Protein AF-0000000086527010 (afdb_homodimer)

Nearest PDB structures (foldseek):
  4ed9-assembly1_A-2  TM=9.487E-01  e=3.272E-45  Brucella suis 1330
  9br6-assembly1_A  TM=9.455E-01  e=1.677E-43  Homo sapiens
  9br7-assembly1_A  TM=9.357E-01  e=1.897E-43  Homo sapiens
  4hl6-assembly3_E  TM=9.313E-01  e=2.791E-39  Escherichia coli K-12
  1pt8-assembly1_B  TM=9.186E-01  e=3.761E-34  unclassified

Radius of gyration: 26.62 Å; Cα contacts (8 Å, |Δi|>4): 1874; chains: 2; bounding box: 64×83×53 Å

Solvent-accessible surface area (backbone atoms only — not comparable to full-atom values): 39474 Å² total; per-residue (Å²): 127,84,74,74,55,20,36,34,49,86,41,30,35,39,32,56,30,54,80,47,26,48,28,43,22,51,21,53,44,17,27,23,27,20,48,30,42,36,44,27,43,68,86,44,51,72,37,33,68,58,47,84,32,51,62,85,84,33,7,20,53,39,49,50,36,32,32,42,32,40,18,30,17,39,23,66,91,38,71,70,28,42,52,51,50,54,60,56,52,74,71,32,44,32,41,36,33,48,61,60,67,60,51,50,44,75,71,64,47,26,53,80,80,38,39,37,77,76,38,52,52,36,28,35,37,41,40,36,21,46,38,67,57,59,88,53,29,48,40,88,59,49,49,71,34,36,34,20,44,36,14,51,12,38,28,14,27,43,56,90,52,63,70,21,46,68,57,43,55,53,35,33,55,51,31,7,51,43,46,41,39,43,52,39,40,48,54,55,30,21,74,75,72,61,38,35,42,44,33,48,36,20,35,40,46,35,33,44,57,55,41,53,54,51,48,26,34,25,72,54,60,69,52,69,67,59,28,51,32,54,43,46,94,82,42,36,60,23,29,73,41,56,30,56,58,48,36,31,30,34,54,30,84,46,57,68,36,45,35,52,50,35,40,74,65,73,41,52,64,52,41,68,32,80,60,41,47,38,45,71,35,18,54,75,34,44,71,60,50,51,52,57,49,31,67,55,34,42,78,32,54,25,64,69,48,29,52,54,38,40,75,72,62,29,50,43,22,36,50,26,41,54,60,52,42,78,66,29,69,44,42,59,64,68,51,43,61,40,77,51,90,90,41,58,36,70,31,77,44,51,40,37,70,78,39,36,61,52,87,83,45,56,42,50,50,78,6,57,32,27,66,63,54,37,52,77,71,64,52,51,67,67,58,51,52,51,35,41,75,70,58,35,31,34,61,49,78,70,89,125,126,86,73,76,55,21,36,32,50,85,40,29,32,41,32,56,30,54,82,46,25,48,28,43,22,51,22,54,44,16,25,22,25,21,47,30,43,34,43,26,43,68,85,44,50,73,35,34,68,57,47,86,32,50,62,85,86,34,6,21,54,39,48,48,36,32,33,42,32,41,17,30,18,37,23,65,91,40,71,71,28,42,52,53,49,55,58,56,52,73,70,33,42,33,38,36,34,49,62,59,68,61,50,49,45,76,72,63,49,27,52,80,81,38,39,37,77,77,38,51,54,36,28,36,37,42,41,35,22,45,38,66,57,59,88,52,29,47,42,88,59,49,48,71,33,35,35,21,44,34,14,51,12,38,28,14,27,43,55,89,52,63,69,21,46,68,58,42,55,53,35,32,54,50,30,7,51,43,47,43,40,44,52,40,39,48,54,54,30,20,74,76,71,61,39,36,43,44,32,48,35,22,34,41,46,34,35,44,59,54,40,51,55,52,49,27,32,25,73,53,61,70,52,69,66,60,28,51,33,56,43,47,94,80,42,37,61,22,29,74,39,57,30,56,58,48,35,31,31,35,54,30,86,45,58,68,34,45,36,52,52,35,40,73,66,71,42,51,65,52,41,69,32,79,58,41,46,37,46,71,35,19,53,77,33,43,71,59,50,51,52,58,49,32,67,54,34,42,79,32,55,25,65,69,49,29,52,52,37,41,74,71,63,28,50,43,22,35,51,26,41,54,60,53,40,80,67,28,68,45,43,58,65,68,52,44,61,40,76,51,89,92,41,58,36,72,32,76,44,52,40,37,69,78,38,36,60,54,88,82,44,57,42,49,49,78,6,55,33,26,65,64,55,38,53,77,71,64,53,50,66,67,57,52,52,52,34,42,75,70,54,35,33,37,61,49,75,70,87,123

Foldseek 3Di:
DPPQQFPLAPAEEEQAAADFQRLQLVLVVLLRHYAYEYEAELVGHPQLCVDPVHDVSGHVSLLARFFNYHFWHFHLVDPVRVVVVVLSLLSHQEYEYADQPPPCVVSQNDVVRHVCVNPFNHAYEYEAAADQDDPCHRPHHDLQVLCVVLCVQFAADAQPDGRDGDPDSVLSNQLNVVSNVVSVVQVVVCVPVVGYDYHYGHSNVSSNVVCPPQVVVCVVPVDHHGYHAQCDQQFPPAGWADALEFIKGFDAHWLVLVLLLCVVLVRSCQCVPQCNVTGNSCSVVVVVVRVVNNVSRHHDDFQVSCVVSVVVVTDMHGDDDPVCLVVPPVCVVQVQWDDDPVRIYGADPDQDPSRGGDGDGGRADNQACNVVSCVVSVNDPVVVVVCCVVSSTDYDDDPD/DPPQQFPLAPAEEEQAAADFQRLQLVLVVLLRHYAYEYEAELVGHPQLCVDPVHDVSGHVSLLARFFNYHAWHFHLVDPVRVVVVVLSLLSHQEYEYADQPPPCVVSQNDCVRHVCVNPFNHAYEYEAAADQDDPCHRPHHDLQVLCVVLCVQFAADAQPDGRDGDPDSVLSNQLNVVSNVVSVVQVVVCVPVVGYDYHYGHSNVSSNVVCPPQVVVCVVPVDHHGYHAQCDLQFPPAGWADALEFIKGFDAHWLVLVLLLVVVLVRSCQCVPQCHVTGNSCSVVVVVRRVVNNVSRHHDDFQVSCVVSVVVVTDMHGDDDPVCLVVPPVCVVQVQWDDDPVRIYGADPDQDPSRGGDGDGGRADNQACNVVSCVVSVNDPVVVVVCCVVSSTDYPDDPD

Organism: NCBI:txid488447

pLDDT: mean 96.11, std 7.43, range [28.11, 99.0]

Sequence (800 aa):
MSTTRGALDGLKVVDLSRVLGGPYCTQALADHGATVVKIEPPDGDETRGWGPPFLGDTAWYFMGVNRNKEGLALDLSRDEGRAILWRLLEEADVLVENFKPGTLARWGMDYARDLQPRFPRLIHCAVTGFGEGGPLGGLPGYDAVIQAMAGLMSVNGERDGDATRIGLPIVDMVTGLNALAGILLALAERERSGQGQSIDIALYDCGVSLLHPHLPNFFGSGRVPARSGNAHPNIAPYDSYRTASVPIFLAVGNDRQFARLVAYLGVPALASDPRFVDNRSRCAHRPELKAELEARLAAHACEPLARDLMAAGVPCGPVRTVADVAHDPHALHRNLFVEIGAYRGTASPVKLSRTPATYRSPPPALGGDTRAVLERLGVDPALQQQLLDAGVLKAEPEATMSTTRGALDGLKVVDLSRVLGGPYCTQALADHGATVVKIEPPDGDETRGWGPPFLGDTAWYFMGVNRNKEGLALDLSRDEGRAILWRLLEEADVLVENFKPGTLARWGMDYARDLQPRFPRLIHCAVTGFGEGGPLGGLPGYDAVIQAMAGLMSVNGERDGDATRIGLPIVDMVTGLNALAGILLALAERERSGQGQSIDIALYDCGVSLLHPHLPNFFGSGRVPARSGNAHPNIAPYDSYRTASVPIFLAVGNDRQFARLVAYLGVPALASDPRFVDNRSRCAHRPELKAELEARLAAHACEPLARDLMAAGVPCGPVRTVADVAHDPHALHRNLFVEIGAYRGTASPVKLSRTPATYRSPPPALGGDTRAVLERLGVDPALQQQLLDAGVLKAEPEAT

Structure (mmCIF, N/CA/C/O backbone):
data_AF-0000000086527010-model_v1
#
loop_
_entity.id
_entity.type
_entity.pdbx_description
1 polymer 'CoA transferase'
#
loop_
_atom_site.group_PDB
_atom_site.id
_atom_site.type_symbol
_atom_site.label_atom_id
_atom_site.label_alt_id
_atom_site.label_comp_id
_atom_site.label_asym_id
_atom_site.label_entity_id
_atom_site.label_seq_id
_atom_site.pdbx_PDB_ins_code
_atom_site.Cartn_x
_atom_site.Cartn_y
_atom_site.Cartn_z
_atom_site.occupancy
_atom_site.B_iso_or_equiv
_atom_site.auth_seq_id
_atom_site.auth_comp_id
_atom_site.auth_asym_id
_atom_site.auth_atom_id
_atom_site.pdbx_PDB_model_num
ATOM 1 N N . MET A 1 1 ? -20.641 -15.57 25.156 1 28.11 1 MET A N 1
ATOM 2 C CA . MET A 1 1 ? -19.859 -14.469 24.609 1 28.11 1 MET A CA 1
ATOM 3 C C . MET A 1 1 ? -20.016 -14.391 23.094 1 28.11 1 MET A C 1
ATOM 5 O O . MET A 1 1 ? -19.766 -15.375 22.391 1 28.11 1 MET A O 1
ATOM 9 N N . SER A 1 2 ? -20.906 -13.734 22.453 1 39.81 2 SER A N 1
ATOM 10 C CA . SER A 1 2 ? -21.297 -13.805 21.047 1 39.81 2 SER A CA 1
ATOM 11 C C . SER A 1 2 ? -20.094 -13.789 20.125 1 39.81 2 SER A C 1
ATOM 13 O O . SER A 1 2 ? -19.266 -12.883 20.203 1 39.81 2 SER A O 1
ATOM 15 N N . THR A 1 3 ? -19.469 -14.75 19.734 1 50.06 3 THR A N 1
ATOM 16 C CA . THR A 1 3 ? -18.266 -14.938 18.938 1 50.06 3 THR A CA 1
ATOM 17 C C . THR A 1 3 ? -18.234 -13.977 17.766 1 50.06 3 THR A C 1
ATOM 19 O O . THR A 1 3 ? -19.141 -13.992 16.922 1 50.06 3 THR A O 1
ATOM 22 N N . THR A 1 4 ? -17.719 -12.828 17.906 1 63.12 4 THR A N 1
ATOM 23 C CA . THR A 1 4 ? -17.656 -11.758 16.922 1 63.12 4 THR A CA 1
ATOM 24 C C . THR A 1 4 ? -17.25 -12.305 15.555 1 63.12 4 THR A C 1
ATOM 26 O O . THR A 1 4 ? -16.188 -12.914 15.406 1 63.12 4 THR A O 1
ATOM 29 N N . ARG A 1 5 ? -18.203 -12.617 14.555 1 73.81 5 ARG A N 1
ATOM 30 C CA . ARG A 1 5 ? -18.094 -13.328 13.289 1 73.81 5 ARG A CA 1
ATOM 31 C C . ARG A 1 5 ? -17.344 -12.5 12.258 1 73.81 5 ARG A C 1
ATOM 33 O O . ARG A 1 5 ? -16.938 -13.016 11.211 1 73.81 5 ARG A O 1
ATOM 40 N N . GLY A 1 6 ? -16.672 -11.32 12.461 1 94.56 6 GLY A N 1
ATOM 41 C CA . GLY A 1 6 ? -15.93 -10.445 11.57 1 94.56 6 GLY A CA 1
ATOM 42 C C . GLY A 1 6 ? -16.812 -9.719 10.57 1 94.56 6 GLY A C 1
ATOM 43 O O . GLY A 1 6 ? -17.953 -10.117 10.344 1 94.56 6 GLY A O 1
ATOM 44 N N . ALA A 1 7 ? -16.406 -8.734 9.922 1 98.31 7 ALA A N 1
ATOM 45 C CA . ALA A 1 7 ? -17.172 -7.855 9.031 1 98.31 7 ALA A CA 1
ATOM 46 C C . ALA A 1 7 ? -17.656 -8.609 7.801 1 98.31 7 ALA A C 1
ATOM 48 O O . ALA A 1 7 ? -18.641 -8.219 7.18 1 98.31 7 ALA A O 1
ATOM 49 N N . LEU A 1 8 ? -16.984 -9.766 7.504 1 98.56 8 LEU A N 1
ATOM 50 C CA . LEU A 1 8 ? -17.297 -10.484 6.273 1 98.56 8 LEU A CA 1
ATOM 51 C C . LEU A 1 8 ? -17.828 -11.883 6.578 1 98.56 8 LEU A C 1
ATOM 53 O O . LEU A 1 8 ? -17.703 -12.789 5.75 1 98.56 8 LEU A O 1
ATOM 57 N N . ASP A 1 9 ? -18.312 -12.023 7.77 1 97.06 9 ASP A N 1
ATOM 58 C CA . ASP A 1 9 ? -18.906 -13.305 8.148 1 97.06 9 ASP A CA 1
ATOM 59 C C . ASP A 1 9 ? -19.906 -13.773 7.094 1 97.06 9 ASP A C 1
ATOM 61 O O . ASP A 1 9 ? -20.766 -13 6.645 1 97.06 9 ASP A O 1
ATOM 65 N N . GLY A 1 10 ? -19.781 -15.031 6.676 1 96.62 10 GLY A N 1
ATOM 66 C CA . GLY A 1 10 ? -20.688 -15.609 5.699 1 96.62 10 GLY A CA 1
ATOM 67 C C . GLY A 1 10 ? -20.141 -15.57 4.281 1 96.62 10 GLY A C 1
ATOM 68 O O . GLY A 1 10 ? -20.656 -16.266 3.402 1 96.62 10 GLY A O 1
ATOM 69 N N . LEU A 1 11 ? -19.156 -14.719 4.012 1 98.44 11 LEU A N 1
ATOM 70 C CA . LEU A 1 11 ? -18.562 -14.625 2.684 1 98.44 11 LEU A CA 1
ATOM 71 C C . LEU A 1 11 ? -17.703 -15.852 2.389 1 98.44 11 LEU A C 1
ATOM 73 O O . LEU A 1 11 ? -16.891 -16.266 3.227 1 98.44 11 LEU A O 1
ATOM 77 N N . LYS A 1 12 ? -17.828 -16.453 1.253 1 98.81 12 LYS A N 1
ATOM 78 C CA . LYS A 1 12 ? -17.062 -17.625 0.837 1 98.81 12 LYS A CA 1
ATOM 79 C C . LYS A 1 12 ? -16.109 -17.281 -0.304 1 98.81 12 LYS A C 1
ATOM 81 O O . LYS A 1 12 ? -16.547 -16.812 -1.361 1 98.81 12 LYS A O 1
ATOM 86 N N . VAL A 1 13 ? -14.82 -17.531 -0.104 1 98.94 13 VAL A N 1
ATOM 87 C CA . VAL A 1 13 ? -13.773 -17.141 -1.05 1 98.94 13 VAL A CA 1
ATOM 88 C C . VAL A 1 13 ? -13 -18.375 -1.492 1 98.94 13 VAL A C 1
ATOM 90 O O . VAL A 1 13 ? -12.57 -19.188 -0.66 1 98.94 13 VAL A O 1
ATOM 93 N N . VAL A 1 14 ? -12.875 -18.562 -2.781 1 98.94 14 VAL A N 1
ATOM 94 C CA . VAL A 1 14 ? -11.961 -19.531 -3.363 1 98.94 14 VAL A CA 1
ATOM 95 C C . VAL A 1 14 ? -10.664 -18.844 -3.795 1 98.94 14 VAL A C 1
ATOM 97 O O . VAL A 1 14 ? -10.688 -17.938 -4.637 1 98.94 14 VAL A O 1
ATOM 100 N N . ASP A 1 15 ? -9.57 -19.266 -3.191 1 98.94 15 ASP A N 1
ATOM 101 C CA . ASP A 1 15 ? -8.266 -18.641 -3.426 1 98.94 15 ASP A CA 1
ATOM 102 C C . ASP A 1 15 ? -7.359 -19.562 -4.242 1 98.94 15 ASP A C 1
ATOM 104 O O . ASP A 1 15 ? -6.82 -20.531 -3.717 1 98.94 15 ASP A O 1
ATOM 108 N N . LEU A 1 16 ? -7.18 -19.188 -5.504 1 98.81 16 LEU A N 1
ATOM 109 C CA . LEU A 1 16 ? -6.281 -19.922 -6.391 1 98.81 16 LEU A CA 1
ATOM 110 C C . LEU A 1 16 ? -4.934 -19.219 -6.5 1 98.81 16 LEU A C 1
ATOM 112 O O . LEU A 1 16 ? -4.074 -19.625 -7.281 1 98.81 16 LEU A O 1
ATOM 116 N N . SER A 1 17 ? -4.758 -18.141 -5.703 1 98.62 17 SER A N 1
ATOM 117 C CA . SER A 1 17 ? -3.562 -17.312 -5.859 1 98.62 17 SER A CA 1
ATOM 118 C C . SER A 1 17 ? -2.383 -17.891 -5.086 1 98.62 17 SER A C 1
ATOM 120 O O . SER A 1 17 ? -2.568 -18.703 -4.184 1 98.62 17 SER A O 1
ATOM 122 N N . ARG A 1 18 ? -1.232 -17.453 -5.5 1 97.81 18 ARG A N 1
ATOM 123 C CA . ARG A 1 18 ? 0.017 -17.891 -4.887 1 97.81 18 ARG A CA 1
ATOM 124 C C . ARG A 1 18 ? 0.953 -16.719 -4.641 1 97.81 18 ARG A C 1
ATOM 126 O O . ARG A 1 18 ? 0.635 -15.578 -4.996 1 97.81 18 ARG A O 1
ATOM 133 N N . VAL A 1 19 ? 2.021 -16.922 -3.904 1 97.06 19 VAL A N 1
ATOM 134 C CA . VAL A 1 19 ? 3.164 -16.047 -3.678 1 97.06 19 VAL A CA 1
ATOM 135 C C . VAL A 1 19 ? 2.785 -14.945 -2.686 1 97.06 19 VAL A C 1
ATOM 137 O O . VAL A 1 19 ? 2.822 -15.156 -1.472 1 97.06 19 VAL A O 1
ATOM 140 N N . LEU A 1 20 ? 2.281 -13.727 -3.15 1 98.44 20 LEU A N 1
ATOM 141 C CA . LEU A 1 20 ? 2.148 -12.719 -2.105 1 98.44 20 LEU A CA 1
ATOM 142 C C . LEU A 1 20 ? 0.922 -11.844 -2.346 1 98.44 20 LEU A C 1
ATOM 144 O O . LEU A 1 20 ? 0.017 -11.797 -1.51 1 98.44 20 LEU A O 1
ATOM 148 N N . GLY A 1 21 ? 0.76 -11.227 -3.504 1 98.56 21 GLY A N 1
ATOM 149 C CA . GLY A 1 21 ? -0.334 -10.297 -3.732 1 98.56 21 GLY A CA 1
ATOM 150 C C . GLY A 1 21 ? -1.695 -10.891 -3.414 1 98.56 21 GLY A C 1
ATOM 151 O O . GLY A 1 21 ? -2.404 -10.391 -2.537 1 98.56 21 GLY A O 1
ATOM 152 N N . GLY A 1 22 ? -2.037 -11.969 -4.09 1 98.81 22 GLY A N 1
ATOM 153 C CA . GLY A 1 22 ? -3.295 -12.672 -3.873 1 98.81 22 GLY A CA 1
ATOM 154 C C . GLY A 1 22 ? -3.459 -13.172 -2.453 1 98.81 22 GLY A C 1
ATOM 155 O O . GLY A 1 22 ? -4.426 -12.828 -1.771 1 98.81 22 GLY A O 1
ATOM 156 N N . PRO A 1 23 ? -2.475 -13.914 -1.962 1 98.88 23 PRO A N 1
ATOM 157 C CA . PRO A 1 23 ? -2.555 -14.469 -0.609 1 98.88 23 PRO A CA 1
ATOM 158 C C . PRO A 1 23 ? -2.678 -13.391 0.466 1 98.88 23 PRO A C 1
ATOM 160 O O . PRO A 1 23 ? -3.385 -13.586 1.46 1 98.88 23 PRO A O 1
ATOM 163 N N . TYR A 1 24 ? -1.979 -12.258 0.341 1 98.88 24 TYR A N 1
ATOM 164 C CA . TYR A 1 24 ? -2.105 -11.156 1.286 1 98.88 24 TYR A CA 1
ATOM 165 C C . TYR A 1 24 ? -3.529 -10.617 1.31 1 98.88 24 TYR A C 1
ATOM 167 O O . TYR A 1 24 ? -4.094 -10.383 2.381 1 98.88 24 TYR A O 1
ATOM 175 N N . CYS A 1 25 ? -4.082 -10.477 0.115 1 98.88 25 CYS A N 1
ATOM 176 C CA . CYS A 1 25 ? -5.473 -10.055 -0.035 1 98.88 25 CYS A CA 1
ATOM 177 C C . CYS A 1 25 ? -6.414 -11.031 0.661 1 98.88 25 CYS A C 1
ATOM 179 O O . CYS A 1 25 ? -7.234 -10.633 1.488 1 98.88 25 CYS A O 1
ATOM 181 N N . THR A 1 26 ? -6.312 -12.336 0.405 1 98.94 26 THR A N 1
ATOM 182 C CA . THR A 1 26 ? -7.277 -13.312 0.893 1 98.94 26 THR A CA 1
ATOM 183 C C . THR A 1 26 ? -7.074 -13.57 2.383 1 98.94 26 THR A C 1
ATOM 185 O O . THR A 1 26 ? -8.023 -13.93 3.088 1 98.94 26 THR A O 1
ATOM 188 N N . GLN A 1 27 ? -5.84 -13.375 2.906 1 98.88 27 GLN A N 1
ATOM 189 C CA . GLN A 1 27 ? -5.672 -13.414 4.355 1 98.88 27 GLN A CA 1
ATOM 190 C C . GLN A 1 27 ? -6.465 -12.297 5.031 1 98.88 27 GLN A C 1
ATOM 192 O O . GLN A 1 27 ? -7.086 -12.516 6.074 1 98.88 27 GLN A O 1
ATOM 197 N N . ALA A 1 28 ? -6.367 -11.086 4.453 1 98.94 28 ALA A N 1
ATOM 198 C CA . ALA A 1 28 ? -7.121 -9.969 5.027 1 98.94 28 ALA A CA 1
ATOM 199 C C . ALA A 1 28 ? -8.617 -10.266 5.039 1 98.94 28 ALA A C 1
ATOM 201 O O . ALA A 1 28 ? -9.305 -9.984 6.023 1 98.94 28 ALA A O 1
ATOM 202 N N . LEU A 1 29 ? -9.133 -10.859 3.918 1 98.94 29 LEU A N 1
ATOM 203 C CA . LEU A 1 29 ? -10.531 -11.258 3.881 1 98.94 29 LEU A CA 1
ATOM 204 C C . LEU A 1 29 ? -10.836 -12.266 4.988 1 98.94 29 LEU A C 1
ATOM 206 O O . LEU A 1 29 ? -11.836 -12.133 5.695 1 98.94 29 LEU A O 1
ATOM 210 N N . ALA A 1 30 ? -9.961 -13.211 5.156 1 98.81 30 ALA A N 1
ATOM 211 C CA . ALA A 1 30 ? -10.141 -14.258 6.156 1 98.81 30 ALA A CA 1
ATOM 212 C C . ALA A 1 30 ? -10.102 -13.68 7.566 1 98.81 30 ALA A C 1
ATOM 214 O O . ALA A 1 30 ? -10.93 -14.031 8.406 1 98.81 30 ALA A O 1
ATOM 215 N N . ASP A 1 31 ? -9.141 -12.812 7.836 1 98.75 31 ASP A N 1
ATOM 216 C CA . ASP A 1 31 ? -9.016 -12.172 9.148 1 98.75 31 ASP A CA 1
ATOM 217 C C . ASP A 1 31 ? -10.305 -11.445 9.523 1 98.75 31 ASP A C 1
ATOM 219 O O . ASP A 1 31 ? -10.648 -11.352 10.703 1 98.75 31 ASP A O 1
ATOM 223 N N . HIS A 1 32 ? -11 -10.977 8.492 1 98.81 32 HIS A N 1
ATOM 224 C CA . HIS A 1 32 ? -12.195 -10.188 8.773 1 98.81 32 HIS A CA 1
ATOM 225 C C . HIS A 1 32 ? -13.453 -11.031 8.625 1 98.81 32 HIS A C 1
ATOM 227 O O . HIS A 1 32 ? -14.555 -10.5 8.453 1 98.81 32 HIS A O 1
ATOM 233 N N . GLY A 1 33 ? -13.297 -12.383 8.578 1 98.44 33 GLY A N 1
ATOM 234 C CA . GLY A 1 33 ? -14.445 -13.234 8.844 1 98.44 33 GLY A CA 1
ATOM 235 C C . GLY A 1 33 ? -14.812 -14.117 7.664 1 98.44 33 GLY A C 1
ATOM 236 O O . GLY A 1 33 ? -15.617 -15.039 7.801 1 98.44 33 GLY A O 1
ATOM 237 N N . ALA A 1 34 ? -14.234 -13.922 6.477 1 98.75 34 ALA A N 1
ATOM 238 C CA . ALA A 1 34 ? -14.555 -14.742 5.309 1 98.75 34 ALA A CA 1
ATOM 239 C C . ALA A 1 34 ? -14.039 -16.172 5.48 1 98.75 34 ALA A C 1
ATOM 241 O O . ALA A 1 34 ? -13.016 -16.391 6.133 1 98.75 34 ALA A O 1
ATOM 242 N N . THR A 1 35 ? -14.773 -17.094 4.973 1 98.44 35 THR A N 1
ATOM 243 C CA . THR A 1 35 ? -14.25 -18.438 4.812 1 98.44 35 THR A CA 1
ATOM 244 C C . THR A 1 35 ? -13.445 -18.562 3.521 1 98.44 35 THR A C 1
ATOM 246 O O . THR A 1 35 ? -13.992 -18.391 2.426 1 98.44 35 THR A O 1
ATOM 249 N N . VAL A 1 36 ? -12.172 -18.812 3.678 1 98.88 36 VAL A N 1
ATOM 250 C CA . VAL A 1 36 ? -11.289 -18.859 2.52 1 98.88 36 VAL A CA 1
ATOM 251 C C . VAL A 1 36 ? -10.719 -20.266 2.352 1 98.88 36 VAL A C 1
ATOM 253 O O . VAL A 1 36 ? -10.094 -20.812 3.268 1 98.88 36 VAL A O 1
ATOM 256 N N . VAL A 1 37 ? -10.961 -20.875 1.219 1 98.88 37 VAL A N 1
ATOM 257 C CA . VAL A 1 37 ? -10.312 -22.125 0.837 1 98.88 37 VAL A CA 1
ATOM 258 C C . VAL A 1 37 ? -9.18 -21.844 -0.144 1 98.88 37 VAL A C 1
ATOM 260 O O . VAL A 1 37 ? -9.422 -21.453 -1.291 1 98.88 37 VAL A O 1
ATOM 263 N N . LYS A 1 38 ? -7.984 -21.953 0.325 1 98.88 38 LYS A N 1
ATOM 264 C CA . LYS A 1 38 ? -6.812 -21.844 -0.54 1 98.88 38 LYS A CA 1
ATOM 265 C C . LYS A 1 38 ? -6.535 -23.156 -1.267 1 98.88 38 LYS A C 1
ATOM 267 O O . LYS A 1 38 ? -6.363 -24.188 -0.633 1 98.88 38 LYS A O 1
ATOM 272 N N . ILE A 1 39 ? -6.531 -23.078 -2.539 1 98.81 39 ILE A N 1
ATOM 273 C CA . ILE A 1 39 ? -6.25 -24.25 -3.363 1 98.81 39 ILE A CA 1
ATOM 274 C C . ILE A 1 39 ? -4.828 -24.172 -3.904 1 98.81 39 ILE A C 1
ATOM 276 O O . ILE A 1 39 ? -4.445 -23.172 -4.531 1 98.81 39 ILE A O 1
ATOM 280 N N . GLU A 1 40 ? -4.066 -25.156 -3.609 1 98.5 40 GLU A N 1
ATOM 281 C CA . GLU A 1 40 ? -2.691 -25.281 -4.09 1 98.5 40 GLU A CA 1
ATOM 282 C C . GLU A 1 40 ? -2.514 -26.531 -4.953 1 98.5 40 GLU A C 1
ATOM 284 O O . GLU A 1 40 ? -3.188 -27.531 -4.742 1 98.5 40 GLU A O 1
ATOM 289 N N . PRO A 1 41 ? -1.628 -26.453 -5.996 1 97.62 41 PRO A N 1
ATOM 290 C CA . PRO A 1 41 ? -1.276 -27.703 -6.664 1 97.62 41 PRO A CA 1
ATOM 291 C C . PRO A 1 41 ? -0.636 -28.719 -5.719 1 97.62 41 PRO A C 1
ATOM 293 O O . PRO A 1 41 ? -0.202 -28.359 -4.621 1 97.62 41 PRO A O 1
ATOM 296 N N . PRO A 1 42 ? -0.574 -29.922 -6.145 1 95.5 42 PRO A N 1
ATOM 297 C CA . PRO A 1 42 ? -0.053 -30.953 -5.254 1 95.5 42 PRO A CA 1
ATOM 298 C C . PRO A 1 42 ? 1.364 -30.672 -4.77 1 95.5 42 PRO A C 1
ATOM 300 O O . PRO A 1 42 ? 1.734 -31.062 -3.66 1 95.5 42 PRO A O 1
ATOM 303 N N . ASP A 1 43 ? 2.125 -29.906 -5.527 1 94.69 43 ASP A N 1
ATOM 304 C CA . ASP A 1 43 ? 3.488 -29.562 -5.137 1 94.69 43 ASP A CA 1
ATOM 305 C C . ASP A 1 43 ? 3.506 -28.328 -4.246 1 94.69 43 ASP A C 1
ATOM 307 O O . ASP A 1 43 ? 4.551 -27.953 -3.701 1 94.69 43 ASP A O 1
ATOM 311 N N . GLY A 1 44 ? 2.383 -27.703 -4.09 1 97.25 44 GLY A N 1
ATOM 312 C CA . GLY A 1 44 ? 2.227 -26.594 -3.164 1 97.25 44 GLY A CA 1
ATOM 313 C C . GLY A 1 44 ? 2.6 -25.25 -3.771 1 97.25 44 GLY A C 1
ATOM 314 O O . GLY A 1 44 ? 3.146 -25.203 -4.875 1 97.25 44 GLY A O 1
ATOM 315 N N . ASP A 1 45 ? 2.248 -24.172 -3.121 1 97.44 45 ASP A N 1
ATOM 316 C CA . ASP A 1 45 ? 2.76 -22.828 -3.379 1 97.44 45 ASP A CA 1
ATOM 317 C C . ASP A 1 45 ? 4.281 -22.781 -3.252 1 97.44 45 ASP A C 1
ATOM 319 O O . ASP A 1 45 ? 4.84 -23.281 -2.27 1 97.44 45 ASP A O 1
ATOM 323 N N . GLU A 1 46 ? 4.918 -22.203 -4.219 1 94.75 46 GLU A N 1
ATOM 324 C CA . GLU A 1 46 ? 6.379 -22.219 -4.242 1 94.75 46 GLU A CA 1
ATOM 325 C C . GLU A 1 46 ? 6.957 -21.547 -2.996 1 94.75 46 GLU A C 1
ATOM 327 O O . GLU A 1 46 ? 8.07 -21.875 -2.57 1 94.75 46 GLU A O 1
ATOM 332 N N . THR A 1 47 ? 6.234 -20.656 -2.361 1 97.19 47 THR A N 1
ATOM 333 C CA . THR A 1 47 ? 6.738 -19.906 -1.217 1 97.19 47 THR A CA 1
ATOM 334 C C . THR A 1 47 ? 6.855 -20.812 0.011 1 97.19 47 THR A C 1
ATOM 336 O O . THR A 1 47 ? 7.492 -20.438 1 1 97.19 47 THR A O 1
ATOM 339 N N . ARG A 1 48 ? 6.227 -22.016 0.015 1 97.06 48 ARG A N 1
ATOM 340 C CA . ARG A 1 48 ? 6.43 -22.984 1.09 1 97.06 48 ARG A CA 1
ATOM 341 C C . ARG A 1 48 ? 7.898 -23.375 1.199 1 97.06 48 ARG A C 1
ATOM 343 O O . ARG A 1 48 ? 8.367 -23.766 2.273 1 97.06 48 ARG A O 1
ATOM 350 N N . GLY A 1 49 ? 8.609 -23.266 0.073 1 94.88 49 GLY A N 1
ATOM 351 C CA . GLY A 1 49 ? 10.008 -23.672 0.044 1 94.88 49 GLY A CA 1
ATOM 352 C C . GLY A 1 49 ? 10.969 -22.5 0.147 1 94.88 49 GLY A C 1
ATOM 353 O O . GLY A 1 49 ? 12.188 -22.688 0.116 1 94.88 49 GLY A O 1
ATOM 354 N N . TRP A 1 50 ? 10.477 -21.234 0.279 1 93.38 50 TRP A N 1
ATOM 355 C CA . TRP A 1 50 ? 11.32 -20.047 0.284 1 93.38 50 TRP A CA 1
ATOM 356 C C . TRP A 1 50 ? 11.922 -19.812 1.665 1 93.38 50 TRP A C 1
ATOM 358 O O . TRP A 1 50 ? 11.766 -18.734 2.246 1 93.38 50 TRP A O 1
ATOM 368 N N . GLY A 1 51 ? 12.5 -20.797 2.297 1 91.5 51 GLY A N 1
ATOM 369 C CA . GLY A 1 51 ? 13.266 -20.734 3.529 1 91.5 51 GLY A CA 1
ATOM 370 C C . GLY A 1 51 ? 14.766 -20.766 3.299 1 91.5 51 GLY A C 1
ATOM 371 O O . GLY A 1 51 ? 15.219 -20.781 2.154 1 91.5 51 GLY A O 1
ATOM 372 N N . PRO A 1 52 ? 15.578 -20.859 4.41 1 93.25 52 PRO A N 1
ATOM 373 C CA . PRO A 1 52 ? 15.172 -20.703 5.812 1 93.25 52 PRO A CA 1
ATOM 374 C C . PRO A 1 52 ? 14.742 -19.266 6.137 1 93.25 52 PRO A C 1
ATOM 376 O O . PRO A 1 52 ? 15.102 -18.328 5.422 1 93.25 52 PRO A O 1
ATOM 379 N N . PRO A 1 53 ? 13.961 -19.047 7.238 1 96.81 53 PRO A N 1
ATOM 380 C CA . PRO A 1 53 ? 13.625 -20.062 8.242 1 96.81 53 PRO A CA 1
ATOM 381 C C . PRO A 1 53 ? 12.359 -20.844 7.895 1 96.81 53 PRO A C 1
ATOM 383 O O . PRO A 1 53 ? 11.562 -20.406 7.062 1 96.81 53 PRO A O 1
ATOM 386 N N . PHE A 1 54 ? 12.234 -22.047 8.555 1 97.06 54 PHE A N 1
ATOM 387 C CA . PHE A 1 54 ? 11.086 -22.922 8.352 1 97.06 54 PHE A CA 1
ATOM 388 C C . PHE A 1 54 ? 10.367 -23.172 9.672 1 97.06 54 PHE A C 1
ATOM 390 O O . PHE A 1 54 ? 10.992 -23.172 10.734 1 97.06 54 PHE A O 1
ATOM 397 N N . LEU A 1 55 ? 9.102 -23.234 9.703 1 96.62 55 LEU A N 1
ATOM 398 C CA . LEU A 1 55 ? 8.281 -23.875 10.734 1 96.62 55 LEU A CA 1
ATOM 399 C C . LEU A 1 55 ? 7.812 -25.25 10.281 1 96.62 55 LEU A C 1
ATOM 401 O O . LEU A 1 55 ? 6.922 -25.359 9.43 1 96.62 55 LEU A O 1
ATOM 405 N N . GLY A 1 56 ? 8.422 -26.266 10.82 1 95 56 GLY A N 1
ATOM 406 C CA . GLY A 1 56 ? 8.289 -27.562 10.172 1 95 56 GLY A CA 1
ATOM 407 C C . GLY A 1 56 ? 8.883 -27.594 8.773 1 95 56 GLY A C 1
ATOM 408 O O . GLY A 1 56 ? 10.047 -27.234 8.586 1 95 56 GLY A O 1
ATOM 409 N N . ASP A 1 57 ? 8.031 -27.891 7.773 1 93.88 57 ASP A N 1
ATOM 410 C CA . ASP A 1 57 ? 8.508 -28 6.398 1 93.88 57 ASP A CA 1
ATOM 411 C C . ASP A 1 57 ? 8.047 -26.812 5.559 1 93.88 57 ASP A C 1
ATOM 413 O O . ASP A 1 57 ? 8.219 -26.812 4.34 1 93.88 57 ASP A O 1
ATOM 417 N N . THR A 1 58 ? 7.484 -25.875 6.223 1 97.31 58 THR A N 1
ATOM 418 C CA . THR A 1 58 ? 6.93 -24.734 5.5 1 97.31 58 THR A CA 1
ATOM 419 C C . THR A 1 58 ? 7.691 -23.453 5.836 1 97.31 58 THR A C 1
ATOM 421 O O . THR A 1 58 ? 7.93 -23.156 7.008 1 97.31 58 THR A O 1
ATOM 424 N N . ALA A 1 59 ? 8.117 -22.719 4.82 1 98 59 ALA A N 1
ATOM 425 C CA . ALA A 1 59 ? 8.883 -21.5 5.012 1 98 59 ALA A CA 1
ATOM 426 C C . ALA A 1 59 ? 8.055 -20.438 5.727 1 98 59 ALA A C 1
ATOM 428 O O . ALA A 1 59 ? 6.855 -20.281 5.461 1 98 59 ALA A O 1
ATOM 429 N N . TRP A 1 60 ? 8.68 -19.625 6.543 1 98.12 60 TRP A N 1
ATOM 430 C CA . TRP A 1 60 ? 8.031 -18.547 7.27 1 98.12 60 TRP A CA 1
ATOM 431 C C . TRP A 1 60 ? 7.488 -17.484 6.305 1 98.12 60 TRP A C 1
ATOM 433 O O . TRP A 1 60 ? 6.547 -16.766 6.637 1 98.12 60 TRP A O 1
ATOM 443 N N . TYR A 1 61 ? 8.086 -17.453 5.086 1 97.69 61 TYR A N 1
ATOM 444 C CA . TYR A 1 61 ? 7.52 -16.578 4.059 1 97.69 61 TYR A CA 1
ATOM 445 C C . TYR A 1 61 ? 6.047 -16.906 3.83 1 97.69 61 TYR A C 1
ATOM 447 O O . TYR A 1 61 ? 5.195 -16.016 3.879 1 97.69 61 TYR A O 1
ATOM 455 N N . PHE A 1 62 ? 5.703 -18.188 3.662 1 98.5 62 PHE A N 1
ATOM 456 C CA . PHE A 1 62 ? 4.336 -18.656 3.463 1 98.5 62 PHE A CA 1
ATOM 457 C C . PHE A 1 62 ? 3.5 -18.438 4.719 1 98.5 62 PHE A C 1
ATOM 459 O O . PHE A 1 62 ? 2.355 -17.984 4.641 1 98.5 62 PHE A O 1
ATOM 466 N N . MET A 1 63 ? 4.07 -18.688 5.867 1 98.5 63 MET A N 1
ATOM 467 C CA . MET A 1 63 ? 3.385 -18.562 7.152 1 98.5 63 MET A CA 1
ATOM 468 C C . MET A 1 63 ? 2.947 -17.125 7.402 1 98.5 63 MET A C 1
ATOM 470 O O . MET A 1 63 ? 1.982 -16.891 8.133 1 98.5 63 MET A O 1
ATOM 474 N N . GLY A 1 64 ? 3.557 -16.203 6.758 1 98.38 64 GLY A N 1
ATOM 475 C CA . GLY A 1 64 ? 3.324 -14.797 7.035 1 98.38 64 GLY A CA 1
ATOM 476 C C . GLY A 1 64 ? 2.057 -14.266 6.398 1 98.38 64 GLY A C 1
ATOM 477 O O . GLY A 1 64 ? 1.569 -13.195 6.77 1 98.38 64 GLY A O 1
ATOM 478 N N . VAL A 1 65 ? 1.421 -15.016 5.402 1 98.31 65 VAL A N 1
ATOM 479 C CA . VAL A 1 65 ? 0.356 -14.352 4.66 1 98.31 65 VAL A CA 1
ATOM 480 C C . VAL A 1 65 ? -0.763 -15.344 4.352 1 98.31 65 VAL A C 1
ATOM 482 O O . VAL A 1 65 ? -1.486 -15.188 3.367 1 98.31 65 VAL A O 1
ATOM 485 N N . ASN A 1 66 ? -0.98 -16.453 5.176 1 98.81 66 ASN A N 1
ATOM 486 C CA . ASN A 1 66 ? -1.994 -17.438 4.812 1 98.81 66 ASN A CA 1
ATOM 487 C C . ASN A 1 66 ? -2.77 -17.922 6.035 1 98.81 66 ASN A C 1
ATOM 489 O O . ASN A 1 66 ? -3.434 -18.969 5.984 1 98.81 66 ASN A O 1
ATOM 493 N N . ARG A 1 67 ? -2.701 -17.219 7.133 1 98.69 67 ARG A N 1
ATOM 494 C CA . ARG A 1 67 ? -3.457 -17.625 8.32 1 98.69 67 ARG A CA 1
ATOM 495 C C . ARG A 1 67 ? -4.957 -17.547 8.055 1 98.69 67 ARG A C 1
ATOM 497 O O . ARG A 1 67 ? -5.402 -16.891 7.117 1 98.69 67 ARG A O 1
ATOM 504 N N . ASN A 1 68 ? -5.723 -18.25 8.859 1 98.5 68 ASN A N 1
ATOM 505 C CA . ASN A 1 68 ? -7.184 -18.234 8.883 1 98.5 68 ASN A CA 1
ATOM 506 C C . ASN A 1 68 ? -7.773 -18.891 7.645 1 98.5 68 ASN A C 1
ATOM 508 O O . ASN A 1 68 ? -8.992 -18.922 7.469 1 98.5 68 ASN A O 1
ATOM 512 N N . LYS A 1 69 ? -6.953 -19.531 6.75 1 98.75 69 LYS A N 1
ATOM 513 C CA . LYS A 1 69 ? -7.453 -20.188 5.551 1 98.75 69 LYS A CA 1
ATOM 514 C C . LYS A 1 69 ? -7.492 -21.703 5.734 1 98.75 69 LYS A C 1
ATOM 516 O O . LYS A 1 69 ? -6.762 -22.25 6.562 1 98.75 69 LYS A O 1
ATOM 521 N N . GLU A 1 70 ? -8.344 -22.344 4.973 1 98.56 70 GLU A N 1
ATOM 522 C CA . GLU A 1 70 ? -8.312 -23.797 4.793 1 98.56 70 GLU A CA 1
ATOM 523 C C . GLU A 1 70 ? -7.488 -24.172 3.568 1 98.56 70 GLU A C 1
ATOM 525 O O . GLU A 1 70 ? -7.547 -23.5 2.537 1 98.56 70 GLU A O 1
ATOM 530 N N . GLY A 1 71 ? -6.719 -25.25 3.701 1 98.5 71 GLY A N 1
ATOM 531 C CA . GLY A 1 71 ? -5.84 -25.672 2.619 1 98.5 71 GLY A CA 1
ATOM 532 C C . GLY A 1 71 ? -6.328 -26.906 1.885 1 98.5 71 GLY A C 1
ATOM 533 O O . GLY A 1 71 ? -6.449 -27.969 2.479 1 98.5 71 GLY A O 1
ATOM 534 N N . LEU A 1 72 ? -6.625 -26.734 0.612 1 98.44 72 LEU A N 1
ATOM 535 C CA . LEU A 1 72 ? -6.988 -27.812 -0.299 1 98.44 72 LEU A CA 1
ATOM 536 C C . LEU A 1 72 ? -5.91 -28.031 -1.357 1 98.44 72 LEU A C 1
ATOM 538 O O . LEU A 1 72 ? -5.547 -27.094 -2.07 1 98.44 72 LEU A O 1
ATOM 542 N N . ALA A 1 73 ? -5.328 -29.203 -1.415 1 98.38 73 ALA A N 1
ATOM 543 C CA . ALA A 1 73 ? -4.395 -29.531 -2.49 1 98.38 73 ALA A CA 1
ATOM 544 C C . ALA A 1 73 ? -5.109 -30.203 -3.654 1 98.38 73 ALA A C 1
ATOM 546 O O . ALA A 1 73 ? -5.664 -31.297 -3.496 1 98.38 73 ALA A O 1
ATOM 547 N N . LEU A 1 74 ? -5.113 -29.578 -4.773 1 98.25 74 LEU A N 1
ATOM 548 C CA . LEU A 1 74 ? -5.926 -29.984 -5.914 1 98.25 74 LEU A CA 1
ATOM 549 C C . LEU A 1 74 ? -5.191 -29.734 -7.227 1 98.25 74 LEU A C 1
ATOM 551 O O . LEU A 1 74 ? -4.703 -28.625 -7.461 1 98.25 74 LEU A O 1
ATOM 555 N N . ASP A 1 75 ? -5.047 -30.75 -8.07 1 98.12 75 ASP A N 1
ATOM 556 C CA . ASP A 1 75 ? -4.406 -30.609 -9.367 1 98.12 75 ASP A CA 1
ATOM 557 C C . ASP A 1 75 ? -5.402 -30.109 -10.414 1 98.12 75 ASP A C 1
ATOM 559 O O . ASP A 1 75 ? -6.168 -30.891 -10.977 1 98.12 75 ASP A O 1
ATOM 563 N N . LEU A 1 76 ? -5.316 -28.891 -10.781 1 97.69 76 LEU A N 1
ATOM 564 C CA . LEU A 1 76 ? -6.285 -28.281 -11.688 1 97.69 76 LEU A CA 1
ATOM 565 C C . LEU A 1 76 ? -5.93 -28.562 -13.141 1 97.69 76 LEU A C 1
ATOM 567 O O . LEU A 1 76 ? -6.691 -28.203 -14.047 1 97.69 76 LEU A O 1
ATOM 571 N N . SER A 1 77 ? -4.754 -29.203 -13.367 1 95.75 77 SER A N 1
ATOM 572 C CA . SER A 1 77 ? -4.422 -29.594 -14.734 1 95.75 77 SER A CA 1
ATOM 573 C C . SER A 1 77 ? -5.23 -30.812 -15.172 1 95.75 77 SER A C 1
ATOM 575 O O . SER A 1 77 ? -5.277 -31.141 -16.359 1 95.75 77 SER A O 1
ATOM 577 N N . ARG A 1 78 ? -5.82 -31.453 -14.195 1 96.5 78 ARG A N 1
ATOM 578 C CA . ARG A 1 78 ? -6.641 -32.625 -14.445 1 96.5 78 ARG A CA 1
ATOM 579 C C . ARG A 1 78 ? -8.125 -32.281 -14.477 1 96.5 78 ARG A C 1
ATOM 581 O O . ARG A 1 78 ? -8.586 -31.453 -13.695 1 96.5 78 ARG A O 1
ATOM 588 N N . ASP A 1 79 ? -8.875 -32.969 -15.297 1 96.88 79 ASP A N 1
ATOM 589 C CA . ASP A 1 79 ? -10.305 -32.719 -15.422 1 96.88 79 ASP A CA 1
ATOM 590 C C . ASP A 1 79 ? -11.023 -32.969 -14.102 1 96.88 79 ASP A C 1
ATOM 592 O O . ASP A 1 79 ? -11.945 -32.219 -13.742 1 96.88 79 ASP A O 1
ATOM 596 N N . GLU A 1 80 ? -10.578 -33.969 -13.406 1 96.69 80 GLU A N 1
ATOM 597 C CA . GLU A 1 80 ? -11.203 -34.312 -12.125 1 96.69 80 GLU A CA 1
ATOM 598 C C . GLU A 1 80 ? -10.992 -33.188 -11.102 1 96.69 80 GLU A C 1
ATOM 600 O O . GLU A 1 80 ? -11.883 -32.906 -10.297 1 96.69 80 GLU A O 1
ATOM 605 N N . GLY A 1 81 ? -9.797 -32.594 -11.109 1 97.5 81 GLY A N 1
ATOM 606 C CA . GLY A 1 81 ? -9.523 -31.469 -10.234 1 97.5 81 GLY A CA 1
ATOM 607 C C . GLY A 1 81 ? -10.391 -30.25 -10.539 1 97.5 81 GLY A C 1
ATOM 608 O O . GLY A 1 81 ? -10.922 -29.625 -9.625 1 97.5 81 GLY A O 1
ATOM 609 N N . ARG A 1 82 ? -10.594 -29.969 -11.828 1 98.06 82 ARG A N 1
ATOM 610 C CA . ARG A 1 82 ? -11.414 -28.844 -12.25 1 98.06 82 ARG A CA 1
ATOM 611 C C . ARG A 1 82 ? -12.883 -29.078 -11.914 1 98.06 82 ARG A C 1
ATOM 613 O O . ARG A 1 82 ? -13.617 -28.125 -11.602 1 98.06 82 ARG A O 1
ATOM 620 N N . ALA A 1 83 ? -13.312 -30.359 -11.938 1 97.25 83 ALA A N 1
ATOM 621 C CA . ALA A 1 83 ? -14.68 -30.688 -11.539 1 97.25 83 ALA A CA 1
ATOM 622 C C . ALA A 1 83 ? -14.922 -30.328 -10.078 1 97.25 83 ALA A C 1
ATOM 624 O O . ALA A 1 83 ? -16 -29.828 -9.727 1 97.25 83 ALA A O 1
ATOM 625 N N . ILE A 1 84 ? -13.953 -30.594 -9.25 1 97.25 84 ILE A N 1
ATOM 626 C CA . ILE A 1 84 ? -14.055 -30.25 -7.84 1 97.25 84 ILE A CA 1
ATOM 627 C C . ILE A 1 84 ? -14.094 -28.734 -7.688 1 97.25 84 ILE A C 1
ATOM 629 O O . ILE A 1 84 ? -14.875 -28.203 -6.887 1 97.25 84 ILE A O 1
ATOM 633 N N . LEU A 1 85 ? -13.289 -28 -8.477 1 98.31 85 LEU A N 1
ATOM 634 C CA . LEU A 1 85 ? -13.297 -26.531 -8.438 1 98.31 85 LEU A CA 1
ATOM 635 C C . LEU A 1 85 ? -14.672 -25.984 -8.82 1 98.31 85 LEU A C 1
ATOM 637 O O . LEU A 1 85 ? -15.18 -25.062 -8.18 1 98.31 85 LEU A O 1
ATOM 641 N N . TRP A 1 86 ? -15.289 -26.578 -9.836 1 98.12 86 TRP A N 1
ATOM 642 C CA . TRP A 1 86 ? -16.625 -26.156 -10.25 1 98.12 86 TRP A CA 1
ATOM 643 C C . TRP A 1 86 ? -17.625 -26.328 -9.109 1 98.12 86 TRP A C 1
ATOM 645 O O . TRP A 1 86 ? -18.484 -25.469 -8.891 1 98.12 86 TRP A O 1
ATOM 655 N N . ARG A 1 87 ? -17.516 -27.391 -8.359 1 97.19 87 ARG A N 1
ATOM 656 C CA . ARG A 1 87 ? -18.391 -27.625 -7.219 1 97.19 87 ARG A CA 1
ATOM 657 C C . ARG A 1 87 ? -18.172 -26.578 -6.137 1 97.19 87 ARG A C 1
ATOM 659 O O . ARG A 1 87 ? -19.141 -26.078 -5.551 1 97.19 87 ARG A O 1
ATOM 666 N N . LEU A 1 88 ? -16.922 -26.266 -5.883 1 97.94 88 LEU A N 1
ATOM 667 C CA . LEU A 1 88 ? -16.594 -25.234 -4.891 1 97.94 88 LEU A CA 1
ATOM 668 C C . LEU A 1 88 ? -17.188 -23.891 -5.285 1 97.94 88 LEU A C 1
ATOM 670 O O . LEU A 1 88 ? -17.656 -23.141 -4.426 1 97.94 88 LEU A O 1
ATOM 674 N N . LEU A 1 89 ? -17.188 -23.562 -6.598 1 98.44 89 LEU A N 1
ATOM 675 C CA . LEU A 1 89 ? -17.609 -22.25 -7.098 1 98.44 89 LEU A CA 1
ATOM 676 C C . LEU A 1 89 ? -19.125 -22.109 -6.992 1 98.44 89 LEU A C 1
ATOM 678 O O . LEU A 1 89 ? -19.656 -20.984 -7.035 1 98.44 89 LEU A O 1
ATOM 682 N N . GLU A 1 90 ? -19.859 -23.219 -6.828 1 97.5 90 GLU A N 1
ATOM 683 C CA . GLU A 1 90 ? -21.312 -23.172 -6.719 1 97.5 90 GLU A CA 1
ATOM 684 C C . GLU A 1 90 ? -21.75 -22.359 -5.508 1 97.5 90 GLU A C 1
ATOM 686 O O . GLU A 1 90 ? -22.797 -21.719 -5.531 1 97.5 90 GLU A O 1
ATOM 691 N N . GLU A 1 91 ? -20.906 -22.359 -4.508 1 95.81 91 GLU A N 1
ATOM 692 C CA . GLU A 1 91 ? -21.297 -21.641 -3.297 1 95.81 91 GLU A CA 1
ATOM 693 C C . GLU A 1 91 ? -20.375 -20.422 -3.061 1 95.81 91 GLU A C 1
ATOM 695 O O . GLU A 1 91 ? -20.547 -19.719 -2.072 1 95.81 91 GLU A O 1
ATOM 700 N N . ALA A 1 92 ? -19.484 -20.188 -3.939 1 98.69 92 ALA A N 1
ATOM 701 C CA . ALA A 1 92 ? -18.469 -19.156 -3.715 1 98.69 92 ALA A CA 1
ATOM 702 C C . ALA A 1 92 ? -19.031 -17.766 -4.027 1 98.69 92 ALA A C 1
ATOM 704 O O . ALA A 1 92 ? -19.812 -17.609 -4.969 1 98.69 92 ALA A O 1
ATOM 705 N N . ASP A 1 93 ? -18.594 -16.781 -3.238 1 98.81 93 ASP A N 1
ATOM 706 C CA . ASP A 1 93 ? -18.875 -15.383 -3.512 1 98.81 93 ASP A CA 1
ATOM 707 C C . ASP A 1 93 ? -17.75 -14.734 -4.316 1 98.81 93 ASP A C 1
ATOM 709 O O . ASP A 1 93 ? -18 -13.836 -5.121 1 98.81 93 ASP A O 1
ATOM 713 N N . VAL A 1 94 ? -16.547 -15.141 -4.07 1 98.94 94 VAL A N 1
ATOM 714 C CA . VAL A 1 94 ? -15.359 -14.508 -4.648 1 98.94 94 VAL A CA 1
ATOM 715 C C . VAL A 1 94 ? -14.383 -15.586 -5.113 1 98.94 94 VAL A C 1
ATOM 717 O O . VAL A 1 94 ? -14.164 -16.578 -4.414 1 98.94 94 VAL A O 1
ATOM 720 N N . LEU A 1 95 ? -13.859 -15.453 -6.289 1 98.94 95 LEU A N 1
ATOM 721 C CA . LEU A 1 95 ? -12.742 -16.219 -6.828 1 98.94 95 LEU A CA 1
ATOM 722 C C . LEU A 1 95 ? -11.531 -15.32 -7.07 1 98.94 95 LEU A C 1
ATOM 724 O O . LEU A 1 95 ? -11.617 -14.336 -7.809 1 98.94 95 LEU A O 1
ATOM 728 N N . VAL A 1 96 ? -10.398 -15.609 -6.418 1 98.94 96 VAL A N 1
ATOM 729 C CA . VAL A 1 96 ? -9.156 -14.875 -6.602 1 98.94 96 VAL A CA 1
ATOM 730 C C . VAL A 1 96 ? -8.125 -15.758 -7.301 1 98.94 96 VAL A C 1
ATOM 732 O O . VAL A 1 96 ? -7.926 -16.906 -6.91 1 98.94 96 VAL A O 1
ATOM 735 N N . GLU A 1 97 ? -7.516 -15.242 -8.336 1 98.69 97 GLU A N 1
ATOM 736 C CA . GLU A 1 97 ? -6.504 -16.016 -9.039 1 98.69 97 GLU A CA 1
ATOM 737 C C . GLU A 1 97 ? -5.383 -15.133 -9.562 1 98.69 97 GLU A C 1
ATOM 739 O O . GLU A 1 97 ? -5.562 -13.922 -9.711 1 98.69 97 GLU A O 1
ATOM 744 N N . ASN A 1 98 ? -4.203 -15.656 -9.742 1 98.25 98 ASN A N 1
ATOM 745 C CA . ASN A 1 98 ? -3.102 -14.922 -10.359 1 98.25 98 ASN A CA 1
ATOM 746 C C . ASN A 1 98 ? -2.357 -15.789 -11.375 1 98.25 98 ASN A C 1
ATOM 748 O O . ASN A 1 98 ? -1.127 -15.75 -11.438 1 98.25 98 ASN A O 1
ATOM 752 N N . PHE A 1 99 ? -3.129 -16.578 -12.141 1 96.19 99 PHE A N 1
ATOM 753 C CA . PHE A 1 99 ? -2.566 -17.328 -13.266 1 96.19 99 PHE A CA 1
ATOM 754 C C . PHE A 1 99 ? -2.146 -16.375 -14.375 1 96.19 99 PHE A C 1
ATOM 756 O O . PHE A 1 99 ? -2.582 -15.219 -14.414 1 96.19 99 PHE A O 1
ATOM 763 N N . LYS A 1 100 ? -1.269 -16.891 -15.234 1 93 100 LYS A N 1
ATOM 764 C CA . LYS A 1 100 ? -1.057 -16.172 -16.484 1 93 100 LYS A CA 1
ATOM 765 C C . LYS A 1 100 ? -2.369 -15.969 -17.234 1 93 100 LYS A C 1
ATOM 767 O O . LYS A 1 100 ? -3.199 -16.875 -17.297 1 93 100 LYS A O 1
ATOM 772 N N . PRO A 1 101 ? -2.525 -14.742 -17.766 1 93.12 101 PRO A N 1
ATOM 773 C CA . PRO A 1 101 ? -3.754 -14.523 -18.531 1 93.12 101 PRO A CA 1
ATOM 774 C C . PRO A 1 101 ? -3.982 -15.594 -19.594 1 93.12 101 PRO A C 1
ATOM 776 O O . PRO A 1 101 ? -3.045 -15.977 -20.297 1 93.12 101 PRO A O 1
ATOM 779 N N . GLY A 1 102 ? -5.219 -16.172 -19.641 1 92.38 102 GLY A N 1
ATOM 780 C CA . GLY A 1 102 ? -5.551 -17.188 -20.609 1 92.38 102 GLY A CA 1
ATOM 781 C C . GLY A 1 102 ? -5.645 -18.578 -20.016 1 92.38 102 GLY A C 1
ATOM 782 O O . GLY A 1 102 ? -6.281 -19.469 -20.578 1 92.38 102 GLY A O 1
ATOM 783 N N . THR A 1 103 ? -5.055 -18.781 -18.844 1 94.12 103 THR A N 1
ATOM 784 C CA . THR A 1 103 ? -5.02 -20.094 -18.234 1 94.12 103 THR A CA 1
ATOM 785 C C . THR A 1 103 ? -6.422 -20.547 -17.828 1 94.12 103 THR A C 1
ATOM 787 O O . THR A 1 103 ? -6.867 -21.625 -18.203 1 94.12 103 THR A O 1
ATOM 790 N N . LEU A 1 104 ? -7.176 -19.766 -17.062 1 95.25 104 LEU A N 1
ATOM 791 C CA . LEU A 1 104 ? -8.531 -20.109 -16.656 1 95.25 104 LEU A CA 1
ATOM 792 C C . LEU A 1 104 ? -9.422 -20.328 -17.875 1 95.25 104 LEU A C 1
ATOM 794 O O . LEU A 1 104 ? -10.258 -21.234 -17.875 1 95.25 104 LEU A O 1
ATOM 798 N N . ALA A 1 105 ? -9.18 -19.531 -18.891 1 95.12 105 ALA A N 1
ATOM 799 C CA . ALA A 1 105 ? -9.961 -19.656 -20.109 1 95.12 105 ALA A CA 1
ATOM 800 C C . ALA A 1 105 ? -9.727 -21 -20.781 1 95.12 105 ALA A C 1
ATOM 802 O O . ALA A 1 105 ? -10.664 -21.641 -21.281 1 95.12 105 ALA A O 1
ATOM 803 N N . ARG A 1 106 ? -8.508 -21.438 -20.828 1 95.69 106 ARG A N 1
ATOM 804 C CA . ARG A 1 106 ? -8.156 -22.719 -21.422 1 95.69 106 ARG A CA 1
ATOM 805 C C . ARG A 1 106 ? -8.812 -23.859 -20.656 1 95.69 106 ARG A C 1
ATOM 807 O O . ARG A 1 106 ? -9.086 -24.922 -21.219 1 95.69 106 ARG A O 1
ATOM 814 N N . TRP A 1 107 ? -9.055 -23.625 -19.406 1 96.19 107 TRP A N 1
ATOM 815 C CA . TRP A 1 107 ? -9.68 -24.641 -18.562 1 96.19 107 TRP A CA 1
ATOM 816 C C . TRP A 1 107 ? -11.203 -24.516 -18.609 1 96.19 107 TRP A C 1
ATOM 818 O O . TRP A 1 107 ? -11.906 -25.156 -17.812 1 96.19 107 TRP A O 1
ATOM 828 N N . GLY A 1 108 ? -11.75 -23.609 -19.469 1 96.62 108 GLY A N 1
ATOM 829 C CA . GLY A 1 108 ? -13.18 -23.422 -19.562 1 96.62 108 GLY A CA 1
ATOM 830 C C . GLY A 1 108 ? -13.758 -22.609 -18.422 1 96.62 108 GLY A C 1
ATOM 831 O O . GLY A 1 108 ? -14.906 -22.812 -18.016 1 96.62 108 GLY A O 1
ATOM 832 N N . MET A 1 109 ? -12.992 -21.766 -17.875 1 97.69 109 MET A N 1
ATOM 833 C CA . MET A 1 109 ? -13.414 -20.984 -16.703 1 97.69 109 MET A CA 1
ATOM 834 C C . MET A 1 109 ? -13.172 -19.5 -16.938 1 97.69 109 MET A C 1
ATOM 836 O O . MET A 1 109 ? -12.797 -18.781 -16.016 1 97.69 109 MET A O 1
ATOM 840 N N . ASP A 1 110 ? -13.273 -19.109 -18.203 1 97.5 110 ASP A N 1
ATOM 841 C CA . ASP A 1 110 ? -13.273 -17.688 -18.484 1 97.5 110 ASP A CA 1
ATOM 842 C C . ASP A 1 110 ? -14.422 -16.984 -17.781 1 97.5 110 ASP A C 1
ATOM 844 O O . ASP A 1 110 ? -15.547 -17.484 -17.75 1 97.5 110 ASP A O 1
ATOM 848 N N . TYR A 1 111 ? -14.125 -15.82 -17.266 1 97.75 111 TYR A N 1
ATOM 849 C CA . TYR A 1 111 ? -15.148 -15.18 -16.453 1 97.75 111 TYR A CA 1
ATOM 850 C C . TYR A 1 111 ? -16.391 -14.859 -17.281 1 97.75 111 TYR A C 1
ATOM 852 O O . TYR A 1 111 ? -17.5 -15.281 -16.953 1 97.75 111 TYR A O 1
ATOM 860 N N . ALA A 1 112 ? -16.188 -14.117 -18.375 1 97 112 ALA A N 1
ATOM 861 C CA . ALA A 1 112 ? -17.312 -13.625 -19.156 1 97 112 ALA A CA 1
ATOM 862 C C . ALA A 1 112 ? -18.031 -14.773 -19.875 1 97 112 ALA A C 1
ATOM 864 O O . ALA A 1 112 ? -19.266 -14.82 -19.891 1 97 112 ALA A O 1
ATOM 865 N N . ARG A 1 113 ? -17.266 -15.75 -20.344 1 97.5 113 ARG A N 1
ATOM 866 C CA . ARG A 1 113 ? -17.812 -16.797 -21.188 1 97.5 113 ARG A CA 1
ATOM 867 C C . ARG A 1 113 ? -18.375 -17.938 -20.344 1 97.5 113 ARG A C 1
ATOM 869 O O . ARG A 1 113 ? -19.406 -18.531 -20.688 1 97.5 113 ARG A O 1
ATOM 876 N N . ASP A 1 114 ? -17.734 -18.219 -19.25 1 98.25 114 ASP A N 1
ATOM 877 C CA . ASP A 1 114 ? -18.031 -19.469 -18.562 1 98.25 114 ASP A CA 1
ATOM 878 C C . ASP A 1 114 ? -18.578 -19.219 -17.156 1 98.25 114 ASP A C 1
ATOM 880 O O . ASP A 1 114 ? -19.656 -19.688 -16.812 1 98.25 114 ASP A O 1
ATOM 884 N N . LEU A 1 115 ? -17.922 -18.406 -16.359 1 98.62 115 LEU A N 1
ATOM 885 C CA . LEU A 1 115 ? -18.234 -18.281 -14.938 1 98.62 115 LEU A CA 1
ATOM 886 C C . LEU A 1 115 ? -19.469 -17.406 -14.742 1 98.62 115 LEU A C 1
ATOM 888 O O . LEU A 1 115 ? -20.391 -17.781 -14.008 1 98.62 115 LEU A O 1
ATOM 892 N N . GLN A 1 116 ? -19.5 -16.281 -15.422 1 98.38 116 GLN A N 1
ATOM 893 C CA . GLN A 1 116 ? -20.562 -15.289 -15.211 1 98.38 116 GLN A CA 1
ATOM 894 C C . GLN A 1 116 ? -21.938 -15.867 -15.555 1 98.38 116 GLN A C 1
ATOM 896 O O . GLN A 1 116 ? -22.891 -15.688 -14.805 1 98.38 116 GLN A O 1
ATOM 901 N N . PRO A 1 117 ? -22.062 -16.562 -16.703 1 98.19 117 PRO A N 1
ATOM 902 C CA . PRO A 1 117 ? -23.391 -17.109 -17.031 1 98.19 117 PRO A CA 1
ATOM 903 C C . PRO A 1 117 ? -23.844 -18.156 -16 1 98.19 117 PRO A C 1
ATOM 905 O O . PRO A 1 117 ? -25.047 -18.25 -15.727 1 98.19 117 PRO A O 1
ATOM 908 N N . ARG A 1 118 ? -23.031 -18.875 -15.383 1 98.12 118 ARG A N 1
ATOM 909 C CA . ARG A 1 118 ? -23.359 -19.953 -14.438 1 98.12 118 ARG A CA 1
ATOM 910 C C . ARG A 1 118 ? -23.516 -19.406 -13.023 1 98.12 118 ARG A C 1
ATOM 912 O O . ARG A 1 118 ? -24.359 -19.875 -12.258 1 98.12 118 ARG A O 1
ATOM 919 N N . PHE A 1 119 ? -22.688 -18.438 -12.68 1 98.69 119 PHE A N 1
ATOM 920 C CA . PHE A 1 119 ? -22.688 -17.828 -11.359 1 98.69 119 PHE A CA 1
ATOM 921 C C . PHE A 1 119 ? -22.766 -16.312 -11.461 1 98.69 119 PHE A C 1
ATOM 923 O O . PHE A 1 119 ? -21.797 -15.609 -11.203 1 98.69 119 PHE A O 1
ATOM 930 N N . PRO A 1 120 ? -23.922 -15.734 -11.711 1 98.56 120 PRO A N 1
ATOM 931 C CA . PRO A 1 120 ? -24.062 -14.312 -12.023 1 98.56 120 PRO A CA 1
ATOM 932 C C . PRO A 1 120 ? -23.641 -13.414 -10.867 1 98.56 120 PRO A C 1
ATOM 934 O O . PRO A 1 120 ? -23.344 -12.234 -11.07 1 98.56 120 PRO A O 1
ATOM 937 N N . ARG A 1 121 ? -23.594 -13.93 -9.609 1 98.62 121 ARG A N 1
ATOM 938 C CA . ARG A 1 121 ? -23.266 -13.109 -8.445 1 98.62 121 ARG A CA 1
ATOM 939 C C . ARG A 1 121 ? -21.781 -13.219 -8.094 1 98.62 121 ARG A C 1
ATOM 941 O O . ARG A 1 121 ? -21.297 -12.539 -7.191 1 98.62 121 ARG A O 1
ATOM 948 N N . LEU A 1 122 ? -20.969 -14.047 -8.867 1 98.88 122 LEU A N 1
ATOM 949 C CA . LEU A 1 122 ? -19.578 -14.312 -8.547 1 98.88 122 LEU A CA 1
ATOM 950 C C . LEU A 1 122 ? -18.703 -13.094 -8.828 1 98.88 122 LEU A C 1
ATOM 952 O O . LEU A 1 122 ? -18.812 -12.484 -9.898 1 98.88 122 LEU A O 1
ATOM 956 N N . ILE A 1 123 ? -17.922 -12.727 -7.891 1 98.94 123 ILE A N 1
ATOM 957 C CA . ILE A 1 123 ? -16.875 -11.734 -8.07 1 98.94 123 ILE A CA 1
ATOM 958 C C . ILE A 1 123 ? -15.555 -12.43 -8.391 1 98.94 123 ILE A C 1
ATOM 960 O O . ILE A 1 123 ? -15.117 -13.312 -7.641 1 98.94 123 ILE A O 1
ATOM 964 N N . HIS A 1 124 ? -15.008 -12.109 -9.508 1 98.94 124 HIS A N 1
ATOM 965 C CA . HIS A 1 124 ? -13.727 -12.648 -9.961 1 98.94 124 HIS A CA 1
ATOM 966 C C . HIS A 1 124 ? -12.617 -11.602 -9.859 1 98.94 124 HIS A C 1
ATOM 968 O O . HIS A 1 124 ? -12.781 -10.477 -10.32 1 98.94 124 HIS A O 1
ATOM 974 N N . CYS A 1 125 ? -11.539 -11.922 -9.195 1 98.94 125 CYS A N 1
ATOM 975 C CA . CYS A 1 125 ? -10.391 -11.031 -9.086 1 98.94 125 CYS A CA 1
ATOM 976 C C . CYS A 1 125 ? -9.148 -11.664 -9.703 1 98.94 125 CYS A C 1
ATOM 978 O O . CYS A 1 125 ? -8.656 -12.672 -9.203 1 98.94 125 CYS A O 1
ATOM 980 N N . ALA A 1 126 ? -8.672 -11.078 -10.758 1 98.81 126 ALA A N 1
ATOM 981 C CA . ALA A 1 126 ? -7.453 -11.531 -11.422 1 98.81 126 ALA A CA 1
ATOM 982 C C . ALA A 1 126 ? -6.277 -10.617 -11.078 1 98.81 126 ALA A C 1
ATOM 984 O O . ALA A 1 126 ? -6.324 -9.414 -11.328 1 98.81 126 ALA A O 1
ATOM 985 N N . VAL A 1 127 ? -5.254 -11.148 -10.5 1 98.69 127 VAL A N 1
ATOM 986 C CA . VAL A 1 127 ? -4.008 -10.445 -10.219 1 98.69 127 VAL A CA 1
ATOM 987 C C . VAL A 1 127 ? -2.943 -10.852 -11.234 1 98.69 127 VAL A C 1
ATOM 989 O O . VAL A 1 127 ? -2.588 -12.031 -11.336 1 98.69 127 VAL A O 1
ATOM 992 N N . THR A 1 128 ? -2.424 -9.922 -12.016 1 98.38 128 THR A N 1
ATOM 993 C CA . THR A 1 128 ? -1.469 -10.203 -13.078 1 98.38 128 THR A CA 1
ATOM 994 C C . THR A 1 128 ? -0.271 -9.266 -13 1 98.38 128 THR A C 1
ATOM 996 O O . THR A 1 128 ? -0.247 -8.352 -12.172 1 98.38 128 THR A O 1
ATOM 999 N N . GLY A 1 129 ? 0.743 -9.516 -13.797 1 97.44 129 GLY A N 1
ATOM 1000 C CA . GLY A 1 129 ? 1.893 -8.633 -13.852 1 97.44 129 GLY A CA 1
ATOM 1001 C C . GLY A 1 129 ? 1.595 -7.312 -14.539 1 97.44 129 GLY A C 1
ATOM 1002 O O . GLY A 1 129 ? 1.803 -6.242 -13.961 1 97.44 129 GLY A O 1
ATOM 1003 N N . PHE A 1 130 ? 0.994 -7.453 -15.773 1 97.5 130 PHE A N 1
ATOM 1004 C CA . PHE A 1 130 ? 0.867 -6.273 -16.625 1 97.5 130 PHE A CA 1
ATOM 1005 C C . PHE A 1 130 ? -0.538 -6.172 -17.203 1 97.5 130 PHE A C 1
ATOM 1007 O O . PHE A 1 130 ? -0.81 -5.305 -18.031 1 97.5 130 PHE A O 1
ATOM 1014 N N . GLY A 1 131 ? -1.477 -7.016 -16.812 1 97.06 131 GLY A N 1
ATOM 1015 C CA . GLY A 1 131 ? -2.77 -7.113 -17.469 1 97.06 131 GLY A CA 1
ATOM 1016 C C . GLY A 1 131 ? -2.762 -8.047 -18.672 1 97.06 131 GLY A C 1
ATOM 1017 O O . GLY A 1 131 ? -1.741 -8.664 -18.969 1 97.06 131 GLY A O 1
ATOM 1018 N N . GLU A 1 132 ? -3.854 -8.164 -19.312 1 94.75 132 GLU A N 1
ATOM 1019 C CA . GLU A 1 132 ? -4.008 -9.094 -20.422 1 94.75 132 GLU A CA 1
ATOM 1020 C C . GLU A 1 132 ? -3.6 -8.453 -21.75 1 94.75 132 GLU A C 1
ATOM 1022 O O . GLU A 1 132 ? -3.041 -9.125 -22.625 1 94.75 132 GLU A O 1
ATOM 1027 N N . GLY A 1 133 ? -3.832 -7.219 -21.828 1 94.69 133 GLY A N 1
ATOM 1028 C CA . GLY A 1 133 ? -3.611 -6.543 -23.094 1 94.69 133 GLY A CA 1
ATOM 1029 C C . GLY A 1 133 ? -2.477 -5.535 -23.047 1 94.69 133 GLY A C 1
ATOM 1030 O O . GLY A 1 133 ? -1.873 -5.324 -21.984 1 94.69 133 GLY A O 1
ATOM 1031 N N . GLY A 1 134 ? -2.156 -5.012 -24.281 1 95.31 134 GLY A N 1
ATOM 1032 C CA . GLY A 1 134 ? -1.115 -4.004 -24.375 1 95.31 134 GLY A CA 1
ATOM 1033 C C . GLY A 1 134 ? 0.251 -4.582 -24.688 1 95.31 134 GLY A C 1
ATOM 1034 O O . GLY A 1 134 ? 0.41 -5.801 -24.781 1 95.31 134 GLY A O 1
ATOM 1035 N N . PRO A 1 135 ? 1.294 -3.707 -24.828 1 95 135 PRO A N 1
ATOM 1036 C CA . PRO A 1 135 ? 2.641 -4.113 -25.234 1 95 135 PRO A CA 1
ATOM 1037 C C . PRO A 1 135 ? 3.248 -5.16 -24.312 1 95 135 PRO A C 1
ATOM 1039 O O . PRO A 1 135 ? 4.039 -6 -24.75 1 95 135 PRO A O 1
ATOM 1042 N N . LEU A 1 136 ? 2.896 -5.078 -23.031 1 94.94 136 LEU A N 1
ATOM 1043 C CA . LEU A 1 136 ? 3.486 -5.996 -22.062 1 94.94 136 LEU A CA 1
ATOM 1044 C C . LEU A 1 136 ? 2.451 -7.004 -21.562 1 94.94 136 LEU A C 1
ATOM 1046 O O . LEU A 1 136 ? 2.713 -7.758 -20.625 1 94.94 136 LEU A O 1
ATOM 1050 N N . GLY A 1 137 ? 1.28 -7.023 -22.234 1 95.5 137 GLY A N 1
ATOM 1051 C CA . GLY A 1 137 ? 0.188 -7.891 -21.828 1 95.5 137 GLY A CA 1
ATOM 1052 C C . GLY A 1 137 ? 0.565 -9.359 -21.812 1 95.5 137 GLY A C 1
ATOM 1053 O O . GLY A 1 137 ? 1.237 -9.844 -22.719 1 95.5 137 GLY A O 1
ATOM 1054 N N . GLY A 1 138 ? 0.169 -10.016 -20.672 1 94.12 138 GLY A N 1
ATOM 1055 C CA . GLY A 1 138 ? 0.356 -11.453 -20.609 1 94.12 138 GLY A CA 1
ATOM 1056 C C . GLY A 1 138 ? 1.717 -11.852 -20.062 1 94.12 138 GLY A C 1
ATOM 1057 O O . GLY A 1 138 ? 1.942 -13.016 -19.75 1 94.12 138 GLY A O 1
ATOM 1058 N N . LEU A 1 139 ? 2.627 -10.898 -19.922 1 93.12 139 LEU A N 1
ATOM 1059 C CA . LEU A 1 139 ? 3.947 -11.211 -19.391 1 93.12 139 LEU A CA 1
ATOM 1060 C C . LEU A 1 139 ? 3.889 -11.422 -17.875 1 93.12 139 LEU A C 1
ATOM 1062 O O . LEU A 1 139 ? 3.061 -10.805 -17.188 1 93.12 139 LEU A O 1
ATOM 1066 N N . PRO A 1 140 ? 4.77 -12.289 -17.375 1 90.69 140 PRO A N 1
ATOM 1067 C CA . PRO A 1 140 ? 4.82 -12.453 -15.922 1 90.69 140 PRO A CA 1
ATOM 1068 C C . PRO A 1 140 ? 5.344 -11.211 -15.203 1 90.69 140 PRO A C 1
ATOM 1070 O O . PRO A 1 140 ? 6.113 -10.438 -15.781 1 90.69 140 PRO A O 1
ATOM 1073 N N . GLY A 1 141 ? 4.844 -11.016 -14.055 1 92.56 141 GLY A N 1
ATOM 1074 C CA . GLY A 1 141 ? 5.289 -9.898 -13.242 1 92.56 141 GLY A CA 1
ATOM 1075 C C . GLY A 1 141 ? 6.031 -10.328 -11.992 1 92.56 141 GLY A C 1
ATOM 1076 O O . GLY A 1 141 ? 5.609 -11.258 -11.305 1 92.56 141 GLY A O 1
ATOM 1077 N N . TYR A 1 142 ? 7.148 -9.703 -11.758 1 94.88 142 TYR A N 1
ATOM 1078 C CA . TYR A 1 142 ? 7.945 -9.852 -10.547 1 94.88 142 TYR A CA 1
ATOM 1079 C C . TYR A 1 142 ? 8.109 -8.516 -9.828 1 94.88 142 TYR A C 1
ATOM 1081 O O . TYR A 1 142 ? 8.344 -7.492 -10.469 1 94.88 142 TYR A O 1
ATOM 1089 N N . ASP A 1 143 ? 8.016 -8.555 -8.523 1 97.75 143 ASP A N 1
ATOM 1090 C CA . ASP A 1 143 ? 8 -7.32 -7.746 1 97.75 143 ASP A CA 1
ATOM 1091 C C . ASP A 1 143 ? 9.195 -6.438 -8.094 1 97.75 143 ASP A C 1
ATOM 1093 O O . ASP A 1 143 ? 9.031 -5.297 -8.523 1 97.75 143 ASP A O 1
ATOM 1097 N N . ALA A 1 144 ? 10.398 -6.984 -8.047 1 97.31 144 ALA A N 1
ATOM 1098 C CA . ALA A 1 144 ? 11.609 -6.191 -8.25 1 97.31 144 ALA A CA 1
ATOM 1099 C C . ALA A 1 144 ? 11.664 -5.637 -9.672 1 97.31 144 ALA A C 1
ATOM 1101 O O . ALA A 1 144 ? 12.094 -4.5 -9.883 1 97.31 144 ALA A O 1
ATOM 1102 N N . VAL A 1 145 ? 11.258 -6.449 -10.633 1 97.88 145 VAL A N 1
ATOM 1103 C CA . VAL A 1 145 ? 11.258 -6.02 -12.031 1 97.88 145 VAL A CA 1
ATOM 1104 C C . VAL A 1 145 ? 10.273 -4.871 -12.219 1 97.88 145 VAL A C 1
ATOM 1106 O O . VAL A 1 145 ? 10.578 -3.881 -12.883 1 97.88 145 VAL A O 1
ATOM 1109 N N . ILE A 1 146 ? 9.125 -5.016 -11.609 1 98.44 146 ILE A N 1
ATOM 1110 C CA . ILE A 1 146 ? 8.117 -3.975 -11.734 1 98.44 146 ILE A CA 1
ATOM 1111 C C . ILE A 1 146 ? 8.586 -2.707 -11.023 1 98.44 146 ILE A C 1
ATOM 1113 O O . ILE A 1 146 ? 8.305 -1.594 -11.477 1 98.44 146 ILE A O 1
ATOM 1117 N N . GLN A 1 147 ? 9.25 -2.83 -9.875 1 98.56 147 GLN A N 1
ATOM 1118 C CA . GLN A 1 147 ? 9.828 -1.654 -9.234 1 98.56 147 GLN A CA 1
ATOM 1119 C C . GLN A 1 147 ? 10.727 -0.885 -10.203 1 98.56 147 GLN A C 1
ATOM 1121 O O . GLN A 1 147 ? 10.711 0.347 -10.227 1 98.56 147 GLN A O 1
ATOM 1126 N N . ALA A 1 148 ? 11.523 -1.612 -10.938 1 98.56 148 ALA A N 1
ATOM 1127 C CA . ALA A 1 148 ? 12.414 -0.993 -11.914 1 98.56 148 ALA A CA 1
ATOM 1128 C C . ALA A 1 148 ? 11.625 -0.287 -13.016 1 98.56 148 ALA A C 1
ATOM 1130 O O . ALA A 1 148 ? 11.898 0.868 -13.344 1 98.56 148 ALA A O 1
ATOM 1131 N N . MET A 1 149 ? 10.602 -0.942 -13.469 1 98.5 149 MET A N 1
ATOM 1132 C CA . MET A 1 149 ? 9.906 -0.502 -14.672 1 98.5 149 MET A CA 1
ATOM 1133 C C . MET A 1 149 ? 8.891 0.591 -14.352 1 98.5 149 MET A C 1
ATOM 1135 O O . MET A 1 149 ? 8.555 1.402 -15.211 1 98.5 149 MET A O 1
ATOM 1139 N N . ALA A 1 150 ? 8.375 0.634 -13.109 1 98.69 150 ALA A N 1
ATOM 1140 C CA . ALA A 1 150 ? 7.312 1.564 -12.734 1 98.69 150 ALA A CA 1
ATOM 1141 C C . ALA A 1 150 ? 7.891 2.844 -12.133 1 98.69 150 ALA A C 1
ATOM 1143 O O . ALA A 1 150 ? 7.156 3.656 -11.57 1 98.69 150 ALA A O 1
ATOM 1144 N N . GLY A 1 151 ? 9.195 2.99 -12.227 1 98.56 151 GLY A N 1
ATOM 1145 C CA . GLY A 1 151 ? 9.836 4.238 -11.836 1 98.56 151 GLY A CA 1
ATOM 1146 C C . GLY A 1 151 ? 10.188 4.293 -10.359 1 98.56 151 GLY A C 1
ATOM 1147 O O . GLY A 1 151 ? 10.797 5.258 -9.898 1 98.56 151 GLY A O 1
ATOM 1148 N N . LEU A 1 152 ? 9.859 3.316 -9.602 1 98.69 152 LEU A N 1
ATOM 1149 C CA . LEU A 1 152 ? 10.039 3.336 -8.156 1 98.69 152 LEU A CA 1
ATOM 1150 C C . LEU A 1 152 ? 11.516 3.359 -7.789 1 98.69 152 LEU A C 1
ATOM 1152 O O . LEU A 1 152 ? 11.93 4.113 -6.902 1 98.69 152 LEU A O 1
ATOM 1156 N N . MET A 1 153 ? 12.352 2.578 -8.484 1 98.38 153 MET A N 1
ATOM 1157 C CA . MET A 1 153 ? 13.781 2.525 -8.195 1 98.38 153 MET A CA 1
ATOM 1158 C C . MET A 1 153 ? 14.438 3.881 -8.438 1 98.38 153 MET A C 1
ATOM 1160 O O . MET A 1 153 ? 15.359 4.27 -7.719 1 98.38 153 MET A O 1
ATOM 1164 N N . SER A 1 154 ? 13.93 4.59 -9.414 1 98.25 154 SER A N 1
ATOM 1165 C CA . SER A 1 154 ? 14.555 5.84 -9.836 1 98.25 154 SER A CA 1
ATOM 1166 C C . SER A 1 154 ? 14.438 6.91 -8.758 1 98.25 154 SER A C 1
ATOM 1168 O O . SER A 1 154 ? 15.172 7.898 -8.773 1 98.25 154 SER A O 1
ATOM 1170 N N . VAL A 1 155 ? 13.492 6.742 -7.832 1 97.94 155 VAL A N 1
ATOM 1171 C CA . VAL A 1 155 ? 13.273 7.773 -6.824 1 97.94 155 VAL A CA 1
ATOM 1172 C C . VAL A 1 155 ? 13.625 7.23 -5.441 1 97.94 155 VAL A C 1
ATOM 1174 O O . VAL A 1 155 ? 13.297 7.844 -4.426 1 97.94 155 VAL A O 1
ATOM 1177 N N . ASN A 1 156 ? 14.234 6.078 -5.344 1 98 156 ASN A N 1
ATOM 1178 C CA . ASN A 1 156 ? 14.648 5.445 -4.098 1 98 156 ASN A CA 1
ATOM 1179 C C . ASN A 1 156 ? 16.156 5.238 -4.051 1 98 156 ASN A C 1
ATOM 1181 O O . ASN A 1 156 ? 16.75 4.711 -4.996 1 98 156 ASN A O 1
ATOM 1185 N N . GLY A 1 157 ? 16.766 5.559 -2.941 1 96.44 157 GLY A N 1
ATOM 1186 C CA . GLY A 1 157 ? 18.203 5.41 -2.779 1 96.44 157 GLY A CA 1
ATOM 1187 C C . GLY A 1 157 ? 18.906 6.723 -2.506 1 96.44 157 GLY A C 1
ATOM 1188 O O . GLY A 1 157 ? 18.266 7.77 -2.389 1 96.44 157 GLY A O 1
ATOM 1189 N N . GLU A 1 158 ? 20.219 6.672 -2.395 1 94.38 158 GLU A N 1
ATOM 1190 C CA . GLU A 1 158 ? 21.047 7.84 -2.088 1 94.38 158 GLU A CA 1
ATOM 1191 C C . GLU A 1 158 ? 21.031 8.844 -3.242 1 94.38 158 GLU A C 1
ATOM 1193 O O . GLU A 1 158 ? 21 8.445 -4.41 1 94.38 158 GLU A O 1
ATOM 1198 N N . ARG A 1 159 ? 21.094 10.102 -2.895 1 91.5 159 ARG A N 1
ATOM 1199 C CA . ARG A 1 159 ? 21.016 11.195 -3.857 1 91.5 159 ARG A CA 1
ATOM 1200 C C . ARG A 1 159 ? 22 10.984 -5.008 1 91.5 159 ARG A C 1
ATOM 1202 O O . ARG A 1 159 ? 21.625 11.148 -6.176 1 91.5 159 ARG A O 1
ATOM 1209 N N . ASP A 1 160 ? 23.188 10.555 -4.699 1 91.62 160 ASP A N 1
ATOM 1210 C CA . ASP A 1 160 ? 24.219 10.422 -5.719 1 91.62 160 ASP A CA 1
ATOM 1211 C C . ASP A 1 160 ? 24.516 8.953 -6.012 1 91.62 160 ASP A C 1
ATOM 1213 O O . ASP A 1 160 ? 25.547 8.641 -6.617 1 91.62 160 ASP A O 1
ATOM 1217 N N . GLY A 1 161 ? 23.672 8.109 -5.52 1 92.19 161 GLY A N 1
ATOM 1218 C CA . GLY A 1 161 ? 23.875 6.68 -5.738 1 92.19 161 GLY A CA 1
ATOM 1219 C C . GLY A 1 161 ? 23.062 6.145 -6.906 1 92.19 161 GLY A C 1
ATOM 1220 O O . GLY A 1 161 ? 22.406 6.906 -7.613 1 92.19 161 GLY A O 1
ATOM 1221 N N . ASP A 1 162 ? 23.125 4.859 -7.094 1 93.12 162 ASP A N 1
ATOM 1222 C CA . ASP A 1 162 ? 22.359 4.188 -8.141 1 93.12 162 ASP A CA 1
ATOM 1223 C C . ASP A 1 162 ? 20.891 4.035 -7.746 1 93.12 162 ASP A C 1
ATOM 1225 O O . ASP A 1 162 ? 20.562 4.07 -6.562 1 93.12 162 ASP A O 1
ATOM 1229 N N . ALA A 1 163 ? 20.031 3.949 -8.797 1 96.69 163 ALA A N 1
ATOM 1230 C CA . ALA A 1 163 ? 18.656 3.551 -8.531 1 96.69 163 ALA A CA 1
ATOM 1231 C C . ALA A 1 163 ? 18.594 2.271 -7.703 1 96.69 163 ALA A C 1
ATOM 1233 O O . ALA A 1 163 ? 19.266 1.289 -8.023 1 96.69 163 ALA A O 1
ATOM 1234 N N . THR A 1 164 ? 17.844 2.33 -6.625 1 97.19 164 THR A N 1
ATOM 1235 C CA . THR A 1 164 ? 17.859 1.235 -5.66 1 97.19 164 THR A CA 1
ATOM 1236 C C . THR A 1 164 ? 16.453 0.687 -5.457 1 97.19 164 THR A C 1
ATOM 1238 O O . THR A 1 164 ? 15.492 1.453 -5.309 1 97.19 164 THR A O 1
ATOM 1241 N N . ARG A 1 165 ? 16.375 -0.581 -5.492 1 97.12 165 ARG A N 1
ATOM 1242 C CA . ARG A 1 165 ? 15.078 -1.208 -5.238 1 97.12 165 ARG A CA 1
ATOM 1243 C C . ARG A 1 165 ? 14.617 -0.962 -3.807 1 97.12 165 ARG A C 1
ATOM 1245 O O . ARG A 1 165 ? 15.438 -0.933 -2.883 1 97.12 165 ARG A O 1
ATOM 1252 N N . ILE A 1 166 ? 13.352 -0.744 -3.557 1 98.06 166 ILE A N 1
ATOM 1253 C CA . ILE A 1 166 ? 12.773 -0.673 -2.221 1 98.06 166 ILE A CA 1
ATOM 1254 C C . ILE A 1 166 ? 12.914 -2.025 -1.524 1 98.06 166 ILE A C 1
ATOM 1256 O O . ILE A 1 166 ? 12.609 -3.066 -2.111 1 98.06 166 ILE A O 1
ATOM 1260 N N . GLY A 1 167 ? 13.32 -2.021 -0.338 1 97.06 167 GLY A N 1
ATOM 1261 C CA . GLY A 1 167 ? 13.727 -3.223 0.373 1 97.06 167 GLY A CA 1
ATOM 1262 C C . GLY A 1 167 ? 12.555 -4.113 0.751 1 97.06 167 GLY A C 1
ATOM 1263 O O . GLY A 1 167 ? 12.75 -5.172 1.354 1 97.06 167 GLY A O 1
ATOM 1264 N N . LEU A 1 168 ? 11.367 -3.77 0.439 1 97.19 168 LEU A N 1
ATOM 1265 C CA . LEU A 1 168 ? 10.141 -4.531 0.643 1 97.19 168 LEU A CA 1
ATOM 1266 C C . LEU A 1 168 ? 9.539 -4.969 -0.69 1 97.19 168 LEU A C 1
ATOM 1268 O O . LEU A 1 168 ? 9.727 -4.297 -1.707 1 97.19 168 LEU A O 1
ATOM 1272 N N . PRO A 1 169 ? 8.867 -6.16 -0.684 1 97.69 169 PRO A N 1
ATOM 1273 C CA . PRO A 1 169 ? 8.062 -6.422 -1.879 1 97.69 169 PRO A CA 1
ATOM 1274 C C . PRO A 1 169 ? 6.828 -5.523 -1.969 1 97.69 169 PRO A C 1
ATOM 1276 O O . PRO A 1 169 ? 5.695 -6.02 -1.953 1 97.69 169 PRO A O 1
ATOM 1279 N N . ILE A 1 170 ? 7.059 -4.234 -2.131 1 98.62 170 ILE A N 1
ATOM 1280 C CA . ILE A 1 170 ? 6.062 -3.186 -1.957 1 98.62 170 ILE A CA 1
ATOM 1281 C C . ILE A 1 170 ? 5.004 -3.291 -3.055 1 98.62 170 ILE A C 1
ATOM 1283 O O . ILE A 1 170 ? 3.82 -3.051 -2.809 1 98.62 170 ILE A O 1
ATOM 1287 N N . VAL A 1 171 ? 5.41 -3.674 -4.27 1 98.69 171 VAL A N 1
ATOM 1288 C CA . VAL A 1 171 ? 4.461 -3.783 -5.371 1 98.69 171 VAL A CA 1
ATOM 1289 C C . VAL A 1 171 ? 3.455 -4.898 -5.078 1 98.69 171 VAL A C 1
ATOM 1291 O O . VAL A 1 171 ? 2.246 -4.703 -5.227 1 98.69 171 VAL A O 1
ATOM 1294 N N . ASP A 1 172 ? 3.934 -6.023 -4.613 1 98.69 172 ASP A N 1
ATOM 1295 C CA . ASP A 1 172 ? 3.055 -7.141 -4.277 1 98.69 172 ASP A CA 1
ATOM 1296 C C . ASP A 1 172 ? 2.105 -6.77 -3.141 1 98.69 172 ASP A C 1
ATOM 1298 O O . ASP A 1 172 ? 0.914 -7.078 -3.193 1 98.69 172 ASP A O 1
ATOM 1302 N N . MET A 1 173 ? 2.664 -6.133 -2.098 1 98.62 173 MET A N 1
ATOM 1303 C CA . MET A 1 173 ? 1.861 -5.777 -0.931 1 98.62 173 MET A CA 1
ATOM 1304 C C . MET A 1 173 ? 0.738 -4.82 -1.315 1 98.62 173 MET A C 1
ATOM 1306 O O . MET A 1 173 ? -0.42 -5.039 -0.954 1 98.62 173 MET A O 1
ATOM 1310 N N . VAL A 1 174 ? 1.08 -3.826 -2.076 1 98.81 174 VAL A N 1
ATOM 1311 C CA . VAL A 1 174 ? 0.095 -2.824 -2.471 1 98.81 174 VAL A CA 1
ATOM 1312 C C . VAL A 1 174 ? -0.896 -3.434 -3.459 1 98.81 174 VAL A C 1
ATOM 1314 O O . VAL A 1 174 ? -2.084 -3.105 -3.438 1 98.81 174 VAL A O 1
ATOM 1317 N N . THR A 1 175 ? -0.422 -4.355 -4.301 1 98.88 175 THR A N 1
ATOM 1318 C CA . THR A 1 175 ? -1.32 -5.094 -5.184 1 98.88 175 THR A CA 1
ATOM 1319 C C . THR A 1 175 ? -2.359 -5.863 -4.375 1 98.88 175 THR A C 1
ATOM 1321 O O . THR A 1 175 ? -3.549 -5.844 -4.703 1 98.88 175 THR A O 1
ATOM 1324 N N . GLY A 1 176 ? -1.911 -6.527 -3.281 1 98.94 176 GLY A N 1
ATOM 1325 C CA . GLY A 1 176 ? -2.842 -7.219 -2.402 1 98.94 176 GLY A CA 1
ATOM 1326 C C . GLY A 1 176 ? -3.885 -6.301 -1.796 1 98.94 176 GLY A C 1
ATOM 1327 O O . GLY A 1 176 ? -5.062 -6.656 -1.709 1 98.94 176 GLY A O 1
ATOM 1328 N N . LEU A 1 177 ? -3.471 -5.113 -1.392 1 98.94 177 LEU A N 1
ATOM 1329 C CA . LEU A 1 177 ? -4.383 -4.148 -0.788 1 98.94 177 LEU A CA 1
ATOM 1330 C C . LEU A 1 177 ? -5.379 -3.625 -1.817 1 98.94 177 LEU A C 1
ATOM 1332 O O . LEU A 1 177 ? -6.559 -3.436 -1.507 1 98.94 177 LEU A O 1
ATOM 1336 N N . ASN A 1 178 ? -4.902 -3.395 -3.041 1 98.94 178 ASN A N 1
ATOM 1337 C CA . ASN A 1 178 ? -5.812 -2.951 -4.09 1 98.94 178 ASN A CA 1
ATOM 1338 C C . ASN A 1 178 ? -6.785 -4.055 -4.492 1 98.94 178 ASN A C 1
ATOM 1340 O O . ASN A 1 178 ? -7.945 -3.783 -4.809 1 98.94 178 ASN A O 1
ATOM 1344 N N . ALA A 1 179 ? -6.312 -5.289 -4.527 1 98.94 179 ALA A N 1
ATOM 1345 C CA . ALA A 1 179 ? -7.211 -6.414 -4.773 1 98.94 179 ALA A CA 1
ATOM 1346 C C . ALA A 1 179 ? -8.297 -6.492 -3.705 1 98.94 179 ALA A C 1
ATOM 1348 O O . ALA A 1 179 ? -9.477 -6.691 -4.02 1 98.94 179 ALA A O 1
ATOM 1349 N N . LEU A 1 180 ? -7.895 -6.312 -2.426 1 98.94 180 LEU A N 1
ATOM 1350 C CA . LEU A 1 180 ? -8.844 -6.277 -1.317 1 98.94 180 LEU A CA 1
ATOM 1351 C C . LEU A 1 180 ? -9.883 -5.188 -1.53 1 98.94 180 LEU A C 1
ATOM 1353 O O . LEU A 1 180 ? -11.086 -5.441 -1.43 1 98.94 180 LEU A O 1
ATOM 1357 N N . ALA A 1 181 ? -9.438 -4 -1.899 1 98.94 181 ALA A N 1
ATOM 1358 C CA . ALA A 1 181 ? -10.352 -2.887 -2.145 1 98.94 181 ALA A CA 1
ATOM 1359 C C . ALA A 1 181 ? -11.297 -3.195 -3.303 1 98.94 181 ALA A C 1
ATOM 1361 O O . ALA A 1 181 ? -12.492 -2.932 -3.219 1 98.94 181 ALA A O 1
ATOM 1362 N N . GLY A 1 182 ? -10.711 -3.768 -4.395 1 98.94 182 GLY A N 1
ATOM 1363 C CA . GLY A 1 182 ? -11.523 -4.117 -5.547 1 98.94 182 GLY A CA 1
ATOM 1364 C C . GLY A 1 182 ? -12.641 -5.086 -5.211 1 98.94 182 GLY A C 1
ATOM 1365 O O . GLY A 1 182 ? -13.789 -4.895 -5.633 1 98.94 182 GLY A O 1
ATOM 1366 N N . ILE A 1 183 ? -12.32 -6.113 -4.445 1 99 183 ILE A N 1
ATOM 1367 C CA . ILE A 1 183 ? -13.305 -7.121 -4.055 1 99 183 ILE A CA 1
ATOM 1368 C C . ILE A 1 183 ? -14.383 -6.48 -3.186 1 99 183 ILE A C 1
ATOM 1370 O O . ILE A 1 183 ? -15.578 -6.711 -3.395 1 99 183 ILE A O 1
ATOM 1374 N N . LEU A 1 184 ? -13.977 -5.613 -2.24 1 98.94 184 LEU A N 1
ATOM 1375 C CA . LEU A 1 184 ? -14.922 -4.977 -1.335 1 98.94 184 LEU A CA 1
ATOM 1376 C C . LEU A 1 184 ? -15.805 -3.979 -2.082 1 98.94 184 LEU A C 1
ATOM 1378 O O . LEU A 1 184 ? -16.984 -3.834 -1.771 1 98.94 184 LEU A O 1
ATOM 1382 N N . LEU A 1 185 ? -15.242 -3.273 -3.09 1 98.94 185 LEU A N 1
ATOM 1383 C CA . LEU A 1 185 ? -16.031 -2.393 -3.949 1 98.94 185 LEU A CA 1
ATOM 1384 C C . LEU A 1 185 ? -17.078 -3.182 -4.723 1 98.94 185 LEU A C 1
ATOM 1386 O O . LEU A 1 185 ? -18.234 -2.771 -4.801 1 98.94 185 LEU A O 1
ATOM 1390 N N . ALA A 1 186 ? -16.625 -4.324 -5.281 1 98.88 186 ALA A N 1
ATOM 1391 C CA . ALA A 1 186 ? -17.531 -5.176 -6.035 1 98.88 186 ALA A CA 1
ATOM 1392 C C . ALA A 1 186 ? -18.641 -5.715 -5.141 1 98.88 186 ALA A C 1
ATOM 1394 O O . ALA A 1 186 ? -19.797 -5.797 -5.559 1 98.88 186 ALA A O 1
ATOM 1395 N N . LEU A 1 187 ? -18.328 -6.109 -3.879 1 98.81 187 LEU A N 1
ATOM 1396 C CA . LEU A 1 187 ? -19.328 -6.586 -2.922 1 98.81 187 LEU A CA 1
ATOM 1397 C C . LEU A 1 187 ? -20.328 -5.488 -2.604 1 98.81 187 LEU A C 1
ATOM 1399 O O . LEU A 1 187 ? -21.531 -5.75 -2.541 1 98.81 187 LEU A O 1
ATOM 1403 N N . ALA A 1 188 ? -19.875 -4.258 -2.408 1 98.38 188 ALA A N 1
ATOM 1404 C CA . ALA A 1 188 ? -20.75 -3.133 -2.117 1 98.38 188 ALA A CA 1
ATOM 1405 C C . ALA A 1 188 ? -21.734 -2.898 -3.26 1 98.38 188 ALA A C 1
ATOM 1407 O O . ALA A 1 188 ? -22.938 -2.711 -3.029 1 98.38 188 ALA A O 1
ATOM 1408 N N . GLU A 1 189 ? -21.219 -2.955 -4.449 1 98.12 189 GLU A N 1
ATOM 1409 C CA . GLU A 1 189 ? -22.062 -2.732 -5.621 1 98.12 189 GLU A CA 1
ATOM 1410 C C . GLU A 1 189 ? -23.078 -3.855 -5.789 1 98.12 189 GLU A C 1
ATOM 1412 O O . GLU A 1 189 ? -24.234 -3.607 -6.145 1 98.12 189 GLU A O 1
ATOM 1417 N N . ARG A 1 190 ? -22.656 -5.066 -5.578 1 97.94 190 ARG A N 1
ATOM 1418 C CA . ARG A 1 190 ? -23.484 -6.258 -5.742 1 97.94 190 ARG A CA 1
ATOM 1419 C C . ARG A 1 190 ? -24.719 -6.195 -4.852 1 97.94 190 ARG A C 1
ATOM 1421 O O . ARG A 1 190 ? -25.766 -6.738 -5.199 1 97.94 190 ARG A O 1
ATOM 1428 N N . GLU A 1 191 ? -24.609 -5.508 -3.703 1 95.5 191 GLU A N 1
ATOM 1429 C CA . GLU A 1 191 ? -25.766 -5.375 -2.807 1 95.5 191 GLU A CA 1
ATOM 1430 C C . GLU A 1 191 ? -26.922 -4.672 -3.496 1 95.5 191 GLU A C 1
ATOM 1432 O O . GLU A 1 191 ? -28.094 -4.957 -3.209 1 95.5 191 GLU A O 1
ATOM 1437 N N . ARG A 1 192 ? -26.656 -3.852 -4.414 1 94.94 192 ARG A N 1
ATOM 1438 C CA . ARG A 1 192 ? -27.688 -3.094 -5.117 1 94.94 192 ARG A CA 1
ATOM 1439 C C . ARG A 1 192 ? -28.125 -3.811 -6.395 1 94.94 192 ARG A C 1
ATOM 1441 O O . ARG A 1 192 ? -29.312 -3.934 -6.668 1 94.94 192 ARG A O 1
ATOM 1448 N N . SER A 1 193 ? -27.156 -4.406 -7.113 1 96.56 193 SER A N 1
ATOM 1449 C CA . SER A 1 193 ? -27.438 -4.922 -8.445 1 96.56 193 SER A CA 1
ATOM 1450 C C . SER A 1 193 ? -27.766 -6.414 -8.406 1 96.56 193 SER A C 1
ATOM 1452 O O . SER A 1 193 ? -28.406 -6.945 -9.312 1 96.56 193 SER A O 1
ATOM 1454 N N . GLY A 1 194 ? -27.172 -7.098 -7.375 1 97.81 194 GLY A N 1
ATOM 1455 C CA . GLY A 1 194 ? -27.281 -8.547 -7.312 1 97.81 194 GLY A CA 1
ATOM 1456 C C . GLY A 1 194 ? -26.328 -9.258 -8.258 1 97.81 194 GLY A C 1
ATOM 1457 O O . GLY A 1 194 ? -26.375 -10.484 -8.391 1 97.81 194 GLY A O 1
ATOM 1458 N N . GLN A 1 195 ? -25.422 -8.508 -8.883 1 98.25 195 GLN A N 1
ATOM 1459 C CA . GLN A 1 195 ? -24.547 -9.062 -9.906 1 98.25 195 GLN A CA 1
ATOM 1460 C C . GLN A 1 195 ? -23.094 -8.992 -9.484 1 98.25 195 GLN A C 1
ATOM 1462 O O . GLN A 1 195 ? -22.656 -8.008 -8.883 1 98.25 195 GLN A O 1
ATOM 1467 N N . GLY A 1 196 ? -22.375 -10.047 -9.758 1 98.56 196 GLY A N 1
ATOM 1468 C CA . GLY A 1 196 ? -20.922 -9.984 -9.609 1 98.56 196 GLY A CA 1
ATOM 1469 C C . GLY A 1 196 ? -20.25 -9.195 -10.711 1 98.56 196 GLY A C 1
ATOM 1470 O O . GLY A 1 196 ? -20.906 -8.492 -11.484 1 98.56 196 GLY A O 1
ATOM 1471 N N . GLN A 1 197 ? -18.969 -9.219 -10.727 1 98.56 197 GLN A N 1
ATOM 1472 C CA . GLN A 1 197 ? -18.156 -8.641 -11.789 1 98.56 197 GLN A CA 1
ATOM 1473 C C . GLN A 1 197 ? -16.703 -9.094 -11.688 1 98.56 197 GLN A C 1
ATOM 1475 O O . GLN A 1 197 ? -16.312 -9.711 -10.688 1 98.56 197 GLN A O 1
ATOM 1480 N N . SER A 1 198 ? -15.977 -8.859 -12.703 1 98.81 198 SER A N 1
ATOM 1481 C CA . SER A 1 198 ? -14.555 -9.188 -12.727 1 98.81 198 SER A CA 1
ATOM 1482 C C . SER A 1 198 ? -13.703 -7.965 -12.398 1 98.81 198 SER A C 1
ATOM 1484 O O . SER A 1 198 ? -14.016 -6.852 -12.812 1 98.81 198 SER A O 1
ATOM 1486 N N . ILE A 1 199 ? -12.664 -8.203 -11.625 1 98.88 199 ILE A N 1
ATOM 1487 C CA . ILE A 1 199 ? -11.703 -7.184 -11.211 1 98.88 199 ILE A CA 1
ATOM 1488 C C . ILE A 1 199 ? -10.336 -7.492 -11.805 1 98.88 199 ILE A C 1
ATOM 1490 O O . ILE A 1 199 ? -9.828 -8.609 -11.664 1 98.88 199 ILE A O 1
ATOM 1494 N N . ASP A 1 200 ? -9.773 -6.527 -12.445 1 98.69 200 ASP A N 1
ATOM 1495 C CA . ASP A 1 200 ? -8.43 -6.621 -13.023 1 98.69 200 ASP A CA 1
ATOM 1496 C C . ASP A 1 200 ? -7.43 -5.812 -12.203 1 98.69 200 ASP A C 1
ATOM 1498 O O . ASP A 1 200 ? -7.488 -4.582 -12.18 1 98.69 200 ASP A O 1
ATOM 1502 N N . ILE A 1 201 ? -6.512 -6.477 -11.531 1 98.81 201 ILE A N 1
ATOM 1503 C CA . ILE A 1 201 ? -5.461 -5.863 -10.734 1 98.81 201 ILE A CA 1
ATOM 1504 C C . ILE A 1 201 ? -4.094 -6.242 -11.297 1 98.81 201 ILE A C 1
ATOM 1506 O O . ILE A 1 201 ? -3.68 -7.402 -11.219 1 98.81 201 ILE A O 1
ATOM 1510 N N . ALA A 1 202 ? -3.34 -5.297 -11.797 1 98.88 202 ALA A N 1
ATOM 1511 C CA . ALA A 1 202 ? -2.018 -5.559 -12.359 1 98.88 202 ALA A CA 1
ATOM 1512 C C . ALA A 1 202 ? -0.918 -4.98 -11.477 1 98.88 202 ALA A C 1
ATOM 1514 O O . ALA A 1 202 ? -1.033 -3.854 -10.992 1 98.88 202 ALA A O 1
ATOM 1515 N N . LEU A 1 203 ? 0.155 -5.73 -11.297 1 98.81 203 LEU A N 1
ATOM 1516 C CA . LEU A 1 203 ? 1.296 -5.273 -10.516 1 98.81 203 LEU A CA 1
ATOM 1517 C C . LEU A 1 203 ? 1.831 -3.949 -11.047 1 98.81 203 LEU A C 1
ATOM 1519 O O . LEU A 1 203 ? 2.129 -3.035 -10.273 1 98.81 203 LEU A O 1
ATOM 1523 N N . TYR A 1 204 ? 1.929 -3.84 -12.336 1 98.75 204 TYR A N 1
ATOM 1524 C CA . TYR A 1 204 ? 2.467 -2.637 -12.961 1 98.75 204 TYR A CA 1
ATOM 1525 C C . TYR A 1 204 ? 1.624 -1.416 -12.609 1 98.75 204 TYR A C 1
ATOM 1527 O O . TYR A 1 204 ? 2.16 -0.376 -12.219 1 98.75 204 TYR A O 1
ATOM 1535 N N . ASP A 1 205 ? 0.256 -1.554 -12.75 1 98.88 205 ASP A N 1
ATOM 1536 C CA . ASP A 1 205 ? -0.652 -0.463 -12.406 1 98.88 205 ASP A CA 1
ATOM 1537 C C . ASP A 1 205 ? -0.471 -0.035 -10.953 1 98.88 205 ASP A C 1
ATOM 1539 O O . ASP A 1 205 ? -0.443 1.16 -10.656 1 98.88 205 ASP A O 1
ATOM 1543 N N . CYS A 1 206 ? -0.369 -1.025 -10.109 1 98.88 206 CYS A N 1
ATOM 1544 C CA . CYS A 1 206 ? -0.235 -0.765 -8.68 1 98.88 206 CYS A CA 1
ATOM 1545 C C . CYS A 1 206 ? 1.092 -0.083 -8.367 1 98.88 206 CYS A C 1
ATOM 1547 O O . CYS A 1 206 ? 1.152 0.817 -7.531 1 98.88 206 CYS A O 1
ATOM 1549 N N . GLY A 1 207 ? 2.189 -0.486 -9.047 1 98.88 207 GLY A N 1
ATOM 1550 C CA . GLY A 1 207 ? 3.467 0.192 -8.891 1 98.88 207 GLY A CA 1
ATOM 1551 C C . GLY A 1 207 ? 3.414 1.656 -9.289 1 98.88 207 GLY A C 1
ATOM 1552 O O . GLY A 1 207 ? 3.893 2.52 -8.547 1 98.88 207 GLY A O 1
ATOM 1553 N N . VAL A 1 208 ? 2.76 1.928 -10.406 1 98.88 208 VAL A N 1
ATOM 1554 C CA . VAL A 1 208 ? 2.66 3.291 -10.914 1 98.88 208 VAL A CA 1
ATOM 1555 C C . VAL A 1 208 ? 1.821 4.141 -9.953 1 98.88 208 VAL A C 1
ATOM 1557 O O . VAL A 1 208 ? 2.104 5.324 -9.758 1 98.88 208 VAL A O 1
ATOM 1560 N N . SER A 1 209 ? 0.837 3.533 -9.32 1 98.75 209 SER A N 1
ATOM 1561 C CA . SER A 1 209 ? -0.065 4.25 -8.422 1 98.75 209 SER A CA 1
ATOM 1562 C C . SER A 1 209 ? 0.677 4.789 -7.203 1 98.75 209 SER A C 1
ATOM 1564 O O . SER A 1 209 ? 0.184 5.684 -6.516 1 98.75 209 SER A O 1
ATOM 1566 N N . LEU A 1 210 ? 1.864 4.297 -6.938 1 98.56 210 LEU A N 1
ATOM 1567 C CA . LEU A 1 210 ? 2.621 4.652 -5.742 1 98.56 210 LEU A CA 1
ATOM 1568 C C . LEU A 1 210 ? 3.424 5.93 -5.969 1 98.56 210 LEU A C 1
ATOM 1570 O O . LEU A 1 210 ? 4.016 6.469 -5.031 1 98.56 210 LEU A O 1
ATOM 1574 N N . LEU A 1 211 ? 3.426 6.473 -7.199 1 98.56 211 LEU A N 1
ATOM 1575 C CA . LEU A 1 211 ? 4.324 7.562 -7.559 1 98.56 211 LEU A CA 1
ATOM 1576 C C . LEU A 1 211 ? 3.732 8.906 -7.16 1 98.56 211 LEU A C 1
ATOM 1578 O O . LEU A 1 211 ? 3.703 9.844 -7.969 1 98.56 211 LEU A O 1
ATOM 1582 N N . HIS A 1 212 ? 3.168 9.008 -6.07 1 97.94 212 HIS A N 1
ATOM 1583 C CA . HIS A 1 212 ? 2.848 10.289 -5.449 1 97.94 212 HIS A CA 1
ATOM 1584 C C . HIS A 1 212 ? 3.922 10.695 -4.445 1 97.94 212 HIS A C 1
ATOM 1586 O O . HIS A 1 212 ? 4.301 9.906 -3.58 1 97.94 212 HIS A O 1
ATOM 1592 N N . PRO A 1 213 ? 4.406 11.883 -4.504 1 97.38 213 PRO A N 1
ATOM 1593 C CA . PRO A 1 213 ? 3.934 12.969 -5.371 1 97.38 213 PRO A CA 1
ATOM 1594 C C . PRO A 1 213 ? 4.758 13.102 -6.652 1 97.38 213 PRO A C 1
ATOM 1596 O O . PRO A 1 213 ? 4.664 14.117 -7.348 1 97.38 213 PRO A O 1
ATOM 1599 N N . HIS A 1 214 ? 5.566 12.156 -6.984 1 98.06 214 HIS A N 1
ATOM 1600 C CA . HIS A 1 214 ? 6.547 12.281 -8.055 1 98.06 214 HIS A CA 1
ATOM 1601 C C . HIS A 1 214 ? 5.867 12.508 -9.406 1 98.06 214 HIS A C 1
ATOM 1603 O O . HIS A 1 214 ? 6.273 13.383 -10.172 1 98.06 214 HIS A O 1
ATOM 1609 N N . LEU A 1 215 ? 4.809 11.766 -9.688 1 98.38 215 LEU A N 1
ATOM 1610 C CA . LEU A 1 215 ? 4.125 11.898 -10.969 1 98.38 215 LEU A CA 1
ATOM 1611 C C . LEU A 1 215 ? 3.379 13.227 -11.055 1 98.38 215 LEU A C 1
ATOM 1613 O O . LEU A 1 215 ? 3.549 13.977 -12.016 1 98.38 215 LEU A O 1
ATOM 1617 N N . PRO A 1 216 ? 2.6 13.57 -10.016 1 98.06 216 PRO A N 1
ATOM 1618 C CA . PRO A 1 216 ? 1.967 14.891 -10.07 1 98.06 216 PRO A CA 1
ATOM 1619 C C . PRO A 1 216 ? 2.977 16.031 -10.25 1 98.06 216 PRO A C 1
ATOM 1621 O O . PRO A 1 216 ? 2.746 16.938 -11.047 1 98.06 216 PRO A O 1
ATOM 1624 N N . ASN A 1 217 ? 4.055 15.953 -9.5 1 97.69 217 ASN A N 1
ATOM 1625 C CA . ASN A 1 217 ? 5.07 16.984 -9.641 1 97.69 217 ASN A CA 1
ATOM 1626 C C . ASN A 1 217 ? 5.664 17.016 -11.047 1 97.69 217 ASN A C 1
ATOM 1628 O O . ASN A 1 217 ? 5.941 18.078 -11.594 1 97.69 217 ASN A O 1
ATOM 1632 N N . PHE A 1 218 ? 5.891 15.859 -11.609 1 98.31 218 PHE A N 1
ATOM 1633 C CA . PHE A 1 218 ? 6.371 15.789 -12.984 1 98.31 218 PHE A CA 1
ATOM 1634 C C . PHE A 1 218 ? 5.355 16.391 -13.945 1 98.31 218 PHE A C 1
ATOM 1636 O O . PHE A 1 218 ? 5.727 17.125 -14.867 1 98.31 218 PHE A O 1
ATOM 1643 N N . PHE A 1 219 ? 4.066 16.094 -13.789 1 97.88 219 PHE A N 1
ATOM 1644 C CA . PHE A 1 219 ? 3.02 16.656 -14.625 1 97.88 219 PHE A CA 1
ATOM 1645 C C . PHE A 1 219 ? 3.045 18.172 -14.57 1 97.88 219 PHE A C 1
ATOM 1647 O O . PHE A 1 219 ? 2.82 18.844 -15.578 1 97.88 219 PHE A O 1
ATOM 1654 N N . GLY A 1 220 ? 3.311 18.703 -13.438 1 97.38 220 GLY A N 1
ATOM 1655 C CA . GLY A 1 220 ? 3.252 20.141 -13.234 1 97.38 220 GLY A CA 1
ATOM 1656 C C . GLY A 1 220 ? 4.48 20.875 -13.75 1 97.38 220 GLY A C 1
ATOM 1657 O O . GLY A 1 220 ? 4.387 22 -14.234 1 97.38 220 GLY A O 1
ATOM 1658 N N . SER A 1 221 ? 5.672 20.25 -13.648 1 96.81 221 SER A N 1
ATOM 1659 C CA . SER A 1 221 ? 6.898 21 -13.898 1 96.81 221 SER A CA 1
ATOM 1660 C C . SER A 1 221 ? 7.664 20.422 -15.086 1 96.81 221 SER A C 1
ATOM 1662 O O . SER A 1 221 ? 8.539 21.094 -15.641 1 96.81 221 SER A O 1
ATOM 1664 N N . GLY A 1 222 ? 7.422 19.156 -15.398 1 97.12 222 GLY A N 1
ATOM 1665 C CA . GLY A 1 222 ? 8.203 18.469 -16.422 1 97.12 222 GLY A CA 1
ATOM 1666 C C . GLY A 1 222 ? 9.578 18.062 -15.93 1 97.12 222 GLY A C 1
ATOM 1667 O O . GLY A 1 222 ? 10.336 17.422 -16.656 1 97.12 222 GLY A O 1
ATOM 1668 N N . ARG A 1 223 ? 9.922 18.391 -14.703 1 97.19 223 ARG A N 1
ATOM 1669 C CA . ARG A 1 223 ? 11.219 18 -14.141 1 97.19 223 ARG A CA 1
ATOM 1670 C C . ARG A 1 223 ? 11.203 16.562 -13.648 1 97.19 223 ARG A C 1
ATOM 1672 O O . ARG A 1 223 ? 10.281 16.156 -12.93 1 97.19 223 ARG A O 1
ATOM 1679 N N . VAL A 1 224 ? 12.18 15.828 -14.008 1 97.69 224 VAL A N 1
ATOM 1680 C CA . VAL A 1 224 ? 12.25 14.414 -13.656 1 97.69 224 VAL A CA 1
ATOM 1681 C C . VAL A 1 224 ? 12.656 14.258 -12.195 1 97.69 224 VAL A C 1
ATOM 1683 O O . VAL A 1 224 ? 13.727 14.703 -11.789 1 97.69 224 VAL A O 1
ATOM 1686 N N . PRO A 1 225 ? 11.797 13.688 -11.375 1 95.88 225 PRO A N 1
ATOM 1687 C CA . PRO A 1 225 ? 12.164 13.445 -9.977 1 95.88 225 PRO A CA 1
ATOM 1688 C C . PRO A 1 225 ? 13.406 12.57 -9.828 1 95.88 225 PRO A C 1
ATOM 1690 O O . PRO A 1 225 ? 13.648 11.695 -10.664 1 95.88 225 PRO A O 1
ATOM 1693 N N . ALA A 1 226 ? 14.148 12.805 -8.773 1 94.38 226 ALA A N 1
ATOM 1694 C CA . ALA A 1 226 ? 15.391 12.07 -8.531 1 94.38 226 ALA A CA 1
ATOM 1695 C C . ALA A 1 226 ? 15.422 11.508 -7.109 1 94.38 226 ALA A C 1
ATOM 1697 O O . ALA A 1 226 ? 14.539 11.805 -6.301 1 94.38 226 ALA A O 1
ATOM 1698 N N . ARG A 1 227 ? 16.375 10.641 -6.84 1 95.25 227 ARG A N 1
ATOM 1699 C CA . ARG A 1 227 ? 16.609 10.117 -5.496 1 95.25 227 ARG A CA 1
ATOM 1700 C C . ARG A 1 227 ? 17.062 11.227 -4.551 1 95.25 227 ARG A C 1
ATOM 1702 O O . ARG A 1 227 ? 17.797 12.133 -4.949 1 95.25 227 ARG A O 1
ATOM 1709 N N . SER A 1 228 ? 16.594 11.141 -3.324 1 91.56 228 SER A N 1
ATOM 1710 C CA . SER A 1 228 ? 16.938 12.211 -2.387 1 91.56 228 SER A CA 1
ATOM 1711 C C . SER A 1 228 ? 17.719 11.664 -1.196 1 91.56 228 SER A C 1
ATOM 1713 O O . SER A 1 228 ? 18.312 12.43 -0.436 1 91.56 228 SER A O 1
ATOM 1715 N N . GLY A 1 229 ? 17.734 10.32 -1.054 1 93.62 229 GLY A N 1
ATOM 1716 C CA . GLY A 1 229 ? 18.266 9.781 0.188 1 93.62 229 GLY A CA 1
ATOM 1717 C C . GLY A 1 229 ? 17.406 10.102 1.396 1 93.62 229 GLY A C 1
ATOM 1718 O O . GLY A 1 229 ? 16.188 10.148 1.297 1 93.62 229 GLY A O 1
ATOM 1719 N N . ASN A 1 230 ? 18.031 10.32 2.574 1 94.88 230 ASN A N 1
ATOM 1720 C CA . ASN A 1 230 ? 17.281 10.586 3.805 1 94.88 230 ASN A CA 1
ATOM 1721 C C . ASN A 1 230 ? 16.938 12.07 3.945 1 94.88 230 ASN A C 1
ATOM 1723 O O . ASN A 1 230 ? 15.93 12.414 4.547 1 94.88 230 ASN A O 1
ATOM 1727 N N . ALA A 1 231 ? 17.75 12.93 3.391 1 92.31 231 ALA A N 1
ATOM 1728 C CA . ALA A 1 231 ? 17.594 14.367 3.582 1 92.31 231 ALA A CA 1
ATOM 1729 C C . ALA A 1 231 ? 16.469 14.922 2.719 1 92.31 231 ALA A C 1
ATOM 1731 O O . ALA A 1 231 ? 16.328 14.547 1.552 1 92.31 231 ALA A O 1
ATOM 1732 N N . HIS A 1 232 ? 15.617 15.719 3.344 1 90.38 232 HIS A N 1
ATOM 1733 C CA . HIS A 1 232 ? 14.641 16.469 2.559 1 90.38 232 HIS A CA 1
ATOM 1734 C C . HIS A 1 232 ? 15.32 17.562 1.738 1 90.38 232 HIS A C 1
ATOM 1736 O O . HIS A 1 232 ? 16.188 18.281 2.248 1 90.38 232 HIS A O 1
ATOM 1742 N N . PRO A 1 233 ? 14.938 17.734 0.562 1 83.88 233 PRO A N 1
ATOM 1743 C CA . PRO A 1 233 ? 15.664 18.672 -0.302 1 83.88 233 PRO A CA 1
ATOM 1744 C C . PRO A 1 233 ? 15.492 20.125 0.127 1 83.88 233 PRO A C 1
ATOM 1746 O O . PRO A 1 233 ? 16.391 20.938 -0.091 1 83.88 233 PRO A O 1
ATOM 1749 N N . ASN A 1 234 ? 14.375 20.391 0.827 1 87.5 234 ASN A N 1
ATOM 1750 C CA . ASN A 1 234 ? 14.07 21.797 1.031 1 87.5 234 ASN A CA 1
ATOM 1751 C C . ASN A 1 234 ? 13.867 22.125 2.51 1 87.5 234 ASN A C 1
ATOM 1753 O O . ASN A 1 234 ? 13.398 23.203 2.854 1 87.5 234 ASN A O 1
ATOM 1757 N N . ILE A 1 235 ? 14.078 21.172 3.336 1 93.19 235 ILE A N 1
ATOM 1758 C CA . ILE A 1 235 ? 13.859 21.391 4.762 1 93.19 235 ILE A CA 1
ATOM 1759 C C . ILE A 1 235 ? 15.055 20.875 5.555 1 93.19 235 ILE A C 1
ATOM 1761 O O . ILE A 1 235 ? 15.57 19.797 5.273 1 93.19 235 ILE A O 1
ATOM 1765 N N . ALA A 1 236 ? 15.547 21.641 6.527 1 95.81 236 ALA A N 1
ATOM 1766 C CA . ALA A 1 236 ? 16.625 21.234 7.43 1 95.81 236 ALA A CA 1
ATOM 1767 C C . ALA A 1 236 ? 16.375 21.75 8.844 1 95.81 236 ALA A C 1
ATOM 1769 O O . ALA A 1 236 ? 15.984 22.906 9.023 1 95.81 236 ALA A O 1
ATOM 1770 N N . PRO A 1 237 ? 16.531 20.906 9.922 1 97.06 237 PRO A N 1
ATOM 1771 C CA . PRO A 1 237 ? 17.031 19.531 9.82 1 97.06 237 PRO A CA 1
ATOM 1772 C C . PRO A 1 237 ? 15.914 18.531 9.523 1 97.06 237 PRO A C 1
ATOM 1774 O O . PRO A 1 237 ? 14.93 18.453 10.266 1 97.06 237 PRO A O 1
ATOM 1777 N N . TYR A 1 238 ? 16.016 17.812 8.547 1 96.81 238 TYR A N 1
ATOM 1778 C CA . TYR A 1 238 ? 15.172 16.688 8.102 1 96.81 238 TYR A CA 1
ATOM 1779 C C . TYR A 1 238 ? 16.016 15.586 7.48 1 96.81 238 TYR A C 1
ATOM 1781 O O . TYR A 1 238 ? 16.266 15.594 6.273 1 96.81 238 TYR A O 1
ATOM 1789 N N . ASP A 1 239 ? 16.484 14.766 8.336 1 96.94 239 ASP A N 1
ATOM 1790 C CA . ASP A 1 239 ? 17.469 13.75 7.984 1 96.94 239 ASP A CA 1
ATOM 1791 C C . ASP A 1 239 ? 17.734 12.805 9.156 1 96.94 239 ASP A C 1
ATOM 1793 O O . ASP A 1 239 ? 17.141 12.953 10.227 1 96.94 239 ASP A O 1
ATOM 1797 N N . SER A 1 240 ? 18.562 11.82 8.875 1 97.31 240 SER A N 1
ATOM 1798 C CA . SER A 1 240 ? 19.078 10.969 9.93 1 97.31 240 SER A CA 1
ATOM 1799 C C . SER A 1 240 ? 20.328 11.57 10.562 1 97.31 240 SER A C 1
ATOM 1801 O O . SER A 1 240 ? 21.203 12.086 9.852 1 97.31 240 SER A O 1
ATOM 1803 N N . TYR A 1 241 ? 20.438 11.562 11.898 1 98.12 241 TYR A N 1
ATOM 1804 C CA . TYR A 1 241 ? 21.578 12.078 12.656 1 98.12 241 TYR A CA 1
ATOM 1805 C C . TYR A 1 241 ? 22.109 11.031 13.633 1 98.12 241 TYR A C 1
ATOM 1807 O O . TYR A 1 241 ? 21.328 10.32 14.273 1 98.12 241 TYR A O 1
ATOM 1815 N N . ARG A 1 242 ? 23.391 10.969 13.711 1 97.69 242 ARG A N 1
ATOM 1816 C CA . ARG A 1 242 ? 24.016 10.039 14.641 1 97.69 242 ARG A CA 1
ATOM 1817 C C . ARG A 1 242 ? 23.781 10.477 16.094 1 97.69 242 ARG A C 1
ATOM 1819 O O . ARG A 1 242 ? 23.828 11.672 16.391 1 97.69 242 ARG A O 1
ATOM 1826 N N . THR A 1 243 ? 23.562 9.547 16.922 1 98.25 243 THR A N 1
ATOM 1827 C CA . THR A 1 243 ? 23.484 9.742 18.375 1 98.25 243 THR A CA 1
ATOM 1828 C C . THR A 1 243 ? 24.5 8.852 19.094 1 98.25 243 THR A C 1
ATOM 1830 O O . THR A 1 243 ? 25.453 8.367 18.484 1 98.25 243 THR A O 1
ATOM 1833 N N . ALA A 1 244 ? 24.328 8.695 20.438 1 97.88 244 ALA A N 1
ATOM 1834 C CA . ALA A 1 244 ? 25.219 7.824 21.203 1 97.88 244 ALA A CA 1
ATOM 1835 C C . ALA A 1 244 ? 24.906 6.352 20.953 1 97.88 244 ALA A C 1
ATOM 1837 O O . ALA A 1 244 ? 25.703 5.477 21.281 1 97.88 244 ALA A O 1
ATOM 1838 N N . SER A 1 245 ? 23.734 6.043 20.469 1 97.31 245 SER A N 1
ATOM 1839 C CA . SER A 1 245 ? 23.281 4.691 20.156 1 97.31 245 SER A CA 1
ATOM 1840 C C . SER A 1 245 ? 22.828 4.57 18.719 1 97.31 245 SER A C 1
ATOM 1842 O O . SER A 1 245 ? 23.641 4.66 17.797 1 97.31 245 SER A O 1
ATOM 1844 N N . VAL A 1 246 ? 21.547 4.293 18.422 1 96.31 246 VAL A N 1
ATOM 1845 C CA . VAL A 1 246 ? 21.047 4.242 17.047 1 96.31 246 VAL A CA 1
ATOM 1846 C C . VAL A 1 246 ? 20.766 5.656 16.562 1 96.31 246 VAL A C 1
ATOM 1848 O O . VAL A 1 246 ? 20.562 6.574 17.359 1 96.31 246 VAL A O 1
ATOM 1851 N N . PRO A 1 247 ? 20.781 5.828 15.297 1 97.88 247 PRO A N 1
ATOM 1852 C CA . PRO A 1 247 ? 20.5 7.168 14.773 1 97.88 247 PRO A CA 1
ATOM 1853 C C . PRO A 1 247 ? 19.078 7.637 15.094 1 97.88 247 PRO A C 1
ATOM 1855 O O . PRO A 1 247 ? 18.203 6.812 15.367 1 97.88 247 PRO A O 1
ATOM 1858 N N . ILE A 1 248 ? 18.938 8.945 15.094 1 98.5 248 ILE A N 1
ATOM 1859 C CA . ILE A 1 248 ? 17.641 9.578 15.211 1 98.5 248 ILE A CA 1
ATOM 1860 C C . ILE A 1 248 ? 17.25 10.234 13.883 1 98.5 248 ILE A C 1
ATOM 1862 O O . ILE A 1 248 ? 18.094 10.875 13.242 1 98.5 248 ILE A O 1
ATOM 1866 N N . PHE A 1 249 ? 16.078 10 13.422 1 98.5 249 PHE A N 1
ATOM 1867 C CA . PHE A 1 249 ? 15.555 10.75 12.289 1 98.5 249 PHE A CA 1
ATOM 1868 C C . PHE A 1 249 ? 14.82 12 12.766 1 98.5 249 PHE A C 1
ATOM 1870 O O . PHE A 1 249 ? 13.844 11.906 13.5 1 98.5 249 PHE A O 1
ATOM 1877 N N . LEU A 1 250 ? 15.273 13.156 12.359 1 98.31 250 LEU A N 1
ATOM 1878 C CA . LEU A 1 250 ? 14.641 14.43 12.672 1 98.31 250 LEU A CA 1
ATOM 1879 C C . LEU A 1 250 ? 13.812 14.938 11.492 1 98.31 250 LEU A C 1
ATOM 1881 O O . LEU A 1 250 ? 14.297 14.961 10.359 1 98.31 250 LEU A O 1
ATOM 1885 N N . ALA A 1 251 ? 12.57 15.25 11.742 1 97.31 251 ALA A N 1
ATOM 1886 C CA . ALA A 1 251 ? 11.695 15.844 10.734 1 97.31 251 ALA A CA 1
ATOM 1887 C C . ALA A 1 251 ? 11.211 17.219 11.164 1 97.31 251 ALA A C 1
ATOM 1889 O O . ALA A 1 251 ? 10.008 17.484 11.211 1 97.31 251 ALA A O 1
ATOM 1890 N N . VAL A 1 252 ? 12.172 18.109 11.375 1 96.81 252 VAL A N 1
ATOM 1891 C CA . VAL A 1 252 ? 11.891 19.453 11.875 1 96.81 252 VAL A CA 1
ATOM 1892 C C . VAL A 1 252 ? 11.445 20.359 10.727 1 96.81 252 VAL A C 1
ATOM 1894 O O . VAL A 1 252 ? 12.266 20.781 9.914 1 96.81 252 VAL A O 1
ATOM 1897 N N . GLY A 1 253 ? 10.188 20.766 10.742 1 93.12 253 GLY A N 1
ATOM 1898 C CA . GLY A 1 253 ? 9.586 21.359 9.555 1 93.12 253 GLY A CA 1
ATOM 1899 C C . GLY A 1 253 ? 9.484 22.859 9.633 1 93.12 253 GLY A C 1
ATOM 1900 O O . GLY A 1 253 ? 9.148 23.516 8.641 1 93.12 253 GLY A O 1
ATOM 1901 N N . ASN A 1 254 ? 9.789 23.438 10.867 1 93.88 254 ASN A N 1
ATOM 1902 C CA . ASN A 1 254 ? 9.664 24.891 10.977 1 93.88 254 ASN A CA 1
ATOM 1903 C C . ASN A 1 254 ? 10.602 25.453 12.039 1 93.88 254 ASN A C 1
ATOM 1905 O O . ASN A 1 254 ? 11.25 24.688 12.766 1 93.88 254 ASN A O 1
ATOM 1909 N N . ASP A 1 255 ? 10.641 26.75 12.07 1 97.19 255 ASP A N 1
ATOM 1910 C CA . ASP A 1 255 ? 11.609 27.438 12.914 1 97.19 255 ASP A CA 1
ATOM 1911 C C . ASP A 1 255 ? 11.281 27.234 14.398 1 97.19 255 ASP A C 1
ATOM 1913 O O . ASP A 1 255 ? 12.188 27.156 15.227 1 97.19 255 ASP A O 1
ATOM 1917 N N . ARG A 1 256 ? 10.047 27.141 14.734 1 96.88 256 ARG A N 1
ATOM 1918 C CA . ARG A 1 256 ? 9.641 26.922 16.125 1 96.88 256 ARG A CA 1
ATOM 1919 C C . ARG A 1 256 ? 10.125 25.562 16.625 1 96.88 256 ARG A C 1
ATOM 1921 O O . ARG A 1 256 ? 10.656 25.469 17.719 1 96.88 256 ARG A O 1
ATOM 1928 N N . GLN A 1 257 ? 9.922 24.594 15.812 1 97 257 GLN A N 1
ATOM 1929 C CA . GLN A 1 257 ? 10.391 23.25 16.141 1 97 257 GLN A CA 1
ATOM 1930 C C . GLN A 1 257 ? 11.906 23.219 16.266 1 97 257 GLN A C 1
ATOM 1932 O O . GLN A 1 257 ? 12.445 22.562 17.156 1 97 257 GLN A O 1
ATOM 1937 N N . PHE A 1 258 ? 12.625 23.938 15.406 1 98.19 258 PHE A N 1
ATOM 1938 C CA . PHE A 1 258 ? 14.078 24 15.469 1 98.19 258 PHE A CA 1
ATOM 1939 C C . PHE A 1 258 ? 14.547 24.625 16.781 1 98.19 258 PHE A C 1
ATOM 1941 O O . PHE A 1 258 ? 15.445 24.109 17.438 1 98.19 258 PHE A O 1
ATOM 1948 N N . ALA A 1 259 ? 13.891 25.641 17.094 1 98.31 259 ALA A N 1
ATOM 1949 C CA . ALA A 1 259 ? 14.219 26.328 18.344 1 98.31 259 ALA A CA 1
ATOM 1950 C C . ALA A 1 259 ? 14.039 25.391 19.531 1 98.31 259 ALA A C 1
ATOM 1952 O O . ALA A 1 259 ? 14.867 25.375 20.453 1 98.31 259 ALA A O 1
ATOM 1953 N N . ARG A 1 260 ? 12.992 24.594 19.547 1 98.06 260 ARG A N 1
ATOM 1954 C CA . ARG A 1 260 ? 12.742 23.625 20.625 1 98.06 260 ARG A CA 1
ATOM 1955 C C . ARG A 1 260 ? 13.828 22.562 20.656 1 98.06 260 ARG A C 1
ATOM 1957 O O . ARG A 1 260 ? 14.281 22.172 21.734 1 98.06 260 ARG A O 1
ATOM 1964 N N . LEU A 1 261 ? 14.195 22.094 19.453 1 98.38 261 LEU A N 1
ATOM 1965 C CA . LEU A 1 261 ? 15.234 21.078 19.344 1 98.38 261 LEU A CA 1
ATOM 1966 C C . LEU A 1 261 ? 16.547 21.562 19.953 1 98.38 261 LEU A C 1
ATOM 1968 O O . LEU A 1 261 ? 17.109 20.906 20.844 1 98.38 261 LEU A O 1
ATOM 1972 N N . VAL A 1 262 ? 17 22.719 19.547 1 98.12 262 VAL A N 1
ATOM 1973 C CA . VAL A 1 262 ? 18.312 23.172 19.969 1 98.12 262 VAL A CA 1
ATOM 1974 C C . VAL A 1 262 ? 18.266 23.641 21.422 1 98.12 262 VAL A C 1
ATOM 1976 O O . VAL A 1 262 ? 19.266 23.531 22.156 1 98.12 262 VAL A O 1
ATOM 1979 N N . ALA A 1 263 ? 17.109 24.125 21.875 1 97.88 263 ALA A N 1
ATOM 1980 C CA . ALA A 1 263 ? 16.953 24.422 23.297 1 97.88 263 ALA A CA 1
ATOM 1981 C C . ALA A 1 263 ? 17.094 23.156 24.141 1 97.88 263 ALA A C 1
ATOM 1983 O O . ALA A 1 263 ? 17.781 23.172 25.156 1 97.88 263 ALA A O 1
ATOM 1984 N N . TYR A 1 264 ? 16.469 22.094 23.734 1 97.25 264 TYR A N 1
ATOM 1985 C CA . TYR A 1 264 ? 16.578 20.828 24.438 1 97.25 264 TYR A CA 1
ATOM 1986 C C . TYR A 1 264 ? 18.016 20.344 24.484 1 97.25 264 TYR A C 1
ATOM 1988 O O . TYR A 1 264 ? 18.453 19.75 25.469 1 97.25 264 TYR A O 1
ATOM 1996 N N . LEU A 1 265 ? 18.766 20.641 23.422 1 97.19 265 LEU A N 1
ATOM 1997 C CA . LEU A 1 265 ? 20.141 20.156 23.312 1 97.19 265 LEU A CA 1
ATOM 1998 C C . LEU A 1 265 ? 21.109 21.078 24.047 1 97.19 265 LEU A C 1
ATOM 2000 O O . LEU A 1 265 ? 22.328 20.875 24.016 1 97.19 265 LEU A O 1
ATOM 2004 N N . GLY A 1 266 ? 20.609 22.141 24.656 1 96.25 266 GLY A N 1
ATOM 2005 C CA . GLY A 1 266 ? 21.406 23 25.547 1 96.25 266 GLY A CA 1
ATOM 2006 C C . GLY A 1 266 ? 22.125 24.109 24.812 1 96.25 266 GLY A C 1
ATOM 2007 O O . GLY A 1 266 ? 23.047 24.719 25.344 1 96.25 266 GLY A O 1
ATOM 2008 N N . VAL A 1 267 ? 21.719 24.328 23.594 1 97.06 267 VAL A N 1
ATOM 2009 C CA . VAL A 1 267 ? 22.375 25.375 22.812 1 97.06 267 VAL A CA 1
ATOM 2010 C C . VAL A 1 267 ? 21.312 26.266 22.156 1 97.06 267 VAL A C 1
ATOM 2012 O O . VAL A 1 267 ? 21.344 26.484 20.938 1 97.06 267 VAL A O 1
ATOM 2015 N N . PRO A 1 268 ? 20.453 26.875 22.906 1 97.5 268 PRO A N 1
ATOM 2016 C CA . PRO A 1 268 ? 19.359 27.672 22.344 1 97.5 268 PRO A CA 1
ATOM 2017 C C . PRO A 1 268 ? 19.844 28.797 21.438 1 97.5 268 PRO A C 1
ATOM 2019 O O . PRO A 1 268 ? 19.094 29.25 20.547 1 97.5 268 PRO A O 1
ATOM 2022 N N . ALA A 1 269 ? 21.125 29.188 21.562 1 97.31 269 ALA A N 1
ATOM 2023 C CA . ALA A 1 269 ? 21.672 30.281 20.766 1 97.31 269 ALA A CA 1
ATOM 2024 C C . ALA A 1 269 ? 21.734 29.922 19.281 1 97.31 269 ALA A C 1
ATOM 2026 O O . ALA A 1 269 ? 21.75 30.797 18.422 1 97.31 269 ALA A O 1
ATOM 2027 N N . LEU A 1 270 ? 21.75 28.641 18.953 1 97.56 270 LEU A N 1
ATOM 2028 C CA . LEU A 1 270 ? 21.812 28.188 17.578 1 97.56 270 LEU A CA 1
ATOM 2029 C C . LEU A 1 270 ? 20.578 28.641 16.797 1 97.56 270 LEU A C 1
ATOM 2031 O O . LEU A 1 270 ? 20.641 28.812 15.578 1 97.56 270 LEU A O 1
ATOM 2035 N N . ALA A 1 271 ? 19.453 28.828 17.5 1 97.94 271 ALA A N 1
ATOM 2036 C CA . ALA A 1 271 ? 18.203 29.219 16.844 1 97.94 271 ALA A CA 1
ATOM 2037 C C . ALA A 1 271 ? 18.297 30.641 16.312 1 97.94 271 ALA A C 1
ATOM 2039 O O . ALA A 1 271 ? 17.531 31.031 15.422 1 97.94 271 ALA A O 1
ATOM 2040 N N . SER A 1 272 ? 19.234 31.422 16.891 1 97.62 272 SER A N 1
ATOM 2041 C CA . SER A 1 272 ? 19.406 32.812 16.453 1 97.62 272 SER A CA 1
ATOM 2042 C C . SER A 1 272 ? 20.672 32.969 15.633 1 97.62 272 SER A C 1
ATOM 2044 O O . SER A 1 272 ? 21 34.062 15.188 1 97.62 272 SER A O 1
ATOM 2046 N N . ASP A 1 273 ? 21.438 31.922 15.484 1 97.88 273 ASP A N 1
ATOM 2047 C CA . ASP A 1 273 ? 22.609 31.938 14.633 1 97.88 273 ASP A CA 1
ATOM 2048 C C . ASP A 1 273 ? 22.234 32.25 13.188 1 97.88 273 ASP A C 1
ATOM 2050 O O . ASP A 1 273 ? 21.359 31.609 12.609 1 97.88 273 ASP A O 1
ATOM 2054 N N . PRO A 1 274 ? 22.906 33.188 12.586 1 97.81 274 PRO A N 1
ATOM 2055 C CA . PRO A 1 274 ? 22.562 33.594 11.219 1 97.81 274 PRO A CA 1
ATOM 2056 C C . PRO A 1 274 ? 22.609 32.406 10.242 1 97.81 274 PRO A C 1
ATOM 2058 O O . PRO A 1 274 ? 21.922 32.406 9.219 1 97.81 274 PRO A O 1
ATOM 2061 N N . ARG A 1 275 ? 23.375 31.453 10.539 1 96.5 275 ARG A N 1
ATOM 2062 C CA . ARG A 1 275 ? 23.5 30.297 9.664 1 96.5 275 ARG A CA 1
ATOM 2063 C C . ARG A 1 275 ? 22.266 29.406 9.758 1 96.5 275 ARG A C 1
ATOM 2065 O O . ARG A 1 275 ? 22 28.594 8.867 1 96.5 275 ARG A O 1
ATOM 2072 N N . PHE A 1 276 ? 21.406 29.594 10.852 1 98.5 276 PHE A N 1
ATOM 2073 C CA . PHE A 1 276 ? 20.406 28.562 11.117 1 98.5 276 PHE A CA 1
ATOM 2074 C C . PHE A 1 276 ? 19.078 29.188 11.5 1 98.5 276 PHE A C 1
ATOM 2076 O O . PHE A 1 276 ? 18.141 28.5 11.922 1 98.5 276 PHE A O 1
ATOM 2083 N N . VAL A 1 277 ? 18.922 30.484 11.328 1 97.38 277 VAL A N 1
ATOM 2084 C CA . VAL A 1 277 ? 17.844 31.266 11.922 1 97.38 277 VAL A CA 1
ATOM 2085 C C . VAL A 1 277 ? 16.516 30.906 11.25 1 97.38 277 VAL A C 1
ATOM 2087 O O . VAL A 1 277 ? 15.453 30.984 11.875 1 97.38 277 VAL A O 1
ATOM 2090 N N . ASP A 1 278 ? 16.625 30.516 9.977 1 96.44 278 ASP A N 1
ATOM 2091 C CA . ASP A 1 278 ? 15.438 30.094 9.234 1 96.44 278 ASP A CA 1
ATOM 2092 C C . ASP A 1 278 ? 15.734 28.906 8.336 1 96.44 278 ASP A C 1
ATOM 2094 O O . ASP A 1 278 ? 16.891 28.484 8.219 1 96.44 278 ASP A O 1
ATOM 2098 N N . ASN A 1 279 ? 14.727 28.297 7.828 1 96.19 279 ASN A N 1
ATOM 2099 C CA . ASN A 1 279 ? 14.883 27.078 7.027 1 96.19 279 ASN A CA 1
ATOM 2100 C C . ASN A 1 279 ? 15.82 27.312 5.844 1 96.19 279 ASN A C 1
ATOM 2102 O O . ASN A 1 279 ? 16.688 26.484 5.562 1 96.19 279 ASN A O 1
ATOM 2106 N N . ARG A 1 280 ? 15.633 28.438 5.195 1 94.69 280 ARG A N 1
ATOM 2107 C CA . ARG A 1 280 ? 16.469 28.75 4.047 1 94.69 280 ARG A CA 1
ATOM 2108 C C . ARG A 1 280 ? 17.953 28.781 4.434 1 94.69 280 ARG A C 1
ATOM 2110 O O . ARG A 1 280 ? 18.781 28.188 3.742 1 94.69 280 ARG A O 1
ATOM 2117 N N . SER A 1 281 ? 18.219 29.422 5.527 1 97.19 281 SER A N 1
ATOM 2118 C CA . SER A 1 281 ? 19.594 29.516 6.02 1 97.19 281 SER A CA 1
ATOM 2119 C C . SER A 1 281 ? 20.125 28.141 6.438 1 97.19 281 SER A C 1
ATOM 2121 O O . SER A 1 281 ? 21.266 27.797 6.129 1 97.19 281 SER A O 1
ATOM 2123 N N . ARG A 1 282 ? 19.297 27.344 7.02 1 97.62 282 ARG A N 1
ATOM 2124 C CA . ARG A 1 282 ? 19.703 26.016 7.449 1 97.62 282 ARG A CA 1
ATOM 2125 C C . ARG A 1 282 ? 20 25.125 6.25 1 97.62 282 ARG A C 1
ATOM 2127 O O . ARG A 1 282 ? 20.969 24.375 6.254 1 97.62 282 ARG A O 1
ATOM 2134 N N . CYS A 1 283 ? 19.188 25.219 5.223 1 95.62 283 CYS A N 1
ATOM 2135 C CA . CYS A 1 283 ? 19.422 24.453 4.008 1 95.62 283 CYS A CA 1
ATOM 2136 C C . CYS A 1 283 ? 20.734 24.844 3.346 1 95.62 283 CYS A C 1
ATOM 2138 O O . CYS A 1 283 ? 21.438 23.984 2.803 1 95.62 283 CYS A O 1
ATOM 2140 N N . ALA A 1 284 ? 21.047 26.078 3.428 1 96 284 ALA A N 1
ATOM 2141 C CA . ALA A 1 284 ? 22.281 26.578 2.818 1 96 284 ALA A CA 1
ATOM 2142 C C . ALA A 1 284 ? 23.5 26.125 3.602 1 96 284 ALA A C 1
ATOM 2144 O O . ALA A 1 284 ? 24.625 26.141 3.074 1 96 284 ALA A O 1
ATOM 2145 N N . HIS A 1 285 ? 23.344 25.734 4.801 1 97.69 285 HIS A N 1
ATOM 2146 C CA . HIS A 1 285 ? 24.453 25.359 5.668 1 97.69 285 HIS A CA 1
ATOM 2147 C C . HIS A 1 285 ? 24.25 23.953 6.25 1 97.69 285 HIS A C 1
ATOM 2149 O O . HIS A 1 285 ? 24.531 23.719 7.426 1 97.69 285 HIS A O 1
ATOM 2155 N N . ARG A 1 286 ? 23.703 23.047 5.512 1 96 286 ARG A N 1
ATOM 2156 C CA . ARG A 1 286 ? 23.312 21.719 5.949 1 96 286 ARG A CA 1
ATOM 2157 C C . ARG A 1 286 ? 24.484 20.969 6.574 1 96 286 ARG A C 1
ATOM 2159 O O . ARG A 1 286 ? 24.359 20.359 7.637 1 96 286 ARG A O 1
ATOM 2166 N N . PRO A 1 287 ? 25.672 21 5.906 1 96.25 287 PRO A N 1
ATOM 2167 C CA . PRO A 1 287 ? 26.781 20.25 6.504 1 96.25 287 PRO A CA 1
ATOM 2168 C C . PRO A 1 287 ? 27.188 20.781 7.879 1 96.25 287 PRO A C 1
ATOM 2170 O O . PRO A 1 287 ? 27.453 20 8.797 1 96.25 287 PRO A O 1
ATOM 2173 N N . GLU A 1 288 ? 27.188 22.078 7.953 1 97.62 288 GLU A N 1
ATOM 2174 C CA . GLU A 1 288 ? 27.516 22.703 9.227 1 97.62 288 GLU A CA 1
ATOM 2175 C C . GLU A 1 288 ? 26.469 22.391 10.289 1 97.62 288 GLU A C 1
ATOM 2177 O O . GLU A 1 288 ? 26.797 22.094 11.438 1 97.62 288 GLU A O 1
ATOM 2182 N N . LEU A 1 289 ? 25.234 22.516 9.891 1 98.19 289 LEU A N 1
ATOM 2183 C CA . LEU A 1 289 ? 24.141 22.203 10.805 1 98.19 289 LEU A CA 1
ATOM 2184 C C . LEU A 1 289 ? 24.219 20.766 11.305 1 98.19 289 LEU A C 1
ATOM 2186 O O . LEU A 1 289 ? 24.078 20.5 12.5 1 98.19 289 LEU A O 1
ATOM 2190 N N . LYS A 1 290 ? 24.438 19.844 10.414 1 97.5 290 LYS A N 1
ATOM 2191 C CA . LYS A 1 290 ? 24.531 18.422 10.773 1 97.5 290 LYS A CA 1
ATOM 2192 C C . LYS A 1 290 ? 25.672 18.203 11.766 1 97.5 290 LYS A C 1
ATOM 2194 O O . LYS A 1 290 ? 25.5 17.484 12.758 1 97.5 290 LYS A O 1
ATOM 2199 N N . ALA A 1 291 ? 26.781 18.812 11.5 1 97.62 291 ALA A N 1
ATOM 2200 C CA . ALA A 1 291 ? 27.922 18.672 12.391 1 97.62 291 ALA A CA 1
ATOM 2201 C C . ALA A 1 291 ? 27.594 19.219 13.781 1 97.62 291 ALA A C 1
ATOM 2203 O O . ALA A 1 291 ? 27.922 18.594 14.789 1 97.62 291 ALA A O 1
ATOM 2204 N N . GLU A 1 292 ? 26.969 20.391 13.812 1 97.69 292 GLU A N 1
ATOM 2205 C CA . GLU A 1 292 ? 26.609 21.016 15.078 1 97.69 292 GLU A CA 1
ATOM 2206 C C . GLU A 1 292 ? 25.641 20.141 15.867 1 97.69 292 GLU A C 1
ATOM 2208 O O . GLU A 1 292 ? 25.797 19.969 17.078 1 97.69 292 GLU A O 1
ATOM 2213 N N . LEU A 1 293 ? 24.641 19.641 15.195 1 98.25 293 LEU A N 1
ATOM 2214 C CA . LEU A 1 293 ? 23.625 18.828 15.859 1 98.25 293 LEU A CA 1
ATOM 2215 C C . LEU A 1 293 ? 24.203 17.5 16.328 1 98.25 293 LEU A C 1
ATOM 2217 O O . LEU A 1 293 ? 23.953 17.078 17.453 1 98.25 293 LEU A O 1
ATOM 2221 N N . GLU A 1 294 ? 25 16.844 15.5 1 98.12 294 GLU A N 1
ATOM 2222 C CA . GLU A 1 294 ? 25.531 15.539 15.852 1 98.12 294 GLU A CA 1
ATOM 2223 C C . GLU A 1 294 ? 26.531 15.633 17.016 1 98.12 294 GLU A C 1
ATOM 2225 O O . GLU A 1 294 ? 26.625 14.711 17.828 1 98.12 294 GLU A O 1
ATOM 2230 N N . ALA A 1 295 ? 27.25 16.766 17.094 1 97.81 295 ALA A N 1
ATOM 2231 C CA . ALA A 1 295 ? 28.156 16.984 18.219 1 97.81 295 ALA A CA 1
ATOM 2232 C C . ALA A 1 295 ? 27.391 16.953 19.531 1 97.81 295 ALA A C 1
ATOM 2234 O O . ALA A 1 295 ? 27.922 16.484 20.547 1 97.81 295 ALA A O 1
ATOM 2235 N N . ARG A 1 296 ? 26.172 17.469 19.562 1 97.88 296 ARG A N 1
ATOM 2236 C CA . ARG A 1 296 ? 25.344 17.5 20.766 1 97.88 296 ARG A CA 1
ATOM 2237 C C . ARG A 1 296 ? 24.594 16.188 20.953 1 97.88 296 ARG A C 1
ATOM 2239 O O . ARG A 1 296 ? 24.484 15.695 22.078 1 97.88 296 ARG A O 1
ATOM 2246 N N . LEU A 1 297 ? 24.094 15.625 19.875 1 98.25 297 LEU A N 1
ATOM 2247 C CA . LEU A 1 297 ? 23.297 14.406 19.906 1 98.25 297 LEU A CA 1
ATOM 2248 C C . LEU A 1 297 ? 24.141 13.219 20.359 1 98.25 297 LEU A C 1
ATOM 2250 O O . LEU A 1 297 ? 23.609 12.266 20.938 1 98.25 297 LEU A O 1
ATOM 2254 N N . ALA A 1 298 ? 25.453 13.305 20.156 1 97.06 298 ALA A N 1
ATOM 2255 C CA . ALA A 1 298 ? 26.391 12.227 20.469 1 97.06 298 ALA A CA 1
ATOM 2256 C C . ALA A 1 298 ? 26.391 11.922 21.969 1 97.06 298 ALA A C 1
ATOM 2258 O O . ALA A 1 298 ? 26.812 10.844 22.391 1 97.06 298 ALA A O 1
ATOM 2259 N N . ALA A 1 299 ? 25.891 12.781 22.75 1 96.44 299 ALA A N 1
ATOM 2260 C CA . ALA A 1 299 ? 25.891 12.609 24.203 1 96.44 299 ALA A CA 1
ATOM 2261 C C . ALA A 1 299 ? 24.594 11.938 24.672 1 96.44 299 ALA A C 1
ATOM 2263 O O . ALA A 1 299 ? 24.453 11.617 25.844 1 96.44 299 ALA A O 1
ATOM 2264 N N . HIS A 1 300 ? 23.672 11.68 23.781 1 97.69 300 HIS A N 1
ATOM 2265 C CA . HIS A 1 300 ? 22.344 11.211 24.156 1 97.69 300 HIS A CA 1
ATOM 2266 C C . HIS A 1 300 ? 22.047 9.844 23.547 1 97.69 300 HIS A C 1
ATOM 2268 O O . HIS A 1 300 ? 22.312 9.609 22.375 1 97.69 300 HIS A O 1
ATOM 2274 N N . ALA A 1 301 ? 21.516 8.992 24.453 1 97.56 301 ALA A N 1
ATOM 2275 C CA . ALA A 1 301 ? 20.891 7.797 23.891 1 97.56 301 ALA A CA 1
ATOM 2276 C C . ALA A 1 301 ? 19.641 8.148 23.094 1 97.56 301 ALA A C 1
ATOM 2278 O O . ALA A 1 301 ? 18.859 9 23.516 1 97.56 301 ALA A O 1
ATOM 2279 N N . CYS A 1 302 ? 19.391 7.52 22.016 1 97.75 302 CYS A N 1
ATOM 2280 C CA . CYS A 1 302 ? 18.391 7.941 21.031 1 97.75 302 CYS A CA 1
ATOM 2281 C C . CYS A 1 302 ? 16.984 7.805 21.594 1 97.75 302 CYS A C 1
ATOM 2283 O O . CYS A 1 302 ? 16.188 8.742 21.531 1 97.75 302 CYS A O 1
ATOM 2285 N N . GLU A 1 303 ? 16.641 6.668 22.234 1 96.19 303 GLU A N 1
ATOM 2286 C CA . GLU A 1 303 ? 15.266 6.348 22.594 1 96.19 303 GLU A CA 1
ATOM 2287 C C . GLU A 1 303 ? 14.719 7.348 23.609 1 96.19 303 GLU A C 1
ATOM 2289 O O . GLU A 1 303 ? 13.695 7.988 23.375 1 96.19 303 GLU A O 1
ATOM 2294 N N . PRO A 1 304 ? 15.43 7.547 24.719 1 96 304 PRO A N 1
ATOM 2295 C CA . PRO A 1 304 ? 14.93 8.555 25.656 1 96 304 PRO A CA 1
ATOM 2296 C C . PRO A 1 304 ? 14.93 9.961 25.062 1 96 304 PRO A C 1
ATOM 2298 O O . PRO A 1 304 ? 14.016 10.75 25.328 1 96 304 PRO A O 1
ATOM 2301 N N . LEU A 1 305 ? 15.953 10.234 24.281 1 97.25 305 LEU A N 1
ATOM 2302 C CA . LEU A 1 305 ? 16.047 11.531 23.609 1 97.25 305 LEU A CA 1
ATOM 2303 C C . LEU A 1 305 ? 14.82 11.766 22.734 1 97.25 305 LEU A C 1
ATOM 2305 O O . LEU A 1 305 ? 14.18 12.812 22.812 1 97.25 305 LEU A O 1
ATOM 2309 N N . ALA A 1 306 ? 14.492 10.805 21.875 1 97.5 306 ALA A N 1
ATOM 2310 C CA . ALA A 1 306 ? 13.375 10.906 20.938 1 97.5 306 ALA A CA 1
ATOM 2311 C C . ALA A 1 306 ? 12.055 11.078 21.688 1 97.5 306 ALA A C 1
ATOM 2313 O O . ALA A 1 306 ? 11.211 11.891 21.297 1 97.5 306 ALA A O 1
ATOM 2314 N N . ARG A 1 307 ? 11.891 10.336 22.719 1 93.69 307 ARG A N 1
ATOM 2315 C CA . ARG A 1 307 ? 10.68 10.43 23.516 1 93.69 307 ARG A CA 1
ATOM 2316 C C . ARG A 1 307 ? 10.484 11.852 24.047 1 93.69 307 ARG A C 1
ATOM 2318 O O . ARG A 1 307 ? 9.391 12.414 23.969 1 93.69 307 ARG A O 1
ATOM 2325 N N . ASP A 1 308 ? 11.516 12.406 24.562 1 95.5 308 ASP A N 1
ATOM 2326 C CA . ASP A 1 308 ? 11.453 13.742 25.141 1 95.5 308 ASP A CA 1
ATOM 2327 C C . ASP A 1 308 ? 11.172 14.789 24.062 1 95.5 308 ASP A C 1
ATOM 2329 O O . ASP A 1 308 ? 10.367 15.703 24.266 1 95.5 308 ASP A O 1
ATOM 2333 N N . LEU A 1 309 ? 11.883 14.656 22.969 1 97.44 309 LEU A N 1
ATOM 2334 C CA . LEU A 1 309 ? 11.727 15.617 21.875 1 97.44 309 LEU A CA 1
ATOM 2335 C C . LEU A 1 309 ? 10.32 15.547 21.297 1 97.44 309 LEU A C 1
ATOM 2337 O O . LEU A 1 309 ? 9.703 16.578 21.047 1 97.44 309 LEU A O 1
ATOM 2341 N N . MET A 1 310 ? 9.797 14.32 21.078 1 95 310 MET A N 1
ATOM 2342 C CA . MET A 1 310 ? 8.445 14.164 20.562 1 95 310 MET A CA 1
ATOM 2343 C C . MET A 1 310 ? 7.422 14.766 21.516 1 95 310 MET A C 1
ATOM 2345 O O . MET A 1 310 ? 6.484 15.445 21.094 1 95 310 MET A O 1
ATOM 2349 N N . ALA A 1 311 ? 7.617 14.578 22.766 1 90.69 311 ALA A N 1
ATOM 2350 C CA . ALA A 1 311 ? 6.727 15.141 23.781 1 90.69 311 ALA A CA 1
ATOM 2351 C C . ALA A 1 311 ? 6.75 16.656 23.75 1 90.69 311 ALA A C 1
ATOM 2353 O O . ALA A 1 311 ? 5.742 17.312 24.031 1 90.69 311 ALA A O 1
ATOM 2354 N N . ALA A 1 312 ? 7.875 17.203 23.344 1 93.56 312 ALA A N 1
ATOM 2355 C CA . ALA A 1 312 ? 8.055 18.641 23.281 1 93.56 312 ALA A CA 1
ATOM 2356 C C . ALA A 1 312 ? 7.574 19.203 21.938 1 93.56 312 ALA A C 1
ATOM 2358 O O . ALA A 1 312 ? 7.668 20.406 21.688 1 93.56 312 ALA A O 1
ATOM 2359 N N . GLY A 1 313 ? 7.148 18.297 21.094 1 92.69 313 GLY A N 1
ATOM 2360 C CA . GLY A 1 313 ? 6.57 18.75 19.844 1 92.69 313 GLY A CA 1
ATOM 2361 C C . GLY A 1 313 ? 7.574 18.781 18.703 1 92.69 313 GLY A C 1
ATOM 2362 O O . GLY A 1 313 ? 7.344 19.438 17.688 1 92.69 313 GLY A O 1
ATOM 2363 N N . VAL A 1 314 ? 8.711 18.172 18.875 1 97.06 314 VAL A N 1
ATOM 2364 C CA . VAL A 1 314 ? 9.703 18.047 17.797 1 97.06 314 VAL A CA 1
ATOM 2365 C C . VAL A 1 314 ? 9.531 16.703 17.094 1 97.06 314 VAL A C 1
ATOM 2367 O O . VAL A 1 314 ? 9.781 15.648 17.688 1 97.06 314 VAL A O 1
ATOM 2370 N N . PRO A 1 315 ? 9.141 16.703 15.852 1 96.69 315 PRO A N 1
ATOM 2371 C CA . PRO A 1 315 ? 8.961 15.445 15.133 1 96.69 315 PRO A CA 1
ATOM 2372 C C . PRO A 1 315 ? 10.273 14.688 14.938 1 96.69 315 PRO A C 1
ATOM 2374 O O . PRO A 1 315 ? 11.211 15.211 14.32 1 96.69 315 PRO A O 1
ATOM 2377 N N . CYS A 1 316 ? 10.344 13.555 15.469 1 98.25 316 CYS A N 1
ATOM 2378 C CA . CYS A 1 316 ? 11.539 12.727 15.352 1 98.25 316 CYS A CA 1
ATOM 2379 C C . CYS A 1 316 ? 11.25 11.297 15.781 1 98.25 316 CYS A C 1
ATOM 2381 O O . CYS A 1 316 ? 10.148 10.984 16.234 1 98.25 316 CYS A O 1
ATOM 2383 N N . GLY A 1 317 ? 12.156 10.398 15.547 1 97.88 317 GLY A N 1
ATOM 2384 C CA . GLY A 1 317 ? 12.055 9.023 16.016 1 97.88 317 GLY A CA 1
ATOM 2385 C C . GLY A 1 317 ? 13.336 8.234 15.812 1 97.88 317 GLY A C 1
ATOM 2386 O O . GLY A 1 317 ? 14.141 8.555 14.938 1 97.88 317 GLY A O 1
ATOM 2387 N N . PRO A 1 318 ? 13.5 7.262 16.672 1 98.25 318 PRO A N 1
ATOM 2388 C CA . PRO A 1 318 ? 14.672 6.398 16.5 1 98.25 318 PRO A CA 1
ATOM 2389 C C . PRO A 1 318 ? 14.594 5.547 15.227 1 98.25 318 PRO A C 1
ATOM 2391 O O . PRO A 1 318 ? 13.516 5.086 14.852 1 98.25 318 PRO A O 1
ATOM 2394 N N . VAL A 1 319 ? 15.719 5.363 14.562 1 98.31 319 VAL A N 1
ATOM 2395 C CA . VAL A 1 319 ? 15.805 4.383 13.484 1 98.31 319 VAL A CA 1
ATOM 2396 C C . VAL A 1 319 ? 15.875 2.975 14.07 1 98.31 319 VAL A C 1
ATOM 2398 O O . VAL A 1 319 ? 16.938 2.549 14.555 1 98.31 319 VAL A O 1
ATOM 2401 N N . ARG A 1 320 ? 14.797 2.26 14 1 98.38 320 ARG A N 1
ATOM 2402 C CA . ARG A 1 320 ? 14.68 0.967 14.664 1 98.38 320 ARG A CA 1
ATOM 2403 C C . ARG A 1 320 ? 14.859 -0.178 13.672 1 98.38 320 ARG A C 1
ATOM 2405 O O . ARG A 1 320 ? 14.523 -0.048 12.492 1 98.38 320 ARG A O 1
ATOM 2412 N N . THR A 1 321 ? 15.344 -1.303 14.164 1 98.31 321 THR A N 1
ATOM 2413 C CA . THR A 1 321 ? 15.398 -2.545 13.398 1 98.31 321 THR A CA 1
ATOM 2414 C C . THR A 1 321 ? 14.086 -3.312 13.531 1 98.31 321 THR A C 1
ATOM 2416 O O . THR A 1 321 ? 13.234 -2.963 14.352 1 98.31 321 THR A O 1
ATOM 2419 N N . VAL A 1 322 ? 13.953 -4.355 12.727 1 98.56 322 VAL A N 1
ATOM 2420 C CA . VAL A 1 322 ? 12.797 -5.238 12.797 1 98.56 322 VAL A CA 1
ATOM 2421 C C . VAL A 1 322 ? 12.719 -5.895 14.172 1 98.56 322 VAL A C 1
ATOM 2423 O O . VAL A 1 322 ? 11.633 -6.059 14.734 1 98.56 322 VAL A O 1
ATOM 2426 N N . ALA A 1 323 ? 13.859 -6.242 14.734 1 98.5 323 ALA A N 1
ATOM 2427 C CA . ALA A 1 323 ? 13.914 -6.824 16.078 1 98.5 323 ALA A CA 1
ATOM 2428 C C . ALA A 1 323 ? 13.375 -5.852 17.125 1 98.5 323 ALA A C 1
ATOM 2430 O O . ALA A 1 323 ? 12.609 -6.246 18 1 98.5 323 ALA A O 1
ATOM 2431 N N . ASP A 1 324 ? 13.797 -4.578 17.016 1 98.12 324 ASP A N 1
ATOM 2432 C CA . ASP A 1 324 ? 13.305 -3.549 17.938 1 98.12 324 ASP A CA 1
ATOM 2433 C C . ASP A 1 324 ? 11.781 -3.457 17.875 1 98.12 324 ASP A C 1
ATOM 2435 O O . ASP A 1 324 ? 11.125 -3.355 18.922 1 98.12 324 ASP A O 1
ATOM 2439 N N . VAL A 1 325 ? 11.203 -3.516 16.703 1 98.5 325 VAL A N 1
ATOM 2440 C CA . VAL A 1 325 ? 9.766 -3.379 16.484 1 98.5 325 VAL A CA 1
ATOM 2441 C C . VAL A 1 325 ? 9.031 -4.566 17.109 1 98.5 325 VAL A C 1
ATOM 2443 O O . VAL A 1 325 ? 8.008 -4.391 17.766 1 98.5 325 VAL A O 1
ATOM 2446 N N . ALA A 1 326 ? 9.555 -5.754 16.953 1 98.44 326 ALA A N 1
ATOM 2447 C CA . ALA A 1 326 ? 8.93 -6.98 17.438 1 98.44 326 ALA A CA 1
ATOM 2448 C C . ALA A 1 326 ? 8.781 -6.945 18.969 1 98.44 326 ALA A C 1
ATOM 2450 O O . ALA A 1 326 ? 7.965 -7.668 19.531 1 98.44 326 ALA A O 1
ATOM 2451 N N . HIS A 1 327 ? 9.586 -6.078 19.594 1 97.38 327 HIS A N 1
ATOM 2452 C CA . HIS A 1 327 ? 9.562 -6 21.047 1 97.38 327 HIS A CA 1
ATOM 2453 C C . HIS A 1 327 ? 9.133 -4.613 21.516 1 97.38 327 HIS A C 1
ATOM 2455 O O . HIS A 1 327 ? 9.242 -4.293 22.703 1 97.38 327 HIS A O 1
ATOM 2461 N N . ASP A 1 328 ? 8.719 -3.771 20.641 1 97.5 328 ASP A N 1
ATOM 2462 C CA . ASP A 1 328 ? 8.336 -2.395 20.953 1 97.5 328 ASP A CA 1
ATOM 2463 C C . ASP A 1 328 ? 7.086 -2.354 21.828 1 97.5 328 ASP A C 1
ATOM 2465 O O . ASP A 1 328 ? 6.043 -2.893 21.453 1 97.5 328 ASP A O 1
ATOM 2469 N N . PRO A 1 329 ? 7.145 -1.657 22.953 1 97.62 329 PRO A N 1
ATOM 2470 C CA . PRO A 1 329 ? 5.988 -1.595 23.859 1 97.62 329 PRO A CA 1
ATOM 2471 C C . PRO A 1 329 ? 4.746 -1.018 23.188 1 97.62 329 PRO A C 1
ATOM 2473 O O . PRO A 1 329 ? 3.623 -1.423 23.484 1 97.62 329 PRO A O 1
ATOM 2476 N N . HIS A 1 330 ? 4.934 -0.106 22.297 1 97.88 330 HIS A N 1
ATOM 2477 C CA . HIS A 1 330 ? 3.775 0.471 21.625 1 97.88 330 HIS A CA 1
ATOM 2478 C C . HIS A 1 330 ? 3.17 -0.515 20.625 1 97.88 330 HIS A C 1
ATOM 2480 O O . HIS A 1 330 ? 1.946 -0.612 20.516 1 97.88 330 HIS A O 1
ATOM 2486 N N . ALA A 1 331 ? 3.984 -1.252 19.891 1 98.56 331 ALA A N 1
ATOM 2487 C CA . ALA A 1 331 ? 3.48 -2.283 18.984 1 98.56 331 ALA A CA 1
ATOM 2488 C C . ALA A 1 331 ? 2.678 -3.334 19.75 1 98.56 331 ALA A C 1
ATOM 24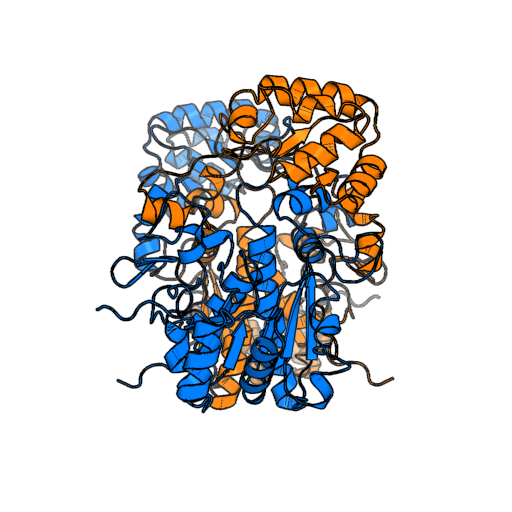90 O O . ALA A 1 331 ? 1.63 -3.783 19.266 1 98.56 331 ALA A O 1
ATOM 2491 N N . LEU A 1 332 ? 3.213 -3.701 20.891 1 98.38 332 LEU A N 1
ATOM 2492 C CA . LEU A 1 332 ? 2.525 -4.676 21.734 1 98.38 332 LEU A CA 1
ATOM 2493 C C . LEU A 1 332 ? 1.191 -4.125 22.219 1 98.38 332 LEU A C 1
ATOM 2495 O O . LEU A 1 332 ? 0.177 -4.824 22.203 1 98.38 332 LEU A O 1
ATOM 2499 N N . HIS A 1 333 ? 1.184 -2.852 22.609 1 98.25 333 HIS A N 1
ATOM 2500 C CA . HIS A 1 333 ? -0.047 -2.211 23.062 1 98.25 333 HIS A CA 1
ATOM 2501 C C . HIS A 1 333 ? -1.089 -2.176 21.953 1 98.25 333 HIS A C 1
ATOM 2503 O O . HIS A 1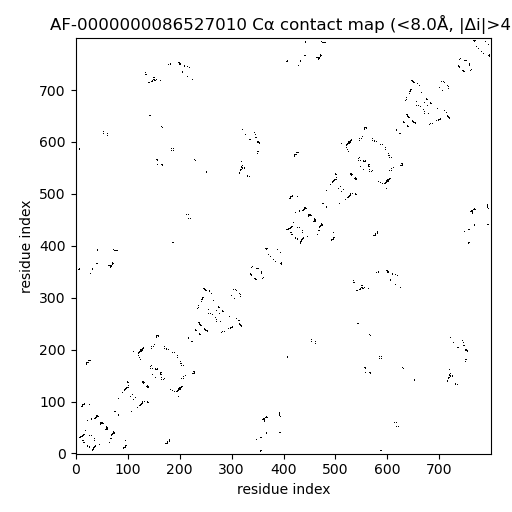 333 ? -2.281 -2.363 22.203 1 98.25 333 HIS A O 1
ATOM 2509 N N . ARG A 1 334 ? -0.62 -1.938 20.734 1 98.44 334 ARG A N 1
ATOM 2510 C CA . ARG A 1 334 ? -1.495 -1.837 19.578 1 98.44 334 ARG A CA 1
ATOM 2511 C C . ARG A 1 334 ? -1.884 -3.219 19.062 1 98.44 334 ARG A C 1
ATOM 2513 O O . ARG A 1 334 ? -2.568 -3.338 18.047 1 98.44 334 ARG A O 1
ATOM 2520 N N . ASN A 1 335 ? -1.443 -4.316 19.719 1 98.19 335 ASN A N 1
ATOM 2521 C CA . ASN A 1 335 ? -1.738 -5.699 19.344 1 98.19 335 ASN A CA 1
ATOM 2522 C C . ASN A 1 335 ? -1.371 -5.984 17.891 1 98.19 335 ASN A C 1
ATOM 2524 O O . ASN A 1 335 ? -2.186 -6.516 17.141 1 98.19 335 ASN A O 1
ATOM 2528 N N . LEU A 1 336 ? -0.113 -5.719 17.547 1 98.69 336 LEU A N 1
ATOM 2529 C CA . LEU A 1 336 ? 0.281 -5.797 16.141 1 98.69 336 LEU A CA 1
ATOM 2530 C C . LEU A 1 336 ? 0.849 -7.172 15.82 1 98.69 336 LEU A C 1
ATOM 2532 O O . LEU A 1 336 ? 1.257 -7.426 14.68 1 98.69 336 LEU A O 1
ATOM 2536 N N . PHE A 1 337 ? 0.796 -8.109 16.797 1 98.62 337 PHE A N 1
ATOM 2537 C CA . PHE A 1 337 ? 1.334 -9.445 16.547 1 98.62 337 PHE A CA 1
ATOM 2538 C C . PHE A 1 337 ? 0.328 -10.516 16.953 1 98.62 337 PHE A C 1
ATOM 2540 O O . PHE A 1 337 ? -0.401 -10.352 17.938 1 98.62 337 PHE A O 1
ATOM 2547 N N . VAL A 1 338 ? 0.275 -11.547 16.156 1 98.12 338 VAL A N 1
ATOM 2548 C CA . VAL A 1 338 ? -0.597 -12.695 16.344 1 98.12 338 VAL A CA 1
ATOM 2549 C C . VAL A 1 338 ? 0.23 -13.906 16.797 1 98.12 338 VAL A C 1
ATOM 2551 O O . VAL A 1 338 ? 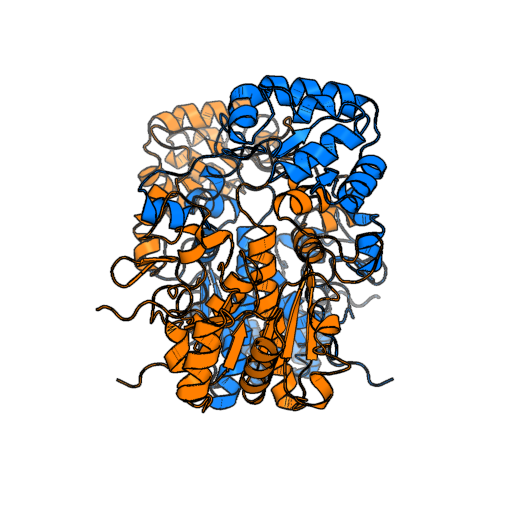1.289 -14.18 16.234 1 98.12 338 VAL A O 1
ATOM 2554 N N . GLU A 1 339 ? -0.216 -14.539 17.812 1 97.81 339 GLU A N 1
ATOM 2555 C CA . GLU A 1 339 ? 0.422 -15.766 18.281 1 97.81 339 GLU A CA 1
ATOM 2556 C C . GLU A 1 339 ? -0.59 -16.906 18.406 1 97.81 339 GLU A C 1
ATOM 2558 O O . GLU A 1 339 ? -1.574 -16.781 19.141 1 97.81 339 GLU A O 1
ATOM 2563 N N . ILE A 1 340 ? -0.388 -17.922 17.703 1 98.06 340 ILE A N 1
ATOM 2564 C CA . ILE A 1 340 ? -1.184 -19.156 17.75 1 98.06 340 ILE A CA 1
ATOM 2565 C C . ILE A 1 340 ? -0.26 -20.359 17.812 1 98.06 340 ILE A C 1
ATOM 2567 O O . ILE A 1 340 ? 0.24 -20.828 16.781 1 98.06 340 ILE A O 1
ATOM 2571 N N . GLY A 1 341 ? -0.138 -20.922 19 1 97.19 341 GLY A N 1
ATOM 2572 C CA . GLY A 1 341 ? 0.854 -21.969 19.156 1 97.19 341 GLY A CA 1
ATOM 2573 C C . GLY A 1 341 ? 2.256 -21.531 18.781 1 97.19 341 GLY A C 1
ATOM 2574 O O . GLY A 1 341 ? 2.752 -20.516 19.281 1 97.19 341 GLY A O 1
ATOM 2575 N N . ALA A 1 342 ? 2.799 -22.234 17.812 1 96.94 342 ALA A N 1
ATOM 2576 C CA . ALA A 1 342 ? 4.156 -21.922 17.359 1 96.94 342 ALA A CA 1
ATOM 2577 C C . ALA A 1 342 ? 4.148 -20.828 16.297 1 96.94 342 ALA A C 1
ATOM 2579 O O . ALA A 1 342 ? 5.195 -20.281 15.961 1 96.94 342 ALA A O 1
ATOM 2580 N N . TYR A 1 343 ? 2.982 -20.516 15.82 1 97.62 343 TYR A N 1
ATOM 2581 C CA . TYR A 1 343 ? 2.861 -19.531 14.758 1 97.62 343 TYR A CA 1
ATOM 2582 C C . TYR A 1 343 ? 2.83 -18.109 15.328 1 97.62 343 TYR A C 1
ATOM 2584 O O . TYR A 1 343 ? 2.16 -17.844 16.328 1 97.62 343 TYR A O 1
ATOM 2592 N N . ARG A 1 344 ? 3.594 -17.234 14.68 1 98.12 344 ARG A N 1
ATOM 2593 C CA . ARG A 1 344 ? 3.535 -15.805 14.93 1 98.12 344 ARG A CA 1
ATOM 2594 C C . ARG A 1 344 ? 3.34 -15.023 13.633 1 98.12 344 ARG A C 1
ATOM 2596 O O . ARG A 1 344 ? 3.92 -15.375 12.602 1 98.12 344 ARG A O 1
ATOM 2603 N N . GLY A 1 345 ? 2.523 -14.078 13.594 1 98.31 345 GLY A N 1
ATOM 2604 C CA . GLY A 1 345 ? 2.264 -13.266 12.422 1 98.31 345 GLY A CA 1
ATOM 2605 C C . GLY A 1 345 ? 2.023 -11.805 12.742 1 98.31 345 GLY A C 1
ATOM 2606 O O . GLY A 1 345 ? 2.008 -11.414 13.914 1 98.31 345 GLY A O 1
ATOM 2607 N N . THR A 1 346 ? 1.927 -10.969 11.742 1 98.69 346 THR A N 1
ATOM 2608 C CA . THR A 1 346 ? 1.603 -9.555 11.875 1 98.69 346 THR A CA 1
ATOM 2609 C C . THR A 1 346 ? 0.093 -9.336 11.82 1 98.69 346 THR A C 1
ATOM 2611 O O . THR A 1 346 ? -0.566 -9.781 10.875 1 98.69 346 THR A O 1
ATOM 2614 N N . ALA A 1 347 ? -0.455 -8.633 12.742 1 98.62 347 ALA A N 1
ATOM 2615 C CA . ALA A 1 347 ? -1.896 -8.422 12.844 1 98.62 347 ALA A CA 1
ATOM 2616 C C . ALA A 1 347 ? -2.377 -7.391 11.828 1 98.62 347 ALA A C 1
ATOM 2618 O O . ALA A 1 347 ? -1.572 -6.641 11.273 1 98.62 347 ALA A O 1
ATOM 2619 N N . SER A 1 348 ? -3.658 -7.418 11.555 1 98.62 348 SER A N 1
ATOM 2620 C CA . SER A 1 348 ? -4.273 -6.441 10.664 1 98.62 348 SER A CA 1
ATOM 2621 C C . SER A 1 348 ? -4.109 -5.023 11.203 1 98.62 348 SER A C 1
ATOM 2623 O O . SER A 1 348 ? -4.355 -4.77 12.383 1 98.62 348 SER A O 1
ATOM 2625 N N . PRO A 1 349 ? -3.686 -4.105 10.359 1 98.75 349 PRO A N 1
ATOM 2626 C CA . PRO A 1 349 ? -3.617 -2.707 10.789 1 98.75 349 PRO A CA 1
ATOM 2627 C C . PRO A 1 349 ? -4.984 -2.027 10.797 1 98.75 349 PRO A C 1
ATOM 2629 O O . PRO A 1 349 ? -5.105 -0.881 11.234 1 98.75 349 PRO A O 1
ATOM 2632 N N . VAL A 1 350 ? -6.039 -2.68 10.312 1 98.88 350 VAL A N 1
ATOM 2633 C CA . VAL A 1 350 ? -7.402 -2.156 10.281 1 98.88 350 VAL A CA 1
ATOM 2634 C C . VAL A 1 350 ? -8.141 -2.578 11.547 1 98.88 350 VAL A C 1
ATOM 2636 O O . VAL A 1 350 ? -8.422 -3.762 11.742 1 98.88 350 VAL A O 1
ATOM 2639 N N . LYS A 1 351 ? -8.469 -1.607 12.406 1 98.44 351 LYS A N 1
ATOM 2640 C CA . LYS A 1 351 ? -9.156 -1.906 13.656 1 98.44 351 LYS A CA 1
ATOM 2641 C C . LYS A 1 351 ? -10.602 -1.407 13.625 1 98.44 351 LYS A C 1
ATOM 2643 O O . LYS A 1 351 ? -10.844 -0.203 13.727 1 98.44 351 LYS A O 1
ATOM 2648 N N . LEU A 1 352 ? -11.531 -2.314 13.492 1 98.62 352 LEU A N 1
ATOM 2649 C CA . LEU A 1 352 ? -12.961 -2.037 13.523 1 98.62 352 LEU A CA 1
ATOM 2650 C C . LEU A 1 352 ? -13.5 -2.143 14.945 1 98.62 352 LEU A C 1
ATOM 2652 O O . LEU A 1 352 ? -13.203 -3.102 15.656 1 98.62 352 LEU A O 1
ATOM 2656 N N . SER A 1 353 ? -14.32 -1.211 15.312 1 98.12 353 SER A N 1
ATOM 2657 C CA . SER A 1 353 ? -14.75 -1.128 16.703 1 98.12 353 SER A CA 1
ATOM 2658 C C . SER A 1 353 ? -15.742 -2.236 17.047 1 98.12 353 SER A C 1
ATOM 2660 O O . SER A 1 353 ? -15.711 -2.787 18.141 1 98.12 353 SER A O 1
ATOM 2662 N N . ARG A 1 354 ? -16.594 -2.625 16.094 1 97.56 354 ARG A N 1
ATOM 2663 C CA . ARG A 1 354 ? -17.656 -3.588 16.391 1 97.56 354 ARG A CA 1
ATOM 2664 C C . ARG A 1 354 ? -17.281 -4.977 15.883 1 97.56 354 ARG A C 1
ATOM 2666 O O . ARG A 1 354 ? -17.656 -5.984 16.5 1 97.56 354 ARG A O 1
ATOM 2673 N N . THR A 1 355 ? -16.609 -5.047 14.812 1 98.12 355 THR A N 1
ATOM 2674 C CA . THR A 1 355 ? -16.312 -6.316 14.156 1 98.12 355 THR A CA 1
ATOM 2675 C C . THR A 1 355 ? -14.836 -6.426 13.828 1 98.12 355 THR A C 1
ATOM 2677 O O . THR A 1 355 ? -14.461 -6.562 12.656 1 98.12 355 THR A O 1
ATOM 2680 N N . PRO A 1 356 ? -13.969 -6.438 14.805 1 97.94 356 PRO A N 1
ATOM 2681 C CA . PRO A 1 356 ? -12.523 -6.488 14.586 1 97.94 356 PRO A CA 1
ATOM 2682 C C . PRO A 1 356 ? -12.07 -7.773 13.898 1 97.94 356 PRO A C 1
ATOM 2684 O O . PRO A 1 356 ? -12.805 -8.766 13.898 1 97.94 356 PRO A O 1
ATOM 2687 N N . ALA A 1 357 ? -10.922 -7.75 13.297 1 98.19 357 ALA A N 1
ATOM 2688 C CA . ALA A 1 357 ? -10.281 -8.961 12.781 1 98.19 357 ALA A CA 1
ATOM 2689 C C . ALA A 1 357 ? -10.117 -10 13.883 1 98.19 357 ALA A C 1
ATOM 2691 O O . ALA A 1 357 ? -9.945 -9.656 15.055 1 98.19 357 ALA A O 1
ATOM 2692 N N . THR A 1 358 ? -10.219 -11.211 13.508 1 97.56 358 THR A N 1
ATOM 2693 C CA . THR A 1 358 ? -9.984 -12.328 14.414 1 97.56 358 THR A CA 1
ATOM 2694 C C . THR A 1 358 ? -8.93 -13.273 13.852 1 97.56 358 THR A C 1
ATOM 2696 O O . THR A 1 358 ? -8.797 -13.414 12.633 1 97.56 358 THR A O 1
ATOM 2699 N N . TYR A 1 359 ? -8.203 -13.828 14.695 1 97.88 359 TYR A N 1
ATOM 2700 C CA . TYR A 1 359 ? -7.129 -14.758 14.352 1 97.88 359 TYR A CA 1
ATOM 2701 C C . TYR A 1 359 ? -7.383 -16.141 14.945 1 97.88 359 TYR A C 1
ATOM 2703 O O . TYR A 1 359 ? -7.223 -16.328 16.156 1 97.88 359 TYR A O 1
ATOM 2711 N N . ARG A 1 360 ? -7.719 -17 14.094 1 97.69 360 ARG A N 1
ATOM 2712 C CA . ARG A 1 360 ? -8.344 -18.234 14.562 1 97.69 360 ARG A CA 1
ATOM 2713 C C . ARG A 1 360 ? -7.453 -19.438 14.289 1 97.69 360 ARG A C 1
ATOM 2715 O O . ARG A 1 360 ? -7.469 -20.422 15.039 1 97.69 360 ARG A O 1
ATOM 2722 N N . SER A 1 361 ? -6.707 -19.469 13.188 1 98.19 361 SER A N 1
ATOM 2723 C CA . SER A 1 361 ? -5.855 -20.594 12.844 1 98.19 361 SER A CA 1
ATOM 2724 C C . SER A 1 361 ? -4.574 -20.141 12.156 1 98.19 361 SER A C 1
ATOM 2726 O O . SER A 1 361 ? -4.566 -19.125 11.461 1 98.19 361 SER A O 1
ATOM 2728 N N . PRO A 1 362 ? -3.426 -20.891 12.422 1 98.44 362 PRO A N 1
ATOM 2729 C CA . PRO A 1 362 ? -2.234 -20.656 11.602 1 98.44 362 PRO A CA 1
ATOM 2730 C C . PRO A 1 362 ? -2.453 -21 10.125 1 98.44 362 PRO A C 1
ATOM 2732 O O . PRO A 1 362 ? -3.498 -21.547 9.766 1 98.44 362 PRO A O 1
ATOM 2735 N N . PRO A 1 363 ? -1.528 -20.625 9.273 1 98.62 363 PRO A N 1
ATOM 2736 C CA . PRO A 1 363 ? -1.626 -21.062 7.879 1 98.62 363 PRO A CA 1
ATOM 2737 C C . PRO A 1 363 ? -1.74 -22.578 7.75 1 98.62 363 PRO A C 1
ATOM 2739 O O . PRO A 1 363 ? -1.108 -23.328 8.508 1 98.62 363 PRO A O 1
ATOM 2742 N N . PRO A 1 364 ? -2.545 -23.062 6.867 1 98 364 PRO A N 1
ATOM 2743 C CA . PRO A 1 364 ? -2.787 -24.5 6.77 1 98 364 PRO A CA 1
ATOM 2744 C C . PRO A 1 364 ? -1.592 -25.266 6.207 1 98 364 PRO A C 1
ATOM 2746 O O . PRO A 1 364 ? -0.832 -24.719 5.402 1 98 364 PRO A O 1
ATOM 2749 N N . ALA A 1 365 ? -1.506 -26.516 6.621 1 97.31 365 ALA A N 1
ATOM 2750 C CA . ALA A 1 365 ? -0.587 -27.438 5.949 1 97.31 365 ALA A CA 1
ATOM 2751 C C . ALA A 1 365 ? -1.039 -27.703 4.52 1 97.31 365 ALA A C 1
ATOM 2753 O O . ALA A 1 365 ? -2.217 -27.547 4.191 1 97.31 365 ALA A O 1
ATOM 2754 N N . LEU A 1 366 ? -0.074 -28.109 3.648 1 97.44 366 LEU A N 1
ATOM 2755 C CA . LEU A 1 366 ? -0.44 -28.469 2.281 1 97.44 366 LEU A CA 1
ATOM 2756 C C . LEU A 1 366 ? -1.474 -29.578 2.27 1 97.44 366 LEU A C 1
ATOM 2758 O O . LEU A 1 366 ? -1.192 -30.703 2.719 1 97.44 366 LEU A O 1
ATOM 2762 N N . GLY A 1 367 ? -2.641 -29.281 1.845 1 97.19 367 GLY A N 1
ATOM 2763 C CA . GLY A 1 367 ? -3.721 -30.25 1.806 1 97.19 367 GLY A CA 1
ATOM 2764 C C . GLY A 1 367 ? -4.262 -30.594 3.18 1 97.19 367 GLY A C 1
ATOM 2765 O O . GLY A 1 367 ? -4.91 -31.625 3.355 1 97.19 367 GLY A O 1
ATOM 2766 N N . GLY A 1 368 ? -4.004 -29.781 4.145 1 96.38 368 GLY A N 1
ATOM 2767 C CA . GLY A 1 368 ? -4.371 -30.078 5.52 1 96.38 368 GLY A CA 1
ATOM 2768 C C . GLY A 1 368 ? -5.867 -30.203 5.727 1 96.38 368 GLY A C 1
ATOM 2769 O O . GLY A 1 368 ? -6.316 -30.906 6.633 1 96.38 368 GLY A O 1
ATOM 2770 N N . ASP A 1 369 ? -6.66 -29.547 4.863 1 97.62 369 ASP A N 1
ATOM 2771 C CA . ASP A 1 369 ? -8.109 -29.531 5.035 1 97.62 369 ASP A CA 1
ATOM 2772 C C . ASP A 1 369 ? -8.805 -30.188 3.852 1 97.62 369 ASP A C 1
ATOM 2774 O O . ASP A 1 369 ? -10.008 -30 3.645 1 97.62 369 ASP A O 1
ATOM 2778 N N . THR A 1 370 ? -8.078 -30.938 3.064 1 97.38 370 THR A N 1
ATOM 2779 C CA . THR A 1 370 ? -8.609 -31.516 1.832 1 97.38 370 THR A CA 1
ATOM 2780 C C . THR A 1 370 ? -9.836 -32.375 2.121 1 97.38 370 THR A C 1
ATOM 2782 O O . THR A 1 370 ? -10.898 -32.156 1.526 1 97.38 370 THR A O 1
ATOM 2785 N N . ARG A 1 371 ? -9.766 -33.281 3.078 1 95.25 371 ARG A N 1
ATOM 2786 C CA . ARG A 1 371 ? -10.859 -34.219 3.377 1 95.25 371 ARG A CA 1
ATOM 2787 C C . ARG A 1 371 ? -12.07 -33.469 3.914 1 95.25 371 ARG A C 1
ATOM 2789 O O . ARG A 1 371 ? -13.203 -33.688 3.477 1 95.25 371 ARG A O 1
ATOM 2796 N N . ALA A 1 372 ? -11.836 -32.531 4.824 1 96.44 372 ALA A N 1
ATOM 2797 C CA . ALA A 1 372 ? -12.93 -31.766 5.422 1 96.44 372 ALA A CA 1
ATOM 2798 C C . ALA A 1 372 ? -13.664 -30.938 4.371 1 96.44 372 ALA A C 1
ATOM 2800 O O . ALA A 1 372 ? -14.898 -30.891 4.375 1 96.44 372 ALA A O 1
ATOM 2801 N N . VAL A 1 373 ? -12.906 -30.297 3.453 1 97.5 373 VAL A N 1
ATOM 2802 C CA . VAL A 1 373 ? -13.5 -29.469 2.406 1 97.5 373 VAL A CA 1
ATOM 2803 C C . VAL A 1 373 ? -14.328 -30.344 1.469 1 97.5 373 VAL A C 1
ATOM 2805 O O . VAL A 1 373 ? -15.461 -30 1.12 1 97.5 373 VAL A O 1
ATOM 2808 N N . LEU A 1 374 ? -13.797 -31.531 1.101 1 97.06 374 LEU A N 1
ATOM 2809 C CA . LEU A 1 374 ? -14.492 -32.438 0.17 1 97.06 374 LEU A CA 1
ATOM 2810 C C . LEU A 1 374 ? -15.742 -33.031 0.812 1 97.06 374 LEU A C 1
ATOM 2812 O O . LEU A 1 374 ? -16.75 -33.219 0.142 1 97.06 374 LEU A O 1
ATOM 2816 N N . GLU A 1 375 ? -15.625 -33.312 2.109 1 96 375 GLU A N 1
ATOM 2817 C CA . GLU A 1 375 ? -16.797 -33.812 2.834 1 96 375 GLU A CA 1
ATOM 2818 C C . GLU A 1 375 ? -17.922 -32.781 2.834 1 96 375 GLU A C 1
ATOM 2820 O O . GLU A 1 375 ? -19.078 -33.094 2.592 1 96 375 GLU A O 1
ATOM 2825 N N . ARG A 1 376 ? -17.562 -31.5 3.049 1 96.19 376 ARG A N 1
ATOM 2826 C CA . ARG A 1 376 ? -18.547 -30.422 3.049 1 96.19 376 ARG A CA 1
ATOM 2827 C C . ARG A 1 376 ? -19.172 -30.25 1.669 1 96.19 376 ARG A C 1
ATOM 2829 O O . ARG A 1 376 ? -20.344 -29.859 1.553 1 96.19 376 ARG A O 1
ATOM 2836 N N . LEU A 1 377 ? -18.406 -30.656 0.589 1 95.75 377 LEU A N 1
ATOM 2837 C CA . LEU A 1 377 ? -18.891 -30.531 -0.783 1 95.75 377 LEU A CA 1
ATOM 2838 C C . LEU A 1 377 ? -19.734 -31.75 -1.17 1 95.75 377 LEU A C 1
ATOM 2840 O O . LEU A 1 377 ? -20.312 -31.781 -2.252 1 95.75 377 LEU A O 1
ATOM 2844 N N . GLY A 1 378 ? -19.688 -32.812 -0.34 1 95.19 378 GLY A N 1
ATOM 2845 C CA . GLY A 1 378 ? -20.484 -34.031 -0.597 1 95.19 378 GLY A CA 1
ATOM 2846 C C . GLY A 1 378 ? -19.797 -35 -1.544 1 95.19 378 GLY A C 1
ATOM 2847 O O . GLY A 1 378 ? -20.453 -35.781 -2.205 1 95.19 378 GLY A O 1
ATOM 2848 N N . VAL A 1 379 ? -18.5 -34.844 -1.584 1 94.44 379 VAL A N 1
ATOM 2849 C CA . VAL A 1 379 ? -17.781 -35.781 -2.447 1 94.44 379 VAL A CA 1
ATOM 2850 C C . VAL A 1 379 ? -17.688 -37.156 -1.777 1 94.44 379 VAL A C 1
ATOM 2852 O O . VAL A 1 379 ? -17.281 -37.25 -0.619 1 94.44 379 VAL A O 1
ATOM 2855 N N . ASP A 1 380 ? -18.062 -38.188 -2.502 1 94.56 380 ASP A N 1
ATOM 2856 C CA . ASP A 1 380 ? -18.094 -39.562 -2.006 1 94.56 380 ASP A CA 1
ATOM 2857 C C . ASP A 1 380 ? -16.703 -39.969 -1.534 1 94.56 380 ASP A C 1
ATOM 2859 O O . ASP A 1 380 ? -15.703 -39.719 -2.207 1 94.56 380 ASP A O 1
ATOM 2863 N N . PRO A 1 381 ? -16.672 -40.625 -0.384 1 94.25 381 PRO A N 1
ATOM 2864 C CA . PRO A 1 381 ? -15.383 -41.094 0.139 1 94.25 381 PRO A CA 1
ATOM 2865 C C . PRO A 1 381 ? -14.633 -42 -0.84 1 94.25 381 PRO A C 1
ATOM 2867 O O . PRO A 1 381 ? -13.406 -41.938 -0.92 1 94.25 381 PRO A O 1
ATOM 2870 N N . ALA A 1 382 ? -15.383 -42.719 -1.525 1 95.75 382 ALA A N 1
ATOM 2871 C CA . ALA A 1 382 ? -14.734 -43.594 -2.5 1 95.75 382 ALA A CA 1
ATOM 2872 C C . ALA A 1 382 ? -14.086 -42.812 -3.619 1 95.75 382 ALA A C 1
ATOM 2874 O O . ALA A 1 382 ? -12.969 -43.125 -4.043 1 95.75 382 ALA A O 1
ATOM 2875 N N . LEU A 1 383 ? -14.781 -41.812 -4.051 1 95.12 383 LEU A N 1
ATOM 2876 C CA . LEU A 1 383 ? -14.227 -40.938 -5.078 1 95.12 383 LEU A CA 1
ATOM 2877 C C . LEU A 1 383 ? -13.023 -40.188 -4.547 1 95.12 383 LEU A C 1
ATOM 2879 O O . LEU A 1 383 ? -12.023 -40 -5.254 1 95.12 383 LEU A O 1
ATOM 2883 N N . GLN A 1 384 ? -13.07 -39.75 -3.301 1 95.38 384 GLN A N 1
ATOM 2884 C CA . GLN A 1 384 ? -11.945 -39.062 -2.682 1 95.38 384 GLN A CA 1
ATOM 2885 C C . GLN A 1 384 ? -10.688 -39.906 -2.705 1 95.38 384 GLN A C 1
ATOM 2887 O O . GLN A 1 384 ? -9.617 -39.438 -3.096 1 95.38 384 GLN A O 1
ATOM 2892 N N . GLN A 1 385 ? -10.914 -41.156 -2.301 1 95 385 GLN A N 1
ATOM 2893 C CA . GLN A 1 385 ? -9.773 -42.062 -2.246 1 95 385 GLN A CA 1
ATOM 2894 C C . GLN A 1 385 ? -9.195 -42.312 -3.639 1 95 385 GLN A C 1
ATOM 2896 O O . GLN A 1 385 ? -7.973 -42.344 -3.811 1 95 385 GLN A O 1
ATOM 2901 N N . GLN A 1 386 ? -10.07 -42.438 -4.617 1 96.06 386 GLN A N 1
ATOM 2902 C CA . GLN A 1 386 ? -9.633 -42.625 -5.996 1 96.06 386 GLN A CA 1
ATOM 2903 C C . GLN A 1 386 ? -8.789 -41.438 -6.465 1 96.06 386 GLN A C 1
ATOM 2905 O O . GLN A 1 386 ? -7.754 -41.625 -7.109 1 96.06 386 GLN A O 1
ATOM 2910 N N . LEU A 1 387 ? -9.211 -40.25 -6.145 1 96.31 387 LEU A N 1
ATOM 2911 C CA . LEU A 1 387 ? -8.531 -39.031 -6.562 1 96.31 387 LEU A CA 1
ATOM 2912 C C . LEU A 1 387 ? -7.203 -38.844 -5.828 1 96.31 387 LEU A C 1
ATOM 2914 O O . LEU A 1 387 ? -6.23 -38.344 -6.395 1 96.31 387 LEU A O 1
ATOM 2918 N N . LEU A 1 388 ? -7.148 -39.281 -4.562 1 95.56 388 LEU A N 1
ATOM 2919 C CA . LEU A 1 388 ? -5.906 -39.281 -3.797 1 95.56 388 LEU A CA 1
ATOM 2920 C C . LEU A 1 388 ? -4.895 -40.25 -4.398 1 95.56 388 LEU A C 1
ATOM 2922 O O . LEU A 1 388 ? -3.727 -39.906 -4.582 1 95.56 388 LEU A O 1
ATOM 2926 N N . ASP A 1 389 ? -5.402 -41.438 -4.777 1 95.5 389 ASP A N 1
ATOM 2927 C CA . ASP A 1 389 ? -4.543 -42.469 -5.355 1 95.5 389 ASP A CA 1
ATOM 2928 C C . ASP A 1 389 ? -3.998 -42.031 -6.715 1 95.5 389 ASP A C 1
ATOM 2930 O O . ASP A 1 389 ? -2.879 -42.375 -7.086 1 95.5 389 ASP A O 1
ATOM 2934 N N . ALA A 1 390 ? -4.809 -41.219 -7.406 1 96.06 390 ALA A N 1
ATOM 2935 C CA . ALA A 1 390 ? -4.438 -40.781 -8.75 1 96.06 390 ALA A CA 1
ATOM 2936 C C . ALA A 1 390 ? -3.533 -39.562 -8.68 1 96.06 390 ALA A C 1
ATOM 2938 O O . ALA A 1 390 ? -3.039 -39.094 -9.703 1 96.06 390 ALA A O 1
ATOM 2939 N N . GLY A 1 391 ? -3.369 -38.906 -7.547 1 95.12 391 GLY A N 1
ATOM 2940 C CA . GLY A 1 391 ? -2.502 -37.75 -7.375 1 95.12 391 GLY A CA 1
ATOM 2941 C C . GLY A 1 391 ? -3.18 -36.438 -7.723 1 95.12 391 GLY A C 1
ATOM 2942 O O . GLY A 1 391 ? -2.521 -35.406 -7.824 1 95.12 391 GLY A O 1
ATOM 2943 N N . VAL A 1 392 ? -4.492 -36.5 -7.906 1 96.69 392 VAL A N 1
ATOM 2944 C CA . VAL A 1 392 ? -5.27 -35.312 -8.203 1 96.69 392 VAL A CA 1
ATOM 2945 C C . VAL A 1 392 ? -5.441 -34.469 -6.926 1 96.69 392 VAL A C 1
ATOM 2947 O O . VAL A 1 392 ? -5.516 -33.25 -6.984 1 96.69 392 VAL A O 1
ATOM 2950 N N . LEU A 1 393 ? -5.5 -35.25 -5.789 1 95.5 393 LEU A N 1
ATOM 2951 C CA . LEU A 1 393 ? -5.582 -34.656 -4.453 1 95.5 393 LEU A CA 1
ATOM 2952 C C . LEU A 1 393 ? -4.352 -35.031 -3.625 1 95.5 393 LEU A C 1
ATOM 2954 O O . LEU A 1 393 ? -3.705 -36.031 -3.877 1 95.5 393 LEU A O 1
ATOM 2958 N N . LYS A 1 394 ? -4.043 -34.156 -2.742 1 93.5 394 LYS A N 1
ATOM 2959 C CA . LYS A 1 394 ? -3.111 -34.469 -1.665 1 93.5 394 LYS A CA 1
ATOM 2960 C C . LYS A 1 394 ? -3.711 -34.156 -0.302 1 93.5 394 LYS A C 1
ATOM 2962 O O . LYS A 1 394 ? -4.387 -33.125 -0.148 1 93.5 394 LYS A O 1
ATOM 2967 N N . ALA A 1 395 ? -3.584 -35.094 0.626 1 89.75 395 ALA A N 1
ATOM 2968 C CA . ALA A 1 395 ? -4.047 -34.875 1.992 1 89.75 395 ALA A CA 1
ATOM 2969 C C . ALA A 1 395 ? -2.924 -35.125 2.998 1 89.75 395 ALA A C 1
ATOM 2971 O O . ALA A 1 395 ? -1.952 -35.812 2.699 1 89.75 395 ALA A O 1
ATOM 2972 N N . GLU A 1 396 ? -2.969 -34.281 4.02 1 81.75 396 GLU A N 1
ATOM 2973 C CA . GLU A 1 396 ? -2.006 -34.531 5.086 1 81.75 396 GLU A CA 1
ATOM 2974 C C . GLU A 1 396 ? -2.119 -35.969 5.617 1 81.75 396 GLU A C 1
ATOM 2976 O O . GLU A 1 396 ? -3.223 -36.5 5.754 1 81.75 396 GLU A O 1
ATOM 2981 N N . PRO A 1 397 ? -0.89 -36.531 5.652 1 65.44 397 PRO A N 1
ATOM 2982 C CA . PRO A 1 397 ? -0.961 -37.906 6.188 1 65.44 397 PRO A CA 1
ATOM 2983 C C . PRO A 1 397 ? -1.68 -37.969 7.531 1 65.44 397 PRO A C 1
ATOM 2985 O O . PRO A 1 397 ? -1.594 -37.031 8.336 1 65.44 397 PRO A O 1
ATOM 2988 N N . GLU A 1 398 ? -2.721 -38.688 7.648 1 57.41 398 GLU A N 1
ATOM 2989 C CA . GLU A 1 398 ? -3.359 -38.906 8.938 1 57.41 398 GLU A CA 1
ATOM 2990 C C . GLU A 1 398 ? -2.33 -39.25 10.016 1 57.41 398 GLU A C 1
ATOM 2992 O O . GLU A 1 398 ? -1.376 -40 9.75 1 57.41 398 GLU A O 1
ATOM 2997 N N . ALA A 1 399 ? -2.123 -38.344 11.008 1 51.34 399 ALA A N 1
ATOM 2998 C CA . ALA A 1 399 ? -1.295 -38.75 12.141 1 51.34 399 ALA A CA 1
ATOM 2999 C C . ALA A 1 399 ? -1.555 -40.219 12.523 1 51.34 399 ALA A C 1
ATOM 3001 O O . ALA A 1 399 ? -2.684 -40.594 12.852 1 51.34 399 ALA A O 1
ATOM 3002 N N . THR A 1 400 ? -0.713 -41.219 11.805 1 32.88 400 THR A N 1
ATOM 3003 C CA . THR A 1 400 ? -0.78 -42.562 12.352 1 32.88 400 THR A CA 1
ATOM 3004 C C . THR A 1 400 ? -0.5 -42.562 13.852 1 32.88 400 THR A C 1
ATOM 3006 O O . THR A 1 400 ? 0.446 -41.906 14.305 1 32.88 400 THR A O 1
ATOM 3009 N N . MET B 1 1 ? -26.703 6.938 -22.906 1 28.3 1 MET B N 1
ATOM 3010 C CA . MET B 1 1 ? -25.578 6.129 -22.453 1 28.3 1 MET B CA 1
ATOM 3011 C C . MET B 1 1 ? -25.578 6.004 -20.922 1 28.3 1 MET B C 1
ATOM 3013 O O . MET B 1 1 ? -25.594 7.012 -20.219 1 28.3 1 MET B O 1
ATOM 3017 N N . SER B 1 2 ? -26.125 5.102 -20.25 1 40.16 2 SER B N 1
ATOM 3018 C CA . SER B 1 2 ? -26.406 5.027 -18.812 1 40.16 2 SER B CA 1
ATOM 3019 C C . SER B 1 2 ? -25.172 5.402 -17.984 1 40.16 2 SER B C 1
ATOM 3021 O O . SER B 1 2 ? -24.094 4.82 -18.156 1 40.16 2 SER B O 1
ATOM 3023 N N . THR B 1 3 ? -24.875 6.52 -17.641 1 50.16 3 THR B N 1
ATOM 3024 C CA . THR B 1 3 ? -23.719 7.105 -16.953 1 50.16 3 THR B CA 1
ATOM 3025 C C . THR B 1 3 ? -23.281 6.227 -15.797 1 50.16 3 THR B C 1
ATOM 3027 O O . THR B 1 3 ? -24.047 5.965 -14.875 1 50.16 3 THR B O 1
ATOM 3030 N N . THR B 1 4 ? -22.422 5.32 -16 1 63.16 4 THR B N 1
ATOM 3031 C CA . THR B 1 4 ? -21.922 4.344 -15.031 1 63.16 4 THR B CA 1
ATOM 3032 C C . THR B 1 4 ? -21.594 5.02 -13.703 1 63.16 4 THR B C 1
ATOM 3034 O O . THR B 1 4 ? -20.75 5.918 -13.656 1 63.16 4 THR B O 1
ATOM 3037 N N . ARG B 1 5 ? -22.484 5.047 -12.648 1 74.56 5 ARG B N 1
ATOM 3038 C CA . ARG B 1 5 ? -22.484 5.793 -11.391 1 74.56 5 ARG B CA 1
ATOM 3039 C C . ARG B 1 5 ? -21.375 5.32 -10.461 1 74.56 5 ARG B C 1
ATOM 3041 O O . ARG B 1 5 ? -21.016 6.02 -9.508 1 74.56 5 ARG B O 1
ATOM 3048 N N . GLY B 1 6 ? -20.5 4.285 -10.719 1 94.56 6 GLY B N 1
ATOM 3049 C CA . GLY B 1 6 ? -19.422 3.73 -9.898 1 94.56 6 GLY B CA 1
ATOM 3050 C C . GLY B 1 6 ? -19.922 2.764 -8.844 1 94.56 6 GLY B C 1
ATOM 3051 O O . GLY B 1 6 ? -21.109 2.74 -8.523 1 94.56 6 GLY B O 1
ATOM 3052 N N . ALA B 1 7 ? -19.141 2.004 -8.258 1 98.31 7 ALA B N 1
ATOM 3053 C CA . ALA B 1 7 ? -19.469 0.932 -7.316 1 98.31 7 ALA B CA 1
ATOM 3054 C C . ALA B 1 7 ? -20.078 1.489 -6.039 1 98.31 7 ALA B C 1
ATOM 3056 O O . ALA B 1 7 ? -20.828 0.789 -5.34 1 98.31 7 ALA B O 1
ATOM 3057 N N . LEU B 1 8 ? -19.828 2.816 -5.785 1 98.56 8 LEU B N 1
ATOM 3058 C CA . LEU B 1 8 ? -20.266 3.398 -4.52 1 98.56 8 LEU B CA 1
ATOM 3059 C C . LEU B 1 8 ? -21.266 4.52 -4.754 1 98.56 8 LEU B C 1
ATOM 3061 O O . LEU B 1 8 ? -21.406 5.422 -3.922 1 98.56 8 LEU B O 1
ATOM 3065 N N . ASP B 1 9 ? -21.875 4.469 -5.902 1 97.06 9 ASP B N 1
ATOM 3066 C CA . ASP B 1 9 ? -22.906 5.453 -6.207 1 97.06 9 ASP B CA 1
ATOM 3067 C C . ASP B 1 9 ? -23.922 5.562 -5.062 1 97.06 9 ASP B C 1
ATOM 3069 O O . ASP B 1 9 ? -24.406 4.547 -4.559 1 97.06 9 ASP B O 1
ATOM 3073 N N . GLY B 1 10 ? -24.188 6.797 -4.633 1 96.62 10 GLY B N 1
ATOM 3074 C CA . GLY B 1 10 ? -25.156 7.027 -3.574 1 96.62 10 GLY B CA 1
ATOM 3075 C C . GLY B 1 10 ? -24.516 7.203 -2.209 1 96.62 10 GLY B C 1
ATOM 3076 O O . GLY B 1 10 ? -25.156 7.695 -1.277 1 96.62 10 GLY B O 1
ATOM 3077 N N . LEU B 1 11 ? -23.266 6.766 -2.035 1 98.44 11 LEU B N 1
ATOM 3078 C CA . LEU B 1 11 ? -22.562 6.902 -0.766 1 98.44 11 LEU B CA 1
ATOM 3079 C C . LEU B 1 11 ? -22.156 8.352 -0.526 1 98.44 11 LEU B C 1
ATOM 3081 O O . LEU B 1 11 ? -21.625 9.008 -1.423 1 98.44 11 LEU B O 1
ATOM 3085 N N . LYS B 1 12 ? -22.406 8.898 0.63 1 98.81 12 LYS B N 1
ATOM 3086 C CA . LYS B 1 12 ? -22.047 10.266 0.998 1 98.81 12 LYS B CA 1
ATOM 3087 C C . LYS B 1 12 ? -20.938 10.281 2.047 1 98.81 12 LYS B C 1
ATOM 3089 O O . LYS B 1 12 ? -21.094 9.711 3.129 1 98.81 12 LYS B O 1
ATOM 3094 N N . VAL B 1 13 ? -19.844 10.953 1.738 1 98.94 13 VAL B N 1
ATOM 3095 C CA . VAL B 1 13 ? -18.656 10.977 2.584 1 98.94 13 VAL B CA 1
ATOM 3096 C C . VAL B 1 13 ? -18.312 12.414 2.977 1 98.94 13 VAL B C 1
ATOM 3098 O O . VAL B 1 13 ? -18.266 13.297 2.123 1 98.94 13 VAL B O 1
ATOM 3101 N N . VAL B 1 14 ? -18.156 12.648 4.258 1 98.94 14 VAL B N 1
ATOM 3102 C CA . VAL B 1 14 ? -17.594 13.891 4.773 1 98.94 14 VAL B CA 1
ATOM 3103 C C . VAL B 1 14 ? -16.109 13.695 5.082 1 98.94 14 VAL B C 1
ATOM 3105 O O . VAL B 1 14 ? -15.742 12.852 5.906 1 98.94 14 VAL B O 1
ATOM 3108 N N . ASP B 1 15 ? -15.266 14.453 4.383 1 98.94 15 ASP B N 1
ATOM 3109 C CA . ASP B 1 15 ? -13.82 14.32 4.496 1 98.94 15 ASP B CA 1
ATOM 3110 C C . ASP B 1 15 ? -13.219 15.508 5.242 1 98.94 15 ASP B C 1
ATOM 3112 O O . ASP B 1 15 ? -13.094 16.609 4.688 1 98.94 15 ASP B O 1
ATOM 3116 N N . LEU B 1 16 ? -12.82 15.25 6.48 1 98.81 16 LEU B N 1
ATOM 3117 C CA . LEU B 1 16 ? -12.156 16.266 7.297 1 98.81 16 LEU B CA 1
ATOM 3118 C C . LEU B 1 16 ? -10.648 16.062 7.281 1 98.81 16 LEU B C 1
ATOM 3120 O O . LEU B 1 16 ? -9.914 16.766 7.988 1 98.81 16 LEU B O 1
ATOM 3124 N N . SER B 1 17 ? -10.164 15.102 6.457 1 98.56 17 SER B N 1
ATOM 3125 C CA . SER B 1 17 ? -8.75 14.742 6.5 1 98.56 17 SER B CA 1
ATOM 3126 C C . SER B 1 17 ? -7.918 15.688 5.637 1 98.56 17 SER B C 1
ATOM 3128 O O . SER B 1 17 ? -8.453 16.375 4.762 1 98.56 17 SER B O 1
ATOM 3130 N N . ARG B 1 18 ? -6.66 15.672 5.938 1 97.81 18 ARG B N 1
ATOM 3131 C CA . ARG B 1 18 ? -5.699 16.516 5.227 1 97.81 18 ARG B CA 1
ATOM 3132 C C . ARG B 1 18 ? -4.438 15.727 4.879 1 97.81 18 ARG B C 1
ATOM 3134 O O . ARG B 1 18 ? -4.309 14.562 5.242 1 97.81 18 ARG B O 1
ATOM 3141 N N . VAL B 1 19 ? -3.566 16.281 4.062 1 97 19 VAL B N 1
ATOM 3142 C CA . VAL B 1 19 ? -2.215 15.852 3.721 1 97 19 VAL B CA 1
ATOM 3143 C C . VAL B 1 19 ? -2.279 14.68 2.746 1 97 19 VAL B C 1
ATOM 3145 O O . VAL B 1 19 ? -2.439 14.867 1.539 1 97 19 VAL B O 1
ATOM 3148 N N . LEU B 1 20 ? -2.287 13.375 3.232 1 98.44 20 LEU B N 1
ATOM 3149 C CA . LEU B 1 20 ? -2.152 12.367 2.188 1 98.44 20 LEU B CA 1
ATOM 3150 C C . LEU B 1 20 ? -2.977 11.125 2.518 1 98.44 20 LEU B C 1
ATOM 3152 O O . LEU B 1 20 ? -3.879 10.758 1.763 1 98.44 20 LEU B O 1
ATOM 3156 N N . GLY B 1 21 ? -2.811 10.5 3.68 1 98.56 21 GLY B N 1
ATOM 3157 C CA . GLY B 1 21 ? -3.49 9.258 3.988 1 98.56 21 GLY B CA 1
ATOM 3158 C C . GLY B 1 21 ? -4.992 9.328 3.797 1 98.56 21 GLY B C 1
ATOM 3159 O O . GLY B 1 21 ? -5.555 8.602 2.975 1 98.56 21 GLY B O 1
ATOM 3160 N N . GLY B 1 22 ? -5.629 10.242 4.523 1 98.81 22 GLY B N 1
ATOM 3161 C CA . GLY B 1 22 ? -7.066 10.453 4.426 1 98.81 22 GLY B CA 1
ATOM 3162 C C . GLY B 1 22 ? -7.516 10.852 3.031 1 98.81 22 GLY B C 1
ATOM 3163 O O . GLY B 1 22 ? -8.359 10.172 2.434 1 98.81 22 GLY B O 1
ATOM 3164 N N . PRO B 1 23 ? -6.902 11.875 2.465 1 98.88 23 PRO B N 1
ATOM 3165 C CA . PRO B 1 23 ? -7.289 12.344 1.134 1 98.88 23 PRO B CA 1
ATOM 3166 C C . PRO B 1 23 ? -7.121 11.273 0.057 1 98.88 23 PRO B C 1
ATOM 3168 O O . PRO B 1 23 ? -7.934 11.195 -0.868 1 98.88 23 PRO B O 1
ATOM 3171 N N . TYR B 1 24 ? -6.062 10.461 0.102 1 98.88 24 TYR B N 1
ATOM 3172 C CA . TYR B 1 24 ? -5.879 9.367 -0.846 1 98.88 24 TYR B CA 1
ATOM 3173 C C . TYR B 1 24 ? -7.023 8.367 -0.755 1 98.88 24 TYR B C 1
ATOM 3175 O O . TYR B 1 24 ? -7.562 7.938 -1.777 1 98.88 24 TYR B O 1
ATOM 3183 N N . CYS B 1 25 ? -7.387 8.062 0.483 1 98.88 25 CYS B N 1
ATOM 3184 C CA . CYS B 1 25 ? -8.531 7.191 0.746 1 98.88 25 CYS B CA 1
ATOM 3185 C C . CYS B 1 25 ? -9.805 7.773 0.148 1 98.88 25 CYS B C 1
ATOM 3187 O O . CYS B 1 25 ? -10.5 7.098 -0.612 1 98.88 25 CYS B O 1
ATOM 3189 N N . THR B 1 26 ? -10.133 9.031 0.413 1 98.94 26 THR B N 1
ATOM 3190 C CA . THR B 1 26 ? -11.414 9.609 0.024 1 98.94 26 THR B CA 1
ATOM 3191 C C . THR B 1 26 ? -11.445 9.898 -1.474 1 98.94 26 THR B C 1
ATOM 3193 O O . THR B 1 26 ? -12.516 9.898 -2.09 1 98.94 26 THR B O 1
ATOM 3196 N N . GLN B 1 27 ? -10.273 10.125 -2.104 1 98.88 27 GLN B N 1
ATOM 3197 C CA . GLN B 1 27 ? -10.258 10.203 -3.561 1 98.88 27 GLN B CA 1
ATOM 3198 C C . GLN B 1 27 ? -10.672 8.867 -4.184 1 98.88 27 GLN B C 1
ATOM 3200 O O . GLN B 1 27 ? -11.414 8.844 -5.164 1 98.88 27 GLN B O 1
ATOM 3205 N N . ALA B 1 28 ? -10.102 7.773 -3.633 1 98.94 28 ALA B N 1
ATOM 3206 C CA . ALA B 1 28 ? -10.469 6.457 -4.156 1 98.94 28 ALA B CA 1
ATOM 3207 C C . ALA B 1 28 ? -11.969 6.215 -4.035 1 98.94 28 ALA B C 1
ATOM 3209 O O . ALA B 1 28 ? -12.602 5.699 -4.961 1 98.94 28 ALA B O 1
ATOM 3210 N N . LEU B 1 29 ? -12.555 6.605 -2.861 1 98.94 29 LEU B N 1
ATOM 3211 C CA . LEU B 1 29 ? -14 6.5 -2.697 1 98.94 29 LEU B CA 1
ATOM 3212 C C . LEU B 1 29 ? -14.734 7.32 -3.758 1 98.94 29 LEU B C 1
ATOM 3214 O O . LEU B 1 29 ? -15.688 6.836 -4.375 1 98.94 29 LEU B O 1
ATOM 3218 N N . ALA B 1 30 ? -14.258 8.508 -3.986 1 98.81 30 ALA B N 1
ATOM 3219 C CA . ALA B 1 30 ? -14.875 9.414 -4.953 1 98.81 30 ALA B CA 1
ATOM 3220 C C . ALA B 1 30 ? -14.758 8.867 -6.371 1 98.81 30 ALA B C 1
ATOM 3222 O O . ALA B 1 30 ? -15.727 8.891 -7.133 1 98.81 30 ALA B O 1
ATOM 3223 N N . ASP B 1 31 ? -13.586 8.383 -6.738 1 98.75 31 ASP B N 1
ATOM 3224 C CA . ASP B 1 31 ? -13.359 7.805 -8.062 1 98.75 31 ASP B CA 1
ATOM 3225 C C . ASP B 1 31 ? -14.344 6.668 -8.336 1 98.75 31 ASP B C 1
ATOM 3227 O O . ASP B 1 31 ? -14.734 6.441 -9.484 1 98.75 31 ASP B O 1
ATOM 3231 N N . HIS B 1 32 ? -14.742 6.008 -7.266 1 98.81 32 HIS B N 1
ATOM 3232 C CA . HIS B 1 32 ? -15.609 4.852 -7.453 1 98.81 32 HIS B CA 1
ATOM 3233 C C . HIS B 1 32 ? -17.062 5.211 -7.188 1 98.81 32 HIS B C 1
ATOM 3235 O O . HIS B 1 32 ? -17.891 4.328 -6.938 1 98.81 32 HIS B O 1
ATOM 3241 N N . GLY B 1 33 ? -17.391 6.527 -7.129 1 98.38 33 GLY B N 1
ATOM 3242 C CA . GLY B 1 33 ? -18.781 6.918 -7.277 1 98.38 33 GLY B CA 1
ATOM 3243 C C . GLY B 1 33 ? -19.328 7.637 -6.059 1 98.38 33 GLY B C 1
ATOM 3244 O O . GLY B 1 33 ? -20.406 8.219 -6.113 1 98.38 33 GLY B O 1
ATOM 3245 N N . ALA B 1 34 ? -18.625 7.676 -4.93 1 98.75 34 ALA B N 1
ATOM 3246 C CA . ALA B 1 34 ? -19.109 8.352 -3.729 1 98.75 34 ALA B CA 1
ATOM 3247 C C . ALA B 1 34 ? -19.125 9.867 -3.922 1 98.75 34 ALA B C 1
ATOM 3249 O O . ALA B 1 34 ? -18.312 10.414 -4.656 1 98.75 34 ALA B O 1
ATOM 3250 N N . THR B 1 35 ? -20.094 10.484 -3.334 1 98.44 35 THR B N 1
ATOM 3251 C CA . THR B 1 35 ? -20.062 11.93 -3.197 1 98.44 35 THR B CA 1
ATOM 3252 C C . THR B 1 35 ? -19.234 12.344 -1.98 1 98.44 35 THR B C 1
ATOM 3254 O O . THR B 1 35 ? -19.594 12.023 -0.846 1 98.44 35 THR B O 1
ATOM 3257 N N . VAL B 1 36 ? -18.141 13.023 -2.244 1 98.88 36 VAL B N 1
ATOM 3258 C CA . VAL B 1 36 ? -17.234 13.391 -1.166 1 98.88 36 VAL B CA 1
ATOM 3259 C C . VAL B 1 36 ? -17.172 14.906 -1.027 1 98.88 36 VAL B C 1
ATOM 3261 O O . VAL B 1 36 ? -16.844 15.617 -1.986 1 98.88 36 VAL B O 1
ATOM 3264 N N . VAL B 1 37 ? -17.516 15.414 0.13 1 98.88 37 VAL B N 1
ATOM 3265 C CA . VAL B 1 37 ? -17.312 16.812 0.473 1 98.88 37 VAL B CA 1
ATOM 3266 C C . VAL B 1 37 ? -16.062 16.953 1.349 1 98.88 37 VAL B C 1
ATOM 3268 O O . VAL B 1 37 ? -16.062 16.531 2.504 1 98.88 37 VAL B O 1
ATOM 3271 N N . LYS B 1 38 ? -15.023 17.469 0.784 1 98.88 38 LYS B N 1
ATOM 3272 C CA . LYS B 1 38 ? -13.82 17.781 1.544 1 98.88 38 LYS B CA 1
ATOM 3273 C C . LYS B 1 38 ? -13.953 19.125 2.266 1 98.88 38 LYS B C 1
ATOM 3275 O O . LYS B 1 38 ? -14.211 20.141 1.636 1 98.88 38 LYS B O 1
ATOM 3280 N N . ILE B 1 39 ? -13.82 19.078 3.533 1 98.81 39 ILE B N 1
ATOM 3281 C CA . ILE B 1 39 ? -13.891 20.281 4.348 1 98.81 39 ILE B CA 1
ATOM 3282 C C . ILE B 1 39 ? -12.484 20.703 4.766 1 98.81 39 ILE B C 1
ATOM 3284 O O . ILE B 1 39 ? -11.734 19.922 5.344 1 98.81 39 ILE B O 1
ATOM 3288 N N . GLU B 1 40 ? -12.141 21.906 4.418 1 98.5 40 GLU B N 1
ATOM 3289 C CA . GLU B 1 40 ? -10.859 22.5 4.781 1 98.5 40 GLU B CA 1
ATOM 3290 C C . GLU B 1 40 ? -11.047 23.734 5.645 1 98.5 40 GLU B C 1
ATOM 3292 O O . GLU B 1 40 ? -12.047 24.453 5.508 1 98.5 40 GLU B O 1
ATOM 3297 N N . PRO B 1 41 ? -10.109 23.984 6.605 1 97.62 41 PRO B N 1
ATOM 3298 C CA . PRO B 1 41 ? -10.164 25.297 7.258 1 97.62 41 PRO B CA 1
ATOM 3299 C C . PRO B 1 41 ? -10 26.453 6.273 1 97.62 41 PRO B C 1
ATOM 3301 O O . PRO B 1 41 ? -9.562 26.25 5.141 1 97.62 41 PRO B O 1
ATOM 3304 N N . PRO B 1 42 ? -10.312 27.609 6.723 1 95.5 42 PRO B N 1
ATOM 3305 C CA . PRO B 1 42 ? -10.266 28.75 5.809 1 95.5 42 PRO B CA 1
ATOM 3306 C C . PRO B 1 42 ? -8.883 28.953 5.199 1 95.5 42 PRO B C 1
ATOM 3308 O O . PRO B 1 42 ? -8.773 29.438 4.07 1 95.5 42 PRO B O 1
ATOM 3311 N N . ASP B 1 43 ? -7.844 28.531 5.883 1 94.75 43 ASP B N 1
ATOM 3312 C CA . ASP B 1 43 ? -6.484 28.672 5.371 1 94.75 43 ASP B CA 1
ATOM 3313 C C . ASP B 1 43 ? -6.113 27.5 4.461 1 94.75 43 ASP B C 1
ATOM 3315 O O . ASP B 1 43 ? -5.059 27.516 3.822 1 94.75 43 ASP B O 1
ATOM 3319 N N . GLY B 1 44 ? -6.961 26.531 4.387 1 97.31 44 GLY B N 1
ATOM 3320 C CA . GLY B 1 44 ? -6.805 25.422 3.463 1 97.31 44 GLY B CA 1
ATOM 3321 C C . GLY B 1 44 ? -5.938 24.297 4.016 1 97.31 44 GLY B C 1
ATOM 3322 O O . GLY B 1 44 ? -5.312 24.453 5.066 1 97.31 44 GLY B O 1
ATOM 3323 N N . ASP B 1 45 ? -5.949 23.156 3.375 1 97.44 45 ASP B N 1
ATOM 3324 C CA . ASP B 1 45 ? -4.98 22.078 3.564 1 97.44 45 ASP B CA 1
ATOM 3325 C C . ASP B 1 45 ? -3.559 22.562 3.301 1 97.44 45 ASP B C 1
ATOM 3327 O O . ASP B 1 45 ? -3.293 23.203 2.277 1 97.44 45 ASP B O 1
ATOM 3331 N N . GLU B 1 46 ? -2.664 22.266 4.207 1 94.75 46 GLU B N 1
ATOM 3332 C CA . GLU B 1 46 ? -1.307 22.781 4.098 1 94.75 46 GLU B CA 1
ATOM 3333 C C . GLU B 1 46 ? -0.646 22.344 2.795 1 94.75 46 GLU B C 1
ATOM 3335 O O . GLU B 1 46 ? 0.239 23.031 2.277 1 94.75 46 GLU B O 1
ATOM 3340 N N . THR B 1 47 ? -1.068 21.234 2.209 1 97.19 47 THR B N 1
ATOM 3341 C CA . THR B 1 47 ? -0.437 20.688 1.015 1 97.19 47 THR B CA 1
ATOM 3342 C C . THR B 1 47 ? -0.747 21.547 -0.206 1 97.19 47 THR B C 1
ATOM 3344 O O . THR B 1 47 ? -0.109 21.406 -1.251 1 97.19 47 THR B O 1
ATOM 3347 N N . ARG B 1 48 ? -1.762 22.469 -0.137 1 97.06 48 ARG B N 1
ATOM 3348 C CA . ARG B 1 48 ? -1.999 23.422 -1.21 1 97.06 48 ARG B CA 1
ATOM 3349 C C . ARG B 1 48 ? -0.775 24.312 -1.438 1 97.06 48 ARG B C 1
ATOM 3351 O O . ARG B 1 48 ? -0.567 24.812 -2.541 1 97.06 48 ARG B O 1
ATOM 3358 N N . GLY B 1 49 ? 0.024 24.469 -0.383 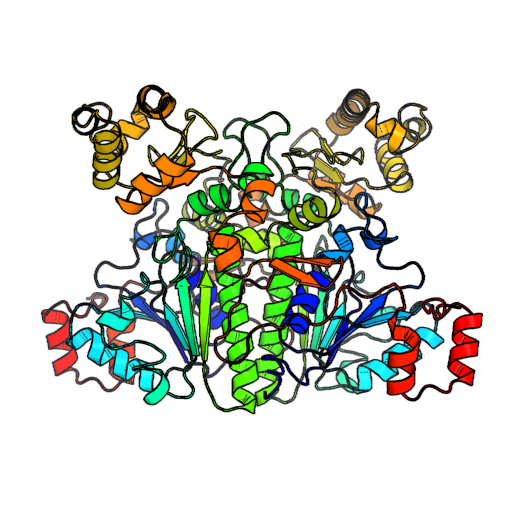1 94.94 49 GLY B N 1
ATOM 3359 C CA . GLY B 1 49 ? 1.193 25.328 -0.467 1 94.94 49 GLY B CA 1
ATOM 3360 C C . GLY B 1 49 ? 2.486 24.562 -0.67 1 94.94 49 GLY B C 1
ATOM 3361 O O . GLY B 1 49 ? 3.562 25.156 -0.745 1 94.94 49 GLY B O 1
ATOM 3362 N N . TRP B 1 50 ? 2.457 23.203 -0.776 1 93.31 50 TRP B N 1
ATOM 3363 C CA . TRP B 1 50 ? 3.66 22.375 -0.872 1 93.31 50 TRP B CA 1
ATOM 3364 C C . TRP B 1 50 ? 4.18 22.344 -2.305 1 93.31 50 TRP B C 1
ATOM 3366 O O . TRP B 1 50 ? 4.34 21.266 -2.889 1 93.31 50 TRP B O 1
ATOM 3376 N N . GLY B 1 51 ? 4.32 23.484 -2.959 1 91.5 51 GLY B N 1
ATOM 3377 C CA . GLY B 1 51 ? 4.949 23.656 -4.258 1 91.5 51 GLY B CA 1
ATOM 3378 C C . GLY B 1 51 ? 6.363 24.203 -4.164 1 91.5 51 GLY B C 1
ATOM 3379 O O . GLY B 1 51 ? 6.887 24.406 -3.066 1 91.5 51 GLY B O 1
ATOM 3380 N N . PRO B 1 52 ? 6.984 24.562 -5.34 1 93.31 52 PRO B N 1
ATOM 3381 C CA . PRO B 1 52 ? 6.543 24.25 -6.703 1 93.31 52 PRO B CA 1
ATOM 3382 C C . PRO B 1 52 ? 6.602 22.75 -7.008 1 93.31 52 PRO B C 1
ATOM 3384 O O . PRO B 1 52 ? 7.332 22 -6.344 1 93.31 52 PRO B O 1
ATOM 3387 N N . PRO B 1 53 ? 5.863 22.25 -8.055 1 96.81 53 PRO B N 1
ATOM 3388 C CA . PRO B 1 53 ? 5.117 23.078 -9.008 1 96.81 53 PRO B CA 1
ATOM 3389 C C . PRO B 1 53 ? 3.693 23.375 -8.539 1 96.81 53 PRO B C 1
ATOM 3391 O O . PRO B 1 53 ? 3.18 22.703 -7.645 1 96.81 53 PRO B O 1
ATOM 3394 N N . PHE B 1 54 ? 3.1 24.438 -9.18 1 97.06 54 PHE B N 1
ATOM 3395 C CA . PHE B 1 54 ? 1.74 24.859 -8.867 1 97.06 54 PHE B CA 1
ATOM 3396 C C . PHE B 1 54 ? 0.865 24.828 -10.117 1 97.06 54 PHE B C 1
ATOM 3398 O O . PHE B 1 54 ? 1.354 25.031 -11.227 1 97.06 54 PHE B O 1
ATOM 3405 N N . LEU B 1 55 ? -0.343 24.453 -10.039 1 96.69 55 LEU B N 1
ATOM 3406 C CA . LEU B 1 55 ? -1.421 24.75 -10.977 1 96.69 55 LEU B CA 1
ATOM 3407 C C . LEU B 1 55 ? -2.295 25.891 -10.461 1 96.69 55 LEU B C 1
ATOM 3409 O O . LEU B 1 55 ? -3.092 25.703 -9.539 1 96.69 55 LEU B O 1
ATOM 3413 N N . GLY B 1 56 ? -2.129 27.047 -11.039 1 95.06 56 GLY B N 1
ATOM 3414 C CA . GLY B 1 56 ? -2.643 28.219 -10.359 1 95.06 56 GLY B CA 1
ATOM 3415 C C . GLY B 1 56 ? -1.979 28.484 -9.023 1 95.06 56 GLY B C 1
ATOM 3416 O O . GLY B 1 56 ? -0.75 28.562 -8.938 1 95.06 56 GLY B O 1
ATOM 3417 N N . ASP B 1 57 ? -2.789 28.484 -7.945 1 93.88 57 ASP B N 1
ATOM 3418 C CA . ASP B 1 57 ? -2.258 28.781 -6.617 1 93.88 57 ASP B CA 1
ATOM 3419 C C . ASP B 1 57 ? -2.205 27.516 -5.762 1 93.88 57 ASP B C 1
ATOM 3421 O O . ASP B 1 57 ? -1.94 27.578 -4.559 1 93.88 57 ASP B O 1
ATOM 3425 N N . THR B 1 58 ? -2.461 26.422 -6.387 1 97.31 58 THR B N 1
ATOM 3426 C CA . THR B 1 58 ? -2.521 25.172 -5.637 1 97.31 58 THR B CA 1
ATOM 3427 C C . THR B 1 58 ? -1.397 24.234 -6.059 1 97.31 58 THR B C 1
ATOM 3429 O O . THR B 1 58 ? -1.176 24.016 -7.25 1 97.31 58 THR B O 1
ATOM 3432 N N . ALA B 1 59 ? -0.655 23.719 -5.094 1 97.94 59 ALA B N 1
ATOM 3433 C CA . ALA B 1 59 ? 0.472 22.828 -5.363 1 97.94 59 ALA B CA 1
ATOM 3434 C C . ALA B 1 59 ? 0.002 21.531 -6.023 1 97.94 59 ALA B C 1
ATOM 3436 O O . ALA B 1 59 ? -1.039 20.984 -5.652 1 97.94 59 ALA B O 1
ATOM 3437 N N . TRP B 1 60 ? 0.797 20.984 -6.902 1 98.12 60 TRP B N 1
ATOM 3438 C CA . TRP B 1 60 ? 0.506 19.719 -7.582 1 98.12 60 TRP B CA 1
ATOM 3439 C C . TRP B 1 60 ? 0.443 18.562 -6.59 1 98.12 60 TRP B C 1
ATOM 3441 O O . TRP B 1 60 ? -0.215 17.562 -6.848 1 98.12 60 TRP B O 1
ATOM 3451 N N . TYR B 1 61 ? 1.128 18.75 -5.426 1 97.62 61 TYR B N 1
ATOM 3452 C CA . TYR B 1 61 ? 0.983 17.75 -4.367 1 97.62 61 TYR B CA 1
ATOM 3453 C C . TYR B 1 61 ? -0.484 17.547 -4.008 1 97.62 61 TYR B C 1
ATOM 3455 O O . TYR B 1 61 ? -0.977 16.422 -3.996 1 97.62 61 TYR B O 1
ATOM 3463 N N . PHE B 1 62 ? -1.234 18.641 -3.777 1 98.5 62 PHE B N 1
ATOM 3464 C CA . PHE B 1 62 ? -2.654 18.609 -3.453 1 98.5 62 PHE B CA 1
ATOM 3465 C C . PHE B 1 62 ? -3.469 18.094 -4.633 1 98.5 62 PHE B C 1
ATOM 3467 O O . PHE B 1 62 ? -4.375 17.281 -4.461 1 98.5 62 PHE B O 1
ATOM 3474 N N . MET B 1 63 ? -3.123 18.5 -5.828 1 98.5 63 MET B N 1
ATOM 3475 C CA . MET B 1 63 ? -3.834 18.141 -7.047 1 98.5 63 MET B CA 1
ATOM 3476 C C . MET B 1 63 ? -3.764 16.625 -7.285 1 98.5 63 MET B C 1
ATOM 3478 O O . MET B 1 63 ? -4.641 16.062 -7.938 1 98.5 63 MET B O 1
ATOM 3482 N N . GLY B 1 64 ? -2.816 15.984 -6.711 1 98.38 64 GLY B N 1
ATOM 3483 C CA . GLY B 1 64 ? -2.568 14.578 -6.988 1 98.38 64 GLY B CA 1
ATOM 3484 C C . GLY B 1 64 ? -3.514 13.648 -6.25 1 98.38 64 GLY B C 1
ATOM 3485 O O . GLY B 1 64 ? -3.631 12.477 -6.598 1 98.38 64 GLY B O 1
ATOM 3486 N N . VAL B 1 65 ? -4.285 14.148 -5.199 1 98.38 65 VAL B N 1
ATOM 3487 C CA . VAL B 1 65 ? -4.984 13.164 -4.379 1 98.38 65 VAL B CA 1
ATOM 3488 C C . VAL B 1 65 ? -6.348 13.711 -3.963 1 98.38 65 VAL B C 1
ATOM 3490 O O . VAL B 1 65 ? -6.887 13.328 -2.924 1 98.38 65 VAL B O 1
ATOM 3493 N N . ASN B 1 66 ? -7.004 14.672 -4.738 1 98.81 66 ASN B N 1
ATOM 3494 C CA . ASN B 1 66 ? -8.258 15.25 -4.273 1 98.81 66 ASN B CA 1
ATOM 3495 C C . ASN B 1 66 ? -9.258 15.414 -5.418 1 98.81 66 ASN B C 1
ATOM 3497 O O . ASN B 1 66 ? -10.234 16.156 -5.289 1 98.81 66 ASN B O 1
ATOM 3501 N N . ARG B 1 67 ? -9.047 14.758 -6.527 1 98.69 67 ARG B N 1
ATOM 3502 C CA . ARG B 1 67 ? -9.984 14.852 -7.637 1 98.69 67 ARG B CA 1
ATOM 3503 C C . ARG B 1 67 ? -11.344 14.266 -7.25 1 98.69 67 ARG B C 1
ATOM 3505 O O . ARG B 1 67 ? -11.445 13.508 -6.289 1 98.69 67 ARG B O 1
ATOM 3512 N N . ASN B 1 68 ? -12.367 14.648 -7.973 1 98.5 68 ASN B N 1
ATOM 3513 C CA . ASN B 1 68 ? -13.727 14.125 -7.875 1 98.5 68 ASN B CA 1
ATOM 3514 C C . ASN B 1 68 ? -14.406 14.562 -6.578 1 98.5 68 ASN B C 1
ATOM 3516 O O . ASN B 1 68 ? -15.539 14.164 -6.301 1 98.5 68 ASN B O 1
ATOM 3520 N N . LYS B 1 69 ? -13.781 15.445 -5.746 1 98.75 69 LYS B N 1
ATOM 3521 C CA . LYS B 1 69 ? -14.375 15.914 -4.5 1 98.75 69 LYS B CA 1
ATOM 3522 C C . LYS B 1 69 ? -14.953 17.312 -4.656 1 98.75 69 LYS B C 1
ATOM 3524 O O . LYS B 1 69 ? -14.523 18.078 -5.531 1 98.75 69 LYS B O 1
ATOM 3529 N N . GLU B 1 70 ? -15.898 17.641 -3.814 1 98.56 70 GLU B N 1
ATOM 3530 C CA . GLU B 1 70 ? -16.359 19.016 -3.619 1 98.56 70 GLU B CA 1
ATOM 3531 C C . GLU B 1 70 ? -15.617 19.688 -2.461 1 98.56 70 GLU B C 1
ATOM 3533 O O . GLU B 1 70 ? -15.352 19.047 -1.438 1 98.56 70 GLU B O 1
ATOM 3538 N N . GLY B 1 71 ? -15.281 20.953 -2.641 1 98.5 71 GLY B N 1
ATOM 3539 C CA . GLY B 1 71 ? -14.508 21.656 -1.629 1 98.5 71 GLY B CA 1
ATOM 3540 C C . GLY B 1 71 ? -15.328 22.656 -0.838 1 98.5 71 GLY B C 1
ATOM 3541 O O . GLY B 1 71 ? -15.867 23.609 -1.403 1 98.5 71 GLY B O 1
ATOM 3542 N N . LEU B 1 72 ? -15.445 22.422 0.458 1 98.44 72 LEU B N 1
ATOM 3543 C CA . LEU B 1 72 ? -16.078 23.328 1.413 1 98.44 72 LEU B CA 1
ATOM 3544 C C . LEU B 1 72 ? -15.055 23.906 2.377 1 98.44 72 LEU B C 1
ATOM 3546 O O . LEU B 1 72 ? -14.32 23.172 3.037 1 98.44 72 LEU B O 1
ATOM 3550 N N . ALA B 1 73 ? -14.914 25.219 2.408 1 98.38 73 ALA B N 1
ATOM 3551 C CA . ALA B 1 73 ? -14.055 25.859 3.404 1 98.38 73 ALA B CA 1
ATOM 3552 C C . ALA B 1 73 ? -14.867 26.266 4.637 1 98.38 73 ALA B C 1
ATOM 3554 O O . ALA B 1 73 ? -15.773 27.094 4.543 1 98.38 73 ALA B O 1
ATOM 3555 N N . LEU B 1 74 ? -14.555 25.703 5.734 1 98.25 74 LEU B N 1
ATOM 3556 C CA . LEU B 1 74 ? -15.359 25.812 6.949 1 98.25 74 LEU B CA 1
ATOM 3557 C C . LEU B 1 74 ? -14.469 25.859 8.188 1 98.25 74 LEU B C 1
ATOM 3559 O O . LEU B 1 74 ? -13.609 24.984 8.367 1 98.25 74 LEU B O 1
ATOM 3563 N N . ASP B 1 75 ? -14.617 26.875 9.023 1 98.12 75 ASP B N 1
ATOM 3564 C CA . ASP B 1 75 ? -13.859 26.984 10.266 1 98.12 75 ASP B CA 1
ATOM 3565 C C . ASP B 1 75 ? -14.523 26.188 11.391 1 98.12 75 ASP B C 1
ATOM 3567 O O . ASP B 1 75 ? -15.461 26.656 12.023 1 98.12 75 ASP B O 1
ATOM 3571 N N . LEU B 1 76 ? -13.977 25.078 11.727 1 97.69 76 LEU B N 1
ATOM 3572 C CA . LEU B 1 76 ? -14.594 24.172 12.695 1 97.69 76 LEU B CA 1
ATOM 3573 C C . LEU B 1 76 ? -14.242 24.594 14.125 1 97.69 76 LEU B C 1
ATOM 3575 O O . LEU B 1 76 ? -14.75 24.016 15.086 1 97.69 76 LEU B O 1
ATOM 3579 N N . SER B 1 77 ? -13.344 25.609 14.25 1 95.81 77 SER B N 1
ATOM 3580 C CA . SER B 1 77 ? -13.047 26.109 15.586 1 95.81 77 SER B CA 1
ATOM 3581 C C . SER B 1 77 ? -14.188 26.969 16.109 1 95.81 77 SER B C 1
ATOM 3583 O O . SER B 1 77 ? -14.242 27.281 17.312 1 95.81 77 SER B O 1
ATOM 3585 N N . ARG B 1 78 ? -15.055 27.359 15.211 1 96.56 78 ARG B N 1
ATOM 3586 C CA . ARG B 1 78 ? -16.203 28.188 15.539 1 96.56 78 ARG B CA 1
ATOM 3587 C C . ARG B 1 78 ? -17.469 27.344 15.703 1 96.56 78 ARG B C 1
ATOM 3589 O O . ARG B 1 78 ? -17.672 26.391 14.945 1 96.56 78 ARG B O 1
ATOM 3596 N N . ASP B 1 79 ? -18.344 27.75 16.594 1 96.94 79 ASP B N 1
ATOM 3597 C CA . ASP B 1 79 ? -19.578 27.016 16.844 1 96.94 79 ASP B CA 1
ATOM 3598 C C . ASP B 1 79 ? -20.438 26.969 15.578 1 96.94 79 ASP B C 1
ATOM 3600 O O . ASP B 1 79 ? -21.078 25.953 15.297 1 96.94 79 ASP B O 1
ATOM 3604 N N . GLU B 1 80 ? -20.438 28.062 14.867 1 96.69 80 GLU B N 1
ATOM 3605 C CA . GLU B 1 80 ? -21.25 28.141 13.656 1 96.69 80 GLU B CA 1
ATOM 3606 C C . GLU B 1 80 ? -20.75 27.156 12.602 1 96.69 80 GLU B C 1
ATOM 3608 O O . GLU B 1 80 ? -21.562 26.578 11.867 1 96.69 80 GLU B O 1
ATOM 3613 N N . GLY B 1 81 ? -19.422 27 12.492 1 97.5 81 GLY B N 1
ATOM 3614 C CA . GLY B 1 81 ? -18.859 26.016 11.586 1 97.5 81 GLY B CA 1
ATOM 3615 C C . GLY B 1 81 ? -19.219 24.594 11.945 1 97.5 81 GLY B C 1
ATOM 3616 O O . GLY B 1 81 ? -19.578 23.797 11.078 1 97.5 81 GLY B O 1
ATOM 3617 N N . ARG B 1 82 ? -19.188 24.266 13.25 1 98 82 ARG B N 1
ATOM 3618 C CA . ARG B 1 82 ? -19.531 22.938 13.719 1 98 82 ARG B CA 1
ATOM 3619 C C . ARG B 1 82 ? -21.016 22.641 13.516 1 98 82 ARG B C 1
ATOM 3621 O O . ARG B 1 82 ? -21.391 21.5 13.258 1 98 82 ARG B O 1
ATOM 3628 N N . ALA B 1 83 ? -21.859 23.703 13.594 1 97.25 83 ALA B N 1
ATOM 3629 C CA . ALA B 1 83 ? -23.281 23.531 13.32 1 97.25 83 ALA B CA 1
ATOM 3630 C C . ALA B 1 83 ? -23.516 23.078 11.875 1 97.25 83 ALA B C 1
ATOM 3632 O O . ALA B 1 83 ? -24.375 22.234 11.617 1 97.25 83 ALA B O 1
ATOM 3633 N N . ILE B 1 84 ? -22.781 23.656 10.977 1 97.25 84 ILE B N 1
ATOM 3634 C CA . ILE B 1 84 ? -22.875 23.266 9.57 1 97.25 84 ILE B CA 1
ATOM 3635 C C . ILE B 1 84 ? -22.391 21.828 9.406 1 97.25 84 ILE B C 1
ATOM 3637 O O . ILE B 1 84 ? -23 21.047 8.664 1 97.25 84 ILE B O 1
ATOM 3641 N N . LEU B 1 85 ? -21.312 21.422 10.109 1 98.38 85 LEU B N 1
ATOM 3642 C CA . LEU B 1 85 ? -20.812 20.047 10.047 1 98.38 85 LEU B CA 1
ATOM 3643 C C . LEU B 1 85 ? -21.875 19.078 10.539 1 98.38 85 LEU B C 1
ATOM 3645 O O . LEU B 1 85 ? -22.078 18.016 9.93 1 98.38 85 LEU B O 1
ATOM 3649 N N . TRP B 1 86 ? -22.562 19.422 11.609 1 98.12 86 TRP B N 1
ATOM 3650 C CA . TRP B 1 86 ? -23.641 18.578 12.133 1 98.12 86 TRP B CA 1
ATOM 3651 C C . TRP B 1 86 ? -24.734 18.375 11.086 1 98.12 86 TRP B C 1
ATOM 3653 O O . TRP B 1 86 ? -25.234 17.266 10.922 1 98.12 86 TRP B O 1
ATOM 3663 N N . ARG B 1 87 ? -25.062 19.391 10.344 1 97.25 87 ARG B N 1
ATOM 3664 C CA . ARG B 1 87 ? -26.062 19.297 9.289 1 97.25 87 ARG B CA 1
ATOM 3665 C C . ARG B 1 87 ? -25.594 18.359 8.172 1 97.25 87 ARG B C 1
ATOM 3667 O O . ARG B 1 87 ? -26.359 17.547 7.668 1 97.25 87 ARG B O 1
ATOM 3674 N N . LEU B 1 88 ? -24.328 18.5 7.812 1 97.94 88 LEU B N 1
ATOM 3675 C CA . LEU B 1 88 ? -23.75 17.641 6.781 1 97.94 88 LEU B CA 1
ATOM 3676 C C . LEU B 1 88 ? -23.812 16.172 7.203 1 97.94 88 LEU B C 1
ATOM 3678 O O . LEU B 1 88 ? -24.047 15.297 6.375 1 97.94 88 LEU B O 1
ATOM 3682 N N . LEU B 1 89 ? -23.562 15.891 8.5 1 98.44 89 LEU B N 1
ATOM 3683 C CA . LEU B 1 89 ? -23.484 14.523 9.016 1 98.44 89 LEU B CA 1
ATOM 3684 C C . LEU B 1 89 ? -24.844 13.859 9.039 1 98.44 89 LEU B C 1
ATOM 3686 O O . LEU B 1 89 ? -24.953 12.633 9.102 1 98.44 89 LEU B O 1
ATOM 3690 N N . GLU B 1 90 ? -25.938 14.648 8.969 1 97.5 90 GLU B N 1
ATOM 3691 C CA . GLU B 1 90 ? -27.297 14.102 8.984 1 97.5 90 GLU B CA 1
ATOM 3692 C C . GLU B 1 90 ? -27.531 13.164 7.797 1 97.5 90 GLU B C 1
ATOM 3694 O O . GLU B 1 90 ? -28.281 12.203 7.902 1 97.5 90 GLU B O 1
ATOM 3699 N N . GLU B 1 91 ? -26.812 13.438 6.73 1 95.81 91 GLU B N 1
ATOM 3700 C CA . GLU B 1 91 ? -27.031 12.617 5.543 1 95.81 91 GLU B CA 1
ATOM 3701 C C . GLU B 1 91 ? -25.781 11.797 5.211 1 95.81 91 GLU B C 1
ATOM 3703 O O . GLU B 1 91 ? -25.766 11.062 4.223 1 95.81 91 GLU B O 1
ATOM 3708 N N . ALA B 1 92 ? -24.781 11.891 6 1 98.69 92 ALA B N 1
ATOM 3709 C CA . ALA B 1 92 ? -23.5 11.266 5.672 1 98.69 92 ALA B CA 1
ATOM 3710 C C . ALA B 1 92 ? -23.516 9.781 6.012 1 98.69 92 ALA B C 1
ATOM 3712 O O . ALA B 1 92 ? -24.109 9.367 7.012 1 98.69 92 ALA B O 1
ATOM 3713 N N . ASP B 1 93 ? -22.828 9 5.176 1 98.81 93 ASP B N 1
ATOM 3714 C CA . ASP B 1 93 ? -22.594 7.59 5.453 1 98.81 93 ASP B CA 1
ATOM 3715 C C . ASP B 1 93 ? -21.25 7.387 6.145 1 98.81 93 ASP B C 1
ATOM 3717 O O . ASP B 1 93 ? -21.094 6.465 6.953 1 98.81 93 ASP B O 1
ATOM 3721 N N . VAL B 1 94 ? -20.281 8.18 5.797 1 98.94 94 VAL B N 1
ATOM 3722 C CA . VAL B 1 94 ? -18.906 8.016 6.262 1 98.94 94 VAL B CA 1
ATOM 3723 C C . VAL B 1 94 ? -18.328 9.367 6.656 1 98.94 94 VAL B C 1
ATOM 3725 O O . VAL B 1 94 ? -18.516 10.367 5.957 1 98.94 94 VAL B O 1
ATOM 3728 N N . LEU B 1 95 ? -17.688 9.445 7.785 1 98.94 95 LEU B N 1
ATOM 3729 C CA . LEU B 1 95 ? -16.859 10.555 8.242 1 98.94 95 LEU B CA 1
ATOM 3730 C C . LEU B 1 95 ? -15.406 10.141 8.359 1 98.94 95 LEU B C 1
ATOM 3732 O O . LEU B 1 95 ? -15.086 9.203 9.094 1 98.94 95 LEU B O 1
ATOM 3736 N N . VAL B 1 96 ? -14.508 10.789 7.617 1 98.94 96 VAL B N 1
ATOM 3737 C CA . VAL B 1 96 ? -13.07 10.531 7.684 1 98.94 96 VAL B CA 1
ATOM 3738 C C . VAL B 1 96 ? -12.359 11.734 8.305 1 98.94 96 VAL B C 1
ATOM 3740 O O . VAL B 1 96 ? -12.602 12.875 7.918 1 98.94 96 VAL B O 1
ATOM 3743 N N . GLU B 1 97 ? -11.523 11.477 9.281 1 98.69 97 GLU B N 1
ATOM 3744 C CA . GLU B 1 97 ? -10.781 12.57 9.906 1 98.69 97 GLU B CA 1
ATOM 3745 C C . GLU B 1 97 ? -9.383 12.133 10.312 1 98.69 97 GLU B C 1
ATOM 3747 O O . GLU B 1 97 ? -9.117 10.938 10.453 1 98.69 97 GLU B O 1
ATOM 3752 N N . ASN B 1 98 ? -8.445 13.031 10.391 1 98.25 98 ASN B N 1
ATOM 3753 C CA . ASN B 1 98 ? -7.105 12.734 10.898 1 98.25 98 ASN B CA 1
ATOM 3754 C C . ASN B 1 98 ? -6.617 13.82 11.859 1 98.25 98 ASN B C 1
ATOM 3756 O O . ASN B 1 98 ? -5.453 14.219 11.812 1 98.25 98 ASN B O 1
ATOM 3760 N N . PHE B 1 99 ? -7.551 14.305 12.703 1 96.25 99 PHE B N 1
ATOM 3761 C CA . PHE B 1 99 ? -7.184 15.211 13.789 1 96.25 99 PHE B CA 1
ATOM 3762 C C . PHE B 1 99 ? -6.367 14.477 14.844 1 96.25 99 PHE B C 1
ATOM 3764 O O . PHE B 1 99 ? -6.371 13.25 14.906 1 96.25 99 PHE B O 1
ATOM 3771 N N . LYS B 1 100 ? -5.656 15.281 15.633 1 93.06 100 LYS B N 1
ATOM 3772 C CA . LYS B 1 100 ? -5.098 14.695 16.844 1 93.06 100 LYS B CA 1
ATOM 3773 C C . LYS B 1 100 ? -6.195 14.07 17.703 1 93.06 100 LYS B C 1
ATOM 3775 O O . LYS B 1 100 ? -7.277 14.633 17.844 1 93.06 100 LYS B O 1
ATOM 3780 N N . PRO B 1 101 ? -5.863 12.867 18.219 1 93.25 101 PRO B N 1
ATOM 3781 C CA . PRO B 1 101 ? -6.867 12.25 19.094 1 93.25 101 PRO B CA 1
ATOM 3782 C C . PRO B 1 101 ? -7.359 13.195 20.188 1 93.25 101 PRO B C 1
ATOM 3784 O O . PRO B 1 101 ? -6.555 13.891 20.812 1 93.25 101 PRO B O 1
ATOM 3787 N N . GLY B 1 102 ? -8.719 13.305 20.344 1 92.5 102 GLY B N 1
ATOM 3788 C CA . GLY B 1 102 ? -9.297 14.172 21.359 1 92.5 102 GLY B CA 1
ATOM 3789 C C . GLY B 1 102 ? -9.914 15.438 20.781 1 92.5 102 GLY B C 1
ATOM 3790 O O . GLY B 1 102 ? -10.766 16.062 21.422 1 92.5 102 GLY B O 1
ATOM 3791 N N . THR B 1 103 ? -9.523 15.797 19.578 1 94.06 103 THR B N 1
ATOM 3792 C CA . THR B 1 103 ? -10 17.047 18.984 1 94.06 103 THR B CA 1
ATOM 3793 C C . THR B 1 103 ? -11.5 16.969 18.703 1 94.06 103 THR B C 1
ATOM 3795 O O . THR B 1 103 ? -12.25 17.844 19.141 1 94.06 103 THR B O 1
ATOM 3798 N N . LEU B 1 104 ? -11.992 15.961 18 1 95.25 104 LEU B N 1
ATOM 3799 C CA . LEU B 1 104 ? -13.414 15.812 17.719 1 95.25 104 LEU B CA 1
ATOM 3800 C C . LEU B 1 104 ? -14.227 15.734 19 1 95.25 104 LEU B C 1
ATOM 3802 O O . LEU B 1 104 ? -15.312 16.297 19.094 1 95.25 104 LEU B O 1
ATOM 3806 N N . ALA B 1 105 ? -13.625 15.086 19.984 1 95.25 105 ALA B N 1
ATOM 3807 C CA . ALA B 1 105 ? -14.297 14.945 21.266 1 95.25 105 ALA B CA 1
ATOM 3808 C C . ALA B 1 105 ? -14.492 16.312 21.938 1 95.25 105 ALA B C 1
ATOM 3810 O O . ALA B 1 105 ? -15.539 16.578 22.516 1 95.25 105 ALA B O 1
ATOM 3811 N N . ARG B 1 106 ? -13.492 17.125 21.891 1 95.69 106 ARG B N 1
ATOM 3812 C CA . ARG B 1 106 ? -13.562 18.469 22.469 1 95.69 106 ARG B CA 1
ATOM 3813 C C . ARG B 1 106 ? -14.641 19.297 21.781 1 95.69 106 ARG B C 1
ATOM 3815 O O . ARG B 1 106 ? -15.203 20.219 22.375 1 95.69 106 ARG B O 1
ATOM 3822 N N . TRP B 1 107 ? -14.891 18.969 20.547 1 96.12 107 TRP B N 1
ATOM 3823 C CA . TRP B 1 107 ? -15.898 19.688 19.766 1 96.12 107 TRP B CA 1
ATOM 3824 C C . TRP B 1 107 ? -17.281 19.047 19.953 1 96.12 107 TRP B C 1
ATOM 3826 O O . TRP B 1 107 ? -18.219 19.391 19.219 1 96.12 107 TRP B O 1
ATOM 3836 N N . GLY B 1 108 ? -17.406 18.047 20.844 1 96.62 108 GLY B N 1
ATOM 3837 C CA . GLY B 1 108 ? -18.672 17.359 21.062 1 96.62 108 GLY B CA 1
ATOM 3838 C C . GLY B 1 108 ? -19.031 16.391 19.969 1 96.62 108 GLY B C 1
ATOM 3839 O O . GLY B 1 108 ? -20.203 16.172 19.672 1 96.62 108 GLY B O 1
ATOM 3840 N N . MET B 1 109 ? -18.062 15.852 19.344 1 97.69 109 MET B N 1
ATOM 3841 C CA . MET B 1 109 ? -18.297 14.953 18.203 1 97.69 109 MET B CA 1
ATOM 3842 C C . MET B 1 109 ? -17.531 13.648 18.391 1 97.69 109 MET B C 1
ATOM 3844 O O . MET B 1 109 ? -17.016 13.078 17.422 1 97.69 109 MET B O 1
ATOM 3848 N N . ASP B 1 110 ? -17.375 13.266 19.656 1 97.5 110 ASP B N 1
ATOM 3849 C CA . ASP B 1 110 ? -16.844 11.922 19.922 1 97.5 110 ASP B CA 1
ATOM 3850 C C . ASP B 1 110 ? -17.75 10.859 19.297 1 97.5 110 ASP B C 1
ATOM 3852 O O . ASP B 1 110 ? -18.969 10.945 19.375 1 97.5 110 ASP B O 1
ATOM 3856 N N . TYR B 1 111 ? -17.109 9.867 18.75 1 97.81 111 TYR B N 1
ATOM 3857 C CA . TYR B 1 111 ? -17.922 8.898 18.016 1 97.81 111 TYR B CA 1
ATOM 3858 C C . TYR B 1 111 ? -18.891 8.18 18.953 1 97.81 111 TYR B C 1
ATOM 3860 O O . TYR B 1 111 ? -20.094 8.188 18.719 1 97.81 111 TYR B O 1
ATOM 3868 N N . ALA B 1 112 ? -18.344 7.574 20 1 97 112 ALA B N 1
ATOM 3869 C CA . ALA B 1 112 ? -19.172 6.734 20.875 1 97 112 ALA B CA 1
ATOM 3870 C C . ALA B 1 112 ? -20.172 7.574 21.656 1 97 112 ALA B C 1
ATOM 3872 O O . ALA B 1 112 ? -21.344 7.191 21.797 1 97 112 ALA B O 1
ATOM 3873 N N . ARG B 1 113 ? -19.75 8.766 22.078 1 97.56 113 ARG B N 1
ATOM 3874 C CA . ARG B 1 113 ? -20.547 9.578 22.984 1 97.56 113 ARG B CA 1
ATOM 3875 C C . ARG B 1 113 ? -21.547 10.43 22.219 1 97.56 113 ARG B C 1
ATOM 3877 O O . ARG B 1 113 ? -22.688 10.633 22.656 1 97.56 113 ARG B O 1
ATOM 3884 N N . ASP B 1 114 ? -21.141 10.898 21.078 1 98.25 114 ASP B N 1
ATOM 3885 C CA . ASP B 1 114 ? -21.906 11.961 20.438 1 98.25 114 ASP B CA 1
ATOM 3886 C C . ASP B 1 114 ? -22.453 11.516 19.094 1 98.25 114 ASP B C 1
ATOM 3888 O O . ASP B 1 114 ? -23.656 11.578 18.844 1 98.25 114 ASP B O 1
ATOM 3892 N N . LEU B 1 115 ? -21.641 10.969 18.219 1 98.62 115 LEU B N 1
ATOM 3893 C CA . LEU B 1 115 ? -22 10.703 16.828 1 98.62 115 LEU B CA 1
ATOM 3894 C C . LEU B 1 115 ? -22.875 9.453 16.719 1 98.62 115 LEU B C 1
ATOM 3896 O O . LEU B 1 115 ? -23.922 9.477 16.078 1 98.62 115 LEU B O 1
ATOM 3900 N N . GLN B 1 116 ? -22.453 8.398 17.375 1 98.38 116 GLN B N 1
ATOM 3901 C CA . GLN B 1 116 ? -23.109 7.102 17.25 1 98.38 116 GLN B CA 1
ATOM 3902 C C . GLN B 1 116 ? -24.562 7.172 17.719 1 98.38 116 GLN B C 1
ATOM 3904 O O . GLN B 1 116 ? -25.469 6.656 17.062 1 98.38 116 GLN B O 1
ATOM 3909 N N . PRO B 1 117 ? -24.828 7.793 18.891 1 98.19 117 PRO B N 1
ATOM 3910 C CA . PRO B 1 117 ? -26.219 7.863 19.344 1 98.19 117 PRO B CA 1
ATOM 3911 C C . PRO B 1 117 ? -27.109 8.656 18.375 1 98.19 117 PRO B C 1
ATOM 3913 O O . PRO B 1 117 ? -28.281 8.336 18.203 1 98.19 117 PRO B O 1
ATOM 3916 N N . ARG B 1 118 ? -26.641 9.617 17.688 1 98.12 118 ARG B N 1
ATOM 3917 C CA . ARG B 1 118 ? -27.422 10.477 16.797 1 98.12 118 ARG B CA 1
ATOM 3918 C C . ARG B 1 118 ? -27.5 9.891 15.398 1 98.12 118 ARG B C 1
ATOM 3920 O O . ARG B 1 118 ? -28.516 10.023 14.719 1 98.12 118 ARG B O 1
ATOM 3927 N N . PHE B 1 119 ? -26.406 9.281 14.969 1 98.69 119 PHE B N 1
ATOM 3928 C CA . PHE B 1 119 ? -26.312 8.688 13.641 1 98.69 119 PHE B CA 1
ATOM 3929 C C . PHE B 1 119 ? -25.859 7.234 13.734 1 98.69 119 PHE B C 1
ATOM 3931 O O . PHE B 1 119 ? -24.719 6.914 13.391 1 98.69 119 PHE B O 1
ATOM 3938 N N . PRO B 1 120 ? -26.703 6.305 14.07 1 98.56 120 PRO B N 1
ATOM 3939 C CA . PRO B 1 120 ? -26.312 4.922 14.375 1 98.56 120 PRO B CA 1
ATOM 3940 C C . PRO B 1 120 ? -25.719 4.207 13.164 1 98.56 120 PRO B C 1
ATOM 3942 O O . PRO B 1 120 ? -25.016 3.205 13.32 1 98.56 120 PRO B O 1
ATOM 3945 N N . ARG B 1 121 ? -25.953 4.695 11.914 1 98.62 121 ARG B N 1
ATOM 3946 C CA . ARG B 1 121 ? -25.469 4.027 10.711 1 98.62 121 ARG B CA 1
ATOM 3947 C C . ARG B 1 121 ? -24.156 4.641 10.234 1 98.62 121 ARG B C 1
ATOM 3949 O O . ARG B 1 121 ? -23.547 4.156 9.273 1 98.62 121 ARG B O 1
ATOM 3956 N N . LEU B 1 122 ? -23.625 5.703 10.953 1 98.88 122 LEU B N 1
ATOM 3957 C CA . LEU B 1 122 ? -22.438 6.438 10.516 1 98.88 122 LEU B CA 1
ATOM 3958 C C . LEU B 1 122 ? -21.172 5.602 10.695 1 98.88 122 LEU B C 1
ATOM 3960 O O . LEU B 1 122 ? -20.969 5.012 11.758 1 98.88 122 LEU B O 1
ATOM 3964 N N . ILE B 1 123 ? -20.406 5.504 9.695 1 98.94 123 ILE B N 1
ATOM 3965 C CA . ILE B 1 123 ? -19.062 4.941 9.766 1 98.94 123 ILE B CA 1
ATOM 3966 C C . ILE B 1 123 ? -18.047 6.059 9.977 1 98.94 123 ILE B C 1
ATOM 3968 O O . ILE B 1 123 ? -18 7.023 9.211 1 98.94 123 ILE B O 1
ATOM 3972 N N . HIS B 1 124 ? -17.312 5.961 11.039 1 98.94 124 HIS B N 1
ATOM 3973 C CA . HIS B 1 124 ? -16.281 6.918 11.391 1 98.94 124 HIS B CA 1
ATOM 3974 C C . HIS B 1 124 ? -14.891 6.324 11.18 1 98.94 124 HIS B C 1
ATOM 3976 O O . HIS B 1 124 ? -14.609 5.215 11.633 1 98.94 124 HIS B O 1
ATOM 3982 N N . CYS B 1 125 ? -14.055 6.977 10.422 1 98.94 125 CYS B N 1
ATOM 3983 C CA . CYS B 1 125 ? -12.68 6.535 10.203 1 98.94 125 CYS B CA 1
ATOM 3984 C C . CYS B 1 125 ? -11.688 7.57 10.719 1 98.94 125 CYS B C 1
ATOM 3986 O O . CYS B 1 125 ? -11.617 8.68 10.195 1 98.94 125 CYS B O 1
ATOM 3988 N N . ALA B 1 126 ? -10.953 7.203 11.711 1 98.81 126 ALA B N 1
ATOM 3989 C CA . ALA B 1 126 ? -9.906 8.055 12.281 1 98.81 126 ALA B CA 1
ATOM 3990 C C . ALA B 1 126 ? -8.523 7.605 11.82 1 98.81 126 ALA B C 1
ATOM 3992 O O . ALA B 1 126 ? -8.125 6.461 12.062 1 98.81 126 ALA B O 1
ATOM 3993 N N . VAL B 1 127 ? -7.801 8.453 11.164 1 98.69 127 VAL B N 1
ATOM 3994 C CA . VAL B 1 127 ? -6.418 8.219 10.766 1 98.69 127 VAL B CA 1
ATOM 3995 C C . VAL B 1 127 ? -5.477 8.984 11.695 1 98.69 127 VAL B C 1
ATOM 3997 O O . VAL B 1 127 ? -5.543 10.211 11.781 1 98.69 127 VAL B O 1
ATOM 4000 N N . THR B 1 128 ? -4.594 8.297 12.406 1 98.38 128 THR B N 1
ATOM 4001 C CA . THR B 1 128 ? -3.713 8.914 13.391 1 98.38 128 THR B CA 1
ATOM 4002 C C . THR B 1 128 ? -2.273 8.445 13.195 1 98.38 128 THR B C 1
ATOM 4004 O O . THR B 1 128 ? -2.004 7.586 12.352 1 98.38 128 THR B O 1
ATOM 4007 N N . GLY B 1 129 ? -1.348 9.055 13.906 1 97.44 129 GLY B N 1
ATOM 4008 C CA . GLY B 1 129 ? 0.04 8.625 13.852 1 97.44 129 GLY B CA 1
ATOM 4009 C C . GLY B 1 129 ? 0.281 7.297 14.539 1 97.44 129 GLY B C 1
ATOM 4010 O O . GLY B 1 129 ? 0.798 6.359 13.93 1 97.44 129 GLY B O 1
ATOM 4011 N N . PHE B 1 130 ? -0.222 7.238 15.828 1 97.56 130 PHE B N 1
ATOM 4012 C CA . PHE B 1 130 ? 0.142 6.098 16.656 1 97.56 130 PHE B CA 1
ATOM 4013 C C . PHE B 1 130 ? -1.084 5.523 17.359 1 97.56 130 PHE B C 1
ATOM 4015 O O . PHE B 1 130 ? -0.966 4.621 18.188 1 97.56 130 PHE B O 1
ATOM 4022 N N . GLY B 1 131 ? -2.287 5.98 17.062 1 97.06 131 GLY B N 1
ATOM 4023 C CA . GLY B 1 131 ? -3.475 5.633 17.828 1 97.06 131 GLY B CA 1
ATOM 4024 C C . GLY B 1 131 ? -3.686 6.52 19.031 1 97.06 131 GLY B C 1
ATOM 4025 O O . GLY B 1 131 ? -2.928 7.469 19.25 1 97.06 131 GLY B O 1
ATOM 4026 N N . GLU B 1 132 ? -4.691 6.262 19.781 1 94.81 132 GLU B N 1
ATOM 4027 C CA . GLU B 1 132 ? -5.066 7.102 20.906 1 94.81 132 GLU B CA 1
ATOM 4028 C C . GLU B 1 132 ? -4.348 6.664 22.188 1 94.81 132 GLU B C 1
ATOM 4030 O O . GLU B 1 132 ? -3.979 7.496 23.016 1 94.81 132 GLU B O 1
ATOM 4035 N N . GLY B 1 133 ? -4.129 5.426 22.266 1 94.81 133 GLY B N 1
ATOM 4036 C CA . GLY B 1 133 ? -3.576 4.887 23.5 1 94.81 133 GLY B CA 1
ATOM 4037 C C . GLY B 1 133 ? -2.174 4.34 23.328 1 94.81 133 GLY B C 1
ATOM 4038 O O . GLY B 1 133 ? -1.633 4.324 22.219 1 94.81 133 GLY B O 1
ATOM 4039 N N . GLY B 1 134 ? -1.577 3.979 24.516 1 95.44 134 GLY B N 1
ATOM 4040 C CA . GLY B 1 134 ? -0.245 3.396 24.5 1 95.44 134 GLY B CA 1
ATOM 4041 C C . GLY B 1 134 ? 0.857 4.418 24.719 1 95.44 134 GLY B C 1
ATOM 4042 O O . GLY B 1 134 ? 0.588 5.617 24.812 1 95.44 134 GLY B O 1
ATOM 4043 N N . PRO B 1 135 ? 2.143 3.961 24.75 1 95.06 135 PRO B N 1
ATOM 4044 C CA . PRO B 1 135 ? 3.293 4.816 25.047 1 95.06 135 PRO B CA 1
ATOM 4045 C C . PRO B 1 135 ? 3.418 5.996 24.078 1 95.06 135 PRO B C 1
ATOM 4047 O O . PRO B 1 135 ? 3.898 7.066 24.469 1 95.06 135 PRO B O 1
ATOM 4050 N N . LEU B 1 136 ? 3.014 5.777 22.844 1 95.06 136 LEU B N 1
ATOM 4051 C CA . LEU B 1 136 ? 3.162 6.824 21.844 1 95.06 136 LEU B CA 1
ATOM 4052 C C . LEU B 1 136 ? 1.804 7.402 21.453 1 95.06 136 LEU B C 1
ATOM 4054 O O . LEU B 1 136 ? 1.703 8.188 20.5 1 95.06 136 LEU B O 1
ATOM 4058 N N . GLY B 1 137 ? 0.765 7.027 22.219 1 95.56 137 GLY B N 1
ATOM 4059 C CA . GLY B 1 137 ? -0.593 7.457 21.922 1 95.56 137 GLY B CA 1
ATOM 4060 C C . GLY B 1 137 ? -0.752 8.961 21.906 1 95.56 137 GLY B C 1
ATOM 4061 O O . GLY B 1 137 ? -0.222 9.664 22.766 1 95.56 137 GLY B O 1
ATOM 4062 N N . GLY B 1 138 ? -1.445 9.414 20.828 1 94.25 138 GLY B N 1
ATOM 4063 C CA . GLY B 1 138 ? -1.777 10.828 20.766 1 94.25 138 GLY B CA 1
ATOM 4064 C C . GLY B 1 138 ? -0.694 11.664 20.109 1 94.25 138 GLY B C 1
ATOM 4065 O O . GLY B 1 138 ? -0.919 12.836 19.781 1 94.25 138 GLY B O 1
ATOM 4066 N N . LEU B 1 139 ? 0.471 11.094 19.859 1 93.25 139 LEU B N 1
ATOM 4067 C CA . LEU B 1 139 ? 1.548 11.836 19.219 1 93.25 139 LEU B CA 1
ATOM 4068 C C . LEU B 1 139 ? 1.288 11.984 17.719 1 93.25 139 LEU B C 1
ATOM 4070 O O . LEU B 1 139 ? 0.672 11.109 17.109 1 93.25 139 LEU B O 1
ATOM 4074 N N . PRO B 1 140 ? 1.765 13.094 17.156 1 91.06 140 PRO B N 1
ATOM 4075 C CA . PRO B 1 140 ? 1.628 13.242 15.711 1 91.06 140 PRO B CA 1
ATOM 4076 C C . PRO B 1 140 ? 2.488 12.25 14.93 1 91.06 140 PRO B C 1
ATOM 4078 O O . PRO B 1 140 ? 3.523 11.805 15.43 1 91.06 140 PRO B O 1
ATOM 4081 N N . GLY B 1 141 ? 1.986 11.875 13.828 1 92.81 141 GLY B N 1
ATOM 4082 C CA . GLY B 1 141 ? 2.721 10.969 12.969 1 92.81 141 GLY B CA 1
ATOM 4083 C C . GLY B 1 141 ? 3.15 11.602 11.656 1 92.81 141 GLY B C 1
ATOM 4084 O O . GLY B 1 141 ? 2.371 12.32 11.023 1 92.81 141 GLY B O 1
ATOM 4085 N N . TYR B 1 142 ? 4.395 11.414 11.32 1 95 142 TYR B N 1
ATOM 4086 C CA . TYR B 1 142 ? 4.977 11.812 10.047 1 95 142 TYR B CA 1
ATOM 4087 C C . TYR B 1 142 ? 5.535 10.609 9.297 1 95 142 TYR B C 1
ATOM 4089 O O . TYR B 1 142 ? 6.172 9.742 9.898 1 95 142 TYR B O 1
ATOM 4097 N N . ASP B 1 143 ? 5.316 10.586 8 1 97.75 143 ASP B N 1
ATOM 4098 C CA . ASP B 1 143 ? 5.66 9.406 7.211 1 97.75 143 ASP B CA 1
ATOM 4099 C C . ASP B 1 143 ? 7.117 9 7.438 1 97.75 143 ASP B C 1
ATOM 4101 O O . ASP B 1 143 ? 7.391 7.883 7.867 1 97.75 143 ASP B O 1
ATOM 4105 N N . ALA B 1 144 ? 8.047 9.93 7.297 1 97.38 144 ALA B N 1
ATOM 4106 C CA . ALA B 1 144 ? 9.469 9.609 7.383 1 97.38 144 ALA B CA 1
ATOM 4107 C C . ALA B 1 144 ? 9.844 9.133 8.781 1 97.38 144 ALA B C 1
ATOM 4109 O O . ALA B 1 144 ? 10.648 8.219 8.938 1 97.38 144 ALA B O 1
ATOM 4110 N N . VAL B 1 145 ? 9.258 9.773 9.789 1 97.88 145 VAL B N 1
ATOM 4111 C CA . VAL B 1 145 ? 9.531 9.391 11.172 1 97.88 145 VAL B CA 1
ATOM 4112 C C . VAL B 1 145 ? 9.023 7.973 11.43 1 97.88 145 VAL B C 1
ATOM 4114 O O . VAL B 1 145 ? 9.711 7.164 12.055 1 97.88 145 VAL B O 1
ATOM 4117 N N . ILE B 1 146 ? 7.852 7.707 10.922 1 98.44 146 ILE B N 1
ATOM 4118 C CA . ILE B 1 146 ? 7.273 6.379 11.125 1 98.44 146 ILE B CA 1
ATOM 4119 C C . ILE B 1 146 ? 8.094 5.344 10.359 1 98.44 146 ILE B C 1
ATOM 4121 O O . ILE B 1 146 ? 8.258 4.211 10.82 1 98.44 146 ILE B O 1
ATOM 4125 N N . GLN B 1 147 ? 8.57 5.668 9.156 1 98.56 147 GLN B N 1
ATOM 4126 C CA . GLN B 1 147 ? 9.461 4.75 8.453 1 98.56 147 GLN B CA 1
ATOM 4127 C C . GLN B 1 147 ? 10.648 4.355 9.32 1 98.56 147 GLN B C 1
ATOM 4129 O O . GLN B 1 147 ? 11.062 3.195 9.328 1 98.56 147 GLN B O 1
ATOM 4134 N N . ALA B 1 148 ? 11.211 5.336 10.008 1 98.56 148 ALA B N 1
ATOM 4135 C CA . ALA B 1 148 ? 12.344 5.082 10.891 1 98.56 148 ALA B CA 1
ATOM 4136 C C . ALA B 1 148 ? 11.938 4.164 12.047 1 98.56 148 ALA B C 1
ATOM 4138 O O . ALA B 1 148 ? 12.625 3.18 12.336 1 98.56 148 ALA B O 1
ATOM 4139 N N . MET B 1 149 ? 10.805 4.426 12.594 1 98.5 149 MET B N 1
ATOM 4140 C CA . MET B 1 149 ? 10.414 3.793 13.852 1 98.5 149 MET B CA 1
ATOM 4141 C C . MET B 1 149 ? 9.82 2.412 13.602 1 98.5 149 MET B C 1
ATOM 4143 O O . MET B 1 149 ? 9.859 1.545 14.469 1 98.5 149 MET B O 1
ATOM 4147 N N . ALA B 1 150 ? 9.242 2.168 12.406 1 98.69 150 ALA B N 1
ATOM 4148 C CA . ALA B 1 150 ? 8.539 0.919 12.117 1 98.69 150 ALA B CA 1
ATOM 4149 C C . ALA B 1 150 ? 9.469 -0.09 11.453 1 98.69 150 ALA B C 1
ATOM 4151 O O . ALA B 1 150 ? 9.023 -1.119 10.945 1 98.69 150 ALA B O 1
ATOM 4152 N N . GLY B 1 151 ? 10.75 0.234 11.414 1 98.62 151 GLY B N 1
ATOM 4153 C CA . GLY B 1 151 ? 11.742 -0.721 10.945 1 98.62 151 GLY B CA 1
ATOM 4154 C C . GLY B 1 151 ? 11.961 -0.67 9.445 1 98.62 151 GLY B C 1
ATOM 4155 O O . GLY B 1 151 ? 12.828 -1.37 8.922 1 98.62 151 GLY B O 1
ATOM 4156 N N . LEU B 1 152 ? 11.258 0.113 8.734 1 98.75 152 LEU B N 1
ATOM 4157 C CA . LEU B 1 152 ? 11.305 0.135 7.273 1 98.75 152 LEU B CA 1
ATOM 4158 C C . LEU B 1 152 ? 12.664 0.622 6.785 1 98.75 152 LEU B C 1
ATOM 4160 O O . LEU B 1 152 ? 13.234 0.045 5.855 1 98.75 152 LEU B O 1
ATOM 4164 N N . MET B 1 153 ? 13.227 1.666 7.422 1 98.38 153 MET B N 1
ATOM 4165 C CA . MET B 1 153 ? 14.516 2.207 7.016 1 98.38 153 MET B CA 1
ATOM 4166 C C . MET B 1 153 ? 15.617 1.167 7.18 1 98.38 153 MET B C 1
ATOM 4168 O O . MET B 1 153 ? 16.547 1.111 6.375 1 98.38 153 MET B O 1
ATOM 4172 N N . SER B 1 154 ? 15.477 0.336 8.18 1 98.25 154 SER B N 1
ATOM 4173 C CA . SER B 1 154 ? 16.531 -0.613 8.531 1 98.25 154 SER B CA 1
ATOM 4174 C C . SER B 1 154 ? 16.703 -1.672 7.445 1 98.25 154 SER B C 1
ATOM 4176 O O . SER B 1 154 ? 17.734 -2.336 7.379 1 98.25 154 SER B O 1
ATOM 4178 N N . VAL B 1 155 ? 15.68 -1.857 6.605 1 97.94 155 VAL B N 1
ATOM 4179 C CA . VAL B 1 155 ? 15.758 -2.916 5.605 1 97.94 155 VAL B CA 1
ATOM 4180 C C . VAL B 1 155 ? 15.773 -2.305 4.207 1 97.94 155 VAL B C 1
ATOM 4182 O O . VAL B 1 155 ? 15.594 -3.012 3.209 1 97.94 155 VAL B O 1
ATOM 4185 N N . ASN B 1 156 ? 15.93 -1.015 4.074 1 98 156 ASN B N 1
ATOM 4186 C CA . ASN B 1 156 ? 15.992 -0.298 2.805 1 98 156 ASN B CA 1
ATOM 4187 C C . ASN B 1 156 ? 17.328 0.419 2.629 1 98 156 ASN B C 1
ATOM 4189 O O . ASN B 1 156 ? 17.781 1.127 3.531 1 98 156 ASN B O 1
ATOM 4193 N N . GLY B 1 157 ? 17.891 0.324 1.472 1 96.5 157 GLY B N 1
ATOM 4194 C CA . GLY B 1 157 ? 19.172 0.955 1.185 1 96.5 157 GLY B CA 1
ATOM 4195 C C . GLY B 1 157 ? 20.266 -0.04 0.838 1 96.5 157 GLY B C 1
ATOM 4196 O O . GLY B 1 157 ? 20.016 -1.244 0.76 1 96.5 157 GLY B O 1
ATOM 4197 N N . GLU B 1 158 ? 21.469 0.454 0.61 1 94.38 158 GLU B N 1
ATOM 4198 C CA . GLU B 1 158 ? 22.609 -0.366 0.218 1 94.38 158 GLU B CA 1
ATOM 4199 C C . GLU B 1 158 ? 23.047 -1.287 1.354 1 94.38 158 GLU B C 1
ATOM 4201 O O . GLU B 1 158 ? 22.984 -0.906 2.525 1 94.38 158 GLU B O 1
ATOM 4206 N N . ARG B 1 159 ? 23.5 -2.461 0.986 1 91.5 159 ARG B N 1
ATOM 4207 C CA . ARG B 1 159 ? 23.906 -3.498 1.936 1 91.5 159 ARG B CA 1
ATOM 4208 C C . ARG B 1 159 ? 24.844 -2.938 3 1 91.5 159 ARG B C 1
ATOM 4210 O O . ARG B 1 159 ? 24.656 -3.201 4.191 1 91.5 159 ARG B O 1
ATOM 4217 N N . ASP B 1 160 ? 25.781 -2.133 2.598 1 91.75 160 ASP B N 1
ATOM 4218 C CA . ASP B 1 160 ? 26.781 -1.636 3.527 1 91.75 160 ASP B CA 1
ATOM 4219 C C . ASP B 1 160 ? 26.578 -0.15 3.814 1 91.75 160 ASP B C 1
ATOM 4221 O O . ASP B 1 160 ? 27.484 0.514 4.336 1 91.75 160 ASP B O 1
ATOM 4225 N N . GLY B 1 161 ? 25.469 0.346 3.391 1 92.19 161 GLY B N 1
ATOM 4226 C CA . GLY B 1 161 ? 25.172 1.752 3.615 1 92.19 161 GLY B CA 1
ATOM 4227 C C . GLY B 1 161 ? 24.312 1.993 4.848 1 92.19 161 GLY B C 1
ATOM 4228 O O . GLY B 1 161 ? 24 1.056 5.586 1 92.19 161 GLY B O 1
ATOM 4229 N N . ASP B 1 162 ? 23.969 3.23 5.062 1 93.25 162 ASP B N 1
ATOM 4230 C CA . ASP B 1 162 ? 23.109 3.611 6.184 1 93.25 162 ASP B CA 1
ATOM 4231 C C . ASP B 1 162 ? 21.656 3.244 5.91 1 93.25 162 ASP B C 1
ATOM 4233 O O . ASP B 1 162 ? 21.25 3.076 4.758 1 93.25 162 ASP B O 1
ATOM 4237 N N . ALA B 1 163 ? 20.906 3.037 7.031 1 96.75 163 ALA B N 1
ATOM 4238 C CA . ALA B 1 163 ? 19.453 2.926 6.891 1 96.75 163 ALA B CA 1
ATOM 4239 C C . ALA B 1 163 ? 18.891 4.098 6.09 1 96.75 163 ALA B C 1
ATOM 4241 O O . ALA B 1 163 ? 19.203 5.258 6.367 1 96.75 163 ALA B O 1
ATOM 4242 N N . THR B 1 164 ? 18.125 3.773 5.074 1 97.25 164 THR B N 1
ATOM 4243 C CA . THR B 1 164 ? 17.656 4.789 4.137 1 97.25 164 THR B CA 1
ATOM 4244 C C . THR B 1 164 ? 16.141 4.809 4.066 1 97.25 164 THR B C 1
ATOM 4246 O O . THR B 1 164 ? 15.5 3.756 3.996 1 97.25 164 THR B O 1
ATOM 4249 N N . ARG B 1 165 ? 15.625 5.961 4.133 1 97.12 165 ARG B N 1
ATOM 4250 C CA . ARG B 1 165 ? 14.172 6.086 4.012 1 97.12 165 ARG B CA 1
ATOM 4251 C C . ARG B 1 165 ? 13.703 5.676 2.619 1 97.12 165 ARG B C 1
ATOM 4253 O O . ARG B 1 165 ? 14.398 5.918 1.629 1 97.12 165 ARG B O 1
ATOM 4260 N N . ILE B 1 166 ? 12.578 5.039 2.477 1 98.06 166 ILE B N 1
ATOM 4261 C CA . ILE B 1 166 ? 11.945 4.75 1.194 1 98.06 166 ILE B CA 1
ATOM 4262 C C . ILE B 1 166 ? 11.547 6.055 0.508 1 98.06 166 ILE B C 1
ATOM 4264 O O . ILE B 1 166 ? 10.953 6.938 1.133 1 98.06 166 ILE B O 1
ATOM 4268 N N . GLY B 1 167 ? 11.836 6.176 -0.71 1 97.06 167 GLY B N 1
ATOM 4269 C CA . GLY B 1 167 ? 11.734 7.434 -1.438 1 97.06 167 GLY B CA 1
ATOM 4270 C C . GLY B 1 167 ? 10.305 7.852 -1.716 1 97.06 167 GLY B C 1
ATOM 4271 O O . GLY B 1 167 ? 10.07 8.867 -2.369 1 97.06 167 GLY B O 1
ATOM 4272 N N . LEU B 1 168 ? 9.328 7.129 -1.281 1 97.19 168 LEU B N 1
ATOM 4273 C CA . LEU B 1 168 ? 7.902 7.414 -1.367 1 97.19 168 LEU B CA 1
ATOM 4274 C C . LEU B 1 168 ? 7.305 7.633 0.019 1 97.19 168 LEU B C 1
ATOM 4276 O O . LEU B 1 168 ? 7.797 7.078 1.005 1 97.19 168 LEU B O 1
ATOM 4280 N N . PRO B 1 169 ? 6.27 8.523 0.082 1 97.69 169 PRO B N 1
ATOM 4281 C CA . PRO B 1 169 ? 5.531 8.508 1.346 1 97.69 169 PRO B CA 1
ATOM 4282 C C . PRO B 1 169 ? 4.699 7.238 1.525 1 97.69 169 PRO B C 1
ATOM 4284 O O . PRO B 1 169 ? 3.469 7.309 1.614 1 97.69 169 PRO B O 1
ATOM 4287 N N . ILE B 1 170 ? 5.379 6.113 1.655 1 98.62 170 ILE B N 1
ATOM 4288 C CA . ILE B 1 170 ? 4.797 4.781 1.552 1 98.62 170 ILE B CA 1
ATOM 4289 C C . ILE B 1 170 ? 3.867 4.531 2.738 1 98.62 170 ILE B C 1
ATOM 4291 O O . ILE B 1 170 ? 2.822 3.891 2.592 1 98.62 170 ILE B O 1
ATOM 4295 N N . VAL B 1 171 ? 4.223 5.047 3.916 1 98.75 171 VAL B N 1
ATOM 4296 C CA . VAL B 1 171 ? 3.393 4.836 5.098 1 98.75 171 VAL B CA 1
ATOM 4297 C C . VAL B 1 171 ? 2.043 5.527 4.91 1 98.75 171 VAL B C 1
ATOM 4299 O O . VAL B 1 171 ? 0.993 4.926 5.156 1 98.75 171 VAL B O 1
ATOM 4302 N N . ASP B 1 172 ? 2.059 6.738 4.422 1 98.69 172 ASP B N 1
ATOM 4303 C CA . ASP B 1 172 ? 0.821 7.477 4.188 1 98.69 172 ASP B CA 1
ATOM 4304 C C . ASP B 1 172 ? -0.037 6.785 3.129 1 98.69 172 ASP B C 1
ATOM 4306 O O . ASP B 1 172 ? -1.253 6.66 3.293 1 98.69 172 ASP B O 1
ATOM 4310 N N . MET B 1 173 ? 0.607 6.367 2.031 1 98.62 173 MET B N 1
ATOM 4311 C CA . MET B 1 173 ? -0.123 5.738 0.934 1 98.62 173 MET B CA 1
ATOM 4312 C C . MET B 1 173 ? -0.803 4.457 1.396 1 98.62 173 MET B C 1
ATOM 4314 O O . MET B 1 173 ? -1.991 4.25 1.141 1 98.62 173 MET B O 1
ATOM 4318 N N . VAL B 1 174 ? -0.07 3.646 2.109 1 98.81 174 VAL B N 1
ATOM 4319 C CA . VAL B 1 174 ? -0.604 2.371 2.572 1 98.81 174 VAL B CA 1
ATOM 4320 C C . VAL B 1 174 ? -1.657 2.611 3.65 1 98.81 174 VAL B C 1
ATOM 4322 O O . VAL B 1 174 ? -2.652 1.888 3.729 1 98.81 174 VAL B O 1
ATOM 4325 N N . THR B 1 175 ? -1.459 3.658 4.465 1 98.88 175 THR B N 1
ATOM 4326 C CA . THR B 1 175 ? -2.479 4.047 5.434 1 98.88 175 THR B CA 1
ATOM 4327 C C . THR B 1 175 ? -3.787 4.398 4.73 1 98.88 175 THR B C 1
ATOM 4329 O O . THR B 1 175 ? -4.859 3.973 5.16 1 98.88 175 THR B O 1
ATOM 4332 N N . GLY B 1 176 ? -3.689 5.164 3.613 1 98.94 176 GLY B N 1
ATOM 4333 C CA . GLY B 1 176 ? -4.875 5.477 2.832 1 98.94 176 GLY B CA 1
ATOM 4334 C C . GLY B 1 176 ? -5.582 4.246 2.299 1 98.94 176 GLY B C 1
ATOM 4335 O O . GLY B 1 176 ? -6.812 4.172 2.318 1 98.94 176 GLY B O 1
ATOM 4336 N N . LEU B 1 177 ? -4.824 3.268 1.839 1 98.94 177 LEU B N 1
ATOM 4337 C CA . LEU B 1 177 ? -5.395 2.039 1.302 1 98.94 177 LEU B CA 1
ATOM 4338 C C . LEU B 1 177 ? -6.055 1.219 2.404 1 98.94 177 LEU B C 1
ATOM 4340 O O . LEU B 1 177 ? -7.117 0.629 2.195 1 98.94 177 LEU B O 1
ATOM 4344 N N . ASN B 1 178 ? -5.426 1.176 3.58 1 98.94 178 ASN B N 1
ATOM 4345 C CA . ASN B 1 178 ? -6.035 0.46 4.695 1 98.94 178 ASN B CA 1
ATOM 4346 C C . ASN B 1 178 ? -7.289 1.165 5.199 1 98.94 178 ASN B C 1
ATOM 4348 O O . ASN B 1 178 ? -8.25 0.513 5.605 1 98.94 178 ASN B O 1
ATOM 4352 N N . ALA B 1 179 ? -7.27 2.494 5.211 1 98.94 179 ALA B N 1
ATOM 4353 C CA . ALA B 1 179 ? -8.477 3.242 5.555 1 98.94 179 ALA B CA 1
ATOM 4354 C C . ALA B 1 179 ? -9.609 2.926 4.586 1 98.94 179 ALA B C 1
ATOM 4356 O O . ALA B 1 179 ? -10.75 2.711 5.004 1 98.94 179 ALA B O 1
ATOM 4357 N N . LEU B 1 180 ? -9.281 2.877 3.271 1 98.94 180 LEU B N 1
ATOM 4358 C CA . LEU B 1 180 ? -10.25 2.5 2.25 1 98.94 180 LEU B CA 1
ATOM 4359 C C . LEU B 1 180 ? -10.828 1.119 2.535 1 98.94 180 LEU B C 1
ATOM 4361 O O . LEU B 1 180 ? -12.055 0.943 2.541 1 98.94 180 LEU B O 1
ATOM 4365 N N . ALA B 1 181 ? -9.977 0.164 2.844 1 98.94 181 ALA B N 1
ATOM 4366 C CA . ALA B 1 181 ? -10.422 -1.193 3.148 1 98.94 181 ALA B CA 1
ATOM 4367 C C . ALA B 1 181 ? -11.305 -1.214 4.391 1 98.94 181 ALA B C 1
ATOM 4369 O O . ALA B 1 181 ? -12.344 -1.881 4.406 1 98.94 181 ALA B O 1
ATOM 4370 N N . GLY B 1 182 ? -10.859 -0.46 5.438 1 98.94 182 GLY B N 1
ATOM 4371 C CA . GLY B 1 182 ? -11.648 -0.396 6.664 1 98.94 182 GLY B CA 1
ATOM 4372 C C . GLY B 1 182 ? -13.055 0.12 6.441 1 98.94 182 GLY B C 1
ATOM 4373 O O . GLY B 1 182 ? -14.016 -0.451 6.957 1 98.94 182 GLY B O 1
ATOM 4374 N N . ILE B 1 183 ? -13.18 1.186 5.664 1 99 183 ILE B N 1
ATOM 4375 C CA . ILE B 1 183 ? -14.477 1.782 5.375 1 99 183 ILE B CA 1
ATOM 4376 C C . ILE B 1 183 ? -15.336 0.794 4.594 1 99 183 ILE B C 1
ATOM 4378 O O . ILE B 1 183 ? -16.516 0.599 4.91 1 99 183 ILE B O 1
ATOM 4382 N N . LEU B 1 184 ? -14.734 0.108 3.602 1 98.94 184 LEU B N 1
ATOM 4383 C CA . LEU B 1 184 ? -15.477 -0.833 2.771 1 98.94 184 LEU B CA 1
ATOM 4384 C C . LEU B 1 184 ? -15.891 -2.061 3.576 1 98.94 184 LEU B C 1
ATOM 4386 O O . LEU B 1 184 ? -16.969 -2.611 3.367 1 98.94 184 LEU B O 1
ATOM 4390 N N . LEU B 1 185 ? -15.039 -2.514 4.52 1 98.94 185 LEU B N 1
ATOM 4391 C CA . LEU B 1 185 ? -15.391 -3.598 5.43 1 98.94 185 LEU B CA 1
ATOM 4392 C C . LEU B 1 185 ? -16.578 -3.211 6.301 1 98.94 185 LEU B C 1
ATOM 4394 O O . LEU B 1 185 ? -17.516 -3.996 6.469 1 98.94 185 LEU B O 1
ATOM 4398 N N . ALA B 1 186 ? -16.5 -1.973 6.84 1 98.88 186 ALA B N 1
ATOM 4399 C CA . ALA B 1 186 ? -17.594 -1.48 7.684 1 98.88 186 ALA B CA 1
ATOM 4400 C C . ALA B 1 186 ? -18.891 -1.37 6.895 1 98.88 186 ALA B C 1
ATOM 4402 O O . ALA B 1 186 ? -19.969 -1.684 7.414 1 98.88 186 ALA B O 1
ATOM 4403 N N . LEU B 1 187 ? -18.828 -0.902 5.613 1 98.81 187 LEU B N 1
ATOM 4404 C CA . LEU B 1 187 ? -20 -0.817 4.75 1 98.81 187 LEU B CA 1
ATOM 4405 C C . LEU B 1 187 ? -20.609 -2.199 4.504 1 98.81 187 LEU B C 1
ATOM 4407 O O . LEU B 1 187 ? -21.828 -2.371 4.551 1 98.81 187 LEU B O 1
ATOM 4411 N N . ALA B 1 188 ? -19.766 -3.205 4.258 1 98.38 188 ALA B N 1
ATOM 4412 C CA . ALA B 1 188 ? -20.234 -4.57 4.031 1 98.38 188 ALA B CA 1
ATOM 4413 C C . ALA B 1 188 ? -20.969 -5.109 5.25 1 98.38 188 ALA B C 1
ATOM 4415 O O . ALA B 1 188 ? -22.047 -5.703 5.117 1 98.38 188 ALA B O 1
ATOM 4416 N N . GLU B 1 189 ? -20.391 -4.863 6.387 1 98.12 189 GLU B N 1
ATOM 4417 C CA . GLU B 1 189 ? -21 -5.344 7.625 1 98.12 189 GLU B CA 1
ATOM 4418 C C . GLU B 1 189 ? -22.328 -4.637 7.895 1 98.12 189 GLU B C 1
ATOM 4420 O O . GLU B 1 189 ? -23.297 -5.266 8.344 1 98.12 189 GLU B O 1
ATOM 4425 N N . ARG B 1 190 ? -22.375 -3.357 7.664 1 97.94 190 ARG B N 1
ATOM 4426 C CA . ARG B 1 190 ? -23.547 -2.521 7.922 1 97.94 190 ARG B CA 1
ATOM 4427 C C . ARG B 1 190 ? -24.766 -3.02 7.141 1 97.94 190 ARG B C 1
ATOM 4429 O O . ARG B 1 190 ? -25.891 -2.871 7.586 1 97.94 190 ARG B O 1
ATOM 4436 N N . GLU B 1 191 ? -24.516 -3.658 5.984 1 95.56 191 GLU B N 1
ATOM 4437 C CA . GLU B 1 191 ? -25.625 -4.191 5.188 1 95.56 191 GLU B CA 1
ATOM 4438 C C . GLU B 1 191 ? -26.406 -5.246 5.965 1 95.56 191 GLU B C 1
ATOM 4440 O O . GLU B 1 191 ? -27.609 -5.383 5.785 1 95.56 191 GLU B O 1
ATOM 4445 N N . ARG B 1 192 ? -25.781 -5.898 6.848 1 95 192 ARG B N 1
ATOM 4446 C CA . ARG B 1 192 ? -26.422 -6.953 7.629 1 95 192 ARG B CA 1
ATOM 4447 C C . ARG B 1 192 ? -26.953 -6.414 8.945 1 95 192 ARG B C 1
ATOM 4449 O O . ARG B 1 192 ? -28.094 -6.703 9.328 1 95 192 ARG B O 1
ATOM 4456 N N . SER B 1 193 ? -26.203 -5.512 9.586 1 96.62 193 SER B N 1
ATOM 4457 C CA . SER B 1 193 ? -26.531 -5.105 10.945 1 96.62 193 SER B CA 1
ATOM 4458 C C . SER B 1 193 ? -27.344 -3.818 10.953 1 96.62 193 SER B C 1
ATOM 4460 O O . SER B 1 193 ? -28.047 -3.529 11.93 1 96.62 193 SER B O 1
ATOM 4462 N N . GLY B 1 194 ? -27.141 -2.992 9.891 1 97.81 194 GLY B N 1
ATOM 4463 C CA . GLY B 1 194 ? -27.734 -1.67 9.859 1 97.81 194 GLY B CA 1
ATOM 4464 C C . GLY B 1 194 ? -27.016 -0.662 10.734 1 97.81 194 GLY B C 1
ATOM 4465 O O . GLY B 1 194 ? -27.469 0.474 10.883 1 97.81 194 GLY B O 1
ATOM 4466 N N . GLN B 1 195 ? -25.859 -1.04 11.258 1 98.19 195 GLN B N 1
ATOM 4467 C CA . GLN B 1 195 ? -25.141 -0.198 12.211 1 98.19 195 GLN B CA 1
ATOM 4468 C C . GLN B 1 195 ? -23.797 0.236 11.664 1 98.19 195 GLN B C 1
ATOM 4470 O O . GLN B 1 195 ? -23.094 -0.549 11.008 1 98.19 195 GLN B O 1
ATOM 4475 N N . GLY B 1 196 ? -23.469 1.476 11.891 1 98.56 196 GLY B N 1
ATOM 4476 C CA . GLY B 1 196 ? -22.109 1.914 11.617 1 98.56 196 GLY B CA 1
ATOM 4477 C C . GLY B 1 196 ? -21.109 1.428 12.641 1 98.56 196 GLY B C 1
ATOM 4478 O O . GLY B 1 196 ? -21.422 0.56 13.461 1 98.56 196 GLY B O 1
ATOM 4479 N N . GLN B 1 197 ? -19.922 1.887 12.539 1 98.56 197 GLN B N 1
ATOM 4480 C CA . GLN B 1 197 ? -18.859 1.642 13.523 1 98.56 197 GLN B CA 1
ATOM 4481 C C . GLN B 1 197 ? -17.672 2.57 13.297 1 98.56 197 GLN B C 1
ATOM 4483 O O . GLN B 1 197 ? -17.609 3.262 12.273 1 98.56 197 GLN B O 1
ATOM 4488 N N . SER B 1 198 ? -16.828 2.617 14.242 1 98.75 198 SER B N 1
ATOM 4489 C CA . SER B 1 198 ? -15.609 3.416 14.156 1 98.75 198 SER B CA 1
ATOM 4490 C C . SER B 1 198 ? -14.422 2.561 13.727 1 98.75 198 SER B C 1
ATOM 4492 O O . SER B 1 198 ? -14.297 1.408 14.148 1 98.75 198 SER B O 1
ATOM 4494 N N . ILE B 1 199 ? -13.602 3.135 12.883 1 98.88 199 ILE B N 1
ATOM 4495 C CA . ILE B 1 199 ? -12.391 2.5 12.375 1 98.88 199 ILE B CA 1
ATOM 4496 C C . ILE B 1 199 ? -11.164 3.275 12.844 1 98.88 199 ILE B C 1
ATOM 4498 O O . ILE B 1 199 ? -11.086 4.496 12.68 1 98.88 199 ILE B O 1
ATOM 4502 N N . ASP B 1 200 ? -10.242 2.578 13.422 1 98.69 200 ASP B N 1
ATOM 4503 C CA . ASP B 1 200 ? -8.977 3.139 13.883 1 98.69 200 ASP B CA 1
ATOM 4504 C C . ASP B 1 200 ? -7.828 2.717 12.977 1 98.69 200 ASP B C 1
ATOM 4506 O O . ASP B 1 200 ? -7.453 1.541 12.938 1 98.69 200 ASP B O 1
ATOM 4510 N N . ILE B 1 201 ? -7.266 3.643 12.227 1 98.81 201 ILE B N 1
ATOM 4511 C CA . ILE B 1 201 ? -6.141 3.42 11.328 1 98.81 201 ILE B CA 1
ATOM 4512 C C . ILE B 1 201 ? -4.945 4.258 11.781 1 98.81 201 ILE B C 1
ATOM 4514 O O . ILE B 1 201 ? -4.969 5.484 11.68 1 98.81 201 ILE B O 1
ATOM 4518 N N . ALA B 1 202 ? -3.871 3.643 12.203 1 98.88 202 ALA B N 1
ATOM 4519 C CA . ALA B 1 202 ? -2.682 4.359 12.656 1 98.88 202 ALA B CA 1
ATOM 4520 C C . ALA B 1 202 ? -1.528 4.184 11.672 1 98.88 202 ALA B C 1
ATOM 4522 O O . ALA B 1 202 ? -1.283 3.078 11.18 1 98.88 202 ALA B O 1
ATOM 4523 N N . LEU B 1 203 ? -0.801 5.25 11.406 1 98.81 203 LEU B N 1
ATOM 4524 C CA . LEU B 1 203 ? 0.355 5.207 10.516 1 98.81 203 LEU B CA 1
ATOM 4525 C C . LEU B 1 203 ? 1.36 4.16 10.984 1 98.81 203 LEU B C 1
ATOM 4527 O O . LEU B 1 203 ? 1.888 3.395 10.172 1 98.81 203 LEU B O 1
ATOM 4531 N N . TYR B 1 204 ? 1.602 4.117 12.266 1 98.75 204 TYR B N 1
ATOM 4532 C CA . TYR B 1 204 ? 2.574 3.186 12.82 1 98.75 204 TYR B CA 1
ATOM 4533 C C . TYR B 1 204 ? 2.182 1.743 12.523 1 98.75 204 TYR B C 1
ATOM 4535 O O . TYR B 1 204 ? 3.008 0.948 12.07 1 98.75 204 TYR B O 1
ATOM 4543 N N . ASP B 1 205 ? 0.871 1.398 12.781 1 98.88 205 ASP B N 1
ATOM 4544 C CA . ASP B 1 205 ? 0.372 0.055 12.508 1 98.88 205 ASP B CA 1
ATOM 4545 C C . ASP B 1 205 ? 0.562 -0.307 11.031 1 98.88 205 ASP B C 1
ATOM 4547 O O . ASP B 1 205 ? 0.976 -1.423 10.711 1 98.88 205 ASP B O 1
ATOM 4551 N N . CYS B 1 206 ? 0.239 0.644 10.195 1 98.88 206 CYS B N 1
ATOM 4552 C CA . CYS B 1 206 ? 0.331 0.423 8.758 1 98.88 206 CYS B CA 1
ATOM 4553 C C . CYS B 1 206 ? 1.78 0.238 8.32 1 98.88 206 CYS B C 1
ATOM 4555 O O . CYS B 1 206 ? 2.076 -0.599 7.469 1 98.88 206 CYS B O 1
ATOM 4557 N N . GLY B 1 207 ? 2.723 1.009 8.914 1 98.88 207 GLY B N 1
ATOM 4558 C CA . GLY B 1 207 ? 4.137 0.813 8.641 1 98.88 207 GLY B CA 1
ATOM 4559 C C . GLY B 1 207 ? 4.629 -0.573 9.016 1 98.88 207 GLY B C 1
ATOM 4560 O O . GLY B 1 207 ? 5.312 -1.228 8.227 1 98.88 207 GLY B O 1
ATOM 4561 N N . VAL B 1 208 ? 4.211 -1.035 10.172 1 98.88 208 VAL B N 1
ATOM 4562 C CA . VAL B 1 208 ? 4.637 -2.342 10.672 1 98.88 208 VAL B CA 1
ATOM 4563 C C . VAL B 1 208 ? 4.066 -3.441 9.773 1 98.88 208 VAL B C 1
ATOM 4565 O O . VAL B 1 208 ? 4.727 -4.457 9.531 1 98.88 208 VAL B O 1
ATOM 4568 N N . SER B 1 209 ? 2.879 -3.229 9.234 1 98.75 209 SER B N 1
ATOM 4569 C CA . SER B 1 209 ? 2.209 -4.23 8.406 1 98.75 209 SER B CA 1
ATOM 4570 C C . SER B 1 209 ? 2.984 -4.496 7.121 1 98.75 209 SER B C 1
ATOM 4572 O O . SER B 1 209 ? 2.781 -5.52 6.469 1 98.75 209 SER B O 1
ATOM 4574 N N . LEU B 1 210 ? 3.891 -3.621 6.762 1 98.56 210 LEU B N 1
ATOM 4575 C CA . LEU B 1 210 ? 4.617 -3.713 5.5 1 98.56 210 LEU B CA 1
ATOM 4576 C C . LEU B 1 210 ? 5.828 -4.629 5.637 1 98.56 210 LEU B C 1
ATOM 4578 O O . LEU B 1 210 ? 6.48 -4.953 4.641 1 98.56 210 LEU B O 1
ATOM 4582 N N . LEU B 1 211 ? 6.133 -5.109 6.863 1 98.56 211 LEU B N 1
ATOM 4583 C CA . LEU B 1 211 ? 7.379 -5.816 7.125 1 98.56 211 LEU B CA 1
ATOM 4584 C C . LEU B 1 211 ? 7.254 -7.293 6.758 1 98.56 211 LEU B C 1
ATOM 4586 O O . LEU B 1 211 ? 7.613 -8.164 7.551 1 98.56 211 LEU B O 1
ATOM 4590 N N . HIS B 1 212 ? 6.688 -7.594 5.707 1 97.94 212 HIS B N 1
ATOM 4591 C CA . HIS B 1 212 ? 6.777 -8.914 5.094 1 97.94 212 HIS B CA 1
ATOM 4592 C C . HIS B 1 212 ? 7.836 -8.938 3.994 1 97.94 212 HIS B C 1
ATOM 4594 O O . HIS B 1 212 ? 7.848 -8.07 3.117 1 97.94 212 HIS B O 1
ATOM 4600 N N . PRO B 1 213 ? 8.695 -9.891 3.996 1 97.44 213 PRO B N 1
ATOM 4601 C CA . PRO B 1 213 ? 8.703 -11.055 4.883 1 97.44 213 PRO B CA 1
ATOM 4602 C C . PRO B 1 213 ? 9.633 -10.875 6.082 1 97.44 213 PRO B C 1
ATOM 4604 O O . PRO B 1 213 ? 9.961 -11.852 6.77 1 97.44 213 PRO B O 1
ATOM 4607 N N . HIS B 1 214 ? 10.094 -9.695 6.359 1 98.06 214 HIS B N 1
ATOM 4608 C CA . HIS B 1 214 ? 11.148 -9.461 7.34 1 98.06 214 HIS B CA 1
ATOM 4609 C C . HIS B 1 214 ? 10.703 -9.891 8.734 1 98.06 214 HIS B C 1
ATOM 4611 O O . HIS B 1 214 ? 11.453 -10.562 9.453 1 98.06 214 HIS B O 1
ATOM 4617 N N . LEU B 1 215 ? 9.492 -9.555 9.125 1 98.38 215 LEU B N 1
ATOM 4618 C CA . LEU B 1 215 ? 9.008 -9.891 10.453 1 98.38 215 LEU B CA 1
ATOM 4619 C C . LEU B 1 215 ? 8.773 -11.391 10.586 1 98.38 215 LEU B C 1
ATOM 4621 O O . LEU B 1 215 ? 9.266 -12.016 11.523 1 98.38 215 LEU B O 1
ATOM 4625 N N . PRO B 1 216 ? 8.062 -12.008 9.617 1 98.06 216 PRO B N 1
ATOM 4626 C CA . PRO B 1 216 ? 7.934 -13.469 9.711 1 98.06 216 PRO B CA 1
ATOM 4627 C C . PRO B 1 216 ? 9.281 -14.172 9.789 1 98.06 216 PRO B C 1
ATOM 4629 O O . PRO B 1 216 ? 9.453 -15.102 10.578 1 98.06 216 PRO B O 1
ATOM 4632 N N . ASN B 1 217 ? 10.211 -13.758 8.938 1 97.69 217 ASN B N 1
ATOM 4633 C CA . ASN B 1 217 ? 11.531 -14.375 8.977 1 97.69 217 ASN B CA 1
ATOM 4634 C C . ASN B 1 217 ? 12.211 -14.164 10.328 1 97.69 217 ASN B C 1
ATOM 4636 O O . ASN B 1 217 ? 12.883 -15.062 10.828 1 97.69 217 ASN B O 1
ATOM 4640 N N . PHE B 1 218 ? 12.062 -13 10.891 1 98.31 218 PHE B N 1
ATOM 4641 C CA . PHE B 1 218 ? 12.609 -12.742 12.219 1 98.31 218 PHE B CA 1
ATOM 4642 C C . PHE B 1 218 ? 11.953 -13.648 13.25 1 98.31 218 PHE B C 1
ATOM 4644 O O . PHE B 1 218 ? 12.625 -14.188 14.125 1 98.31 218 PHE B O 1
ATOM 4651 N N . PHE B 1 219 ? 10.633 -13.805 13.203 1 97.88 219 PHE B N 1
ATOM 4652 C CA . PHE B 1 219 ? 9.922 -14.688 14.117 1 97.88 219 PHE B CA 1
ATOM 4653 C C . PHE B 1 219 ? 10.469 -16.109 14.039 1 97.88 219 PHE B C 1
ATOM 4655 O O . PHE B 1 219 ? 10.578 -16.797 15.055 1 97.88 219 PHE B O 1
ATOM 4662 N N . GLY B 1 220 ? 10.805 -16.531 12.883 1 97.38 220 GLY B N 1
ATOM 4663 C CA . GLY B 1 220 ? 11.227 -17.906 12.656 1 97.38 220 GLY B CA 1
ATOM 4664 C C . GLY B 1 220 ? 12.672 -18.156 13.047 1 97.38 220 GLY B C 1
ATOM 4665 O O . GLY B 1 220 ? 13.023 -19.234 13.508 1 97.38 220 GLY B O 1
ATOM 4666 N N . SER B 1 221 ? 13.562 -17.141 12.867 1 96.81 221 SER B N 1
ATOM 4667 C CA . SER B 1 221 ? 14.984 -17.422 12.992 1 96.81 221 SER B CA 1
ATOM 4668 C C . SER B 1 221 ? 15.609 -16.609 14.117 1 96.81 221 SER B C 1
ATOM 4670 O O . SER B 1 221 ? 16.703 -16.906 14.586 1 96.81 221 SER B O 1
ATOM 4672 N N . GLY B 1 222 ? 14.977 -15.5 14.469 1 97.12 222 GLY B N 1
ATOM 4673 C CA . GLY B 1 222 ? 15.555 -14.578 15.422 1 97.12 222 GLY B CA 1
ATOM 4674 C C . GLY B 1 222 ? 16.656 -13.719 14.828 1 97.12 222 GLY B C 1
ATOM 4675 O O . GLY B 1 222 ? 17.203 -12.844 15.508 1 97.12 222 GLY B O 1
ATOM 4676 N N . ARG B 1 223 ? 16.984 -13.914 13.57 1 97.31 223 ARG B N 1
ATOM 4677 C CA . ARG B 1 223 ? 18.016 -13.117 12.914 1 97.31 223 ARG B CA 1
ATOM 4678 C C . ARG B 1 223 ? 17.453 -11.781 12.438 1 97.31 223 ARG B C 1
ATOM 4680 O O . ARG B 1 223 ? 16.391 -11.727 11.812 1 97.31 223 ARG B O 1
ATOM 4687 N N . VAL B 1 224 ? 18.141 -10.75 12.727 1 97.75 224 VAL B N 1
ATOM 4688 C CA . VAL B 1 224 ? 17.688 -9.398 12.391 1 97.75 224 VAL B CA 1
ATOM 4689 C C . VAL B 1 224 ? 17.891 -9.141 10.898 1 97.75 224 VAL B C 1
ATOM 4691 O O . VAL B 1 224 ? 19.016 -9.195 10.398 1 97.75 224 VAL B O 1
ATOM 4694 N N . PRO B 1 225 ? 16.828 -8.906 10.164 1 96 225 PRO B N 1
ATOM 4695 C CA . PRO B 1 225 ? 16.953 -8.578 8.75 1 96 225 PRO B CA 1
ATOM 4696 C C . PRO B 1 225 ? 17.812 -7.332 8.508 1 96 225 PRO B C 1
ATOM 4698 O O . PRO B 1 225 ? 17.797 -6.414 9.328 1 96 225 PRO B O 1
ATOM 4701 N N . ALA B 1 226 ? 18.484 -7.309 7.387 1 94.56 226 ALA B N 1
ATOM 4702 C CA . ALA B 1 226 ? 19.359 -6.195 7.047 1 94.56 226 ALA B CA 1
ATOM 4703 C C . ALA B 1 226 ? 19.078 -5.68 5.641 1 94.56 226 ALA B C 1
ATOM 4705 O O . ALA B 1 226 ? 18.281 -6.273 4.902 1 94.56 226 ALA B O 1
ATOM 4706 N N . ARG B 1 227 ? 19.625 -4.547 5.301 1 95.38 227 ARG B N 1
ATOM 4707 C CA . ARG B 1 227 ? 19.547 -3.992 3.953 1 95.38 227 ARG B CA 1
ATOM 4708 C C . ARG B 1 227 ? 20.266 -4.891 2.951 1 95.38 227 ARG B C 1
ATOM 4710 O O . ARG B 1 227 ? 21.297 -5.48 3.27 1 95.38 227 ARG B O 1
ATOM 4717 N N . SER B 1 228 ? 19.703 -4.98 1.775 1 91.62 228 SER B N 1
ATOM 4718 C CA . SER B 1 228 ? 20.312 -5.875 0.797 1 91.62 228 SER B CA 1
ATOM 4719 C C . SER B 1 228 ? 20.75 -5.113 -0.446 1 91.62 228 SER B C 1
ATOM 4721 O O . SER B 1 228 ? 21.516 -5.641 -1.262 1 91.62 228 SER B O 1
ATOM 4723 N N . GLY B 1 229 ? 20.297 -3.848 -0.582 1 93.81 229 GLY B N 1
ATOM 4724 C CA . GLY B 1 229 ? 20.5 -3.182 -1.858 1 93.81 229 GLY B CA 1
ATOM 4725 C C . GLY B 1 229 ? 19.703 -3.809 -2.992 1 93.81 229 GLY B C 1
ATOM 4726 O O . GLY B 1 229 ? 18.594 -4.289 -2.785 1 93.81 229 GLY B O 1
ATOM 4727 N N . ASN B 1 230 ? 20.25 -3.812 -4.223 1 95 230 ASN B N 1
ATOM 4728 C CA . ASN B 1 230 ? 19.547 -4.336 -5.391 1 95 230 ASN B CA 1
ATOM 4729 C C . ASN B 1 230 ? 19.734 -5.844 -5.523 1 95 230 ASN B C 1
ATOM 4731 O O . ASN B 1 230 ? 18.844 -6.535 -6.039 1 95 230 ASN B O 1
ATOM 4735 N N . ALA B 1 231 ? 20.828 -6.367 -5.047 1 92.44 231 ALA B N 1
ATOM 4736 C CA . ALA B 1 231 ? 21.172 -7.773 -5.246 1 92.44 231 ALA B CA 1
ATOM 4737 C C . ALA B 1 231 ? 20.391 -8.672 -4.297 1 92.44 231 ALA B C 1
ATOM 4739 O O . ALA B 1 231 ? 20.234 -8.352 -3.111 1 92.44 231 ALA B O 1
ATOM 4740 N N . HIS B 1 232 ? 19.812 -9.727 -4.859 1 90.56 232 HIS B N 1
ATOM 4741 C CA . HIS B 1 232 ? 19.234 -10.75 -4.004 1 90.56 232 HIS B CA 1
ATOM 4742 C C . HIS B 1 232 ? 20.312 -11.523 -3.262 1 90.56 232 HIS B C 1
ATOM 4744 O O . HIS B 1 232 ? 21.328 -11.898 -3.854 1 90.56 232 HIS B O 1
ATOM 4750 N N . PRO B 1 233 ? 20.125 -11.812 -2.061 1 84.19 233 PRO B N 1
ATOM 4751 C CA . PRO B 1 233 ? 21.188 -12.422 -1.275 1 84.19 233 PRO B CA 1
ATOM 4752 C C . PRO B 1 233 ? 21.516 -13.852 -1.714 1 84.19 233 PRO B C 1
ATOM 4754 O O . PRO B 1 233 ? 22.656 -14.305 -1.586 1 84.19 233 PRO B O 1
ATOM 4757 N N . ASN B 1 234 ? 20.5 -14.508 -2.318 1 87.75 234 ASN B N 1
ATOM 4758 C CA . ASN B 1 234 ? 20.688 -15.938 -2.52 1 87.75 234 ASN B CA 1
ATOM 4759 C C . ASN B 1 234 ? 20.484 -16.328 -3.98 1 87.75 234 ASN B C 1
ATOM 4761 O O . ASN B 1 234 ? 20.391 -17.516 -4.301 1 87.75 234 ASN B O 1
ATOM 4765 N N . ILE B 1 235 ? 20.266 -15.383 -4.809 1 93.38 235 ILE B N 1
ATOM 4766 C CA . ILE B 1 235 ? 20.016 -15.688 -6.215 1 93.38 235 ILE B CA 1
ATOM 4767 C C . ILE B 1 235 ? 20.891 -14.797 -7.098 1 93.38 235 ILE B C 1
ATOM 4769 O O . ILE B 1 235 ? 21.016 -13.594 -6.84 1 93.38 235 ILE B O 1
ATOM 4773 N N . ALA B 1 236 ? 21.531 -15.336 -8.141 1 95.94 236 ALA B N 1
ATOM 4774 C CA . ALA B 1 236 ? 22.312 -14.602 -9.125 1 95.94 236 ALA B CA 1
ATOM 4775 C C . ALA B 1 236 ? 22.141 -15.195 -10.516 1 95.94 236 ALA B C 1
ATOM 4777 O O . ALA B 1 236 ? 22.156 -16.422 -10.688 1 95.94 236 ALA B O 1
ATOM 4778 N N . PRO B 1 237 ? 21.906 -14.359 -11.57 1 97.25 237 PRO B N 1
ATOM 4779 C CA . PRO B 1 237 ? 21.891 -12.898 -11.492 1 97.25 237 PRO B CA 1
ATOM 4780 C C . PRO B 1 237 ? 20.531 -12.344 -11.086 1 97.25 237 PRO B C 1
ATOM 4782 O O . PRO B 1 237 ? 19.531 -12.625 -11.734 1 97.25 237 PRO B O 1
ATOM 4785 N N . TYR B 1 238 ? 20.469 -11.617 -10.109 1 96.88 238 TYR B N 1
ATOM 4786 C CA . TYR B 1 238 ? 19.328 -10.859 -9.578 1 96.88 238 TYR B CA 1
ATOM 4787 C C . TYR B 1 238 ? 19.797 -9.516 -9.008 1 96.88 238 TYR B C 1
ATOM 4789 O O . TYR B 1 238 ? 20.141 -9.422 -7.832 1 96.88 238 TYR B O 1
ATOM 4797 N N . ASP B 1 239 ? 19.859 -8.594 -9.891 1 96.94 239 ASP B N 1
ATOM 4798 C CA . ASP B 1 239 ? 20.453 -7.289 -9.609 1 96.94 239 ASP B CA 1
ATOM 4799 C C . ASP B 1 239 ? 20.281 -6.332 -10.789 1 96.94 239 ASP B C 1
ATOM 4801 O O . ASP B 1 239 ? 19.672 -6.695 -11.797 1 96.94 239 ASP B O 1
ATOM 4805 N N . SER B 1 240 ? 20.734 -5.129 -10.562 1 97.31 240 SER B N 1
ATOM 4806 C CA . SER B 1 240 ? 20.828 -4.156 -11.648 1 97.31 240 SER B CA 1
ATOM 4807 C C . SER B 1 240 ? 22.156 -4.301 -12.398 1 97.31 240 SER B C 1
ATOM 4809 O O . SER B 1 240 ? 23.203 -4.477 -11.773 1 97.31 240 SER B O 1
ATOM 4811 N N . TYR B 1 241 ? 22.125 -4.266 -13.742 1 98.12 241 TYR B N 1
ATOM 4812 C CA . TYR B 1 241 ? 23.297 -4.367 -14.602 1 98.12 241 TYR B CA 1
ATOM 4813 C C . TYR B 1 241 ? 23.344 -3.221 -15.602 1 98.12 241 TYR B C 1
ATOM 4815 O O . TYR B 1 241 ? 22.312 -2.836 -16.156 1 98.12 241 TYR B O 1
ATOM 4823 N N . ARG B 1 242 ? 24.516 -2.717 -15.797 1 97.69 242 ARG B N 1
ATOM 4824 C CA . ARG B 1 242 ? 24.703 -1.646 -16.766 1 97.69 242 ARG B CA 1
ATOM 4825 C C . ARG B 1 242 ? 24.516 -2.162 -18.188 1 97.69 242 ARG B C 1
ATOM 4827 O O . ARG B 1 242 ? 24.938 -3.273 -18.516 1 97.69 242 ARG B O 1
ATOM 4834 N N . THR B 1 243 ? 23.906 -1.379 -19 1 98.25 243 THR B N 1
ATOM 4835 C CA . THR B 1 243 ? 23.781 -1.61 -20.438 1 98.25 243 THR B CA 1
ATOM 4836 C C . THR B 1 243 ? 24.344 -0.438 -21.219 1 98.25 243 THR B C 1
ATOM 4838 O O . THR B 1 243 ? 25.125 0.354 -20.688 1 98.25 243 THR B O 1
ATOM 4841 N N . ALA B 1 244 ? 24.031 -0.363 -22.547 1 97.88 244 ALA B N 1
ATOM 4842 C CA . ALA B 1 244 ? 24.484 0.746 -23.375 1 97.88 244 ALA B CA 1
ATOM 4843 C C . ALA B 1 244 ? 23.688 2.016 -23.094 1 97.88 244 ALA B C 1
ATOM 4845 O O . ALA B 1 244 ? 24.109 3.115 -23.469 1 97.88 244 ALA B O 1
ATOM 4846 N N . SER B 1 245 ? 22.547 1.916 -22.469 1 97.31 245 SER B N 1
ATOM 4847 C CA . SER B 1 245 ? 21.672 3.027 -22.125 1 97.31 245 SER B CA 1
ATOM 4848 C C . SER B 1 245 ? 21.344 3.008 -20.625 1 97.31 245 SER B C 1
ATOM 4850 O O . SER B 1 245 ? 22.203 3.229 -19.781 1 97.31 245 SER B O 1
ATOM 4852 N N . VAL B 1 246 ? 20.078 2.83 -20.219 1 96.31 246 VAL B N 1
ATOM 4853 C CA . VAL B 1 246 ? 19.703 2.729 -18.812 1 96.31 246 VAL B CA 1
ATOM 4854 C C . VAL B 1 246 ? 19.984 1.312 -18.312 1 96.31 246 VAL B C 1
ATOM 4856 O O . VAL B 1 246 ? 20.031 0.367 -19.109 1 96.31 246 VAL B O 1
ATOM 4859 N N . PRO B 1 247 ? 20.156 1.178 -17.062 1 97.88 247 PRO B N 1
ATOM 4860 C CA . PRO B 1 247 ? 20.406 -0.166 -16.531 1 97.88 247 PRO B CA 1
ATOM 4861 C C . PRO B 1 247 ? 19.219 -1.104 -16.734 1 97.88 247 PRO B C 1
ATOM 4863 O O . PRO B 1 247 ? 18.078 -0.643 -16.922 1 97.88 247 PRO B O 1
ATOM 4866 N N . ILE B 1 248 ? 19.547 -2.389 -16.75 1 98.5 248 ILE B N 1
ATOM 4867 C CA . ILE B 1 248 ? 18.531 -3.439 -16.766 1 98.5 248 ILE B CA 1
ATOM 4868 C C . ILE B 1 248 ? 18.516 -4.168 -15.422 1 98.5 248 ILE B C 1
ATOM 4870 O O . ILE B 1 248 ? 19.578 -4.469 -14.859 1 98.5 248 ILE B O 1
ATOM 4874 N N . PHE B 1 249 ? 17.375 -4.348 -14.852 1 98.5 249 PHE B N 1
ATOM 4875 C CA . PHE B 1 249 ? 17.25 -5.219 -13.695 1 98.5 249 PHE B CA 1
ATOM 4876 C C . PHE B 1 249 ? 16.953 -6.652 -14.117 1 98.5 249 PHE B C 1
ATOM 4878 O O . PHE B 1 249 ? 15.945 -6.922 -14.766 1 98.5 249 PHE B O 1
ATOM 4885 N N . LEU B 1 250 ? 17.812 -7.578 -13.773 1 98.31 250 LEU B N 1
ATOM 4886 C CA . LEU B 1 250 ? 17.641 -9 -14.055 1 98.31 250 LEU B CA 1
ATOM 4887 C C . LEU B 1 250 ? 17.141 -9.734 -12.812 1 98.31 250 LEU B C 1
ATOM 4889 O O . LEU B 1 250 ? 17.703 -9.578 -11.727 1 98.31 250 LEU B O 1
ATOM 4893 N N . ALA B 1 251 ? 16.078 -10.469 -12.953 1 97.31 251 ALA B N 1
ATOM 4894 C CA . ALA B 1 251 ? 15.547 -11.312 -11.875 1 97.31 251 ALA B CA 1
ATOM 4895 C C . ALA B 1 251 ? 15.539 -12.781 -12.289 1 97.31 251 ALA B C 1
ATOM 4897 O O . ALA B 1 251 ? 14.508 -13.445 -12.227 1 97.31 251 ALA B O 1
ATOM 4898 N N . VAL B 1 252 ? 16.719 -13.281 -12.586 1 96.88 252 VAL B N 1
ATOM 4899 C CA . VAL B 1 252 ? 16.891 -14.641 -13.08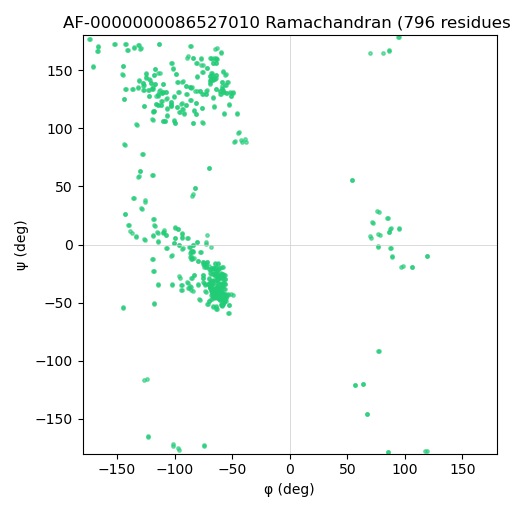6 1 96.88 252 VAL B CA 1
ATOM 4900 C C . VAL B 1 252 ? 16.875 -15.625 -11.922 1 96.88 252 VAL B C 1
ATOM 4902 O O . VAL B 1 252 ? 17.859 -15.727 -11.18 1 96.88 252 VAL B O 1
ATOM 4905 N N . GLY B 1 253 ? 15.852 -16.453 -11.836 1 93.25 253 GLY B N 1
ATOM 4906 C CA . GLY B 1 253 ? 15.602 -17.188 -10.609 1 93.25 253 GLY B CA 1
ATOM 4907 C C . GLY B 1 253 ? 16.031 -18.641 -10.695 1 93.25 253 GLY B C 1
ATOM 4908 O O . GLY B 1 253 ? 16.047 -19.359 -9.688 1 93.25 253 GLY B O 1
ATOM 4909 N N . ASN B 1 254 ? 16.391 -19.094 -11.969 1 93.88 254 ASN B N 1
ATOM 4910 C CA . ASN B 1 254 ? 16.766 -20.5 -12.094 1 93.88 254 ASN B CA 1
ATOM 4911 C C . ASN B 1 254 ? 17.75 -20.719 -13.242 1 93.88 254 ASN B C 1
ATOM 4913 O O . ASN B 1 254 ? 18.031 -19.797 -14.008 1 93.88 254 ASN B O 1
ATOM 4917 N N . ASP B 1 255 ? 18.234 -21.938 -13.305 1 97.19 255 ASP B N 1
ATOM 4918 C CA . ASP B 1 255 ? 19.312 -22.25 -14.242 1 97.19 255 ASP B CA 1
ATOM 4919 C C . ASP B 1 255 ? 18.812 -22.203 -15.68 1 97.19 255 ASP B C 1
ATOM 4921 O O . ASP B 1 255 ? 19.547 -21.812 -16.594 1 97.19 255 ASP B O 1
ATOM 4925 N N . ARG B 1 256 ? 17.578 -22.547 -15.906 1 96.94 256 ARG B N 1
ATOM 4926 C CA . ARG B 1 256 ? 17.016 -22.5 -17.25 1 96.94 256 ARG B CA 1
ATOM 4927 C C . ARG B 1 256 ? 16.938 -21.078 -17.766 1 96.94 256 ARG B C 1
ATOM 4929 O O . ARG B 1 256 ? 17.312 -20.797 -18.922 1 96.94 256 ARG B O 1
ATOM 4936 N N . GLN B 1 257 ? 16.484 -20.203 -16.922 1 97 257 GLN B N 1
ATOM 4937 C CA . GLN B 1 257 ? 16.422 -18.797 -17.281 1 97 257 GLN B CA 1
ATOM 4938 C C . GLN B 1 257 ? 17.828 -18.234 -17.531 1 97 257 GLN B C 1
ATOM 4940 O O . GLN B 1 257 ? 18.016 -17.438 -18.453 1 97 257 GLN B O 1
ATOM 4945 N N . PHE B 1 258 ? 18.828 -18.656 -16.75 1 98.19 258 PHE B N 1
ATOM 4946 C CA . PHE B 1 258 ? 20.203 -18.203 -16.938 1 98.19 258 PHE B CA 1
ATOM 4947 C C . PHE B 1 258 ? 20.734 -18.656 -18.297 1 98.19 258 PHE B C 1
ATOM 4949 O O . PHE B 1 258 ? 21.344 -17.875 -19.016 1 98.19 258 PHE B O 1
ATOM 4956 N N . ALA B 1 259 ? 20.438 -19.844 -18.578 1 98.31 259 ALA B N 1
ATOM 4957 C CA . ALA B 1 259 ? 20.875 -20.391 -19.859 1 98.31 259 ALA B CA 1
ATOM 4958 C C . ALA B 1 259 ? 20.266 -19.594 -21.016 1 98.31 259 ALA B C 1
ATOM 4960 O O . ALA B 1 259 ? 20.953 -19.297 -22 1 98.31 259 ALA B O 1
ATOM 4961 N N . ARG B 1 260 ? 19.016 -19.203 -20.922 1 98.06 260 ARG B N 1
ATOM 4962 C CA . ARG B 1 260 ? 18.359 -18.406 -21.953 1 98.06 260 ARG B CA 1
ATOM 4963 C C . ARG B 1 260 ? 19 -17.016 -22.062 1 98.06 260 ARG B C 1
ATOM 4965 O O . ARG B 1 260 ? 19.188 -16.516 -23.172 1 98.06 260 ARG B O 1
ATOM 4972 N N . LEU B 1 261 ? 19.297 -16.438 -20.891 1 98.38 261 LEU B N 1
ATOM 4973 C CA . LEU B 1 261 ? 19.922 -15.125 -20.859 1 98.38 261 LEU B CA 1
ATOM 4974 C C . LEU B 1 261 ? 21.25 -15.133 -21.594 1 98.38 261 LEU B C 1
ATOM 4976 O O . LEU B 1 261 ? 21.469 -14.336 -22.516 1 98.38 261 LEU B O 1
ATOM 4980 N N . VAL B 1 262 ? 22.109 -16.047 -21.25 1 98.12 262 VAL B N 1
ATOM 4981 C CA . VAL B 1 262 ? 23.469 -16.016 -21.797 1 98.12 262 VAL B CA 1
ATOM 4982 C C . VAL B 1 262 ? 23.453 -16.5 -23.25 1 98.12 262 VAL B C 1
ATOM 4984 O O . VAL B 1 262 ? 24.281 -16.062 -24.047 1 98.12 262 VAL B O 1
ATOM 4987 N N . ALA B 1 263 ? 22.516 -17.359 -23.594 1 97.88 263 ALA B N 1
ATOM 4988 C CA . ALA B 1 263 ? 22.328 -17.719 -25 1 97.88 263 ALA B CA 1
ATOM 4989 C C . ALA B 1 263 ? 21.953 -16.5 -25.828 1 97.88 263 ALA B C 1
ATOM 4991 O O . ALA B 1 263 ? 22.516 -16.281 -26.922 1 97.88 263 ALA B O 1
ATOM 4992 N N . TYR B 1 264 ? 21.031 -15.711 -25.359 1 97.25 264 TYR B N 1
ATOM 4993 C CA . TYR B 1 264 ? 20.625 -14.492 -26.047 1 97.25 264 TYR B CA 1
ATOM 4994 C C . TYR B 1 264 ? 21.797 -13.539 -26.219 1 97.25 264 TYR B C 1
ATOM 4996 O O . TYR B 1 264 ? 21.922 -12.852 -27.234 1 97.25 264 TYR B O 1
ATOM 5004 N N . LEU B 1 265 ? 22.703 -13.547 -25.234 1 97.12 265 LEU B N 1
ATOM 5005 C CA . LEU B 1 265 ? 23.828 -12.625 -25.219 1 97.12 265 LEU B CA 1
ATOM 5006 C C . LEU B 1 265 ? 24.984 -13.156 -26.062 1 97.12 265 LEU B C 1
ATOM 5008 O O . LEU B 1 265 ? 26.047 -12.547 -26.141 1 97.12 265 LEU B O 1
ATOM 5012 N N . GLY B 1 266 ? 24.828 -14.336 -26.656 1 96.19 266 GLY B N 1
ATOM 5013 C CA . GLY B 1 266 ? 25.781 -14.875 -27.609 1 96.19 266 GLY B CA 1
ATOM 5014 C C . GLY B 1 266 ? 26.906 -15.664 -26.969 1 96.19 266 GLY B C 1
ATOM 5015 O O . GLY B 1 266 ? 27.922 -15.922 -27.594 1 96.19 266 GLY B O 1
ATOM 5016 N N . VAL B 1 267 ? 26.719 -15.977 -25.719 1 97.06 267 VAL B N 1
ATOM 5017 C CA . VAL B 1 267 ? 27.75 -16.719 -25.016 1 97.06 267 VAL B CA 1
ATOM 5018 C C . VAL B 1 267 ? 27.125 -17.906 -24.281 1 97.06 267 VAL B C 1
ATOM 5020 O O . VAL B 1 267 ? 27.344 -18.094 -23.078 1 97.06 267 VAL B O 1
ATOM 5023 N N . PRO B 1 268 ? 26.469 -18.812 -24.953 1 97.5 268 PRO B N 1
ATOM 5024 C CA . PRO B 1 268 ? 25.766 -19.922 -24.312 1 97.5 268 PRO B CA 1
ATOM 5025 C C . PRO B 1 268 ? 26.688 -20.797 -23.469 1 97.5 268 PRO B C 1
ATOM 5027 O O . PRO B 1 268 ? 26.234 -21.453 -22.547 1 97.5 268 PRO B O 1
ATOM 5030 N N . ALA B 1 269 ? 28.016 -20.719 -23.719 1 97.25 269 ALA B N 1
ATOM 5031 C CA . ALA B 1 269 ? 28.969 -21.562 -23 1 97.25 269 ALA B CA 1
ATOM 5032 C C . ALA B 1 269 ? 29.047 -21.156 -21.516 1 97.25 269 ALA B C 1
ATOM 5034 O O . ALA B 1 269 ? 29.438 -21.969 -20.672 1 97.25 269 ALA B O 1
ATOM 5035 N N . LEU B 1 270 ? 28.641 -19.938 -21.172 1 97.5 270 LEU B N 1
ATOM 5036 C CA . LEU B 1 270 ? 28.672 -19.484 -19.797 1 97.5 270 LEU B CA 1
ATOM 5037 C C . LEU B 1 270 ? 27.75 -20.312 -18.922 1 97.5 270 LEU B C 1
ATOM 5039 O O . LEU B 1 270 ? 27.969 -20.438 -17.719 1 97.5 270 LEU B O 1
ATOM 5043 N N . ALA B 1 271 ? 26.703 -20.906 -19.531 1 97.81 271 ALA B N 1
ATOM 5044 C CA . ALA B 1 271 ? 25.734 -21.688 -18.766 1 97.81 271 ALA B CA 1
ATOM 5045 C C . ALA B 1 271 ? 26.359 -22.984 -18.266 1 97.81 271 ALA B C 1
ATOM 5047 O O . ALA B 1 271 ? 25.859 -23.594 -17.312 1 97.81 271 ALA B O 1
ATOM 5048 N N . SER B 1 272 ? 27.453 -23.391 -18.938 1 97.56 272 SER B N 1
ATOM 504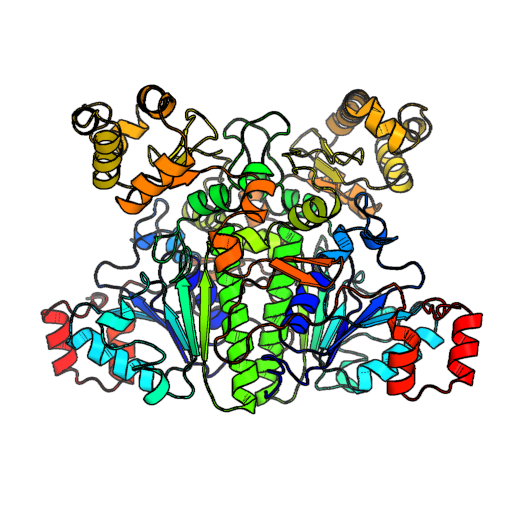9 C CA . SER B 1 272 ? 28.125 -24.625 -18.531 1 97.56 272 SER B CA 1
ATOM 5050 C C . SER B 1 272 ? 29.453 -24.328 -17.828 1 97.56 272 SER B C 1
ATOM 5052 O O . SER B 1 272 ? 30.172 -25.25 -17.438 1 97.56 272 SER B O 1
ATOM 5054 N N . ASP B 1 273 ? 29.797 -23.062 -17.75 1 97.75 273 ASP B N 1
ATOM 5055 C CA . ASP B 1 273 ? 30.984 -22.656 -17 1 97.75 273 ASP B CA 1
ATOM 5056 C C . ASP B 1 273 ? 30.875 -23.062 -15.531 1 97.75 273 ASP B C 1
ATOM 5058 O O . ASP B 1 273 ? 29.875 -22.766 -14.867 1 97.75 273 ASP B O 1
ATOM 5062 N N . PRO B 1 274 ? 31.859 -23.719 -14.977 1 97.94 274 PRO B N 1
ATOM 5063 C CA . PRO B 1 274 ? 31.797 -24.188 -13.594 1 97.94 274 PRO B CA 1
ATOM 5064 C C . PRO B 1 274 ? 31.531 -23.062 -12.594 1 97.94 274 PRO B C 1
ATOM 5066 O O . PRO B 1 274 ? 30.969 -23.312 -11.531 1 97.94 274 PRO B O 1
ATOM 5069 N N . ARG B 1 275 ? 31.891 -21.891 -12.93 1 97.44 275 ARG B N 1
ATOM 5070 C CA . ARG B 1 275 ? 31.672 -20.75 -12.039 1 97.44 275 ARG B CA 1
ATOM 5071 C C . ARG B 1 275 ? 30.188 -20.344 -12.016 1 97.44 275 ARG B C 1
ATOM 5073 O O . ARG B 1 275 ? 29.75 -19.656 -11.094 1 97.44 275 ARG B O 1
ATOM 5080 N N . PHE B 1 276 ? 29.391 -20.812 -13.055 1 98.38 276 PHE B N 1
ATOM 5081 C CA . PHE B 1 276 ? 28.078 -20.219 -13.219 1 98.38 276 PHE B CA 1
ATOM 5082 C C . PHE B 1 276 ? 27.031 -21.281 -13.5 1 98.38 276 PHE B C 1
ATOM 5084 O O . PHE B 1 276 ? 25.875 -20.953 -13.82 1 98.38 276 PHE B O 1
ATOM 5091 N N . VAL B 1 277 ? 27.328 -22.547 -13.367 1 97.38 277 VAL B N 1
ATOM 5092 C CA . VAL B 1 277 ? 26.547 -23.656 -13.875 1 97.38 277 VAL B CA 1
ATOM 5093 C C . VAL B 1 277 ? 25.234 -23.781 -13.086 1 97.38 277 VAL B C 1
ATOM 5095 O O . VAL B 1 277 ? 24.219 -24.234 -13.617 1 97.38 277 VAL B O 1
ATOM 5098 N N . ASP B 1 278 ? 25.328 -23.344 -11.812 1 96.56 278 ASP B N 1
ATOM 5099 C CA . ASP B 1 278 ? 24.141 -23.359 -10.969 1 96.56 278 ASP B CA 1
ATOM 5100 C C . ASP B 1 278 ? 24.078 -22.125 -10.078 1 96.56 278 ASP B C 1
ATOM 5102 O O . ASP B 1 278 ? 25.031 -21.328 -10.047 1 96.56 278 ASP B O 1
ATOM 5106 N N . ASN B 1 279 ? 22.969 -21.891 -9.477 1 96.25 279 ASN B N 1
ATOM 5107 C CA . ASN B 1 279 ? 22.766 -20.688 -8.672 1 96.25 279 ASN B CA 1
ATOM 5108 C C . ASN B 1 279 ? 23.812 -20.562 -7.578 1 96.25 279 ASN B C 1
ATOM 5110 O O . ASN B 1 279 ? 24.359 -19.484 -7.355 1 96.25 279 ASN B O 1
ATOM 5114 N N . ARG B 1 280 ? 24.094 -21.688 -6.949 1 94.75 280 ARG B N 1
ATOM 5115 C CA . ARG B 1 280 ? 25.078 -21.672 -5.879 1 94.75 280 ARG B CA 1
ATOM 5116 C C . ARG B 1 280 ? 26.438 -21.172 -6.395 1 94.75 280 ARG B C 1
ATOM 5118 O O . ARG B 1 280 ? 27.078 -20.328 -5.77 1 94.75 280 ARG B O 1
ATOM 5125 N N . SER B 1 281 ? 26.812 -21.703 -7.508 1 97.25 281 SER B N 1
ATOM 5126 C CA . SER B 1 281 ? 28.094 -21.328 -8.125 1 97.25 281 SER B CA 1
ATOM 5127 C C . SER B 1 281 ? 28.078 -19.875 -8.562 1 97.25 281 SER B C 1
ATOM 5129 O O . SER B 1 281 ? 29.047 -19.141 -8.352 1 97.25 281 SER B O 1
ATOM 5131 N N . ARG B 1 282 ? 26.969 -19.422 -9.062 1 97.69 282 ARG B N 1
ATOM 5132 C CA . ARG B 1 282 ? 26.844 -18.031 -9.508 1 97.69 282 ARG B CA 1
ATOM 5133 C C . ARG B 1 282 ? 26.906 -17.078 -8.32 1 97.69 282 ARG B C 1
ATOM 5135 O O . ARG B 1 282 ? 27.562 -16.031 -8.398 1 97.69 282 ARG B O 1
ATOM 5142 N N . CYS B 1 283 ? 26.297 -17.422 -7.219 1 95.81 283 CYS B N 1
ATOM 5143 C CA . CYS B 1 283 ? 26.344 -16.609 -6.016 1 95.81 283 CYS B CA 1
ATOM 5144 C C . CYS B 1 283 ? 27.766 -16.5 -5.48 1 95.81 283 CYS B C 1
ATOM 5146 O O . CYS B 1 283 ? 28.172 -15.445 -4.988 1 95.81 283 CYS B O 1
ATOM 5148 N N . ALA B 1 284 ? 28.484 -17.562 -5.617 1 96.19 284 ALA B N 1
ATOM 5149 C CA . ALA B 1 284 ? 29.859 -17.594 -5.125 1 96.19 284 ALA B CA 1
ATOM 5150 C C . ALA B 1 284 ? 30.781 -16.75 -6 1 96.19 284 ALA B C 1
ATOM 5152 O O . ALA B 1 284 ? 31.859 -16.359 -5.57 1 96.19 284 ALA B O 1
ATOM 5153 N N . HIS B 1 285 ? 30.391 -16.469 -7.172 1 97.75 285 HIS B N 1
ATOM 5154 C CA . HIS B 1 285 ? 31.219 -15.734 -8.125 1 97.75 285 HIS B CA 1
ATOM 5155 C C . HIS B 1 285 ? 30.484 -14.508 -8.664 1 97.75 285 HIS B C 1
ATOM 5157 O O . HIS B 1 285 ? 30.562 -14.203 -9.859 1 97.75 285 HIS B O 1
ATOM 5163 N N . ARG B 1 286 ? 29.734 -13.82 -7.859 1 96.06 286 ARG B N 1
ATOM 5164 C CA . ARG B 1 286 ? 28.859 -12.719 -8.242 1 96.06 286 ARG B CA 1
ATOM 5165 C C . ARG B 1 286 ? 29.641 -11.625 -8.953 1 96.06 286 ARG B C 1
ATOM 5167 O O . ARG B 1 286 ? 29.219 -11.117 -9.992 1 96.06 286 ARG B O 1
ATOM 5174 N N . PRO B 1 287 ? 30.812 -11.211 -8.383 1 96.38 287 PRO B N 1
ATOM 5175 C CA . PRO B 1 287 ? 31.547 -10.141 -9.062 1 96.38 287 PRO B CA 1
ATOM 5176 C C . PRO B 1 287 ? 31.984 -10.523 -10.477 1 96.38 287 PRO B C 1
ATOM 5178 O O . PRO B 1 287 ? 31.875 -9.711 -11.398 1 96.38 287 PRO B O 1
ATOM 5181 N N . GLU B 1 288 ? 32.406 -11.734 -10.586 1 97.62 288 GLU B N 1
ATOM 5182 C CA . GLU B 1 288 ? 32.844 -12.227 -11.898 1 97.62 288 GLU B CA 1
ATOM 5183 C C . GLU B 1 288 ? 31.656 -12.312 -12.859 1 97.62 288 GLU B C 1
ATOM 5185 O O . GLU B 1 288 ? 31.766 -11.938 -14.023 1 97.62 288 GLU B O 1
ATOM 5190 N N . LEU B 1 289 ? 30.578 -12.852 -12.352 1 98.19 289 LEU B N 1
ATOM 5191 C CA . LEU B 1 289 ? 29.375 -12.961 -13.156 1 98.19 289 LEU B CA 1
ATOM 5192 C C . LEU B 1 289 ? 28.906 -11.586 -13.633 1 98.19 289 LEU B C 1
ATOM 5194 O O . LEU B 1 289 ? 28.578 -11.414 -14.812 1 98.19 289 LEU B O 1
ATOM 5198 N N . LYS B 1 290 ? 28.859 -10.633 -12.75 1 97.5 290 LYS B N 1
ATOM 5199 C CA . LYS B 1 290 ? 28.438 -9.273 -13.094 1 97.5 290 LYS B CA 1
ATOM 5200 C C . LYS B 1 290 ? 29.328 -8.68 -14.18 1 97.5 290 LYS B C 1
ATOM 5202 O O . LYS B 1 290 ? 28.828 -8.086 -15.141 1 97.5 290 LYS B O 1
ATOM 5207 N N . ALA B 1 291 ? 30.609 -8.867 -14.016 1 97.69 291 ALA B N 1
ATOM 5208 C CA . ALA B 1 291 ? 31.547 -8.352 -15.008 1 97.69 291 ALA B CA 1
ATOM 5209 C C . ALA B 1 291 ? 31.312 -8.992 -16.375 1 97.69 291 ALA B C 1
ATOM 5211 O O . ALA B 1 291 ? 31.312 -8.312 -17.391 1 97.69 291 ALA B O 1
ATOM 5212 N N . GLU B 1 292 ? 31.125 -10.32 -16.375 1 97.69 292 GLU B N 1
ATOM 5213 C CA . GLU B 1 292 ? 30.891 -11.055 -17.609 1 97.69 292 GLU B CA 1
ATOM 5214 C C . GLU B 1 292 ? 29.609 -10.586 -18.297 1 97.69 292 GLU B C 1
ATOM 5216 O O . GLU B 1 292 ? 29.594 -10.383 -19.516 1 97.69 292 GLU B O 1
ATOM 5221 N N . LEU B 1 293 ? 28.562 -10.445 -17.531 1 98.25 293 LEU B N 1
ATOM 5222 C CA . LEU B 1 293 ? 27.281 -10.047 -18.078 1 98.25 293 LEU B CA 1
ATOM 5223 C C . LEU B 1 293 ? 27.312 -8.609 -18.578 1 98.25 293 LEU B C 1
ATOM 5225 O O . LEU B 1 293 ? 26.844 -8.312 -19.688 1 98.25 293 LEU B O 1
ATOM 5229 N N . GLU B 1 294 ? 27.906 -7.707 -17.828 1 98.12 294 GLU B N 1
ATOM 5230 C CA . GLU B 1 294 ? 27.922 -6.293 -18.188 1 98.12 294 GLU B CA 1
ATOM 5231 C C . GLU B 1 294 ? 28.781 -6.059 -19.438 1 98.12 294 GLU B C 1
ATOM 5233 O O . GLU B 1 294 ? 28.484 -5.172 -20.234 1 98.12 294 GLU B O 1
ATOM 5238 N N . ALA B 1 295 ? 29.844 -6.867 -19.594 1 97.81 295 ALA B N 1
ATOM 5239 C CA . ALA B 1 295 ? 30.656 -6.777 -20.797 1 97.81 295 ALA B CA 1
ATOM 5240 C C . ALA B 1 295 ? 29.828 -7.035 -22.047 1 97.81 295 ALA B C 1
ATOM 5242 O O . ALA B 1 295 ? 30.062 -6.43 -23.094 1 97.81 295 ALA B O 1
ATOM 5243 N N . ARG B 1 296 ? 28.859 -7.934 -21.969 1 97.81 296 ARG B N 1
ATOM 5244 C CA . ARG B 1 296 ? 28 -8.273 -23.094 1 97.81 296 ARG B CA 1
ATOM 5245 C C . ARG B 1 296 ? 26.812 -7.312 -23.203 1 97.81 296 ARG B C 1
ATOM 5247 O O . ARG B 1 296 ? 26.438 -6.902 -24.297 1 97.81 296 ARG B O 1
ATOM 5254 N N . LEU B 1 297 ? 26.266 -6.934 -22.062 1 98.25 297 LEU B N 1
ATOM 5255 C CA . LEU B 1 297 ? 25.094 -6.066 -22 1 98.25 297 LEU B CA 1
ATOM 5256 C C . LEU B 1 297 ? 25.422 -4.668 -22.516 1 98.25 297 LEU B C 1
ATOM 5258 O O . LEU B 1 297 ? 24.547 -3.963 -23.016 1 98.25 297 LEU B O 1
ATOM 5262 N N . ALA B 1 298 ? 26.703 -4.293 -22.422 1 97 298 ALA B N 1
ATOM 5263 C CA . ALA B 1 298 ? 27.172 -2.963 -22.812 1 97 298 ALA B CA 1
ATOM 5264 C C . ALA B 1 298 ? 26.938 -2.703 -24.297 1 97 298 ALA B C 1
ATOM 5266 O O . ALA B 1 298 ? 26.922 -1.551 -24.734 1 97 298 ALA B O 1
ATOM 5267 N N . ALA B 1 299 ? 26.688 -3.695 -25.047 1 96.38 299 ALA B N 1
ATOM 5268 C CA . ALA B 1 299 ? 26.5 -3.559 -26.484 1 96.38 299 ALA B CA 1
ATOM 5269 C C . ALA B 1 299 ? 25.016 -3.389 -26.828 1 96.38 299 ALA B C 1
ATOM 5271 O O . ALA B 1 299 ? 24.672 -3.156 -28 1 96.38 299 ALA B O 1
ATOM 5272 N N . HIS B 1 300 ? 24.141 -3.455 -25.859 1 97.69 300 HIS B N 1
ATOM 5273 C CA . HIS B 1 300 ? 22.703 -3.48 -26.109 1 97.69 300 HIS B CA 1
ATOM 5274 C C . HIS B 1 300 ? 22 -2.289 -25.469 1 97.69 300 HIS B C 1
ATOM 5276 O O . HIS B 1 300 ? 22.297 -1.952 -24.312 1 97.69 300 HIS B O 1
ATOM 5282 N N . ALA B 1 301 ? 21.141 -1.689 -26.297 1 97.56 301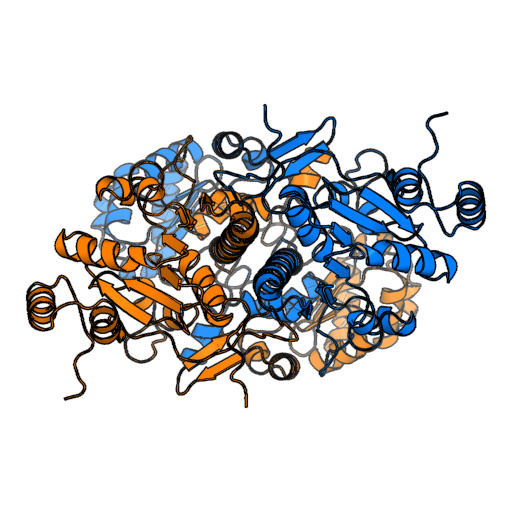 ALA B N 1
ATOM 5283 C CA . ALA B 1 301 ? 20.203 -0.773 -25.656 1 97.56 301 ALA B CA 1
ATOM 5284 C C . ALA B 1 301 ? 19.219 -1.526 -24.766 1 97.56 301 ALA B C 1
ATOM 5286 O O . ALA B 1 301 ? 18.75 -2.607 -25.125 1 97.56 301 ALA B O 1
ATOM 5287 N N . CYS B 1 302 ? 18.859 -1.012 -23.656 1 97.75 302 CYS B N 1
ATOM 5288 C CA . CYS B 1 302 ? 18.156 -1.738 -22.609 1 97.75 302 CYS B CA 1
ATOM 5289 C C . CYS B 1 302 ? 16.75 -2.105 -23.047 1 97.75 302 CYS B C 1
ATOM 5291 O O . CYS B 1 302 ? 16.328 -3.26 -22.906 1 97.75 302 CYS B O 1
ATOM 5293 N N . GLU B 1 303 ? 15.977 -1.169 -23.625 1 96.12 303 GLU B N 1
ATOM 5294 C CA . GLU B 1 303 ? 14.555 -1.354 -23.859 1 96.12 303 GLU B CA 1
ATOM 5295 C C . GLU B 1 303 ? 14.297 -2.498 -24.844 1 96.12 303 GLU B C 1
ATOM 5297 O O . GLU B 1 303 ? 13.586 -3.449 -24.516 1 96.12 303 GLU B O 1
ATOM 5302 N N . PRO B 1 304 ? 14.93 -2.449 -26.016 1 95.94 304 PRO B N 1
ATOM 5303 C CA . PRO B 1 304 ? 14.734 -3.582 -26.922 1 95.94 304 PRO B CA 1
ATOM 5304 C C . PRO B 1 304 ? 15.273 -4.895 -26.344 1 95.94 304 PRO B C 1
ATOM 5306 O O . PRO B 1 304 ? 14.664 -5.949 -26.547 1 95.94 304 PRO B O 1
ATOM 5309 N N . LEU B 1 305 ? 16.391 -4.777 -25.656 1 97.19 305 LEU B N 1
ATOM 5310 C CA . LEU B 1 305 ? 16.984 -5.949 -25.016 1 97.19 305 LEU B CA 1
ATOM 5311 C C . LEU B 1 305 ? 15.992 -6.582 -24.031 1 97.19 305 LEU B C 1
ATOM 5313 O O . LEU B 1 305 ? 15.758 -7.789 -24.078 1 97.19 305 LEU B O 1
ATOM 5317 N N . ALA B 1 306 ? 15.438 -5.785 -23.141 1 97.44 306 ALA B N 1
ATOM 5318 C CA . ALA B 1 306 ? 14.508 -6.258 -22.109 1 97.44 306 ALA B CA 1
ATOM 5319 C C . ALA B 1 306 ? 13.273 -6.887 -22.75 1 97.44 306 ALA B C 1
ATOM 5321 O O . ALA B 1 306 ? 12.805 -7.938 -22.297 1 97.44 306 ALA B O 1
ATOM 5322 N N . ARG B 1 307 ? 12.766 -6.258 -23.75 1 93.56 307 ARG B N 1
ATOM 5323 C CA . ARG B 1 307 ? 11.594 -6.789 -24.438 1 93.56 307 ARG B CA 1
ATOM 5324 C C . ARG B 1 307 ? 11.867 -8.188 -24.969 1 93.56 307 ARG B C 1
ATOM 5326 O O . ARG B 1 307 ? 11.047 -9.094 -24.797 1 93.56 307 ARG B O 1
ATOM 5333 N N . ASP B 1 308 ? 12.969 -8.359 -25.594 1 95.44 308 ASP B N 1
ATOM 5334 C CA . ASP B 1 308 ? 13.328 -9.648 -26.172 1 95.44 308 ASP B CA 1
ATOM 5335 C C . ASP B 1 308 ? 13.523 -10.703 -25.094 1 95.44 308 ASP B C 1
ATOM 5337 O O . ASP B 1 308 ? 13.07 -11.844 -25.234 1 95.44 308 ASP B O 1
ATOM 5341 N N . LEU B 1 309 ? 14.242 -10.305 -24.062 1 97.38 309 LEU B N 1
ATOM 5342 C CA . LEU B 1 309 ? 14.523 -11.242 -22.984 1 97.38 309 LEU B CA 1
ATOM 5343 C C . LEU B 1 309 ? 13.234 -11.664 -22.281 1 97.38 309 LEU B C 1
ATOM 5345 O O . LEU B 1 309 ? 13.039 -12.844 -21.984 1 97.38 309 LEU B O 1
ATOM 5349 N N . MET B 1 310 ? 12.336 -10.695 -22 1 95 310 MET B N 1
ATOM 5350 C CA . MET B 1 310 ? 11.062 -11.016 -21.359 1 95 310 MET B CA 1
ATOM 5351 C C . MET B 1 310 ? 10.234 -11.953 -22.234 1 95 310 MET B C 1
ATOM 5353 O O . MET B 1 310 ? 9.633 -12.906 -21.734 1 95 310 MET B O 1
ATOM 5357 N N . ALA B 1 311 ? 10.242 -11.719 -23.5 1 90.56 311 ALA B N 1
ATOM 5358 C CA . ALA B 1 311 ? 9.516 -12.57 -24.438 1 90.56 311 ALA B CA 1
ATOM 5359 C C . ALA B 1 311 ? 10.07 -13.992 -24.422 1 90.56 311 ALA B C 1
ATOM 5361 O O . ALA B 1 311 ? 9.328 -14.953 -24.625 1 90.56 311 ALA B O 1
ATOM 5362 N N . ALA B 1 312 ? 11.344 -14.094 -24.141 1 93.5 312 ALA B N 1
ATOM 5363 C CA . ALA B 1 312 ? 12.016 -15.391 -24.109 1 93.5 312 ALA B CA 1
ATOM 5364 C C . ALA B 1 312 ? 11.875 -16.047 -22.734 1 93.5 312 ALA B C 1
ATOM 5366 O O . ALA B 1 312 ? 12.406 -17.141 -22.516 1 93.5 312 ALA B O 1
ATOM 5367 N N . GLY B 1 313 ? 11.242 -15.359 -21.844 1 92.62 313 GLY B N 1
ATOM 5368 C CA . GLY B 1 313 ? 10.969 -15.961 -20.562 1 92.62 313 GLY B CA 1
ATOM 5369 C C . GLY B 1 313 ? 12.016 -15.625 -19.516 1 92.62 313 GLY B C 1
ATOM 5370 O O . GLY B 1 313 ? 12.109 -16.297 -18.484 1 92.62 313 GLY B O 1
ATOM 5371 N N . VAL B 1 314 ? 12.859 -14.648 -19.766 1 97.06 314 VAL B N 1
ATOM 5372 C CA . VAL B 1 314 ? 13.828 -14.172 -18.781 1 97.06 314 VAL B CA 1
ATOM 5373 C C . VAL B 1 314 ? 13.266 -12.961 -18.047 1 97.06 314 VAL B C 1
ATOM 5375 O O . VAL B 1 314 ? 13.086 -11.891 -18.625 1 97.06 314 VAL B O 1
ATOM 5378 N N . PRO B 1 315 ? 13.016 -13.086 -16.781 1 96.69 315 PRO B N 1
ATOM 5379 C CA . PRO B 1 315 ? 12.477 -11.945 -16.031 1 96.69 315 PRO B CA 1
ATOM 5380 C C . PRO B 1 315 ? 13.453 -10.781 -15.93 1 96.69 315 PRO B C 1
ATOM 5382 O O . PRO B 1 315 ? 14.562 -10.938 -15.414 1 96.69 315 PRO B O 1
ATOM 5385 N N . CYS B 1 316 ? 13.078 -9.703 -16.438 1 98.25 316 CYS B N 1
ATOM 5386 C CA . CYS B 1 316 ? 13.914 -8.508 -16.422 1 98.25 316 CYS B CA 1
ATOM 5387 C C . CYS B 1 316 ? 13.109 -7.27 -16.797 1 98.25 316 CYS B C 1
ATOM 5389 O O . CYS B 1 316 ? 11.93 -7.371 -17.141 1 98.25 316 CYS B O 1
ATOM 5391 N N . GLY B 1 317 ? 13.672 -6.109 -16.641 1 97.88 317 GLY B N 1
ATOM 5392 C CA . GLY B 1 317 ? 13.062 -4.863 -17.078 1 97.88 317 GLY B CA 1
ATOM 5393 C C . GLY B 1 317 ? 14.008 -3.678 -16.984 1 97.88 317 GLY B C 1
ATOM 5394 O O . GLY B 1 317 ? 14.945 -3.688 -16.188 1 97.88 317 GLY B O 1
ATOM 5395 N N . PRO B 1 318 ? 13.742 -2.725 -17.812 1 98.25 318 PRO B N 1
ATOM 5396 C CA . PRO B 1 318 ? 14.555 -1.508 -17.734 1 98.25 318 PRO B CA 1
ATOM 5397 C C . PRO B 1 318 ? 14.305 -0.716 -16.453 1 98.25 318 PRO B C 1
ATOM 5399 O O . PRO B 1 318 ? 13.164 -0.652 -15.977 1 98.25 318 PRO B O 1
ATOM 5402 N N . VAL B 1 319 ? 15.352 -0.142 -15.891 1 98.31 319 VAL B N 1
ATOM 5403 C CA . VAL B 1 319 ? 15.18 0.822 -14.805 1 98.31 319 VAL B CA 1
ATOM 5404 C C . VAL B 1 319 ? 14.711 2.16 -15.375 1 98.31 319 VAL B C 1
ATOM 5406 O O . VAL B 1 319 ? 15.508 2.914 -15.938 1 98.31 319 VAL B O 1
ATOM 5409 N N . ARG B 1 320 ? 13.461 2.459 -15.188 1 98.38 320 ARG B N 1
ATOM 5410 C CA . ARG B 1 320 ? 12.836 3.619 -15.82 1 98.38 320 ARG B CA 1
ATOM 5411 C C . ARG B 1 320 ? 12.703 4.773 -14.828 1 98.38 320 ARG B C 1
ATOM 5413 O O . ARG B 1 320 ? 12.531 4.551 -13.633 1 98.38 320 ARG B O 1
ATOM 5420 N N . THR B 1 321 ? 12.734 5.98 -15.344 1 98.31 321 THR B N 1
ATOM 5421 C CA . THR B 1 321 ? 12.414 7.176 -14.562 1 98.31 321 THR B CA 1
ATOM 5422 C C . THR B 1 321 ? 10.906 7.438 -14.57 1 98.31 321 THR B C 1
ATOM 5424 O O . THR B 1 321 ? 10.164 6.797 -15.312 1 98.31 321 THR B O 1
ATOM 5427 N N . VAL B 1 322 ? 10.5 8.391 -13.742 1 98.56 322 VAL B N 1
ATOM 5428 C CA . VAL B 1 322 ? 9.102 8.812 -13.695 1 98.56 322 VAL B CA 1
ATOM 5429 C C . VAL B 1 322 ? 8.688 9.375 -15.055 1 98.56 322 VAL B C 1
ATOM 5431 O O . VAL B 1 322 ? 7.562 9.148 -15.508 1 98.56 322 VAL B O 1
ATOM 5434 N N . ALA B 1 323 ? 9.57 10.086 -15.711 1 98.5 323 ALA B N 1
ATOM 5435 C CA . ALA B 1 323 ? 9.297 10.633 -17.031 1 98.5 323 ALA B CA 1
ATOM 5436 C C . ALA B 1 323 ? 9.039 9.516 -18.047 1 98.5 323 ALA B C 1
ATOM 5438 O O . ALA B 1 323 ? 8.117 9.602 -18.859 1 98.5 323 ALA B O 1
ATOM 5439 N N . ASP B 1 324 ? 9.891 8.469 -18 1 98.12 324 ASP B N 1
ATOM 5440 C CA . ASP B 1 324 ? 9.703 7.32 -18.875 1 98.12 324 ASP B CA 1
ATOM 5441 C C . ASP B 1 324 ? 8.32 6.703 -18.703 1 98.12 324 ASP B C 1
ATOM 5443 O O . ASP B 1 324 ? 7.648 6.363 -19.672 1 98.12 324 ASP B O 1
ATOM 5447 N N . VAL B 1 325 ? 7.867 6.574 -17.469 1 98.5 325 VAL B N 1
ATOM 5448 C CA . VAL B 1 325 ? 6.594 5.953 -17.125 1 98.5 325 VAL B CA 1
ATOM 5449 C C . VAL B 1 325 ? 5.441 6.797 -17.672 1 98.5 325 VAL B C 1
ATOM 5451 O O . VAL B 1 325 ? 4.484 6.266 -18.234 1 98.5 325 VAL B O 1
ATOM 5454 N N . ALA B 1 326 ? 5.523 8.102 -17.531 1 98.44 326 ALA B N 1
ATOM 5455 C C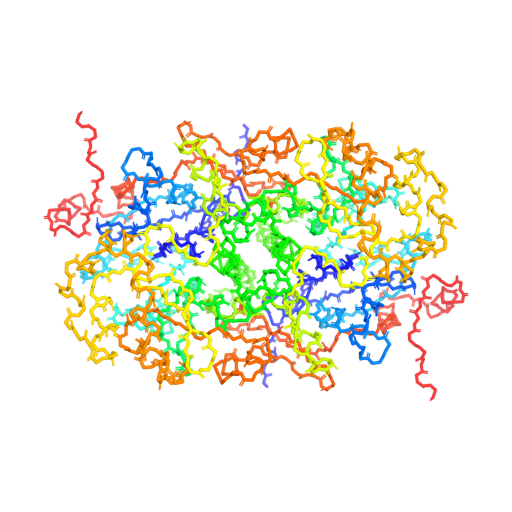A . ALA B 1 326 ? 4.473 9.023 -17.953 1 98.44 326 ALA B CA 1
ATOM 5456 C C . ALA B 1 326 ? 4.219 8.914 -19.453 1 98.44 326 ALA B C 1
ATOM 5458 O O . ALA B 1 326 ? 3.148 9.297 -19.938 1 98.44 326 ALA B O 1
ATOM 5459 N N . HIS B 1 327 ? 5.215 8.367 -20.172 1 97.38 327 HIS B N 1
ATOM 5460 C CA . HIS B 1 327 ? 5.094 8.258 -21.609 1 97.38 327 HIS B CA 1
ATOM 5461 C C . HIS B 1 327 ? 5.133 6.805 -22.062 1 97.38 327 HIS B C 1
ATOM 5463 O O . HIS B 1 327 ? 5.246 6.523 -23.266 1 97.38 327 HIS B O 1
ATOM 5469 N N . ASP B 1 328 ? 5.109 5.887 -21.188 1 97.5 328 ASP B N 1
ATOM 5470 C CA . ASP B 1 328 ? 5.203 4.461 -21.469 1 97.5 328 ASP B CA 1
ATOM 5471 C C . ASP B 1 328 ? 3.975 3.973 -22.234 1 97.5 328 ASP B C 1
ATOM 5473 O O . ASP B 1 328 ? 2.844 4.121 -21.781 1 97.5 328 ASP B O 1
ATOM 5477 N N . PRO B 1 329 ? 4.168 3.32 -23.375 1 97.62 329 PRO B N 1
ATOM 5478 C CA . PRO B 1 329 ? 3.033 2.844 -24.172 1 97.62 329 PRO B CA 1
ATOM 5479 C C . PRO B 1 329 ? 2.135 1.882 -23.406 1 97.62 329 PRO B C 1
ATOM 5481 O O . PRO B 1 329 ? 0.918 1.868 -23.609 1 97.62 329 PRO B O 1
ATOM 5484 N N . HIS B 1 330 ? 2.699 1.11 -22.562 1 97.81 330 HIS B N 1
ATOM 5485 C CA . HIS B 1 330 ? 1.878 0.178 -21.797 1 97.81 330 HIS B CA 1
ATOM 5486 C C . HIS B 1 330 ? 1.057 0.907 -20.734 1 97.81 330 HIS B C 1
ATOM 5488 O O . HIS B 1 330 ? -0.11 0.575 -20.516 1 97.81 330 HIS B O 1
ATOM 5494 N N . ALA B 1 331 ? 1.626 1.898 -20.047 1 98.56 331 ALA B N 1
ATOM 5495 C CA . ALA B 1 331 ? 0.877 2.705 -19.094 1 98.56 331 ALA B CA 1
ATOM 5496 C C . ALA B 1 331 ? -0.305 3.398 -19.766 1 98.56 331 ALA B C 1
ATOM 5498 O O . ALA B 1 331 ? -1.398 3.463 -19.188 1 98.56 331 ALA B O 1
ATOM 5499 N N . LEU B 1 332 ? -0.029 3.908 -20.953 1 98.38 332 LEU B N 1
ATOM 5500 C CA . LEU B 1 332 ? -1.084 4.57 -21.703 1 98.38 332 LEU B CA 1
ATOM 5501 C C . LEU B 1 332 ? -2.18 3.586 -22.094 1 98.38 332 LEU B C 1
ATOM 5503 O O . LEU B 1 332 ? -3.369 3.893 -21.969 1 98.38 332 LEU B O 1
ATOM 5507 N N . HIS B 1 333 ? -1.786 2.379 -22.5 1 98.25 333 HIS B N 1
ATOM 5508 C CA . HIS B 1 333 ? -2.754 1.347 -22.859 1 98.25 333 HIS B CA 1
ATOM 5509 C C . HIS B 1 333 ? -3.615 0.967 -21.656 1 98.25 333 HIS B C 1
ATOM 5511 O O . HIS B 1 333 ? -4.816 0.727 -21.797 1 98.25 333 HIS B O 1
ATOM 5517 N N . ARG B 1 334 ? -2.982 0.932 -20.484 1 98.44 334 ARG B N 1
ATOM 5518 C CA . ARG B 1 334 ? -3.664 0.553 -19.25 1 98.44 334 ARG B CA 1
ATOM 5519 C C . ARG B 1 334 ? -4.461 1.723 -18.688 1 98.44 334 ARG B C 1
ATOM 5521 O O . ARG B 1 334 ? -5.051 1.614 -17.609 1 98.44 334 ARG B O 1
ATOM 5528 N N . ASN B 1 335 ? -4.492 2.891 -19.359 1 98.19 335 ASN B N 1
ATOM 5529 C CA . ASN B 1 335 ? -5.215 4.09 -18.953 1 98.19 335 ASN B CA 1
ATOM 5530 C C . ASN B 1 335 ? -4.844 4.508 -17.531 1 98.19 335 ASN B C 1
ATOM 5532 O O . ASN B 1 335 ? -5.723 4.738 -16.703 1 98.19 335 ASN B O 1
ATOM 5536 N N . LEU B 1 336 ? -3.539 4.707 -17.297 1 98.75 336 LEU B N 1
ATOM 5537 C CA . LEU B 1 336 ? -3.074 4.938 -15.938 1 98.75 336 LEU B CA 1
ATOM 5538 C C . LEU B 1 336 ? -2.992 6.43 -15.641 1 98.75 336 LEU B C 1
ATOM 5540 O O . LEU B 1 336 ? -2.59 6.828 -14.539 1 98.75 336 LEU B O 1
ATOM 5544 N N . PHE B 1 337 ? -3.461 7.273 -16.578 1 98.62 337 PHE B N 1
ATOM 5545 C CA . PHE B 1 337 ? -3.398 8.711 -16.375 1 98.62 337 PHE B CA 1
ATOM 5546 C C . PHE B 1 337 ? -4.746 9.367 -16.656 1 98.62 337 PHE B C 1
ATOM 5548 O O . PHE B 1 337 ? -5.453 8.945 -17.578 1 98.62 337 PHE B O 1
ATOM 5555 N N . VAL B 1 338 ? -5.082 10.328 -15.852 1 98.19 338 VAL B N 1
ATOM 5556 C CA . VAL B 1 338 ? -6.312 11.102 -15.953 1 98.19 338 VAL B CA 1
ATOM 5557 C C . VAL B 1 338 ? -5.996 12.508 -16.453 1 98.19 338 VAL B C 1
ATOM 5559 O O . VAL B 1 338 ? -5.051 13.148 -15.984 1 98.19 338 VAL B O 1
ATOM 5562 N N . GLU B 1 339 ? -6.719 12.938 -17.422 1 97.81 339 GLU B N 1
ATOM 5563 C CA . GLU B 1 339 ? -6.586 14.297 -17.938 1 97.81 339 GLU B CA 1
ATOM 5564 C C . GLU B 1 339 ? -7.934 15.008 -17.953 1 97.81 339 GLU B C 1
ATOM 5566 O O . GLU B 1 339 ? -8.875 14.547 -18.609 1 97.81 339 GLU B O 1
ATOM 5571 N N . ILE B 1 340 ? -8.039 16.047 -17.25 1 98.06 340 ILE B N 1
ATOM 5572 C CA . ILE B 1 340 ? -9.211 16.922 -17.219 1 98.06 340 ILE B CA 1
ATOM 5573 C C . ILE B 1 340 ? -8.773 18.375 -17.328 1 98.06 340 ILE B C 1
ATOM 5575 O O . ILE B 1 340 ? -8.375 19 -16.344 1 98.06 340 ILE B O 1
ATOM 5579 N N . GLY B 1 341 ? -8.961 18.922 -18.531 1 97.25 341 GLY B N 1
ATOM 5580 C CA . GLY B 1 341 ? -8.414 20.25 -18.75 1 97.25 341 GLY B CA 1
ATOM 5581 C C . GLY B 1 341 ? -6.922 20.328 -18.5 1 97.25 341 GLY B C 1
ATOM 5582 O O . GLY B 1 341 ? -6.152 19.547 -19.062 1 97.25 341 GLY B O 1
ATOM 5583 N N . ALA B 1 342 ? -6.566 21.203 -17.562 1 96.94 342 ALA B N 1
ATOM 5584 C CA . ALA B 1 342 ? -5.156 21.391 -17.234 1 96.94 342 ALA B CA 1
ATOM 5585 C C . ALA B 1 342 ? -4.691 20.375 -16.188 1 96.94 342 ALA B C 1
ATOM 5587 O O . ALA B 1 342 ? -3.492 20.219 -15.961 1 96.94 342 ALA B O 1
ATOM 5588 N N . TYR B 1 343 ? -5.633 19.672 -15.633 1 97.62 343 TYR B N 1
ATOM 5589 C CA . TYR B 1 343 ? -5.312 18.734 -14.578 1 97.62 343 TYR B CA 1
ATOM 5590 C C . TYR B 1 343 ? -4.898 17.375 -15.156 1 97.62 343 TYR B C 1
ATOM 5592 O O . TYR B 1 343 ? -5.523 16.891 -16.094 1 97.62 343 TYR B O 1
ATOM 5600 N N . ARG B 1 344 ? -3.826 16.844 -14.602 1 98.12 344 ARG B N 1
ATOM 5601 C CA . ARG B 1 344 ? -3.404 15.469 -14.859 1 98.12 344 ARG B CA 1
ATOM 5602 C C . ARG B 1 344 ? -3.205 14.695 -13.562 1 98.12 344 ARG B C 1
ATOM 5604 O O . ARG B 1 344 ? -2.699 15.242 -12.578 1 98.12 344 ARG B O 1
ATOM 5611 N N . GLY B 1 345 ? -3.631 13.516 -13.469 1 98.38 345 GLY B N 1
ATOM 5612 C CA . GLY B 1 345 ? -3.488 12.688 -12.281 1 98.38 345 GLY B CA 1
ATOM 5613 C C . GLY B 1 345 ? -3.232 11.227 -12.602 1 98.38 345 GLY B C 1
ATOM 5614 O O . GLY B 1 345 ? -3.219 10.836 -13.773 1 98.38 345 GLY B O 1
ATOM 5615 N N . THR B 1 346 ? -2.947 10.43 -11.609 1 98.69 346 THR B N 1
ATOM 5616 C CA . THR B 1 346 ? -2.77 8.984 -11.742 1 98.69 346 THR B CA 1
ATOM 5617 C C . THR B 1 346 ? -4.098 8.258 -11.547 1 98.69 346 THR B C 1
ATOM 5619 O O . THR B 1 346 ? -4.789 8.469 -10.547 1 98.69 346 THR B O 1
ATOM 5622 N N . ALA B 1 347 ? -4.453 7.398 -12.43 1 98.69 347 ALA B N 1
ATOM 5623 C CA . ALA B 1 347 ? -5.734 6.703 -12.414 1 98.69 347 ALA B CA 1
ATOM 5624 C C . ALA B 1 347 ? -5.734 5.582 -11.375 1 98.69 347 ALA B C 1
ATOM 5626 O O . ALA B 1 347 ? -4.676 5.16 -10.906 1 98.69 347 ALA B O 1
ATOM 5627 N N . SER B 1 348 ? -6.922 5.168 -10.984 1 98.69 348 SER B N 1
ATOM 5628 C CA . SER B 1 348 ? -7.078 4.051 -10.062 1 98.69 348 SER B CA 1
ATOM 5629 C C . SER B 1 348 ? -6.48 2.771 -10.633 1 98.69 348 SER B C 1
ATOM 5631 O O . SER B 1 348 ? -6.723 2.432 -11.797 1 98.69 348 SER B O 1
ATOM 5633 N N . PRO B 1 349 ? -5.695 2.068 -9.852 1 98.75 349 PRO B N 1
ATOM 5634 C CA . PRO B 1 349 ? -5.184 0.773 -10.312 1 98.75 349 PRO B CA 1
ATOM 5635 C C . PRO B 1 349 ? -6.227 -0.339 -10.219 1 98.75 349 PRO B C 1
ATOM 5637 O O . PRO B 1 349 ? -5.98 -1.461 -10.664 1 98.75 349 PRO B O 1
ATOM 5640 N N . VAL B 1 350 ? -7.395 -0.092 -9.633 1 98.88 350 VAL B N 1
ATOM 5641 C CA . VAL B 1 350 ? -8.484 -1.057 -9.5 1 98.88 350 VAL B CA 1
ATOM 5642 C C . VAL B 1 350 ? -9.43 -0.938 -10.688 1 98.88 350 VAL B C 1
ATOM 5644 O O . VAL B 1 350 ? -10.117 0.074 -10.844 1 98.88 350 VAL B O 1
ATOM 5647 N N . LYS B 1 351 ? -9.477 -1.978 -11.523 1 98.5 351 LYS B N 1
ATOM 5648 C CA . LYS B 1 351 ? -10.328 -1.954 -12.703 1 98.5 351 LYS B CA 1
ATOM 5649 C C . LYS B 1 351 ? -11.5 -2.92 -12.555 1 98.5 351 LYS B C 1
ATOM 5651 O O . LYS B 1 351 ? -11.32 -4.137 -12.641 1 98.5 351 LYS B O 1
ATOM 5656 N N . LEU B 1 352 ? -12.672 -2.385 -12.328 1 98.62 352 LEU B N 1
ATOM 5657 C CA . LEU B 1 352 ? -13.914 -3.143 -12.234 1 98.62 352 LEU B CA 1
ATOM 5658 C C . LEU B 1 352 ? -14.578 -3.254 -13.602 1 98.62 352 LEU B C 1
ATOM 5660 O O . LEU B 1 352 ? -14.688 -2.264 -14.328 1 98.62 352 LEU B O 1
ATOM 5664 N N . SER B 1 353 ? -15.055 -4.414 -13.906 1 98.12 353 SER B N 1
ATOM 5665 C CA . SER B 1 353 ? -15.547 -4.664 -15.258 1 98.12 353 SER B CA 1
ATOM 5666 C C . SER B 1 353 ? -16.891 -3.973 -15.492 1 98.12 353 SER B C 1
ATOM 5668 O O . SER B 1 353 ? -17.156 -3.475 -16.594 1 98.12 353 SER B O 1
ATOM 5670 N N . ARG B 1 354 ? -17.734 -3.883 -14.469 1 97.56 354 ARG B N 1
ATOM 5671 C CA . ARG B 1 354 ? -19.078 -3.352 -14.664 1 97.56 354 ARG B CA 1
ATOM 5672 C C . ARG B 1 354 ? -19.172 -1.911 -14.164 1 97.56 354 ARG B C 1
ATOM 5674 O O . ARG B 1 354 ? -19.922 -1.104 -14.734 1 97.56 354 ARG B O 1
ATOM 5681 N N . THR B 1 355 ? -18.484 -1.606 -13.156 1 98.12 355 THR B N 1
ATOM 5682 C CA . THR B 1 355 ? -18.594 -0.304 -12.508 1 98.12 355 THR B CA 1
ATOM 5683 C C . THR B 1 355 ? -17.219 0.318 -12.305 1 98.12 355 THR B C 1
ATOM 5685 O O . THR B 1 355 ? -16.828 0.596 -11.164 1 98.12 355 THR B O 1
ATOM 5688 N N . PRO B 1 356 ? -16.5 0.618 -13.352 1 97.94 356 PRO B N 1
ATOM 5689 C CA . PRO B 1 356 ? -15.141 1.164 -13.25 1 97.94 356 PRO B CA 1
ATOM 5690 C C . PRO B 1 356 ? -15.102 2.539 -12.586 1 97.94 356 PRO B C 1
ATOM 5692 O O . PRO B 1 356 ? -16.125 3.219 -12.508 1 97.94 356 PRO B O 1
ATOM 5695 N N . ALA B 1 357 ? -13.969 2.922 -12.102 1 98.19 357 ALA B N 1
ATOM 5696 C CA . ALA B 1 357 ? -13.742 4.285 -11.625 1 98.19 357 ALA B CA 1
ATOM 5697 C C . ALA B 1 357 ? -14.047 5.305 -12.719 1 98.19 357 ALA B C 1
ATOM 5699 O O . ALA B 1 357 ? -13.867 5.023 -13.906 1 98.19 357 ALA B O 1
ATOM 5700 N N . THR B 1 358 ? -14.531 6.41 -12.312 1 97.56 358 THR B N 1
ATOM 5701 C CA . THR B 1 358 ? -14.781 7.523 -13.227 1 97.56 358 THR B CA 1
ATOM 5702 C C . THR B 1 358 ? -14.062 8.781 -12.742 1 97.56 358 THR B C 1
ATOM 5704 O O . THR B 1 358 ? -13.883 8.977 -11.539 1 97.56 358 THR B O 1
ATOM 5707 N N . TYR B 1 359 ? -13.656 9.547 -13.633 1 97.81 359 TYR B N 1
ATOM 5708 C CA . TYR B 1 359 ? -12.945 10.797 -13.367 1 97.81 359 TYR B CA 1
ATOM 5709 C C . TYR B 1 359 ? -13.711 11.984 -13.922 1 97.81 359 TYR B C 1
ATOM 5711 O O . TYR B 1 359 ? -13.742 12.203 -15.133 1 97.81 359 TYR B O 1
ATOM 5719 N N . ARG B 1 360 ? -14.258 12.703 -13.031 1 97.69 360 ARG B N 1
ATOM 5720 C CA . ARG B 1 360 ? -15.312 13.633 -13.43 1 97.69 360 ARG B CA 1
ATOM 5721 C C . ARG B 1 360 ? -14.875 15.078 -13.211 1 97.69 360 ARG B C 1
ATOM 5723 O O . ARG B 1 360 ? -15.297 15.977 -13.938 1 97.69 360 ARG B O 1
ATOM 5730 N N . SER B 1 361 ? -14.094 15.367 -12.188 1 98.12 361 SER B N 1
ATOM 5731 C CA . SER B 1 361 ? -13.664 16.734 -11.898 1 98.12 361 SER B CA 1
ATOM 5732 C C . SER B 1 361 ? -12.25 16.75 -11.328 1 98.12 361 SER B C 1
ATOM 5734 O O . SER B 1 361 ? -11.828 15.82 -10.648 1 98.12 361 SER B O 1
ATOM 5736 N N . PRO B 1 362 ? -11.453 17.859 -11.664 1 98.44 362 PRO B N 1
ATOM 5737 C CA . PRO B 1 362 ? -10.188 18.062 -10.961 1 98.44 362 PRO B CA 1
ATOM 5738 C C . PRO B 1 362 ? -10.383 18.344 -9.469 1 98.44 362 PRO B C 1
ATOM 5740 O O . PRO B 1 362 ? -11.516 18.5 -9.016 1 98.44 362 PRO B O 1
ATOM 5743 N N . PRO B 1 363 ? -9.312 18.312 -8.711 1 98.62 363 PRO B N 1
ATOM 5744 C CA . PRO B 1 363 ? -9.43 18.719 -7.312 1 98.62 363 PRO B CA 1
ATOM 5745 C C . PRO B 1 363 ? -10.055 20.109 -7.148 1 98.62 363 PRO B C 1
ATOM 5747 O O . PRO B 1 363 ? -9.781 21.016 -7.953 1 98.62 363 PRO B O 1
ATOM 5750 N N . PRO B 1 364 ? -10.891 20.297 -6.188 1 98.06 364 PRO B N 1
ATOM 5751 C CA . PRO B 1 364 ? -11.609 21.562 -6.047 1 98.06 364 PRO B CA 1
ATOM 5752 C C . PRO B 1 364 ? -10.703 22.703 -5.57 1 98.06 364 PRO B C 1
ATOM 5754 O O . PRO B 1 364 ? -9.742 22.469 -4.84 1 98.06 364 PRO B O 1
ATOM 5757 N N . ALA B 1 365 ? -11.086 23.891 -5.969 1 97.31 365 ALA B N 1
ATOM 5758 C CA . ALA B 1 365 ? -10.492 25.078 -5.363 1 97.31 365 ALA B CA 1
ATOM 5759 C C . ALA B 1 365 ? -10.891 25.203 -3.896 1 97.31 365 ALA B C 1
ATOM 5761 O O . ALA B 1 365 ? -11.898 24.656 -3.471 1 97.31 365 ALA B O 1
ATOM 5762 N N . LEU B 1 366 ? -10.047 25.938 -3.105 1 97.44 366 LEU B N 1
ATOM 5763 C CA . LEU B 1 366 ? -10.398 26.172 -1.709 1 97.44 366 LEU B CA 1
ATOM 5764 C C . LEU B 1 366 ? -11.75 26.859 -1.594 1 97.44 366 LEU B C 1
ATOM 5766 O O . LEU B 1 366 ? -11.914 27.984 -2.051 1 97.44 366 LEU B O 1
ATOM 5770 N N . GLY B 1 367 ? -12.695 26.172 -1.07 1 97.19 367 GLY B N 1
ATOM 5771 C CA . GLY B 1 367 ? -14.039 26.703 -0.925 1 97.19 367 GLY B CA 1
ATOM 5772 C C . GLY B 1 367 ? -14.781 26.828 -2.242 1 97.19 367 GLY B C 1
ATOM 5773 O O . GLY B 1 367 ? -15.758 27.562 -2.348 1 97.19 367 GLY B O 1
ATOM 5774 N N . GLY B 1 368 ? -14.344 26.125 -3.238 1 96.38 368 GLY B N 1
ATOM 5775 C CA . GLY B 1 368 ? -14.906 26.266 -4.574 1 96.38 368 GLY B CA 1
ATOM 5776 C C . GLY B 1 368 ? -16.359 25.859 -4.652 1 96.38 368 GLY B C 1
ATOM 5777 O O . GLY B 1 368 ? -17.109 26.344 -5.508 1 96.38 368 GLY B O 1
ATOM 5778 N N . ASP B 1 369 ? -16.797 24.969 -3.734 1 97.62 369 ASP B N 1
ATOM 5779 C CA . ASP B 1 369 ? -18.172 24.453 -3.783 1 97.62 369 ASP B CA 1
ATOM 5780 C C . ASP B 1 369 ? -18.953 24.859 -2.537 1 97.62 369 ASP B C 1
ATOM 5782 O O . ASP B 1 369 ? -19.984 24.266 -2.234 1 97.62 369 ASP B O 1
ATOM 5786 N N . THR B 1 370 ? -18.453 25.812 -1.806 1 97.38 370 THR B N 1
ATOM 5787 C CA . THR B 1 370 ? -19.047 26.188 -0.524 1 97.38 370 THR B CA 1
ATOM 5788 C C . THR B 1 370 ? -20.516 26.578 -0.692 1 97.38 370 THR B C 1
ATOM 5790 O O . THR B 1 370 ? -21.391 26.016 -0.011 1 97.38 370 THR B O 1
ATOM 5793 N N . ARG B 1 371 ? -20.859 27.438 -1.636 1 95.25 371 ARG B N 1
ATOM 5794 C CA . ARG B 1 371 ? -22.219 27.922 -1.823 1 95.25 371 ARG B CA 1
ATOM 5795 C C . ARG B 1 371 ? -23.141 26.781 -2.266 1 95.25 371 ARG B C 1
ATOM 5797 O O . ARG B 1 371 ? -24.234 26.625 -1.729 1 95.25 371 ARG B O 1
ATOM 5804 N N . ALA B 1 372 ? -22.672 25.984 -3.207 1 96.44 372 ALA B N 1
ATOM 5805 C CA . ALA B 1 372 ? -23.484 24.891 -3.725 1 96.44 372 ALA B CA 1
ATOM 5806 C C . ALA B 1 372 ? -23.797 23.875 -2.625 1 96.44 372 ALA B C 1
ATOM 5808 O O . ALA B 1 372 ? -24.922 23.391 -2.523 1 96.44 372 ALA B O 1
ATOM 5809 N N . VAL B 1 373 ? -22.781 23.531 -1.786 1 97.5 373 VAL B N 1
ATOM 5810 C CA . VAL B 1 373 ? -22.953 22.578 -0.706 1 97.5 373 VAL B CA 1
ATOM 5811 C C . VAL B 1 373 ? -23.953 23.125 0.315 1 97.5 373 VAL B C 1
ATOM 5813 O O . VAL B 1 373 ? -24.859 22.406 0.754 1 97.5 373 VAL B O 1
ATOM 5816 N N . LEU B 1 374 ? -23.844 24.438 0.66 1 97.06 374 LEU B N 1
ATOM 5817 C CA . LEU B 1 374 ? -24.719 25.047 1.66 1 97.06 374 LEU B CA 1
ATOM 5818 C C . LEU B 1 374 ? -26.141 25.156 1.137 1 97.06 374 LEU B C 1
ATOM 5820 O O . LEU B 1 374 ? -27.094 24.984 1.896 1 97.06 374 LEU B O 1
ATOM 5824 N N . GLU B 1 375 ? -26.25 25.438 -0.163 1 96 375 GLU B N 1
ATOM 5825 C CA . GLU B 1 375 ? -27.578 25.484 -0.775 1 96 375 GLU B CA 1
ATOM 5826 C C . GLU B 1 375 ? -28.266 24.125 -0.693 1 96 375 GLU B C 1
ATOM 5828 O O . GLU B 1 375 ? -29.453 24.047 -0.344 1 96 375 GLU B O 1
ATOM 5833 N N . ARG B 1 376 ? -27.531 23.062 -0.963 1 96.19 376 ARG B N 1
ATOM 5834 C CA . ARG B 1 376 ? -28.078 21.703 -0.896 1 96.19 376 ARG B CA 1
ATOM 5835 C C . ARG B 1 376 ? -28.484 21.344 0.531 1 96.19 376 ARG B C 1
ATOM 5837 O O . ARG B 1 376 ? -29.422 20.578 0.743 1 96.19 376 ARG B O 1
ATOM 5844 N N . LEU B 1 377 ? -27.797 22 1.54 1 95.69 377 LEU B N 1
ATOM 5845 C CA . LEU B 1 377 ? -28.094 21.75 2.945 1 95.69 377 LEU B CA 1
ATOM 5846 C C . LEU B 1 377 ? -29.266 22.609 3.424 1 95.69 377 LEU B C 1
ATOM 5848 O O . LEU B 1 377 ? -29.734 22.438 4.555 1 95.69 377 LEU B O 1
ATOM 5852 N N . GLY B 1 378 ? -29.672 23.609 2.617 1 95.19 378 GLY B N 1
ATOM 5853 C CA . GLY B 1 378 ? -30.797 24.453 2.957 1 95.19 378 GLY B CA 1
ATOM 5854 C C . GLY B 1 378 ? -30.422 25.625 3.857 1 95.19 378 GLY B C 1
ATOM 5855 O O . GLY B 1 378 ? -31.266 26.156 4.578 1 95.19 378 GLY B O 1
ATOM 5856 N N . VAL B 1 379 ? -29.156 25.953 3.787 1 94.44 379 VAL B N 1
ATOM 5857 C CA . VAL B 1 379 ? -28.734 27.078 4.598 1 94.44 379 VAL B CA 1
ATOM 5858 C C . VAL B 1 379 ? -29.188 28.391 3.943 1 94.44 379 VAL B C 1
ATOM 5860 O O . VAL B 1 379 ? -28.938 28.609 2.754 1 94.44 379 VAL B O 1
ATOM 5863 N N . ASP B 1 380 ? -29.828 29.219 4.719 1 94.62 380 ASP B N 1
ATOM 5864 C CA . ASP B 1 380 ? -30.359 30.484 4.246 1 94.62 380 ASP B CA 1
ATOM 5865 C C . ASP B 1 380 ? -29.266 31.375 3.662 1 94.62 380 ASP B C 1
ATOM 5867 O O . ASP B 1 380 ? -28.172 31.5 4.246 1 94.62 380 ASP B O 1
ATOM 5871 N N . PRO B 1 381 ? -29.547 31.969 2.521 1 94.25 381 PRO B N 1
ATOM 5872 C CA . PRO B 1 381 ? -28.547 32.844 1.896 1 94.25 381 PRO B CA 1
ATOM 5873 C C . PRO B 1 381 ? -28.078 33.969 2.82 1 94.25 381 PRO B C 1
ATOM 5875 O O . PRO B 1 381 ? -26.906 34.344 2.793 1 94.25 381 PRO B O 1
ATOM 5878 N N . ALA B 1 382 ? -28.969 34.406 3.582 1 95.75 382 ALA B N 1
ATOM 5879 C CA . ALA B 1 382 ? -28.594 35.469 4.512 1 95.75 382 ALA B CA 1
ATOM 5880 C C . ALA B 1 382 ? -27.609 34.969 5.559 1 95.75 382 ALA B C 1
ATOM 5882 O O . ALA B 1 382 ? -26.641 35.656 5.891 1 95.75 382 ALA B O 1
ATOM 5883 N N . LEU B 1 383 ? -27.875 33.812 6.027 1 95.12 383 LEU B N 1
ATOM 5884 C CA . LEU B 1 383 ? -26.969 33.188 6.992 1 95.12 383 LEU B CA 1
ATOM 5885 C C . LEU B 1 383 ? -25.625 32.875 6.348 1 95.12 383 LEU B C 1
ATOM 5887 O O . LEU B 1 383 ? -24.578 33.062 6.961 1 95.12 383 LEU B O 1
ATOM 5891 N N . GLN B 1 384 ? -25.641 32.438 5.098 1 95.38 384 GLN B N 1
ATOM 5892 C CA . GLN B 1 384 ? -24.391 32.156 4.375 1 95.38 384 GLN B CA 1
ATOM 5893 C C . GLN B 1 384 ? -23.516 33.406 4.305 1 95.38 384 GLN B C 1
ATOM 5895 O O . GLN B 1 384 ? -22.312 33.344 4.598 1 95.38 384 GLN B O 1
ATOM 5900 N N . GLN B 1 385 ? -24.188 34.5 3.941 1 95 385 GLN B N 1
ATOM 5901 C CA . GLN B 1 385 ? -23.438 35.75 3.805 1 95 385 GLN B CA 1
ATOM 5902 C C . GLN B 1 385 ? -22.859 36.188 5.145 1 95 385 GLN B C 1
ATOM 5904 O O . GLN B 1 385 ? -21.719 36.656 5.211 1 95 385 GLN B O 1
ATOM 5909 N N . GLN B 1 386 ? -23.641 36.031 6.199 1 96.12 386 GLN B N 1
ATOM 5910 C CA . GLN B 1 386 ? -23.172 36.375 7.539 1 96.12 386 GLN B CA 1
ATOM 5911 C C . GLN B 1 386 ? -21.938 35.562 7.914 1 96.12 386 GLN B C 1
ATOM 5913 O O . GLN B 1 386 ? -20.984 36.125 8.469 1 96.12 386 GLN B O 1
ATOM 5918 N N . LEU B 1 387 ? -21.953 34.281 7.609 1 96.38 387 LEU B N 1
ATOM 5919 C CA . LEU B 1 387 ? -20.859 33.375 7.949 1 96.38 387 LEU B CA 1
ATOM 5920 C C . LEU B 1 387 ? -19.625 33.688 7.098 1 96.38 387 LEU B C 1
ATOM 5922 O O . LEU B 1 387 ? -18.484 33.562 7.574 1 96.38 387 LEU B O 1
ATOM 5926 N N . LEU B 1 388 ? -19.844 34.094 5.84 1 95.56 388 LEU B N 1
ATOM 5927 C CA . LEU B 1 388 ? -18.734 34.5 4.969 1 95.56 388 LEU B CA 1
ATOM 5928 C C . LEU B 1 388 ? -18.078 35.781 5.492 1 95.56 388 LEU B C 1
ATOM 5930 O O . LEU B 1 388 ? -16.844 35.875 5.566 1 95.56 388 LEU B O 1
ATOM 5934 N N . ASP B 1 389 ? -18.938 36.719 5.938 1 95.5 389 ASP B N 1
ATOM 5935 C CA . ASP B 1 389 ? -18.438 37.969 6.457 1 95.5 389 ASP B CA 1
ATOM 5936 C C . ASP B 1 389 ? -17.656 37.781 7.754 1 95.5 389 ASP B C 1
ATOM 5938 O O . ASP B 1 389 ? -16.703 38.5 8.031 1 95.5 389 ASP B O 1
ATOM 5942 N N . ALA B 1 390 ? -18.078 36.781 8.508 1 96.12 390 ALA B N 1
ATOM 5943 C CA . ALA B 1 390 ? -17.453 36.5 9.797 1 96.12 390 ALA B CA 1
ATOM 5944 C C . ALA B 1 390 ? -16.188 35.656 9.633 1 96.12 390 ALA B C 1
ATOM 5946 O O . ALA B 1 390 ? -15.477 35.406 10.609 1 96.12 390 ALA B O 1
ATOM 5947 N N . GLY B 1 391 ? -15.906 35.094 8.492 1 95.19 391 GLY B N 1
ATOM 5948 C CA . GLY B 1 391 ? -14.719 34.312 8.227 1 95.19 391 GLY B CA 1
ATOM 5949 C C . GLY B 1 391 ? -14.867 32.844 8.602 1 95.19 391 GLY B C 1
ATOM 5950 O O . GLY B 1 391 ? -13.883 32.094 8.633 1 95.19 391 GLY B O 1
ATOM 5951 N N . VAL B 1 392 ? -16.094 32.438 8.906 1 96.75 392 VAL B N 1
ATOM 5952 C CA . VAL B 1 392 ? -16.391 31.062 9.242 1 96.75 392 VAL B CA 1
ATOM 5953 C C . VAL B 1 392 ? -16.359 30.203 7.98 1 96.75 392 VAL B C 1
ATOM 5955 O O . VAL B 1 392 ? -16 29.031 8.023 1 96.75 392 VAL B O 1
ATOM 5958 N N . LEU B 1 393 ? -16.781 30.891 6.852 1 95.75 393 LEU B N 1
ATOM 5959 C CA . LEU B 1 393 ? -16.766 30.297 5.52 1 95.75 393 LEU B CA 1
ATOM 5960 C C . LEU B 1 393 ? -15.82 31.047 4.594 1 95.75 393 LEU B C 1
ATOM 5962 O O . LEU B 1 393 ? -15.555 32.219 4.809 1 95.75 393 LEU B O 1
ATOM 5966 N N . LYS B 1 394 ? -15.305 30.328 3.68 1 93.62 394 LYS B N 1
ATOM 5967 C CA . LYS B 1 394 ? -14.641 30.938 2.529 1 93.62 394 LYS B CA 1
ATOM 5968 C C . LYS B 1 394 ? -15.211 30.391 1.219 1 93.62 394 LYS B C 1
ATOM 5970 O O . LYS B 1 394 ? -15.5 29.203 1.108 1 93.62 394 LYS B O 1
ATOM 5975 N N . ALA B 1 395 ? -15.508 31.328 0.302 1 89.94 395 ALA B N 1
ATOM 5976 C CA . ALA B 1 395 ? -15.977 30.922 -1.022 1 89.94 395 ALA B CA 1
ATOM 5977 C C . ALA B 1 395 ? -15.102 31.531 -2.119 1 89.94 395 ALA B C 1
ATOM 5979 O O . ALA B 1 395 ? -14.406 32.531 -1.893 1 89.94 395 ALA B O 1
ATOM 5980 N N . GLU B 1 396 ? -14.945 30.719 -3.148 1 81.75 396 GLU B N 1
ATOM 5981 C CA . GLU B 1 396 ? -14.219 31.266 -4.293 1 81.75 396 GLU B CA 1
ATOM 5982 C C . GLU B 1 396 ? -14.867 32.562 -4.781 1 81.75 396 GLU B C 1
ATOM 5984 O O . GLU B 1 396 ? -16.094 32.688 -4.793 1 81.75 396 GLU B O 1
ATOM 5989 N N . PRO B 1 397 ? -13.922 33.5 -4.918 1 65.25 397 PRO B N 1
ATOM 5990 C CA . PRO B 1 397 ? -14.5 34.75 -5.422 1 65.25 397 PRO B CA 1
ATOM 5991 C C . PRO B 1 397 ? -15.328 34.562 -6.691 1 65.25 397 PRO B C 1
ATOM 5993 O O . PRO B 1 397 ? -15 33.688 -7.508 1 65.25 397 PRO B O 1
ATOM 5996 N N . GLU B 1 398 ? -16.547 34.875 -6.695 1 56.91 398 GLU B N 1
ATOM 5997 C CA . GLU B 1 398 ? -17.344 34.844 -7.922 1 56.91 398 GLU B CA 1
ATOM 5998 C C . GLU B 1 398 ? -16.578 35.5 -9.078 1 56.91 398 GLU B C 1
ATOM 6000 O O . GLU B 1 398 ? -15.891 36.5 -8.891 1 56.91 398 GLU B O 1
ATOM 6005 N N . ALA B 1 399 ? -16.203 34.688 -10.086 1 50.62 399 ALA B N 1
ATOM 6006 C CA . ALA B 1 399 ? -15.672 35.344 -11.281 1 50.62 399 ALA B CA 1
ATOM 6007 C C . ALA B 1 399 ? -16.438 36.625 -11.609 1 50.62 399 ALA B C 1
ATOM 6009 O O . ALA B 1 399 ? -17.656 36.562 -11.82 1 50.62 399 ALA B O 1
ATOM 6010 N N . THR B 1 400 ? -15.922 37.812 -11.016 1 32.53 400 THR B N 1
ATOM 6011 C CA . THR B 1 400 ? -16.5 39.062 -11.531 1 32.53 400 THR B CA 1
ATOM 6012 C C . THR B 1 400 ? -16.375 39.125 -13.055 1 32.53 400 THR B C 1
ATOM 6014 O O . THR B 1 400 ? -15.32 38.844 -13.609 1 32.53 400 THR B O 1
#

Secondary structure (DSSP, 8-state):
------TTTT-EEEE---TTHHHHHHHHHHHTT-EEEEEE-TT--GGGGS-SSEETTEEHHHHTT-TT-EEEEE-TTSHHHHHHHHHHHTS-SEEEE-PPTTHHHHTT--IIIIIHHH-TT-EEEEEESS-SSSTTTT----HHHHHHHTTTGGGSS-TTS-----SS-HHHHHHHHHHHHHHHHHHHHHHHH---EEEEEEHHHHHHHT-TTHHHHHHHH-PPP---TTS-SS-SSEEEE--SSS-EEEE--SHHHHHHHHHHTT-GGGGG-TTTSSHHHHHHTHHHHHHHHHHHHTTS-HHHHHHHHHHTT--EEE---HHHHHT-HHHHHTT-EEEETTEEEEPPS-EESSS------PPPPTTTTHHHHHHHHT--HHHHHHHHHTTSEE------/------TTTT-EEEE---TTHHHHHHHHHHHTT-EEEEEE-TT--GGGGS-SSEETTEEHHHHTT-TT-EEEEE-TTSHHHHHHHHHHHTS-SEEEE-PPTTHHHHTT--IIIIIHHH-TT-EEEEEESS-SSSTTTT----HHHHHHHTTTGGGSS-TTS-----SS-HHHHHHHHHHHHHHHHHHHHHHHH---EEEEEEHHHHHHHT-TTHHHHHHHH-PPP---TTS-SS-SSEEEE--SSS-EEEE--SHHHHHHHHHHTT-GGGGG-TTTSSHHHHHHTHHHHHHHHHHHHTTS-HHHHHHHHHHTT--EEE---HHHHHT-HHHHHTT-EEEETTEEEEPPS-EESSS------PPPPTTTTHHHHHHHHT--HHHHHHHHHTTSEE------

InterPro domains:
  IPR003673 CoA-transferase family III [PF02515] (8-370)
  IPR023606 CoA-transferase family III domain 1 superfamily [G3DSA:3.40.50.10540] (8-353)
  IPR023606 CoA-transferase family III domain 1 superfamily [SSF89796] (6-392)
  IPR044855 CoA-transferase family III domain 3 superfamily [G3DSA:3.30.1540.10] (229-320)
  IPR050483 CoA-transferase III domain-containing protein [PTHR48207] (4-394)